Protein 3O0H (pdb70)

Sequence (914 aa):
SFDFDLFVIGSSGSGGVRAARLAGALGKRVAIAEEYRIGGTCVIRGCVPKKLYFYASSQYAQEFSKSIGFGWKYADPIFNWEKLVAAKNKEISSRLEGLYREGLQNSNVHIYEESRAVFVDEHTLELSVTGERISAEKILIATGAKIVSNIKGSDLCLTSNEIFDLEKLPKSIVIVGGGYIGVEFANIFHGLGVKTTLLHRGDLILRNFDYYDLRQLLNDAMVAKGISIIYEATVSQVQSTENCYNVVLTNGQTICADRVMLATGRVPNTTGLGLERAGVKVNEFGAVVVDEKMTTNVSHIWAVGDVTGHIQLTPVAIHDAMCCFVKNAFETTPDYDLITTAVFSQPEIGTVGLSEEDALHRYKRVEIYRTVFRPMRNVLSGSPEKMFMKLVVDGESRIVVGAHVLGENAGEIAQLIGISLKGKLTKDIFDKTMAVHPTMSEELVTMYKPSYVYENGEKLDSFDFDLFVIGSSGSGGVRAARLAGALGKRVAIAEEYRIGGTCVIRGCVPKKLYFYASSQYAQEFSKSIGFGWKYADPIFNWEKLVAAKNKEISRLEGLYREGLQNSNVHIYESRAVFVDEEHTLELSVTGERISAEKILIATGAKIVSNSIKGSDLCLTSNEIFDLEKLPKSIVIVGGGYIGVEFANIFHGLGVKTTLLHRGDLILRNFDYDLRQLLNDAMVAKGISSIIYEATVSQVQSTENCYNVVLTNGQTICADRVMLATGRVPNTTGLGLERAGVKVNEFGAVVVDEKMTTNVSHIWAVGDVTGHIQLTPVAIHDAMCCFVKNAFENTSTTPDYDLITTAVFSQPEIGTVGLSEEDALHRYKRVEIYRTVFRPMRNVLSGSPEKMFMKLVVDGESRIVVGAHVLGENAGEIAQLIGISLKGKLTKDIFDKTMAVHPTMSEELVTMYKPSYVYENGEKLD

Secondary structure (DSSP, 8-state):
--SEEEEEE--SHHHHHHHHHHHHTT--EEEEESS-TTHHHHHHSHHHHHHHHHHHHHHHHHHHHGGGTBPP---EE-HHHHHHHHHHHHHHHHHHHHHHHHHTTPEEEES-EEEEETTEEEETTT--EEEEEEEEE---EEE----BTGGGSB-TTTGGG-SS--SEEEEE--SHHHHHHHHHHHHTT-EEEEE-SSSSSSTTS-HHHHHHHHHHHHHHT-EEESS--EEEEEE-SSSEEEEETTS-EEEESEEEE---EEE--TT--HHHHT--B-TTS-B---TTSB-SSTTEEE-GGGGTS---HHHHHHHHHHHHHHHH------TT--EEE--SS-EEEEE--HHHHHHH-SEEEEEEEEE--HHHHHHT----EEEEEEEETTT-BEEEEEEESTTHHHHHHHHHHHHHTT-BHHHHHHSPP-SS-SGGGGG---S-SEEEETTEE--/--SEEEEEE--SHHHHHHHHHHHHTT--EEEE-SS-TTHHHHHHSHHHHHHHHHHHHHHHHHHHHGGGTEE-PPP-B-HHHHHHHHHHHHHHHHHHHHHHHHHTT-EEE-S-EEEEETTEEEETTT--EEEEEEEEE---EEE-----BTGGGSB-TTTGGG-SS--SEEEEE--SHHHHHHHHHHHHTT-EEEEE-SSSSSSTTS-HHHHHHHHHHHHHHT-EEE-S--EEEEEEETTEEEEEETTS-EEEESEEEE---EEE--TTS-HHHHT--B-TTSPBP--TTSB-SSTTEEE-GGGGSS---HHHHHHHHHHHHHHHHSS-------TT--EEE--SS-EEEEE--HHHHHHH-SEEEEEEEEE--HHHHHHT----EEEEEEEETTT-BEEEEEEESTTHHHHHHHHHHHHHTT-BHHHHHHSPPPSS-SGGGGG---S-SEEEETTEE--

Structure (mmCIF, N/CA/C/O backbone):
data_3O0H
#
_entry.id   3O0H
#
_cell.length_a   84.470
_cell.length_b   64.650
_cell.length_c   90.190
_cell.angle_alpha   90.00
_cell.angle_beta   107.24
_cell.angle_gamma   90.00
#
_symmetry.space_group_name_H-M   'P 1 21 1'
#
loop_
_entity.id
_entity.type
_entity.pdbx_description
1 polymer 'Glutathione reductase'
2 non-polymer 'CHLORIDE ION'
3 non-polymer 'FLAVIN-ADENINE DINUCLEOTIDE'
4 water water
#
loop_
_atom_site.group_PDB
_atom_site.id
_atom_site.type_symbol
_atom_site.label_atom_id
_atom_site.label_alt_id
_atom_site.label_comp_id
_atom_site.label_asym_id
_atom_site.label_entity_id
_atom_site.label_seq_id
_atom_site.pdbx_PDB_ins_code
_atom_site.Cartn_x
_atom_site.Cartn_y
_atom_site.Cartn_z
_atom_site.occupancy
_atom_site.B_iso_or_equiv
_atom_site.auth_seq_id
_atom_site.auth_comp_id
_atom_site.auth_asym_id
_atom_site.auth_atom_id
_atom_site.pdbx_PDB_model_num
ATOM 1 N N . SER A 1 24 ? -4.154 35.075 -28.261 1.00 31.45 3 SER A N 1
ATOM 2 C CA . SER A 1 24 ? -2.941 35.748 -28.775 1.00 30.71 3 SER A CA 1
ATOM 3 C C . SER A 1 24 ? -1.597 35.149 -28.280 1.00 27.86 3 SER A C 1
ATOM 4 O O . SER A 1 24 ? -0.736 34.791 -29.092 1.00 29.43 3 SER A O 1
ATOM 7 N N . PHE A 1 25 ? -1.380 35.095 -26.975 1.00 24.03 4 PHE A N 1
ATOM 8 C CA . PHE A 1 25 ? -0.116 34.521 -26.451 1.00 21.15 4 PHE A CA 1
ATOM 9 C C . PHE A 1 25 ? -0.385 33.181 -25.808 1.00 19.71 4 PHE A C 1
ATOM 10 O O . PHE A 1 25 ? -1.492 32.941 -25.358 1.00 19.61 4 PHE A O 1
ATOM 18 N N . ASP A 1 26 ? 0.641 32.337 -25.713 1.00 18.06 5 ASP A N 1
ATOM 19 C CA . ASP A 1 26 ? 0.488 30.998 -25.090 1.00 18.45 5 ASP A CA 1
ATOM 20 C C . ASP A 1 26 ? 0.058 31.091 -23.611 1.00 17.28 5 ASP A C 1
ATOM 21 O O . ASP A 1 26 ? -0.806 30.302 -23.138 1.00 17.56 5 ASP A O 1
ATOM 26 N N . PHE A 1 27 ? 0.639 32.047 -22.881 1.00 15.47 6 PHE A N 1
ATOM 27 C CA . PHE A 1 27 ? 0.326 32.245 -21.466 1.00 15.13 6 PHE A CA 1
ATOM 28 C C . PHE A 1 27 ? 0.095 33.690 -21.161 1.00 14.50 6 PHE A C 1
ATOM 29 O O . PHE A 1 27 ? 0.657 34.557 -21.818 1.00 15.27 6 PHE A O 1
ATOM 37 N N . ASP A 1 28 ? -0.705 33.940 -20.129 1.00 14.68 7 ASP A N 1
ATOM 38 C CA . ASP A 1 28 ? -0.862 35.279 -19.582 1.00 15.96 7 ASP A CA 1
ATOM 39 C C . ASP A 1 28 ? 0.448 35.677 -18.875 1.00 15.54 7 ASP A C 1
ATOM 40 O O . ASP A 1 28 ? 0.861 36.840 -18.924 1.00 15.81 7 ASP A O 1
ATOM 45 N N . LEU A 1 29 ? 1.053 34.711 -18.181 1.00 15.04 8 LEU A N 1
ATOM 46 C CA . LEU A 1 29 ? 2.283 34.941 -17.414 1.00 13.72 8 LEU A CA 1
ATOM 47 C C . LEU A 1 29 ? 3.217 33.730 -17.535 1.00 13.89 8 LEU A C 1
ATOM 48 O O . LEU A 1 29 ? 2.794 32.582 -17.347 1.00 12.28 8 LEU A O 1
ATOM 53 N N . PHE A 1 30 ? 4.496 34.000 -17.803 1.00 13.24 9 PHE A N 1
ATOM 54 C CA . PHE A 1 30 ? 5.524 33.016 -17.761 1.00 13.31 9 PHE A CA 1
ATOM 55 C C . PHE A 1 30 ? 6.570 33.471 -16.686 1.00 12.42 9 PHE A C 1
ATOM 56 O O . PHE A 1 30 ? 7.104 34.535 -16.784 1.00 12.09 9 PHE A O 1
ATOM 64 N N . VAL A 1 31 ? 6.803 32.634 -15.688 1.00 11.77 10 VAL A N 1
ATOM 65 C CA . VAL A 1 31 ? 7.721 32.884 -14.586 1.00 12.56 10 VAL A CA 1
ATOM 66 C C . VAL A 1 31 ? 8.988 32.075 -14.832 1.00 11.20 10 VAL A C 1
ATOM 67 O O . VAL A 1 31 ? 8.944 30.836 -15.061 1.00 11.93 10 VAL A O 1
ATOM 71 N N . ILE A 1 32 ? 10.116 32.760 -14.837 1.00 11.14 11 ILE A N 1
ATOM 72 C CA . ILE A 1 32 ? 11.401 32.134 -15.015 1.00 10.90 11 ILE A CA 1
ATOM 73 C C . ILE A 1 32 ? 12.061 31.970 -13.654 1.00 11.11 11 ILE A C 1
ATOM 74 O O . ILE A 1 32 ? 12.483 32.930 -13.036 1.00 11.01 11 ILE A O 1
ATOM 79 N N . GLY A 1 33 ? 12.144 30.728 -13.181 1.00 12.87 12 GLY A N 1
ATOM 80 C CA . GLY A 1 33 ? 12.667 30.437 -11.825 1.00 12.94 12 GLY A CA 1
ATOM 81 C C . GLY A 1 33 ? 11.569 30.061 -10.853 1.00 13.77 12 GLY A C 1
ATOM 82 O O . GLY A 1 33 ? 10.576 30.795 -10.689 1.00 13.47 12 GLY A O 1
ATOM 83 N N . SER A 1 34 ? 11.760 28.937 -10.154 1.00 14.38 13 SER A N 1
ATOM 84 C CA A SER A 1 34 ? 10.781 28.464 -9.175 0.50 15.41 13 SER A CA 1
ATOM 85 C CA B SER A 1 34 ? 10.782 28.444 -9.169 0.50 15.08 13 SER A CA 1
ATOM 86 C C . SER A 1 34 ? 11.292 28.470 -7.725 1.00 15.36 13 SER A C 1
ATOM 87 O O . SER A 1 34 ? 11.051 27.538 -6.960 1.00 16.57 13 SER A O 1
ATOM 92 N N . GLY A 1 35 ? 12.000 29.520 -7.354 1.00 15.33 14 GLY A N 1
ATOM 93 C CA . GLY A 1 35 ? 12.387 29.743 -5.980 1.00 15.22 14 GLY A CA 1
ATOM 94 C C . GLY A 1 35 ? 11.357 30.510 -5.195 1.00 14.86 14 GLY A C 1
ATOM 95 O O . GLY A 1 35 ? 10.198 30.627 -5.590 1.00 15.99 14 GLY A O 1
ATOM 96 N N . SER A 1 36 ? 11.772 31.079 -4.069 1.00 15.77 15 SER A N 1
ATOM 97 C CA . SER A 1 36 ? 10.848 31.779 -3.157 1.00 16.01 15 SER A CA 1
ATOM 98 C C . SER A 1 36 ? 9.911 32.812 -3.822 1.00 15.29 15 SER A C 1
ATOM 99 O O . SER A 1 36 ? 8.702 32.817 -3.591 1.00 15.20 15 SER A O 1
ATOM 102 N N . GLY A 1 37 ? 10.490 33.681 -4.638 1.00 13.42 16 GLY A N 1
ATOM 103 C CA . GLY A 1 37 ? 9.746 34.670 -5.373 1.00 13.56 16 GLY A CA 1
ATOM 104 C C . GLY A 1 37 ? 8.897 34.124 -6.503 1.00 13.65 16 GLY A C 1
ATOM 105 O O . GLY A 1 37 ? 7.680 34.365 -6.546 1.00 13.58 16 GLY A O 1
ATOM 106 N N . GLY A 1 38 ? 9.538 33.401 -7.427 1.00 12.78 17 GLY A N 1
ATOM 107 C CA . GLY A 1 38 ? 8.862 32.888 -8.622 1.00 12.35 17 GLY A CA 1
ATOM 108 C C . GLY A 1 38 ? 7.736 31.944 -8.267 1.00 13.59 17 GLY A C 1
ATOM 109 O O . GLY A 1 38 ? 6.641 32.040 -8.806 1.00 12.38 17 GLY A O 1
ATOM 110 N N . VAL A 1 39 ? 7.985 31.042 -7.328 1.00 13.94 18 VAL A N 1
ATOM 111 C CA . VAL A 1 39 ? 6.939 30.086 -6.949 1.00 15.39 18 VAL A CA 1
ATOM 112 C C . VAL A 1 39 ? 5.728 30.775 -6.333 1.00 15.95 18 VAL A C 1
ATOM 113 O O . VAL A 1 39 ? 4.599 30.428 -6.645 1.00 17.14 18 VAL A O 1
ATOM 117 N N . ARG A 1 40 ? 5.939 31.791 -5.504 1.00 16.42 19 ARG A N 1
ATOM 118 C CA . ARG A 1 40 ? 4.818 32.518 -4.907 1.00 17.29 19 ARG A CA 1
ATOM 119 C C . ARG A 1 40 ? 4.024 33.295 -5.953 1.00 17.23 19 ARG A C 1
ATOM 120 O O . ARG A 1 40 ? 2.789 33.290 -5.962 1.00 16.60 19 ARG A O 1
ATOM 128 N N . ALA A 1 41 ? 4.737 33.970 -6.853 1.00 15.48 20 ALA A N 1
ATOM 129 C CA . ALA A 1 41 ? 4.056 34.720 -7.908 1.00 15.30 20 ALA A CA 1
ATOM 130 C C . ALA A 1 41 ? 3.195 33.814 -8.778 1.00 15.62 20 ALA A C 1
ATOM 131 O O . ALA A 1 41 ? 2.026 34.134 -9.082 1.00 16.83 20 ALA A O 1
ATOM 133 N N . ALA A 1 42 ? 3.794 32.723 -9.233 1.00 15.40 21 ALA A N 1
ATOM 134 C CA . ALA A 1 42 ? 3.119 31.757 -10.100 1.00 16.64 21 ALA A CA 1
ATOM 135 C C . ALA A 1 42 ? 1.862 31.184 -9.423 1.00 18.06 21 ALA A C 1
ATOM 136 O O . ALA A 1 42 ? 0.756 31.204 -10.004 1.00 19.83 21 ALA A O 1
ATOM 138 N N . ARG A 1 43 ? 1.974 30.781 -8.167 1.00 19.16 22 ARG A N 1
ATOM 139 C CA . ARG A 1 43 ? 0.815 30.198 -7.469 1.00 21.38 22 ARG A CA 1
ATOM 140 C C . ARG A 1 43 ? -0.292 31.198 -7.286 1.00 22.37 22 ARG A C 1
ATOM 141 O O . ARG A 1 43 ? -1.471 30.862 -7.459 1.00 23.95 22 ARG A O 1
ATOM 149 N N . LEU A 1 44 ? 0.069 32.438 -6.954 1.00 21.71 23 LEU A N 1
ATOM 150 C CA . LEU A 1 44 ? -0.934 33.482 -6.793 1.00 22.73 23 LEU A CA 1
ATOM 151 C C . LEU A 1 44 ? -1.645 33.783 -8.107 1.00 21.99 23 LEU A C 1
ATOM 152 O O . LEU A 1 44 ? -2.872 33.855 -8.162 1.00 22.56 23 LEU A O 1
ATOM 157 N N . ALA A 1 45 ? -0.870 33.987 -9.164 1.00 19.51 24 ALA A N 1
ATOM 158 C CA . ALA A 1 45 ? -1.436 34.303 -10.455 1.00 19.45 24 ALA A CA 1
ATOM 159 C C . ALA A 1 45 ? -2.333 33.139 -10.954 1.00 20.04 24 ALA A C 1
ATOM 160 O O . ALA A 1 45 ? -3.429 33.371 -11.469 1.00 21.63 24 ALA A O 1
ATOM 162 N N . GLY A 1 46 ? -1.880 31.911 -10.794 1.00 20.41 25 GLY A N 1
ATOM 163 C CA . GLY A 1 46 ? -2.677 30.733 -11.189 1.00 22.18 25 GLY A CA 1
ATOM 164 C C . GLY A 1 46 ? -3.992 30.663 -10.436 1.00 24.57 25 GLY A C 1
ATOM 165 O O . GLY A 1 46 ? -5.065 30.352 -11.012 1.00 24.94 25 GLY A O 1
ATOM 166 N N . ALA A 1 47 ? -3.929 30.933 -9.135 1.00 25.72 26 ALA A N 1
ATOM 167 C CA . ALA A 1 47 ? -5.135 30.984 -8.305 1.00 27.47 26 ALA A CA 1
ATOM 168 C C . ALA A 1 47 ? -6.127 32.063 -8.771 1.00 29.62 26 ALA A C 1
ATOM 169 O O . ALA A 1 47 ? -7.340 31.919 -8.577 1.00 30.47 26 ALA A O 1
ATOM 171 N N . LEU A 1 48 ? -5.640 33.140 -9.389 1.00 29.45 27 LEU A N 1
ATOM 172 C CA . LEU A 1 48 ? -6.537 34.164 -9.946 1.00 30.61 27 LEU A CA 1
ATOM 173 C C . LEU A 1 48 ? -7.206 33.774 -11.259 1.00 30.61 27 LEU A C 1
ATOM 174 O O . LEU A 1 48 ? -8.029 34.528 -11.768 1.00 32.50 27 LEU A O 1
ATOM 179 N N . GLY A 1 49 ? -6.878 32.610 -11.807 1.00 28.60 28 GLY A N 1
ATOM 180 C CA . GLY A 1 49 ? -7.500 32.171 -13.043 1.00 29.02 28 GLY A CA 1
ATOM 181 C C . GLY A 1 49 ? -6.720 32.485 -14.300 1.00 27.06 28 GLY A C 1
ATOM 182 O O . GLY A 1 49 ? -7.206 32.244 -15.416 1.00 27.64 28 GLY A O 1
ATOM 183 N N . LYS A 1 50 ? -5.502 32.994 -14.127 1.00 25.09 29 LYS A N 1
ATOM 184 C CA . LYS A 1 50 ? -4.631 33.326 -15.244 1.00 23.71 29 LYS A CA 1
ATOM 185 C C . LYS A 1 50 ? -3.965 32.074 -15.755 1.00 22.44 29 LYS A C 1
ATOM 186 O O . LYS A 1 50 ? -3.766 31.117 -14.995 1.00 21.73 29 LYS A O 1
ATOM 192 N N . ARG A 1 51 ? -3.591 32.102 -17.032 1.00 21.72 30 ARG A N 1
ATOM 193 C CA . ARG A 1 51 ? -2.868 30.993 -17.650 1.00 20.78 30 ARG A CA 1
ATOM 194 C C . ARG A 1 51 ? -1.410 31.271 -17.361 1.00 17.84 30 ARG A C 1
ATOM 195 O O . ARG A 1 51 ? -0.833 32.199 -17.951 1.00 16.37 30 ARG A O 1
ATOM 203 N N . VAL A 1 52 ? -0.829 30.459 -16.494 1.00 16.14 31 VAL A N 1
ATOM 204 C CA . VAL A 1 52 ? 0.528 30.693 -15.972 1.00 15.07 31 VAL A CA 1
ATOM 205 C C . VAL A 1 52 ? 1.412 29.478 -16.235 1.00 15.05 31 VAL A C 1
ATOM 206 O O . VAL A 1 52 ? 0.951 28.329 -16.118 1.00 14.47 31 VAL A O 1
ATOM 210 N N . ALA A 1 53 ? 2.658 29.747 -16.629 1.00 14.64 32 ALA A N 1
ATOM 211 C CA . ALA A 1 53 ? 3.674 28.727 -16.755 1.00 14.84 32 ALA A CA 1
ATOM 212 C C . ALA A 1 53 ? 4.840 29.141 -15.910 1.00 13.42 32 ALA A C 1
ATOM 213 O O . ALA A 1 53 ? 5.067 30.352 -15.690 1.00 12.26 32 ALA A O 1
ATOM 215 N N . ILE A 1 54 ? 5.623 28.139 -15.489 1.00 13.50 33 ILE A N 1
ATOM 216 C CA . ILE A 1 54 ? 6.867 28.392 -14.752 1.00 11.62 33 ILE A CA 1
ATOM 217 C C . ILE A 1 54 ? 7.951 27.440 -15.279 1.00 12.72 33 ILE A C 1
ATOM 218 O O . ILE A 1 54 ? 7.666 26.304 -15.599 1.00 11.60 33 ILE A O 1
ATOM 223 N N . ALA A 1 55 ? 9.183 27.955 -15.406 1.00 13.50 34 ALA A N 1
ATOM 224 C CA . ALA A 1 55 ? 10.319 27.207 -15.904 1.00 13.30 34 ALA A CA 1
ATOM 225 C C . ALA A 1 55 ? 11.327 27.092 -14.746 1.00 12.80 34 ALA A C 1
ATOM 226 O O . ALA A 1 55 ? 11.594 28.084 -14.058 1.00 12.50 34 ALA A O 1
ATOM 228 N N . GLU A 1 56 ? 11.778 25.875 -14.483 1.00 12.61 35 GLU A N 1
ATOM 229 C CA . GLU A 1 56 ? 12.813 25.639 -13.485 1.00 13.39 35 GLU A CA 1
ATOM 230 C C . GLU A 1 56 ? 13.870 24.725 -14.094 1.00 14.00 35 GLU A C 1
ATOM 231 O O . GLU A 1 56 ? 13.556 23.586 -14.553 1.00 14.55 35 GLU A O 1
ATOM 237 N N . GLU A 1 57 ? 15.115 25.198 -14.114 1.00 14.25 36 GLU A N 1
ATOM 238 C CA . GLU A 1 57 ? 16.203 24.434 -14.716 1.00 15.56 36 GLU A CA 1
ATOM 239 C C . GLU A 1 57 ? 16.795 23.405 -13.767 1.00 16.33 36 GLU A C 1
ATOM 240 O O . GLU A 1 57 ? 17.423 22.494 -14.213 1.00 18.18 36 GLU A O 1
ATOM 246 N N . TYR A 1 58 ? 16.615 23.571 -12.459 1.00 16.27 37 TYR A N 1
ATOM 247 C CA . TYR A 1 58 ? 17.229 22.680 -11.503 1.00 16.97 37 TYR A CA 1
ATOM 248 C C . TYR A 1 58 ? 16.107 22.058 -10.661 1.00 16.92 37 TYR A C 1
ATOM 249 O O . TYR A 1 58 ? 15.430 21.154 -11.139 1.00 18.51 37 TYR A O 1
ATOM 258 N N . ARG A 1 59 ? 15.870 22.545 -9.453 1.00 16.55 38 ARG A N 1
ATOM 259 C CA . ARG A 1 59 ? 14.834 21.904 -8.589 1.00 17.24 38 ARG A CA 1
ATOM 260 C C . ARG A 1 59 ? 13.782 22.884 -8.085 1.00 16.01 38 ARG A C 1
ATOM 261 O O . ARG A 1 59 ? 14.079 23.994 -7.607 1.00 15.55 38 ARG A O 1
ATOM 269 N N . ILE A 1 60 ? 12.536 22.460 -8.184 1.00 16.23 39 ILE A N 1
ATOM 270 C CA . ILE A 1 60 ? 11.412 23.273 -7.727 1.00 16.75 39 ILE A CA 1
ATOM 271 C C . ILE A 1 60 ? 11.544 23.641 -6.242 1.00 16.65 39 ILE A C 1
ATOM 272 O O . ILE A 1 60 ? 11.827 22.764 -5.425 1.00 16.00 39 ILE A O 1
ATOM 277 N N . GLY A 1 61 ? 11.349 24.928 -5.911 1.00 15.60 40 GLY A N 1
ATOM 278 C CA . GLY A 1 61 ? 11.524 25.450 -4.574 1.00 16.13 40 GLY A CA 1
ATOM 279 C C . GLY A 1 61 ? 12.717 26.377 -4.420 1.00 16.33 40 GLY A C 1
ATOM 280 O O . GLY A 1 61 ? 12.746 27.232 -3.529 1.00 17.78 40 GLY A O 1
ATOM 281 N N . GLY A 1 62 ? 13.701 26.230 -5.302 1.00 16.40 41 GLY A N 1
ATOM 282 C CA . GLY A 1 62 ? 14.811 27.178 -5.380 1.00 16.73 41 GLY A CA 1
ATOM 283 C C . GLY A 1 62 ? 15.824 27.097 -4.248 1.00 16.93 41 GLY A C 1
ATOM 284 O O . GLY A 1 62 ? 15.928 26.084 -3.540 1.00 15.28 41 GLY A O 1
ATOM 285 N N . THR A 1 63 ? 16.596 28.170 -4.128 1.00 16.26 42 THR A N 1
ATOM 286 C CA . THR A 1 63 ? 17.860 28.126 -3.400 1.00 15.99 42 THR A CA 1
ATOM 287 C C . THR A 1 63 ? 17.604 27.896 -1.900 1.00 16.38 42 THR A C 1
ATOM 288 O O . THR A 1 63 ? 18.287 27.117 -1.258 1.00 15.03 42 THR A O 1
ATOM 292 N N . CYS A 1 64 ? 16.596 28.564 -1.370 1.00 16.74 43 CYS A N 1
ATOM 293 C CA . CYS A 1 64 ? 16.337 28.484 0.085 1.00 18.24 43 CYS A CA 1
ATOM 294 C C . CYS A 1 64 ? 15.948 27.049 0.466 1.00 17.15 43 CYS A C 1
ATOM 295 O O . CYS A 1 64 ? 16.473 26.486 1.416 1.00 17.58 43 CYS A O 1
ATOM 298 N N . VAL A 1 65 ? 15.079 26.444 -0.315 1.00 17.67 44 VAL A N 1
ATOM 299 C CA . VAL A 1 65 ? 14.596 25.093 -0.022 1.00 17.60 44 VAL A CA 1
ATOM 300 C C . VAL A 1 65 ? 15.661 24.017 -0.232 1.00 17.90 44 VAL A C 1
ATOM 301 O O . VAL A 1 65 ? 15.832 23.141 0.597 1.00 18.31 44 VAL A O 1
ATOM 305 N N . ILE A 1 66 ? 16.409 24.145 -1.330 1.00 17.02 45 ILE A N 1
ATOM 306 C CA . ILE A 1 66 ? 17.232 23.081 -1.831 1.00 16.43 45 ILE A CA 1
ATOM 307 C C . ILE A 1 66 ? 18.665 23.182 -1.295 1.00 15.73 45 ILE A C 1
ATOM 308 O O . ILE A 1 66 ? 19.266 22.176 -0.941 1.00 16.46 45 ILE A O 1
ATOM 313 N N . ARG A 1 67 ? 19.214 24.389 -1.200 1.00 14.73 46 ARG A N 1
ATOM 314 C CA . ARG A 1 67 ? 20.645 24.551 -0.849 1.00 15.12 46 ARG A CA 1
ATOM 315 C C . ARG A 1 67 ? 20.936 25.898 -0.208 1.00 16.36 46 ARG A C 1
ATOM 316 O O . ARG A 1 67 ? 21.954 26.555 -0.504 1.00 17.33 46 ARG A O 1
ATOM 324 N N . GLY A 1 68 ? 20.030 26.318 0.667 1.00 16.67 47 GLY A N 1
ATOM 325 C CA . GLY A 1 68 ? 20.100 27.635 1.290 1.00 16.96 47 GLY A CA 1
ATOM 326 C C . GLY A 1 68 ? 19.566 27.589 2.705 1.00 17.94 47 GLY A C 1
ATOM 327 O O . GLY A 1 68 ? 20.033 26.766 3.514 1.00 17.88 47 GLY A O 1
ATOM 328 N N . CYS A 1 69 ? 18.616 28.473 3.018 1.00 17.60 48 CYS A N 1
ATOM 329 C CA . CYS A 1 69 ? 18.131 28.618 4.392 1.00 18.34 48 CYS A CA 1
ATOM 330 C C . CYS A 1 69 ? 17.721 27.293 5.032 1.00 18.11 48 CYS A C 1
ATOM 331 O O . CYS A 1 69 ? 18.016 27.058 6.210 1.00 18.09 48 CYS A O 1
ATOM 334 N N . VAL A 1 70 ? 16.978 26.463 4.307 1.00 18.09 49 VAL A N 1
ATOM 335 C CA . VAL A 1 70 ? 16.471 25.233 4.916 1.00 17.65 49 VAL A CA 1
ATOM 336 C C . VAL A 1 70 ? 17.598 24.282 5.362 1.00 17.48 49 VAL A C 1
ATOM 337 O O . VAL A 1 70 ? 17.730 24.020 6.573 1.00 17.65 49 VAL A O 1
ATOM 341 N N . PRO A 1 71 ? 18.434 23.782 4.421 1.00 17.07 50 PRO A N 1
ATOM 342 C CA . PRO A 1 71 ? 19.451 22.877 4.886 1.00 16.72 50 PRO A CA 1
ATOM 343 C C . PRO A 1 71 ? 20.494 23.529 5.792 1.00 16.64 50 PRO A C 1
ATOM 344 O O . PRO A 1 71 ? 21.062 22.840 6.625 1.00 16.60 50 PRO A O 1
ATOM 348 N N . LYS A 1 72 ? 20.750 24.827 5.636 1.00 15.20 51 LYS A N 1
ATOM 349 C CA . LYS A 1 72 ? 21.658 25.527 6.534 1.00 16.08 51 LYS A CA 1
ATOM 350 C C . LYS A 1 72 ? 21.121 25.409 7.966 1.00 16.06 51 LYS A C 1
ATOM 351 O O . LYS A 1 72 ? 21.867 25.133 8.929 1.00 15.66 51 LYS A O 1
ATOM 357 N N . LYS A 1 73 ? 19.813 25.607 8.106 1.00 15.17 52 LYS A N 1
ATOM 358 C CA . LYS A 1 73 ? 19.212 25.611 9.434 1.00 15.38 52 LYS A CA 1
ATOM 359 C C . LYS A 1 73 ? 19.236 24.178 9.977 1.00 15.57 52 LYS A C 1
ATOM 360 O O . LYS A 1 73 ? 19.474 23.970 11.172 1.00 16.51 52 LYS A O 1
ATOM 366 N N . LEU A 1 74 ? 19.021 23.179 9.126 1.00 14.82 53 LEU A N 1
ATOM 367 C CA . LEU A 1 74 ? 19.137 21.787 9.594 1.00 15.54 53 LEU A CA 1
ATOM 368 C C . LEU A 1 74 ? 20.531 21.475 10.135 1.00 15.94 53 LEU A C 1
ATOM 369 O O . LEU A 1 74 ? 20.673 20.796 11.189 1.00 15.39 53 LEU A O 1
ATOM 374 N N . TYR A 1 75 ? 21.551 21.975 9.433 1.00 15.22 54 TYR A N 1
ATOM 375 C CA . TYR A 1 75 ? 22.924 21.669 9.786 1.00 15.53 54 TYR A CA 1
ATOM 376 C C . TYR A 1 75 ? 23.328 22.454 11.048 1.00 15.21 54 TYR A C 1
ATOM 377 O O . TYR A 1 75 ? 24.094 21.957 11.899 1.00 14.53 54 TYR A O 1
ATOM 386 N N . PHE A 1 76 ? 22.806 23.665 11.168 1.00 14.63 55 PHE A N 1
ATOM 387 C CA . PHE A 1 76 ? 22.917 24.455 12.376 1.00 14.52 55 PHE A CA 1
ATOM 388 C C . PHE A 1 76 ? 22.360 23.660 13.596 1.00 14.83 55 PHE A C 1
ATOM 389 O O . PHE A 1 76 ? 23.042 23.532 14.622 1.00 14.43 55 PHE A O 1
ATOM 397 N N . TYR A 1 77 ? 21.163 23.103 13.467 1.00 14.76 56 TYR A N 1
ATOM 398 C CA . TYR A 1 77 ? 20.557 22.362 14.573 1.00 16.42 56 TYR A CA 1
ATOM 399 C C . TYR A 1 77 ? 21.406 21.131 14.886 1.00 16.85 56 TYR A C 1
ATOM 400 O O . TYR A 1 77 ? 21.591 20.805 16.047 1.00 16.31 56 TYR A O 1
ATOM 409 N N . ALA A 1 78 ? 21.906 20.453 13.845 1.00 15.96 57 ALA A N 1
ATOM 410 C CA . ALA A 1 78 ? 22.751 19.282 14.053 1.00 16.45 57 ALA A CA 1
ATOM 411 C C . ALA A 1 78 ? 23.990 19.655 14.893 1.00 17.20 57 ALA A C 1
ATOM 412 O O . ALA A 1 78 ? 24.366 18.934 15.852 1.00 17.90 57 ALA A O 1
ATOM 414 N N . SER A 1 79 ? 24.616 20.765 14.530 1.00 17.21 58 SER A N 1
ATOM 415 C CA A SER A 1 79 ? 25.817 21.214 15.241 0.70 18.60 58 SER A CA 1
ATOM 416 C CA B SER A 1 79 ? 25.806 21.258 15.216 0.30 18.38 58 SER A CA 1
ATOM 417 C C . SER A 1 79 ? 25.499 21.596 16.668 1.00 19.42 58 SER A C 1
ATOM 418 O O . SER A 1 79 ? 26.295 21.393 17.552 1.00 19.12 58 SER A O 1
ATOM 423 N N . GLN A 1 80 ? 24.326 22.132 16.892 1.00 20.26 59 GLN A N 1
ATOM 424 C CA . GLN A 1 80 ? 23.969 22.608 18.228 1.00 22.42 59 GLN A CA 1
ATOM 425 C C . GLN A 1 80 ? 23.858 21.543 19.287 1.00 23.10 59 GLN A C 1
ATOM 426 O O . GLN A 1 80 ? 24.074 21.843 20.477 1.00 22.09 59 GLN A O 1
ATOM 432 N N . TYR A 1 81 ? 23.448 20.322 18.886 1.00 23.27 60 TYR A N 1
ATOM 433 C CA . TYR A 1 81 ? 23.257 19.243 19.845 1.00 22.91 60 TYR A CA 1
ATOM 434 C C . TYR A 1 81 ? 24.529 18.928 20.639 1.00 22.50 60 TYR A C 1
ATOM 435 O O . TYR A 1 81 ? 24.447 18.537 21.792 1.00 21.62 60 TYR A O 1
ATOM 444 N N . ALA A 1 82 ? 25.694 19.159 20.047 1.00 22.76 61 ALA A N 1
ATOM 445 C CA . ALA A 1 82 ? 26.978 18.969 20.751 1.00 22.72 61 ALA A CA 1
ATOM 446 C C . ALA A 1 82 ? 27.044 19.743 22.072 1.00 23.21 61 ALA A C 1
ATOM 447 O O . ALA A 1 82 ? 27.537 19.258 23.091 1.00 21.99 61 ALA A O 1
ATOM 449 N N . GLN A 1 83 ? 26.520 20.963 22.070 1.00 23.94 62 GLN A N 1
ATOM 450 C CA . GLN A 1 83 ? 26.588 21.775 23.272 1.00 24.68 62 GLN A CA 1
ATOM 451 C C . GLN A 1 83 ? 25.528 21.359 24.250 1.00 23.26 62 GLN A C 1
ATOM 452 O O . GLN A 1 83 ? 25.715 21.543 25.441 1.00 23.97 62 GLN A O 1
ATOM 458 N N . GLU A 1 84 ? 24.424 20.801 23.758 1.00 22.26 63 GLU A N 1
ATOM 459 C CA . GLU A 1 84 ? 23.375 20.303 24.636 1.00 21.63 63 GLU A CA 1
ATOM 460 C C . GLU A 1 84 ? 23.907 19.180 25.475 1.00 20.23 63 GLU A C 1
ATOM 461 O O . GLU A 1 84 ? 23.664 19.117 26.679 1.00 18.06 63 GLU A O 1
ATOM 467 N N . PHE A 1 85 ? 24.669 18.285 24.848 1.00 19.08 64 PHE A N 1
ATOM 468 C CA . PHE A 1 85 ? 25.258 17.177 25.608 1.00 18.26 64 PHE A CA 1
ATOM 469 C C . PHE A 1 85 ? 26.180 17.730 26.698 1.00 17.61 64 PHE A C 1
ATOM 470 O O . PHE A 1 85 ? 26.078 17.327 27.840 1.00 18.02 64 PHE A O 1
ATOM 478 N N . SER A 1 86 ? 27.026 18.706 26.381 1.00 18.84 65 SER A N 1
ATOM 479 C CA . SER A 1 86 ? 27.966 19.182 27.401 1.00 20.11 65 SER A CA 1
ATOM 480 C C . SER A 1 86 ? 27.275 20.015 28.483 1.00 18.42 65 SER A C 1
ATOM 481 O O . SER A 1 86 ? 27.637 19.931 29.628 1.00 18.45 65 SER A O 1
ATOM 484 N N . LYS A 1 87 ? 26.242 20.765 28.125 1.00 17.59 66 LYS A N 1
ATOM 485 C CA . LYS A 1 87 ? 25.519 21.538 29.133 1.00 17.50 66 LYS A CA 1
ATOM 486 C C . LYS A 1 87 ? 24.746 20.636 30.101 1.00 16.81 66 LYS A C 1
ATOM 487 O O . LYS A 1 87 ? 24.559 20.990 31.253 1.00 15.49 66 LYS A O 1
ATOM 493 N N . SER A 1 88 ? 24.336 19.443 29.660 1.00 15.76 67 SER A N 1
ATOM 494 C CA . SER A 1 88 ? 23.518 18.570 30.524 1.00 15.65 67 SER A CA 1
ATOM 495 C C . SER A 1 88 ? 24.268 18.088 31.761 1.00 15.00 67 SER A C 1
ATOM 496 O O . SER A 1 88 ? 23.667 17.791 32.787 1.00 15.24 67 SER A O 1
ATOM 499 N N . ILE A 1 89 ? 25.586 17.989 31.652 1.00 15.20 68 ILE A N 1
ATOM 500 C CA . ILE A 1 89 ? 26.423 17.438 32.710 1.00 16.24 68 ILE A CA 1
ATOM 501 C C . ILE A 1 89 ? 26.241 18.197 34.012 1.00 15.88 68 ILE A C 1
ATOM 502 O O . ILE A 1 89 ? 26.070 17.588 35.042 1.00 16.14 68 ILE A O 1
ATOM 507 N N . GLY A 1 90 ? 26.254 19.527 33.968 1.00 16.52 69 GLY A N 1
ATOM 508 C CA . GLY A 1 90 ? 26.083 20.351 35.162 1.00 17.09 69 GLY A CA 1
ATOM 509 C C . GLY A 1 90 ? 24.736 20.187 35.853 1.00 17.39 69 GLY A C 1
ATOM 510 O O . GLY A 1 90 ? 24.578 20.514 37.009 1.00 18.04 69 GLY A O 1
ATOM 511 N N . PHE A 1 91 ? 23.742 19.701 35.106 1.00 17.58 70 PHE A N 1
ATOM 512 C CA . PHE A 1 91 ? 22.377 19.527 35.653 1.00 17.07 70 PHE A CA 1
ATOM 513 C C . PHE A 1 91 ? 22.139 18.110 36.225 1.00 17.88 70 PHE A C 1
ATOM 514 O O . PHE A 1 91 ? 21.036 17.793 36.703 1.00 18.92 70 PHE A O 1
ATOM 522 N N . GLY A 1 92 ? 23.196 17.293 36.238 1.00 17.79 71 GLY A N 1
ATOM 523 C CA . GLY A 1 92 ? 23.168 15.966 36.840 1.00 17.37 71 GLY A CA 1
ATOM 524 C C . GLY A 1 92 ? 23.114 14.785 35.898 1.00 16.93 71 GLY A C 1
ATOM 525 O O . GLY A 1 92 ? 23.049 13.610 36.344 1.00 17.22 71 GLY A O 1
ATOM 526 N N . TRP A 1 93 ? 23.170 15.046 34.599 1.00 16.77 72 TRP A N 1
ATOM 527 C CA . TRP A 1 93 ? 23.227 13.969 33.625 1.00 16.48 72 TRP A CA 1
ATOM 528 C C . TRP A 1 93 ? 24.660 13.464 33.418 1.00 17.29 72 TRP A C 1
ATOM 529 O O . TRP A 1 93 ? 25.600 14.248 33.249 1.00 16.87 72 TRP A O 1
ATOM 540 N N . LYS A 1 94 ? 24.831 12.144 33.407 1.00 18.03 73 LYS A N 1
ATOM 541 C CA . LYS A 1 94 ? 26.141 11.587 33.110 1.00 18.66 73 LYS A CA 1
ATOM 542 C C . LYS A 1 94 ? 26.531 11.809 31.637 1.00 17.84 73 LYS A C 1
ATOM 543 O O . LYS A 1 94 ? 25.677 12.006 30.751 1.00 18.54 73 LYS A O 1
ATOM 549 N N . TYR A 1 95 ? 27.836 11.819 31.391 1.00 17.01 74 TYR A N 1
ATOM 550 C CA . TYR A 1 95 ? 28.336 11.947 30.038 1.00 16.46 74 TYR A CA 1
ATOM 551 C C . TYR A 1 95 ? 27.787 10.764 29.246 1.00 17.12 74 TYR A C 1
ATOM 552 O O . TYR A 1 95 ? 27.835 9.621 29.703 1.00 15.89 74 TYR A O 1
ATOM 561 N N . ALA A 1 96 ? 27.226 11.058 28.072 1.00 16.69 75 ALA A N 1
ATOM 562 C CA . ALA A 1 96 ? 26.487 10.057 27.296 1.00 17.48 75 ALA A CA 1
ATOM 563 C C . ALA A 1 96 ? 27.237 9.603 26.032 1.00 18.17 75 ALA A C 1
ATOM 564 O O . ALA A 1 96 ? 26.645 9.033 25.144 1.00 19.25 75 ALA A O 1
ATOM 566 N N . ASP A 1 97 ? 28.552 9.876 25.964 1.00 18.98 76 ASP A N 1
ATOM 567 C CA . ASP A 1 97 ? 29.375 9.544 24.800 1.00 19.93 76 ASP A CA 1
ATOM 568 C C . ASP A 1 97 ? 28.727 9.872 23.456 1.00 17.70 76 ASP A C 1
ATOM 569 O O . ASP A 1 97 ? 28.530 8.993 22.604 1.00 18.03 76 ASP A O 1
ATOM 574 N N . PRO A 1 98 ? 28.374 11.144 23.255 1.00 14.73 77 PRO A N 1
ATOM 575 C CA . PRO A 1 98 ? 27.669 11.431 22.030 1.00 15.08 77 PRO A CA 1
ATOM 576 C C . PRO A 1 98 ? 28.592 11.363 20.827 1.00 16.20 77 PRO A C 1
ATOM 577 O O . PRO A 1 98 ? 29.739 11.828 20.909 1.00 15.90 77 PRO A O 1
ATOM 581 N N . ILE A 1 99 ? 28.103 10.757 19.738 1.00 15.69 78 ILE A N 1
ATOM 582 C CA . ILE A 1 99 ? 28.865 10.620 18.521 1.00 16.27 78 ILE A CA 1
ATOM 583 C C . ILE A 1 99 ? 28.012 10.998 17.332 1.00 16.32 78 ILE A C 1
ATOM 584 O O . ILE A 1 99 ? 26.898 10.520 17.200 1.00 15.80 78 ILE A O 1
ATOM 589 N N . PHE A 1 100 ? 28.568 11.837 16.466 1.00 16.68 79 PHE A N 1
ATOM 590 C CA . PHE A 1 100 ? 27.849 12.358 15.318 1.00 16.48 79 PHE A CA 1
ATOM 591 C C . PHE A 1 100 ? 28.288 11.630 14.041 1.00 18.22 79 PHE A C 1
ATOM 592 O O . PHE A 1 100 ? 29.467 11.287 13.859 1.00 17.54 79 PHE A O 1
ATOM 600 N N . ASN A 1 101 ? 27.334 11.421 13.141 1.00 19.38 80 ASN A N 1
ATOM 601 C CA . ASN A 1 101 ? 27.572 10.706 11.878 1.00 21.18 80 ASN A CA 1
ATOM 602 C C . ASN A 1 101 ? 27.062 11.549 10.702 1.00 21.18 80 ASN A C 1
ATOM 603 O O . ASN A 1 101 ? 25.865 11.655 10.481 1.00 20.13 80 ASN A O 1
ATOM 608 N N . TRP A 1 102 ? 27.991 12.146 9.966 1.00 21.24 81 TRP A N 1
ATOM 609 C CA . TRP A 1 102 ? 27.670 13.081 8.889 1.00 20.98 81 TRP A CA 1
ATOM 610 C C . TRP A 1 102 ? 26.756 12.456 7.819 1.00 20.92 81 TRP A C 1
ATOM 611 O O . TRP A 1 102 ? 25.770 13.065 7.421 1.00 19.63 81 TRP A O 1
ATOM 622 N N . GLU A 1 103 ? 27.082 11.229 7.415 1.00 20.65 82 GLU A N 1
ATOM 623 C CA . GLU A 1 103 ? 26.332 10.543 6.373 1.00 21.90 82 GLU A CA 1
ATOM 624 C C . GLU A 1 103 ? 24.834 10.500 6.726 1.00 20.47 82 GLU A C 1
ATOM 625 O O . GLU A 1 103 ? 24.001 10.667 5.839 1.00 20.36 82 GLU A O 1
ATOM 627 N N . LYS A 1 104 ? 24.495 10.312 8.013 1.00 20.38 83 LYS A N 1
ATOM 628 C CA . LYS A 1 104 ? 23.085 10.236 8.435 1.00 18.95 83 LYS A CA 1
ATOM 629 C C . LYS A 1 104 ? 22.405 11.578 8.311 1.00 17.87 83 LYS A C 1
ATOM 630 O O . LYS A 1 104 ? 21.226 11.637 7.930 1.00 17.07 83 LYS A O 1
ATOM 632 N N . LEU A 1 105 ? 23.135 12.649 8.658 1.00 17.05 84 LEU A N 1
ATOM 633 C CA . LEU A 1 105 ? 22.635 14.021 8.496 1.00 16.02 84 LEU A CA 1
ATOM 634 C C . LEU A 1 105 ? 22.312 14.314 7.036 1.00 15.63 84 LEU A C 1
ATOM 635 O O . LEU A 1 105 ? 21.228 14.827 6.700 1.00 16.64 84 LEU A O 1
ATOM 640 N N . VAL A 1 106 ? 23.258 13.998 6.169 1.00 17.14 85 VAL A N 1
ATOM 641 C CA . VAL A 1 106 ? 23.079 14.248 4.734 1.00 16.89 85 VAL A CA 1
ATOM 642 C C . VAL A 1 106 ? 21.854 13.524 4.187 1.00 17.72 85 VAL A C 1
ATOM 643 O O . VAL A 1 106 ? 21.030 14.110 3.433 1.00 18.95 85 VAL A O 1
ATOM 647 N N . ALA A 1 107 ? 21.689 12.274 4.586 1.00 18.79 86 ALA A N 1
ATOM 648 C CA . ALA A 1 107 ? 20.515 11.492 4.144 1.00 20.31 86 ALA A CA 1
ATOM 649 C C . ALA A 1 107 ? 19.233 12.118 4.685 1.00 19.97 86 ALA A C 1
ATOM 650 O O . ALA A 1 107 ? 18.227 12.199 3.964 1.00 20.34 86 ALA A O 1
ATOM 652 N N . ALA A 1 108 ? 19.263 12.575 5.934 1.00 19.84 87 ALA A N 1
ATOM 653 C CA . ALA A 1 108 ? 18.075 13.211 6.562 1.00 20.59 87 ALA A CA 1
ATOM 654 C C . ALA A 1 108 ? 17.708 14.515 5.841 1.00 20.75 87 ALA A C 1
ATOM 655 O O . ALA A 1 108 ? 16.518 14.813 5.628 1.00 21.36 87 ALA A O 1
ATOM 657 N N . LYS A 1 109 ? 18.739 15.258 5.441 1.00 19.39 88 LYS A N 1
ATOM 658 C CA . LYS A 1 109 ? 18.553 16.519 4.726 1.00 19.26 88 LYS A CA 1
ATOM 659 C C . LYS A 1 109 ? 17.940 16.235 3.348 1.00 20.25 88 LYS A C 1
ATOM 660 O O . LYS A 1 109 ? 16.964 16.896 2.935 1.00 19.00 88 LYS A O 1
ATOM 666 N N . ASN A 1 110 ? 18.478 15.224 2.669 1.00 20.44 89 ASN A N 1
ATOM 667 C CA . ASN A 1 110 ? 18.028 14.928 1.307 1.00 21.18 89 ASN A CA 1
ATOM 668 C C . ASN A 1 110 ? 16.533 14.533 1.323 1.00 21.43 89 ASN A C 1
ATOM 669 O O . ASN A 1 110 ? 15.752 14.936 0.455 1.00 22.20 89 ASN A O 1
ATOM 674 N N . LYS A 1 111 ? 16.131 13.824 2.355 1.00 21.20 90 LYS A N 1
ATOM 675 C CA . LYS A 1 111 ? 14.750 13.386 2.490 1.00 22.82 90 LYS A CA 1
ATOM 676 C C . LYS A 1 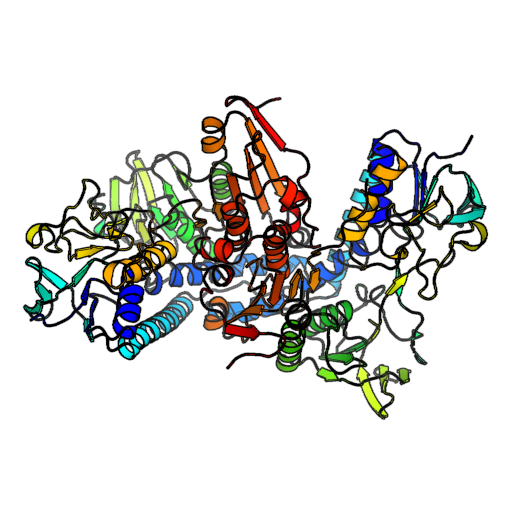111 ? 13.829 14.583 2.667 1.00 21.61 90 LYS A C 1
ATOM 677 O O . LYS A 1 111 ? 12.771 14.668 2.013 1.00 23.26 90 LYS A O 1
ATOM 683 N N . GLU A 1 112 ? 14.225 15.499 3.534 1.00 20.63 91 GLU A N 1
ATOM 684 C CA . GLU A 1 112 ? 13.412 16.663 3.849 1.00 20.18 91 GLU A CA 1
ATOM 685 C C . GLU A 1 112 ? 13.384 17.641 2.683 1.00 19.30 91 GLU A C 1
ATOM 686 O O . GLU A 1 112 ? 12.326 18.147 2.358 1.00 19.19 91 GLU A O 1
ATOM 692 N N . ILE A 1 113 ? 14.523 17.927 2.052 1.00 18.35 92 ILE A N 1
ATOM 693 C CA . ILE A 1 113 ? 14.470 18.821 0.910 1.00 18.78 92 ILE A CA 1
ATOM 694 C C . ILE A 1 113 ? 13.636 18.263 -0.247 1.00 18.86 92 ILE A C 1
ATOM 695 O O . ILE A 1 113 ? 12.908 19.020 -0.897 1.00 18.61 92 ILE A O 1
ATOM 700 N N . SER A 1 114 ? 13.688 16.954 -0.456 1.00 20.07 93 SER A N 1
ATOM 701 C CA A SER A 1 114 ? 12.816 16.285 -1.420 0.50 20.81 93 SER A CA 1
ATOM 702 C CA B SER A 1 114 ? 12.801 16.269 -1.413 0.50 20.94 93 SER A CA 1
ATOM 703 C C . SER A 1 114 ? 11.324 16.400 -1.042 1.00 21.59 93 SER A C 1
ATOM 704 O O . SER A 1 114 ? 10.459 16.615 -1.926 1.00 20.69 93 SER A O 1
ATOM 709 N N . ARG A 1 115 ? 11.022 16.277 0.255 1.00 20.76 94 ARG A N 1
ATOM 710 C CA . ARG A 1 115 ? 9.649 16.470 0.758 1.00 21.68 94 ARG A CA 1
ATOM 711 C C . ARG A 1 115 ? 9.119 17.889 0.414 1.00 20.08 94 ARG A C 1
ATOM 712 O O . ARG A 1 115 ? 8.003 18.071 -0.045 1.00 18.75 94 ARG A O 1
ATOM 720 N N . LEU A 1 116 ? 9.956 18.884 0.647 1.00 18.78 95 LEU A N 1
ATOM 721 C CA . LEU A 1 116 ? 9.539 20.285 0.511 1.00 18.34 95 LEU A CA 1
ATOM 722 C C . LEU A 1 116 ? 9.375 20.629 -0.965 1.00 18.93 95 LEU A C 1
ATOM 723 O O . LEU A 1 116 ? 8.415 21.292 -1.367 1.00 18.88 95 LEU A O 1
ATOM 728 N N . GLU A 1 117 ? 10.324 20.158 -1.751 1.00 17.99 96 GLU A N 1
ATOM 729 C CA . GLU A 1 117 ? 10.267 20.241 -3.205 1.00 18.96 96 GLU A CA 1
ATOM 730 C C . GLU A 1 117 ? 8.930 19.747 -3.781 1.00 19.48 96 GLU A C 1
ATOM 731 O O . GLU A 1 117 ? 8.304 20.426 -4.598 1.00 20.10 96 GLU A O 1
ATOM 737 N N . GLY A 1 118 ? 8.470 18.591 -3.316 1.00 20.36 97 GLY A N 1
ATOM 738 C CA . GLY A 1 118 ? 7.198 18.049 -3.778 1.00 21.23 97 GLY A CA 1
ATOM 739 C C . GLY A 1 118 ? 5.996 18.868 -3.355 1.00 20.94 97 GLY A C 1
ATOM 740 O O . GLY A 1 118 ? 5.009 18.950 -4.079 1.00 19.86 97 GLY A O 1
ATOM 741 N N . LEU A 1 119 ? 6.065 19.473 -2.166 1.00 20.60 98 LEU A N 1
ATOM 742 C CA . LEU A 1 119 ? 4.952 20.290 -1.698 1.00 21.57 98 LEU A CA 1
ATOM 743 C C . LEU A 1 119 ? 4.864 21.572 -2.549 1.00 19.63 98 LEU A C 1
ATOM 744 O O . LEU A 1 119 ? 3.762 22.008 -2.917 1.00 19.42 98 LEU A O 1
ATOM 749 N N . TYR A 1 120 ? 6.015 22.133 -2.907 1.00 18.77 99 TYR A N 1
ATOM 750 C CA . TYR A 1 120 ? 6.027 23.303 -3.785 1.00 18.31 99 TYR A CA 1
ATOM 751 C C . TYR A 1 120 ? 5.517 22.928 -5.188 1.00 18.22 99 TYR A C 1
ATOM 752 O O . TYR A 1 120 ? 4.761 23.686 -5.804 1.00 18.40 99 TYR A O 1
ATOM 761 N N . ARG A 1 121 ? 5.899 21.750 -5.667 1.00 18.67 100 ARG A N 1
ATOM 762 C CA . ARG A 1 121 ? 5.369 21.218 -6.935 1.00 19.97 100 ARG A CA 1
ATOM 763 C C . ARG A 1 121 ? 3.847 21.062 -6.861 1.00 20.25 100 ARG A C 1
ATOM 764 O O . ARG A 1 121 ? 3.127 21.539 -7.744 1.00 19.10 100 ARG A O 1
ATOM 772 N N . GLU A 1 122 ? 3.367 20.443 -5.792 1.00 20.72 101 GLU A N 1
ATOM 773 C CA . GLU A 1 122 ? 1.920 20.301 -5.546 1.00 22.66 101 GLU A CA 1
ATOM 774 C C . GLU A 1 122 ? 1.185 21.643 -5.526 1.00 21.59 101 GLU A C 1
ATOM 775 O O . GLU A 1 122 ? 0.103 21.767 -6.119 1.00 22.33 101 GLU A O 1
ATOM 781 N N . GLY A 1 123 ? 1.765 22.630 -4.838 1.00 20.16 102 GLY A N 1
ATOM 782 C CA . GLY A 1 123 ? 1.239 24.009 -4.835 1.00 19.44 102 GLY A CA 1
ATOM 783 C C . GLY A 1 123 ? 1.064 24.563 -6.228 1.00 18.84 102 GLY A C 1
ATOM 784 O O . GLY A 1 123 ? 0.002 25.071 -6.599 1.00 19.65 102 GLY A O 1
ATOM 785 N N . LEU A 1 124 ? 2.107 24.429 -7.036 1.00 17.64 103 LEU A N 1
ATOM 786 C CA . LEU A 1 124 ? 2.023 24.862 -8.418 1.00 17.61 103 LEU A CA 1
ATOM 787 C C . LEU A 1 124 ? 0.897 24.163 -9.172 1.00 18.24 103 LEU A C 1
ATOM 788 O O . LEU A 1 124 ? 0.099 24.820 -9.853 1.00 18.46 103 LEU A O 1
ATOM 793 N N . GLN A 1 125 ? 0.792 22.837 -9.021 1.00 19.59 104 GLN A N 1
ATOM 794 C CA . GLN A 1 125 ? -0.237 22.045 -9.717 1.00 22.07 104 GLN A CA 1
ATOM 795 C C . GLN A 1 125 ? -1.645 22.415 -9.252 1.00 23.49 104 GLN A C 1
ATOM 796 O O . GLN A 1 125 ? -2.573 22.529 -10.060 1.00 23.60 104 GLN A O 1
ATOM 802 N N . ASN A 1 126 ? -1.775 22.650 -7.949 1.00 24.18 105 ASN A N 1
ATOM 803 C CA . ASN A 1 126 ? -3.035 23.078 -7.364 1.00 25.99 105 ASN A CA 1
ATOM 804 C C . ASN A 1 126 ? -3.527 24.400 -7.935 1.00 25.66 105 ASN A C 1
ATOM 805 O O . ASN A 1 126 ? -4.737 24.577 -8.069 1.00 27.21 105 ASN A O 1
ATOM 810 N N . SER A 1 127 ? -2.587 25.298 -8.283 1.00 23.16 106 SER A N 1
ATOM 811 C CA . SER A 1 127 ? -2.893 26.591 -8.911 1.00 23.09 106 SER A CA 1
ATOM 812 C C . SER A 1 127 ? -2.953 26.512 -10.428 1.00 22.62 106 SER A C 1
ATOM 813 O O . SER A 1 127 ? -3.146 27.527 -11.069 1.00 22.53 106 SER A O 1
ATOM 816 N N . ASN A 1 128 ? -2.879 25.297 -10.962 1.00 22.29 107 ASN A N 1
ATOM 817 C CA . ASN A 1 128 ? -2.857 24.998 -12.403 1.00 22.81 107 ASN A CA 1
ATOM 818 C C . ASN A 1 128 ? -1.774 25.751 -13.161 1.00 20.72 107 ASN A C 1
ATOM 819 O O . ASN A 1 128 ? -1.982 26.179 -14.309 1.00 20.77 107 ASN A O 1
ATOM 824 N N . VAL A 1 129 ? -0.613 25.835 -12.532 1.00 18.46 108 VAL A N 1
ATOM 825 C CA . VAL A 1 129 ? 0.588 26.351 -13.184 1.00 17.14 108 VAL A CA 1
ATOM 826 C C . VAL A 1 129 ? 1.225 25.237 -14.047 1.00 17.64 108 VAL A C 1
ATOM 827 O O . VAL A 1 129 ? 1.485 24.103 -13.563 1.00 18.13 108 VAL A O 1
ATOM 831 N N . HIS A 1 130 ? 1.465 25.538 -15.321 1.00 16.63 109 HIS A N 1
ATOM 832 C CA . HIS A 1 130 ? 2.107 24.566 -16.187 1.00 17.75 109 HIS A CA 1
ATOM 833 C C . HIS A 1 130 ? 3.589 24.585 -15.848 1.00 16.70 109 HIS A C 1
ATOM 834 O O . HIS A 1 130 ? 4.214 25.657 -15.894 1.00 16.32 109 HIS A O 1
ATOM 841 N N . ILE A 1 131 ? 4.131 23.435 -15.474 1.00 16.35 110 ILE A N 1
ATOM 842 C CA . ILE A 1 131 ? 5.527 23.387 -15.100 1.00 16.51 110 ILE A CA 1
ATOM 843 C C . ILE A 1 131 ? 6.387 22.880 -16.265 1.00 16.27 110 ILE A C 1
ATOM 844 O O . ILE A 1 131 ? 6.112 21.815 -16.830 1.00 16.91 110 ILE A O 1
ATOM 849 N N . TYR A 1 132 ? 7.417 23.657 -16.599 1.00 15.94 111 TYR A N 1
ATOM 850 C CA . TYR A 1 132 ? 8.468 23.235 -17.499 1.00 16.92 111 TYR A CA 1
ATOM 851 C C . TYR A 1 132 ? 9.764 22.987 -16.742 1.00 17.03 111 TYR A C 1
ATOM 852 O O . TYR A 1 132 ? 10.281 23.902 -16.128 1.00 17.67 111 TYR A O 1
ATOM 861 N N . GLU A 1 133 ? 10.266 21.758 -16.829 1.00 18.27 112 GLU A N 1
ATOM 862 C CA A GLU A 1 133 ? 11.515 21.358 -16.239 0.50 18.52 112 GLU A CA 1
ATOM 863 C CA B GLU A 1 133 ? 11.538 21.383 -16.236 0.50 18.41 112 GLU A CA 1
ATOM 864 C C . GLU A 1 133 ? 12.622 21.608 -17.284 1.00 19.07 112 GLU A C 1
ATOM 865 O O . GLU A 1 133 ? 13.028 20.695 -17.999 1.00 20.87 112 GLU A O 1
ATOM 876 N N . SER A 1 134 ? 13.065 22.857 -17.373 1.00 17.04 113 SER A N 1
ATOM 877 C CA . SER A 1 134 ? 14.079 23.267 -18.315 1.00 17.44 113 SER A CA 1
ATOM 878 C C . SER A 1 134 ? 14.488 24.691 -17.986 1.00 15.65 113 SER A C 1
ATOM 879 O O . SER A 1 134 ? 13.697 25.462 -17.432 1.00 14.03 113 SER A O 1
ATOM 882 N N . ARG A 1 135 ? 15.693 25.052 -18.402 1.00 16.08 114 ARG A N 1
ATOM 883 C CA . ARG A 1 135 ? 16.078 26.436 -18.499 1.00 15.86 114 ARG A CA 1
ATOM 884 C C . ARG A 1 135 ? 15.210 27.118 -19.540 1.00 15.81 114 ARG A C 1
ATOM 885 O O . ARG A 1 135 ? 14.944 26.555 -20.612 1.00 15.52 114 ARG A O 1
ATOM 893 N N . ALA A 1 136 ? 14.800 28.337 -19.231 1.00 14.18 115 ALA A N 1
ATOM 894 C CA . ALA A 1 136 ? 14.131 29.201 -20.193 1.00 14.57 115 ALA A CA 1
ATOM 895 C C . ALA A 1 136 ? 15.053 30.341 -20.587 1.00 15.06 115 ALA A C 1
ATOM 896 O O . ALA A 1 136 ? 15.762 30.900 -19.740 1.00 14.78 115 ALA A O 1
ATOM 898 N N . VAL A 1 137 ? 15.037 30.677 -21.880 1.00 15.55 116 VAL A N 1
ATOM 899 C CA . VAL A 1 137 ? 15.937 31.662 -22.508 1.00 16.47 116 VAL A CA 1
ATOM 900 C C . VAL A 1 137 ? 15.020 32.557 -23.336 1.00 15.46 116 VAL A C 1
ATOM 901 O O . VAL A 1 137 ? 14.152 32.070 -24.052 1.00 14.21 116 VAL A O 1
ATOM 905 N N . PHE A 1 138 ? 15.201 33.867 -23.233 1.00 14.42 117 PHE A N 1
ATOM 906 C CA . PHE A 1 138 ? 14.480 34.783 -24.112 1.00 14.29 117 PHE A CA 1
ATOM 907 C C . PHE A 1 138 ? 14.958 34.636 -25.574 1.00 14.46 117 PHE A C 1
ATOM 908 O O . PHE A 1 138 ? 16.143 34.563 -25.845 1.00 13.02 117 PHE A O 1
ATOM 916 N N . VAL A 1 139 ? 14.003 34.585 -26.493 1.00 14.62 118 VAL A N 1
ATOM 917 C CA . VAL A 1 139 ? 14.247 34.638 -27.933 1.00 17.09 118 VAL A CA 1
ATOM 918 C C . VAL A 1 139 ? 13.862 36.035 -28.474 1.00 16.72 118 VAL A C 1
ATOM 919 O O . VAL A 1 139 ? 14.511 36.568 -29.363 1.00 17.56 118 VAL A O 1
ATOM 923 N N . ASP A 1 140 ? 12.781 36.577 -27.943 1.00 15.75 119 ASP A N 1
ATOM 924 C CA . ASP A 1 140 ? 12.437 37.972 -28.107 1.00 16.31 119 ASP A CA 1
ATOM 925 C C . ASP A 1 140 ? 11.648 38.414 -26.909 1.00 15.37 119 ASP A C 1
ATOM 926 O O . ASP A 1 140 ? 11.549 37.680 -25.925 1.00 13.23 119 ASP A O 1
ATOM 931 N N . GLU A 1 141 ? 11.152 39.648 -26.932 1.00 15.56 120 GLU A N 1
ATOM 932 C CA . GLU A 1 141 ? 10.592 40.224 -25.726 1.00 15.62 120 GLU A CA 1
ATOM 933 C C . GLU A 1 141 ? 9.361 39.496 -25.205 1.00 14.99 120 GLU A C 1
ATOM 934 O O . GLU A 1 141 ? 9.020 39.624 -24.020 1.00 14.34 120 GLU A O 1
ATOM 940 N N . HIS A 1 142 ? 8.699 38.721 -26.052 1.00 14.11 121 HIS A N 1
ATOM 941 C CA . HIS A 1 142 ? 7.511 37.983 -25.629 1.00 14.23 121 HIS A CA 1
ATOM 942 C C . HIS A 1 142 ? 7.659 36.469 -25.720 1.00 13.00 121 HIS A C 1
ATOM 943 O O . HIS A 1 142 ? 6.691 35.747 -25.451 1.00 13.16 121 HIS A O 1
ATOM 950 N N . THR A 1 143 ? 8.866 35.982 -26.041 1.00 13.33 122 THR A N 1
ATOM 951 C CA . THR A 1 143 ? 9.054 34.580 -26.376 1.00 13.22 122 THR A CA 1
ATOM 952 C C . THR A 1 143 ? 10.234 33.969 -25.703 1.00 13.61 122 THR A C 1
ATOM 953 O O . THR A 1 143 ? 11.318 34.507 -25.744 1.00 13.41 122 THR A O 1
ATOM 957 N N . LEU A 1 144 ? 9.986 32.829 -25.076 1.00 14.08 123 LEU A N 1
ATOM 958 C CA . LEU A 1 144 ? 11.017 32.044 -24.414 1.00 14.62 123 LEU A CA 1
ATOM 959 C C . LEU A 1 144 ? 11.226 30.750 -25.145 1.00 15.35 123 LEU A C 1
ATOM 960 O O . LEU A 1 144 ? 10.288 30.226 -25.732 1.00 16.42 123 LEU A O 1
ATOM 965 N N . GLU A 1 145 ? 12.457 30.247 -25.108 1.00 16.19 124 GLU A N 1
ATOM 966 C CA . GLU A 1 145 ? 12.777 28.954 -25.638 1.00 17.70 124 GLU A CA 1
ATOM 967 C C . GLU A 1 145 ? 13.214 28.074 -24.477 1.00 18.65 124 GLU A C 1
ATOM 968 O O . GLU A 1 145 ? 14.065 28.475 -23.678 1.00 18.81 124 GLU A O 1
ATOM 974 N N . LEU A 1 146 ? 12.612 26.885 -24.373 1.00 18.31 125 LEU A N 1
ATOM 975 C CA . LEU A 1 146 ? 13.067 25.885 -23.409 1.00 18.83 125 LEU A CA 1
ATOM 976 C C . LEU A 1 146 ? 14.269 25.159 -23.942 1.00 20.25 125 LEU A C 1
ATOM 977 O O . LEU A 1 146 ? 14.191 24.447 -24.963 1.00 21.47 125 LEU A O 1
ATOM 982 N N . SER A 1 147 ? 15.382 25.272 -23.228 1.00 19.74 126 SER A N 1
ATOM 983 C CA . SER A 1 147 ? 16.622 24.626 -23.654 1.00 22.10 126 SER A CA 1
ATOM 984 C C . SER A 1 147 ? 16.549 23.082 -23.839 1.00 22.98 126 SER A C 1
ATOM 985 O O . SER A 1 147 ? 17.188 22.535 -24.732 1.00 24.79 126 SER A O 1
ATOM 988 N N . VAL A 1 148 ? 15.791 22.375 -23.001 1.00 22.59 127 VAL A N 1
ATOM 989 C CA . VAL A 1 148 ? 15.752 20.890 -23.071 1.00 23.81 127 VAL A CA 1
ATOM 990 C C . VAL A 1 148 ? 15.118 20.405 -24.365 1.00 25.16 127 VAL A C 1
ATOM 991 O O . VAL A 1 148 ? 15.637 19.526 -25.025 1.00 27.14 127 VAL A O 1
ATOM 995 N N . THR A 1 149 ? 14.029 21.041 -24.773 1.00 24.72 128 THR A N 1
ATOM 996 C CA . THR A 1 149 ? 13.276 20.604 -25.929 1.00 25.65 128 THR A CA 1
ATOM 997 C C . THR A 1 149 ? 13.402 21.485 -27.188 1.00 25.40 128 THR A C 1
ATOM 998 O O . THR A 1 149 ? 13.037 21.040 -28.284 1.00 25.81 128 THR A O 1
ATOM 1002 N N . GLY A 1 150 ? 13.891 22.716 -27.042 1.00 23.60 129 GLY A N 1
ATOM 1003 C CA . GLY A 1 150 ? 13.872 23.701 -28.109 1.00 22.69 129 GLY A CA 1
ATOM 1004 C C . GLY A 1 150 ? 12.506 24.338 -28.341 1.00 21.92 129 GLY A C 1
ATOM 1005 O O . GLY A 1 150 ? 12.355 25.197 -29.226 1.00 21.18 129 GLY A O 1
ATOM 1006 N N . GLU A 1 151 ? 11.504 23.953 -27.550 1.00 21.08 130 GLU A N 1
ATOM 1007 C CA . GLU A 1 151 ? 10.166 24.513 -27.695 1.00 21.03 130 GLU A CA 1
ATOM 1008 C C . GLU A 1 151 ? 10.111 26.026 -27.441 1.00 19.69 130 GLU A C 1
ATOM 1009 O O . GLU A 1 151 ? 10.702 26.520 -26.471 1.00 17.99 130 GLU A O 1
ATOM 1015 N N . ARG A 1 152 ? 9.361 26.757 -28.259 1.00 18.68 131 ARG A N 1
ATOM 1016 C CA . ARG A 1 152 ? 9.159 28.198 -27.976 1.00 19.27 131 ARG A CA 1
ATOM 1017 C C . ARG A 1 152 ? 7.773 28.467 -27.428 1.00 18.35 131 ARG A C 1
ATOM 1018 O O . ARG A 1 152 ? 6.789 27.932 -27.964 1.00 19.54 131 ARG A O 1
ATOM 1026 N N . ILE A 1 153 ? 7.705 29.312 -26.398 1.00 16.74 132 ILE A N 1
ATOM 1027 C CA . ILE A 1 153 ? 6.453 29.620 -25.685 1.00 16.88 132 ILE A CA 1
ATOM 1028 C C . ILE A 1 153 ? 6.334 31.134 -25.591 1.00 15.37 132 ILE A C 1
ATOM 1029 O O . ILE A 1 153 ? 7.272 31.788 -25.127 1.00 14.73 132 ILE A O 1
ATOM 1034 N N . SER A 1 154 ? 5.196 31.685 -26.004 1.00 15.58 133 SER A N 1
ATOM 1035 C CA . SER A 1 154 ? 4.966 33.128 -25.949 1.00 14.97 133 SER A CA 1
ATOM 1036 C C . SER A 1 154 ? 4.165 33.458 -24.688 1.00 14.75 133 SER A C 1
ATOM 1037 O O . SER A 1 154 ? 3.397 32.628 -24.190 1.00 15.49 133 SER A O 1
ATOM 1040 N N . ALA A 1 155 ? 4.350 34.663 -24.190 1.00 14.48 134 ALA A N 1
ATOM 1041 C CA . ALA A 1 155 ? 3.716 35.107 -22.969 1.00 15.08 134 ALA A CA 1
ATOM 1042 C C . ALA A 1 155 ? 3.446 36.609 -23.027 1.00 15.30 134 ALA A C 1
ATOM 1043 O O . ALA A 1 155 ? 4.298 37.397 -23.450 1.00 15.55 134 ALA A O 1
ATOM 1045 N N . GLU A 1 156 ? 2.264 36.992 -22.569 1.00 15.06 135 GLU A N 1
ATOM 1046 C CA . GLU A 1 156 ? 1.895 38.399 -22.489 1.00 15.75 135 GLU A CA 1
ATOM 1047 C C . GLU A 1 156 ? 2.748 39.178 -21.495 1.00 15.33 135 GLU A C 1
ATOM 1048 O O . GLU A 1 156 ? 3.207 40.289 -21.800 1.00 16.27 135 GLU A O 1
ATOM 1054 N N . LYS A 1 157 ? 2.904 38.606 -20.302 1.00 14.07 136 LYS A N 1
ATOM 1055 C CA . LYS A 1 157 ? 3.757 39.141 -19.257 1.00 14.52 136 LYS A CA 1
ATOM 1056 C C . LYS A 1 157 ? 4.777 38.108 -18.843 1.00 13.33 136 LYS A C 1
ATOM 1057 O O . LYS A 1 157 ? 4.470 36.927 -18.809 1.00 13.29 136 LYS A O 1
ATOM 1063 N N . ILE A 1 158 ? 5.958 38.558 -18.440 1.00 13.56 137 ILE A N 1
ATOM 1064 C CA . ILE A 1 158 ? 7.009 37.643 -18.038 1.00 12.99 137 ILE A CA 1
ATOM 1065 C C . ILE A 1 158 ? 7.613 38.141 -16.772 1.00 12.47 137 ILE A C 1
ATOM 1066 O O . ILE A 1 158 ? 7.885 39.337 -16.626 1.00 12.58 137 ILE A O 1
ATOM 1071 N N . LEU A 1 159 ? 7.852 37.206 -15.856 1.00 11.83 138 LEU A N 1
ATOM 1072 C CA . LEU A 1 159 ? 8.485 37.505 -14.584 1.00 12.20 138 LEU A CA 1
ATOM 1073 C C . LEU A 1 159 ? 9.844 36.827 -14.479 1.00 11.61 138 LEU A C 1
ATOM 1074 O O . LEU A 1 159 ? 9.933 35.619 -14.625 1.00 13.54 138 LEU A O 1
ATOM 1079 N N . ILE A 1 160 ? 10.900 37.616 -14.280 1.00 12.49 139 ILE A N 1
ATOM 1080 C CA . ILE A 1 160 ? 12.254 37.090 -14.076 1.00 11.70 139 ILE A CA 1
ATOM 1081 C C . ILE A 1 160 ? 12.448 36.897 -12.577 1.00 12.07 139 ILE A C 1
ATOM 1082 O O . ILE A 1 160 ? 12.437 37.895 -11.818 1.00 11.68 139 ILE A O 1
ATOM 1087 N N . ALA A 1 161 ? 12.681 35.648 -12.157 1.00 12.80 140 ALA A N 1
ATOM 1088 C CA . ALA A 1 161 ? 12.836 35.307 -10.711 1.00 12.57 140 ALA A CA 1
ATOM 1089 C C . ALA A 1 161 ? 13.940 34.274 -10.542 1.00 11.86 140 ALA A C 1
ATOM 1090 O O . ALA A 1 161 ? 13.772 33.233 -9.905 1.00 13.21 140 ALA A O 1
ATOM 1092 N N . THR A 1 162 ? 15.074 34.562 -11.174 1.00 13.64 141 THR A N 1
ATOM 1093 C CA . THR A 1 162 ? 16.154 33.607 -11.365 1.00 12.23 141 THR A CA 1
ATOM 1094 C C . THR A 1 162 ? 17.186 33.589 -10.254 1.00 14.48 141 THR A C 1
ATOM 1095 O O . THR A 1 162 ? 18.164 32.835 -10.315 1.00 14.44 141 THR A O 1
ATOM 1099 N N . GLY A 1 163 ? 17.024 34.447 -9.248 1.00 14.89 142 GLY A N 1
ATOM 1100 C CA . GLY A 1 163 ? 17.859 34.352 -8.050 1.00 13.66 142 GLY A CA 1
ATOM 1101 C C . GLY A 1 163 ? 19.255 34.909 -8.247 1.00 14.57 142 GLY A C 1
ATOM 1102 O O . GLY A 1 163 ? 19.485 35.770 -9.098 1.00 14.53 142 GLY A O 1
ATOM 1103 N N . ALA A 1 164 ? 20.161 34.405 -7.426 1.00 14.20 143 ALA A N 1
ATOM 1104 C CA . ALA A 1 164 ? 21.534 34.790 -7.425 1.00 15.83 143 ALA A CA 1
ATOM 1105 C C . ALA A 1 164 ? 22.416 33.571 -7.584 1.00 16.49 143 ALA A C 1
ATOM 1106 O O . ALA A 1 164 ? 21.918 32.436 -7.613 1.00 16.40 143 ALA A O 1
ATOM 1108 N N . LYS A 1 165 ? 23.724 33.813 -7.658 1.00 18.65 144 LYS A N 1
ATOM 1109 C CA . LYS A 1 165 ? 24.688 32.761 -7.850 1.00 20.85 144 LYS A CA 1
ATOM 1110 C C . LYS A 1 165 ? 26.017 33.176 -7.237 1.00 21.92 144 LYS A C 1
ATOM 1111 O O . LYS A 1 165 ? 26.274 34.358 -7.027 1.00 22.34 144 LYS A O 1
ATOM 1117 N N . ILE A 1 166 ? 26.857 32.207 -6.922 1.00 24.57 145 ILE A N 1
ATOM 1118 C CA . ILE A 1 166 ? 28.200 32.516 -6.411 1.00 27.86 145 ILE A CA 1
ATOM 1119 C C . ILE A 1 166 ? 28.975 33.393 -7.394 1.00 31.30 145 ILE A C 1
ATOM 1120 O O . ILE A 1 166 ? 28.869 33.200 -8.596 1.00 30.12 145 ILE A O 1
ATOM 1125 N N . VAL A 1 167 ? 29.781 34.326 -6.875 1.00 35.25 146 VAL A N 1
ATOM 1126 C CA . VAL A 1 167 ? 30.738 35.110 -7.694 1.00 38.75 146 VAL A CA 1
ATOM 1127 C C . VAL A 1 167 ? 31.777 34.212 -8.407 1.00 41.15 146 VAL A C 1
ATOM 1128 O O . VAL A 1 167 ? 32.165 33.163 -7.901 1.00 41.03 146 VAL A O 1
ATOM 1132 N N . SER A 1 168 ? 32.236 34.659 -9.573 1.00 43.87 147 SER A N 1
ATOM 1133 C CA . SER A 1 168 ? 33.196 33.913 -10.408 1.00 46.41 147 SER A CA 1
ATOM 1134 C C . SER A 1 168 ? 34.506 33.548 -9.707 1.00 48.58 147 SER A C 1
ATOM 1135 O O . SER A 1 168 ? 35.156 32.565 -10.092 1.00 50.14 147 SER A O 1
ATOM 1137 N N . ASN A 1 169 ? 34.907 34.341 -8.712 1.00 49.52 148 ASN A N 1
ATOM 1138 C CA . ASN A 1 169 ? 36.205 34.157 -8.052 1.00 51.41 148 ASN A CA 1
ATOM 1139 C C . ASN A 1 169 ? 37.354 34.038 -9.083 1.00 53.55 148 ASN A C 1
ATOM 1140 O O . ASN A 1 169 ? 38.478 33.613 -8.763 1.00 55.05 148 ASN A O 1
ATOM 1145 N N . ILE A 1 172 ? 41.366 34.187 -8.264 1.00 47.75 151 ILE A N 1
ATOM 1146 C CA . ILE A 1 172 ? 42.022 33.225 -7.389 1.00 45.88 151 ILE A CA 1
ATOM 1147 C C . ILE A 1 172 ? 42.297 31.949 -8.185 1.00 46.27 151 ILE A C 1
ATOM 1148 O O . ILE A 1 172 ? 41.365 31.247 -8.588 1.00 46.37 151 ILE A O 1
ATOM 1150 N N . LYS A 1 173 ? 43.578 31.675 -8.445 1.00 46.36 152 LYS A N 1
ATOM 1151 C CA . LYS A 1 173 ? 44.004 30.444 -9.092 1.00 45.83 152 LYS A CA 1
ATOM 1152 C C . LYS A 1 173 ? 43.716 29.291 -8.138 1.00 43.28 152 LYS A C 1
ATOM 1153 O O . LYS A 1 173 ? 43.887 29.437 -6.925 1.00 41.99 152 LYS A O 1
ATOM 1155 N N . GLY A 1 174 ? 43.260 28.163 -8.687 1.00 42.24 153 GLY A N 1
ATOM 1156 C CA . GLY A 1 174 ? 42.866 26.985 -7.905 1.00 40.01 153 GLY A CA 1
ATOM 1157 C C . GLY A 1 174 ? 41.483 27.127 -7.287 1.00 37.27 153 GLY A C 1
ATOM 1158 O O . GLY A 1 174 ? 41.069 26.290 -6.473 1.00 35.31 153 GLY A O 1
ATOM 1159 N N . SER A 1 175 ? 40.748 28.176 -7.661 1.00 36.89 154 SER A N 1
ATOM 1160 C CA . SER A 1 175 ? 39.414 28.369 -7.112 1.00 35.31 154 SER A CA 1
ATOM 1161 C C . SER A 1 175 ? 38.475 27.202 -7.480 1.00 34.37 154 SER A C 1
ATOM 1162 O O . SER A 1 175 ? 37.539 26.912 -6.751 1.00 32.14 154 SER A O 1
ATOM 1165 N N . ASP A 1 176 ? 38.750 26.530 -8.586 1.00 36.11 155 ASP A N 1
ATOM 1166 C CA . ASP A 1 176 ? 37.997 25.336 -8.981 1.00 36.87 155 ASP A CA 1
ATOM 1167 C C . ASP A 1 176 ? 38.260 24.134 -8.072 1.00 35.90 155 ASP A C 1
ATOM 1168 O O . ASP A 1 176 ? 37.629 23.095 -8.223 1.00 37.03 155 ASP A O 1
ATOM 1170 N N . LEU A 1 177 ? 39.176 24.267 -7.116 1.00 34.75 156 LEU A N 1
ATOM 1171 C CA . LEU A 1 177 ? 39.411 23.232 -6.119 1.00 33.04 156 LEU A CA 1
ATOM 1172 C C . LEU A 1 177 ? 38.565 23.462 -4.869 1.00 30.71 156 LEU A C 1
ATOM 1173 O O . LEU A 1 177 ? 38.522 22.611 -3.973 1.00 30.16 156 LEU A O 1
ATOM 1178 N N . CYS A 1 178 ? 37.888 24.597 -4.789 1.00 29.44 157 CYS A N 1
ATOM 1179 C CA . CYS A 1 178 ? 37.097 24.895 -3.587 1.00 27.69 157 CYS A CA 1
ATOM 1180 C C . CYS A 1 178 ? 35.604 24.572 -3.743 1.00 27.65 157 CYS A C 1
ATOM 1181 O O . CYS A 1 178 ? 35.055 24.573 -4.840 1.00 30.06 157 CYS A O 1
ATOM 1184 N N . LEU A 1 179 ? 34.973 24.307 -2.614 1.00 25.82 158 LEU A N 1
ATOM 1185 C CA . LEU A 1 179 ? 33.549 24.137 -2.504 1.00 25.64 158 LEU A CA 1
ATOM 1186 C C . LEU A 1 179 ? 32.870 25.500 -2.349 1.00 24.31 158 LEU A C 1
ATOM 1187 O O . LEU A 1 179 ? 33.474 26.466 -1.898 1.00 23.37 158 LEU A O 1
ATOM 1192 N N . THR A 1 180 ? 31.606 25.550 -2.726 1.00 23.53 159 THR A N 1
ATOM 1193 C CA . THR A 1 180 ? 30.726 26.626 -2.331 1.00 22.79 159 THR A CA 1
ATOM 1194 C C . THR A 1 180 ? 29.521 26.036 -1.565 1.00 21.93 159 THR A C 1
ATOM 1195 O O . THR A 1 180 ? 29.395 24.815 -1.376 1.00 21.32 159 THR A O 1
ATOM 1199 N N . SER A 1 181 ? 28.629 26.917 -1.122 1.00 21.04 160 SER A N 1
ATOM 1200 C CA . SER A 1 181 ? 27.367 26.476 -0.466 1.00 20.72 160 SER A CA 1
ATOM 1201 C C . SER A 1 181 ? 26.545 25.514 -1.339 1.00 21.75 160 SER A C 1
ATOM 1202 O O . SER A 1 181 ? 25.686 24.782 -0.845 1.00 23.03 160 SER A O 1
ATOM 1205 N N . ASN A 1 182 ? 26.785 25.517 -2.644 1.00 22.98 161 ASN A N 1
ATOM 1206 C CA . ASN A 1 182 ? 26.066 24.609 -3.529 1.00 24.39 161 ASN A CA 1
ATOM 1207 C C . ASN A 1 182 ? 26.471 23.149 -3.322 1.00 24.78 161 ASN A C 1
ATOM 1208 O O . ASN A 1 182 ? 25.659 22.256 -3.567 1.00 26.33 161 ASN A O 1
ATOM 1213 N N . GLU A 1 183 ? 27.717 22.912 -2.895 1.00 24.22 162 GLU A N 1
ATOM 1214 C CA . GLU A 1 183 ? 28.254 21.546 -2.662 1.00 24.23 162 GLU A CA 1
ATOM 1215 C C . GLU A 1 183 ? 28.455 21.220 -1.186 1.00 23.09 162 GLU A C 1
ATOM 1216 O O . GLU A 1 183 ? 28.619 20.048 -0.821 1.00 24.82 162 GLU A O 1
ATOM 1222 N N . ILE A 1 184 ? 28.428 22.233 -0.331 1.00 22.10 163 ILE A N 1
ATOM 1223 C CA . ILE A 1 184 ? 28.875 22.093 1.056 1.00 21.69 163 ILE A CA 1
ATOM 1224 C C . ILE A 1 184 ? 28.037 21.098 1.842 1.00 21.59 163 ILE A C 1
ATOM 1225 O O . ILE A 1 184 ? 28.538 20.429 2.760 1.00 21.53 163 ILE A O 1
ATOM 1230 N N . PHE A 1 185 ? 26.772 20.955 1.463 1.00 21.24 164 PHE A N 1
ATOM 1231 C CA . PHE A 1 185 ? 25.880 20.085 2.233 1.00 21.31 164 PHE A CA 1
ATOM 1232 C C . PHE A 1 185 ? 26.110 18.602 1.953 1.00 22.72 164 PHE A C 1
ATOM 1233 O O . PHE A 1 185 ? 25.663 17.749 2.738 1.00 23.49 164 PHE A O 1
ATOM 1241 N N . ASP A 1 186 ? 26.769 18.303 0.826 1.00 21.96 165 ASP A N 1
ATOM 1242 C CA . ASP A 1 186 ? 26.813 16.964 0.255 1.00 23.19 165 ASP A CA 1
ATOM 1243 C C . ASP A 1 186 ? 28.206 16.331 0.282 1.00 22.89 165 ASP A C 1
ATOM 1244 O O . ASP A 1 186 ? 28.469 15.350 -0.418 1.00 22.38 165 ASP A O 1
ATOM 1249 N N . LEU A 1 187 ? 29.097 16.870 1.096 1.00 23.31 166 LEU A N 1
ATOM 1250 C CA . LEU A 1 187 ? 30.425 16.243 1.247 1.00 25.04 166 LEU A CA 1
ATOM 1251 C C . LEU A 1 187 ? 30.254 14.740 1.536 1.00 26.48 166 LEU A C 1
ATOM 1252 O O . LEU A 1 187 ? 29.329 14.357 2.262 1.00 26.43 166 LEU A O 1
ATOM 1257 N N . GLU A 1 188 ? 31.110 13.905 0.954 1.00 28.08 167 GLU A N 1
ATOM 1258 C CA . GLU A 1 188 ? 31.099 12.460 1.218 1.00 30.53 167 GLU A CA 1
ATOM 1259 C C . GLU A 1 188 ? 31.393 12.136 2.685 1.00 30.22 167 GLU A C 1
ATOM 1260 O O . GLU A 1 188 ? 30.920 11.131 3.195 1.00 31.95 167 GLU A O 1
ATOM 1262 N N . LYS A 1 189 ? 32.193 12.957 3.356 1.00 29.13 168 LYS A N 1
ATOM 1263 C CA . LYS A 1 189 ? 32.431 12.763 4.787 1.00 28.90 168 LYS A CA 1
ATOM 1264 C C . LYS A 1 189 ? 32.808 14.079 5.462 1.00 26.47 168 LYS A C 1
ATOM 1265 O O . LYS A 1 189 ? 33.187 15.043 4.811 1.00 26.14 168 LYS A O 1
ATOM 1271 N N . LEU A 1 190 ? 32.708 14.117 6.786 1.00 25.05 169 LEU A N 1
ATOM 1272 C CA . LEU A 1 190 ? 33.106 15.284 7.536 1.00 23.56 169 LEU A CA 1
ATOM 1273 C C . LEU A 1 190 ? 34.615 15.472 7.471 1.00 23.97 169 LEU A C 1
ATOM 1274 O O . LEU A 1 190 ? 35.385 14.543 7.693 1.00 25.73 169 LEU A O 1
ATOM 1279 N N . PRO A 1 191 ? 35.053 16.671 7.115 1.00 22.90 170 PRO A N 1
ATOM 1280 C CA . PRO A 1 191 ? 36.488 16.867 7.015 1.00 23.33 170 PRO A CA 1
ATOM 1281 C C . PRO A 1 191 ? 37.109 16.994 8.395 1.00 22.55 170 PRO A C 1
ATOM 1282 O O . PRO A 1 191 ? 36.418 17.367 9.339 1.00 21.46 170 PRO A O 1
ATOM 1286 N N . LYS A 1 192 ? 38.397 16.692 8.485 1.00 23.32 171 LYS A N 1
ATOM 1287 C CA . LYS A 1 192 ? 39.171 16.878 9.723 1.00 23.52 171 LYS A CA 1
ATOM 1288 C C . LYS A 1 192 ? 39.384 18.376 9.960 1.00 21.90 171 LYS A C 1
ATOM 1289 O O . LYS A 1 192 ? 39.314 18.858 11.107 1.00 21.89 171 LYS A O 1
ATOM 1291 N N . SER A 1 193 ? 39.580 19.124 8.867 1.00 21.11 172 SER A N 1
ATOM 1292 C CA . SER A 1 193 ? 39.776 20.556 8.917 1.00 20.40 172 SER A CA 1
ATOM 1293 C C . SER A 1 193 ? 39.158 21.250 7.703 1.00 20.64 172 SER A C 1
ATOM 1294 O O . SER A 1 193 ? 39.033 20.649 6.639 1.00 20.76 172 SER A O 1
ATOM 1297 N N . ILE A 1 194 ? 38.824 22.524 7.852 1.00 19.93 173 ILE A N 1
ATOM 1298 C CA . ILE A 1 194 ? 38.199 23.291 6.757 1.00 19.83 173 ILE A CA 1
ATOM 1299 C C . ILE A 1 194 ? 38.602 24.743 6.878 1.00 20.32 173 ILE A C 1
ATOM 1300 O O . ILE A 1 194 ? 38.757 25.247 7.987 1.00 20.89 173 ILE A O 1
ATOM 1305 N N . VAL A 1 195 ? 38.856 25.371 5.730 1.00 20.82 174 VAL A N 1
ATOM 1306 C CA . VAL A 1 195 ? 39.059 26.800 5.639 1.00 21.21 174 VAL A CA 1
ATOM 1307 C C . VAL A 1 195 ? 37.863 27.424 4.934 1.00 20.97 174 VAL A C 1
ATOM 1308 O O . VAL A 1 195 ? 37.475 26.987 3.842 1.00 21.85 174 VAL A O 1
ATOM 1312 N N . ILE A 1 196 ? 37.274 28.432 5.559 1.00 21.41 175 ILE A N 1
ATOM 1313 C CA . ILE A 1 196 ? 36.124 29.119 5.018 1.00 21.01 175 ILE A CA 1
ATOM 1314 C C . ILE A 1 196 ? 36.590 30.517 4.580 1.00 21.70 175 ILE A C 1
ATOM 1315 O O . ILE A 1 196 ? 37.200 31.256 5.379 1.00 21.03 175 ILE A O 1
ATOM 1320 N N . VAL A 1 197 ? 36.342 30.849 3.319 1.00 21.36 176 VAL A N 1
ATOM 1321 C CA . VAL A 1 197 ? 36.780 32.117 2.757 1.00 22.21 176 VAL A CA 1
ATOM 1322 C C . VAL A 1 197 ? 35.571 33.038 2.686 1.00 21.81 176 VAL A C 1
ATOM 1323 O O . VAL A 1 197 ? 34.736 32.897 1.803 1.00 21.26 176 VAL A O 1
ATOM 1327 N N . GLY A 1 198 ? 35.476 33.957 3.644 1.00 22.20 177 GLY A N 1
ATOM 1328 C CA . GLY A 1 198 ? 34.521 35.053 3.568 1.00 21.85 177 GLY A CA 1
ATOM 1329 C C . GLY A 1 198 ? 33.869 35.201 4.912 1.00 21.27 177 GLY A C 1
ATOM 1330 O O . GLY A 1 198 ? 33.473 34.207 5.495 1.00 22.26 177 GLY A O 1
ATOM 1331 N N . GLY A 1 199 ? 33.784 36.428 5.416 1.00 21.73 178 GLY A N 1
ATOM 1332 C CA . GLY A 1 199 ? 33.225 36.671 6.753 1.00 21.22 178 GLY A CA 1
ATOM 1333 C C . GLY A 1 199 ? 31.885 37.377 6.759 1.00 20.62 178 GLY A C 1
ATOM 1334 O O . GLY A 1 199 ? 31.561 38.071 7.708 1.00 21.45 178 GLY A O 1
ATOM 1335 N N . GLY A 1 200 ? 31.096 37.170 5.718 1.00 19.99 179 GLY A N 1
ATOM 1336 C CA . GLY A 1 200 ? 29.689 37.518 5.739 1.00 19.32 179 GLY A CA 1
ATOM 1337 C C . GLY A 1 200 ? 28.867 36.458 6.467 1.00 17.75 179 GLY A C 1
ATOM 1338 O O . GLY A 1 200 ? 29.405 35.515 7.061 1.00 17.15 179 GLY A O 1
ATOM 1339 N N . TYR A 1 201 ? 27.543 36.573 6.391 1.00 18.43 180 TYR A N 1
ATOM 1340 C CA . TYR A 1 201 ? 26.689 35.679 7.192 1.00 17.01 180 TYR A CA 1
ATOM 1341 C C . TYR A 1 201 ? 26.879 34.198 6.815 1.00 15.87 180 TYR A C 1
ATOM 1342 O O . TYR A 1 201 ? 26.919 33.351 7.687 1.00 14.00 180 TYR A O 1
ATOM 1351 N N . ILE A 1 202 ? 27.059 33.881 5.536 1.00 15.98 181 ILE A N 1
ATOM 1352 C CA . ILE A 1 202 ? 27.171 32.460 5.126 1.00 16.88 181 ILE A CA 1
ATOM 1353 C C . ILE A 1 202 ? 28.476 31.874 5.649 1.00 16.71 181 ILE A C 1
ATOM 1354 O O . ILE A 1 202 ? 28.508 30.785 6.223 1.00 16.38 181 ILE A O 1
ATOM 1359 N N . GLY A 1 203 ? 29.551 32.630 5.537 1.00 17.42 182 GLY A N 1
ATOM 1360 C CA . GLY A 1 203 ? 30.814 32.160 6.114 1.00 17.66 182 GLY A CA 1
ATOM 1361 C C . GLY A 1 203 ? 30.797 31.910 7.614 1.00 16.95 182 GLY A C 1
ATOM 1362 O O . GLY A 1 203 ? 31.311 30.893 8.088 1.00 17.53 182 GLY A O 1
ATOM 1363 N N . VAL A 1 204 ? 30.225 32.828 8.384 1.00 16.99 183 VAL A N 1
ATOM 1364 C CA . VAL A 1 204 ? 30.233 32.666 9.854 1.00 16.60 183 VAL A CA 1
ATOM 1365 C C . VAL A 1 204 ? 29.279 31.569 10.304 1.00 15.35 183 VAL A C 1
ATOM 1366 O O . VAL A 1 204 ? 29.555 30.894 11.280 1.00 15.77 183 VAL A O 1
ATOM 1370 N N . GLU A 1 205 ? 28.176 31.376 9.572 1.00 15.15 184 GLU A N 1
ATOM 1371 C CA . GLU A 1 205 ? 27.238 30.272 9.849 1.00 15.00 184 GLU A CA 1
ATOM 1372 C C . GLU A 1 205 ? 27.916 28.915 9.639 1.00 15.00 184 GLU A C 1
ATOM 1373 O O . GLU A 1 205 ? 27.871 28.076 10.515 1.00 15.10 184 GLU A O 1
ATOM 1379 N N . PHE A 1 206 ? 28.559 28.728 8.490 1.00 14.65 185 PHE A N 1
ATOM 1380 C CA . PHE A 1 206 ? 29.278 27.466 8.228 1.00 15.20 185 PHE A CA 1
ATOM 1381 C C . PHE A 1 206 ? 30.499 27.282 9.102 1.00 16.65 185 PHE A C 1
ATOM 1382 O O . PHE A 1 206 ? 30.761 26.152 9.547 1.00 17.36 185 PHE A O 1
ATOM 1390 N N . ALA A 1 207 ? 31.221 28.358 9.441 1.00 16.31 186 ALA A N 1
ATOM 1391 C CA . ALA A 1 207 ? 32.340 28.176 10.378 1.00 16.29 186 ALA A CA 1
ATOM 1392 C C . ALA A 1 207 ? 31.878 27.575 11.706 1.00 16.47 186 ALA A C 1
ATOM 1393 O O . ALA A 1 207 ? 32.498 26.645 12.255 1.00 16.23 186 ALA A O 1
ATOM 1395 N N . ASN A 1 208 ? 30.794 28.107 12.233 1.00 15.17 187 ASN A N 1
ATOM 1396 C CA . ASN A 1 208 ? 30.215 27.583 13.472 1.00 15.86 187 ASN A CA 1
ATOM 1397 C C . ASN A 1 208 ? 29.561 26.210 13.368 1.00 15.04 187 ASN A C 1
ATOM 1398 O O . ASN A 1 208 ? 29.650 25.402 14.312 1.00 16.24 187 ASN A O 1
ATOM 1403 N N . ILE A 1 209 ? 28.960 25.897 12.229 1.00 15.04 188 ILE A N 1
ATOM 1404 C CA . ILE A 1 209 ? 28.411 24.554 12.014 1.00 15.05 188 ILE A CA 1
ATOM 1405 C C . ILE A 1 209 ? 29.552 23.546 12.057 1.00 15.17 188 ILE A C 1
ATOM 1406 O O . ILE A 1 209 ? 29.545 22.607 12.849 1.00 15.38 188 ILE A O 1
ATOM 1411 N N . PHE A 1 210 ? 30.586 23.766 11.250 1.00 15.29 189 PHE A N 1
ATOM 1412 C CA . PHE A 1 210 ? 31.640 22.776 11.178 1.00 16.99 189 PHE A CA 1
ATOM 1413 C C . PHE A 1 210 ? 32.439 22.672 12.498 1.00 16.79 189 PHE A C 1
ATOM 1414 O O . PHE A 1 210 ? 32.734 21.565 12.974 1.00 18.05 189 PHE A O 1
ATOM 1422 N N . HIS A 1 211 ? 32.786 23.808 13.098 1.00 16.50 190 HIS A N 1
ATOM 1423 C CA . HIS A 1 211 ? 33.443 23.770 14.402 1.00 17.11 190 HIS A CA 1
ATOM 1424 C C . HIS A 1 211 ? 32.637 22.983 15.429 1.00 16.96 190 HIS A C 1
ATOM 1425 O O . HIS A 1 211 ? 33.177 22.222 16.209 1.00 17.66 190 HIS A O 1
ATOM 1432 N N . GLY A 1 212 ? 31.334 23.190 15.445 1.00 16.23 191 GLY A N 1
ATOM 1433 C CA . GLY A 1 212 ? 30.458 22.513 16.401 1.00 16.33 191 GLY A CA 1
ATOM 1434 C C . GLY A 1 212 ? 30.481 21.001 16.217 1.00 17.30 191 GLY A C 1
ATOM 1435 O O . GLY A 1 212 ? 30.362 20.234 17.191 1.00 17.55 191 GLY A O 1
ATOM 1436 N N . LEU A 1 213 ? 30.633 20.586 14.956 1.00 17.38 192 LEU A N 1
ATOM 1437 C CA . LEU A 1 213 ? 30.723 19.172 14.575 1.00 18.36 192 LEU A CA 1
ATOM 1438 C C . LEU A 1 213 ? 32.150 18.617 14.763 1.00 19.52 192 LEU A C 1
ATOM 1439 O O . LEU A 1 213 ? 32.417 17.460 14.452 1.00 19.38 192 LEU A O 1
ATOM 1444 N N . GLY A 1 214 ? 33.062 19.438 15.291 1.00 20.60 193 GLY A N 1
ATOM 1445 C CA . GLY A 1 214 ? 34.408 18.966 15.664 1.00 22.43 193 GLY A CA 1
ATOM 1446 C C . GLY A 1 214 ? 35.502 19.200 14.618 1.00 22.50 193 GLY A C 1
ATOM 1447 O O . GLY A 1 214 ? 36.603 18.678 14.751 1.00 22.74 193 GLY A O 1
ATOM 1448 N N . VAL A 1 215 ? 35.206 19.979 13.588 1.00 21.06 194 VAL A N 1
ATOM 1449 C CA . VAL A 1 215 ? 36.159 20.238 12.502 1.00 21.06 194 VAL A CA 1
ATOM 1450 C C . VAL A 1 215 ? 37.081 21.402 12.910 1.00 21.54 194 VAL A C 1
ATOM 1451 O O . VAL A 1 215 ? 36.599 22.410 13.438 1.00 19.94 194 VAL A O 1
ATOM 1455 N N . LYS A 1 216 ? 38.402 21.259 12.704 1.00 22.29 195 LYS A N 1
ATOM 1456 C CA . LYS A 1 216 ? 39.333 22.360 12.948 1.00 22.04 195 LYS A CA 1
ATOM 1457 C C . LYS A 1 216 ? 39.053 23.399 11.892 1.00 22.10 195 LYS A C 1
ATOM 1458 O O . LYS A 1 216 ? 39.247 23.145 10.677 1.00 22.03 195 LYS A O 1
ATOM 1460 N N . THR A 1 217 ? 38.566 24.558 12.350 1.00 20.22 196 THR A N 1
ATOM 1461 C CA . THR A 1 217 ? 37.982 25.542 11.470 1.00 19.27 196 THR A CA 1
ATOM 1462 C C . THR A 1 217 ? 38.757 26.836 11.495 1.00 19.89 196 THR A C 1
ATOM 1463 O O . THR A 1 217 ? 39.041 27.376 12.555 1.00 20.85 196 THR A O 1
ATOM 1467 N N . THR A 1 218 ? 39.037 27.348 10.302 1.00 20.35 197 THR A N 1
ATOM 1468 C CA . THR A 1 218 ? 39.722 28.634 10.095 1.00 20.31 197 THR A CA 1
ATOM 1469 C C . THR A 1 218 ? 38.840 29.443 9.146 1.00 20.38 197 THR A C 1
ATOM 1470 O O . THR A 1 218 ? 38.330 28.902 8.134 1.00 20.23 197 THR A O 1
ATOM 1474 N N . LEU A 1 219 ? 38.621 30.706 9.494 1.00 19.70 198 LEU A N 1
ATOM 1475 C CA . LEU A 1 219 ? 37.763 31.573 8.726 1.00 19.65 198 LEU A CA 1
ATOM 1476 C C . LEU A 1 219 ? 38.633 32.724 8.309 1.00 20.14 198 LEU A C 1
ATOM 1477 O O . LEU A 1 219 ? 39.321 33.329 9.152 1.00 21.73 198 LEU A O 1
ATOM 1482 N N . LEU A 1 220 ? 38.667 32.980 7.003 1.00 19.91 199 LEU A N 1
ATOM 1483 C CA . LEU A 1 220 ? 39.484 34.069 6.433 1.00 22.36 199 LEU A CA 1
ATOM 1484 C C . LEU A 1 220 ? 38.580 35.229 6.024 1.00 21.48 199 LEU A C 1
ATOM 1485 O O . LEU A 1 220 ? 37.536 35.019 5.411 1.00 21.23 199 LEU A O 1
ATOM 1490 N N . HIS A 1 221 ? 38.982 36.440 6.372 1.00 22.06 200 HIS A N 1
ATOM 1491 C CA . HIS A 1 221 ? 38.197 37.624 6.009 1.00 23.15 200 HIS A CA 1
ATOM 1492 C C . HIS A 1 221 ? 39.128 38.748 5.509 1.00 24.56 200 HIS A C 1
ATOM 1493 O O . HIS A 1 221 ? 40.193 39.023 6.104 1.00 23.66 200 HIS A O 1
ATOM 1500 N N . ARG A 1 222 ? 38.718 39.366 4.397 1.00 25.58 201 ARG A N 1
ATOM 1501 C CA . ARG A 1 222 ? 39.498 40.379 3.698 1.00 27.74 201 ARG A CA 1
ATOM 1502 C C . ARG A 1 222 ? 39.670 41.664 4.508 1.00 28.80 201 ARG A C 1
ATOM 1503 O O . ARG A 1 222 ? 40.613 42.424 4.282 1.00 29.51 201 ARG A O 1
ATOM 1505 N N . GLY A 1 223 ? 38.737 41.916 5.422 1.00 27.18 202 GLY A N 1
ATOM 1506 C CA . GLY A 1 223 ? 38.736 43.151 6.206 1.00 28.46 202 GLY A CA 1
ATOM 1507 C C . GLY A 1 223 ? 39.183 42.944 7.637 1.00 27.66 202 GLY A C 1
ATOM 1508 O O . GLY A 1 223 ? 39.874 41.974 7.937 1.00 28.64 202 GLY A O 1
ATOM 1509 N N . ASP A 1 224 ? 38.764 43.830 8.531 1.00 27.46 203 ASP A N 1
ATOM 1510 C CA . ASP A 1 224 ? 39.258 43.823 9.912 1.00 26.89 203 ASP A CA 1
ATOM 1511 C C . ASP A 1 224 ? 38.343 43.175 10.931 1.00 24.67 203 ASP A C 1
ATOM 1512 O O . ASP A 1 224 ? 38.769 42.885 12.053 1.00 23.48 203 ASP A O 1
ATOM 1517 N N . LEU A 1 225 ? 37.093 42.923 10.545 1.00 22.54 204 LEU A N 1
ATOM 1518 C CA . LEU A 1 225 ? 36.116 42.330 11.456 1.00 21.46 204 LEU A CA 1
ATOM 1519 C C . LEU A 1 225 ? 34.970 41.727 10.668 1.00 19.98 204 LEU A C 1
ATOM 1520 O O . LEU A 1 225 ? 34.475 42.341 9.725 1.00 20.60 204 LEU A O 1
ATOM 1525 N N . ILE A 1 226 ? 34.543 40.546 11.069 1.00 19.73 205 ILE A N 1
ATOM 1526 C CA . ILE A 1 226 ? 33.417 39.864 10.438 1.00 18.42 205 ILE A CA 1
ATOM 1527 C C . ILE A 1 226 ? 32.116 40.697 10.456 1.00 18.96 205 ILE A C 1
ATOM 1528 O O . ILE A 1 226 ? 31.936 41.652 11.245 1.00 18.05 205 ILE A O 1
ATOM 1533 N N . LEU A 1 227 ? 31.245 40.367 9.511 1.00 18.95 206 LEU A N 1
ATOM 1534 C CA . LEU A 1 227 ? 29.881 40.890 9.446 1.00 19.44 206 LEU A CA 1
ATOM 1535 C C . LEU A 1 227 ? 29.750 42.406 9.304 1.00 21.13 206 LEU A C 1
ATOM 1536 O O . LEU A 1 227 ? 29.018 43.076 10.057 1.00 21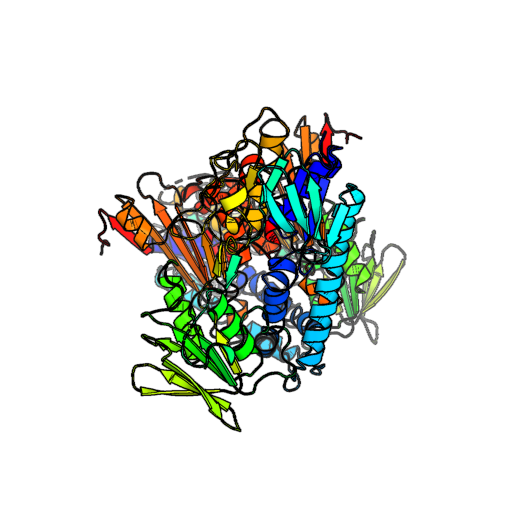.11 206 LEU A O 1
ATOM 1541 N N . ARG A 1 228 ? 30.450 42.915 8.308 1.00 21.56 207 ARG A N 1
ATOM 1542 C CA . ARG A 1 228 ? 30.295 44.256 7.842 1.00 23.89 207 ARG A CA 1
ATOM 1543 C C . ARG A 1 228 ? 28.806 44.587 7.712 1.00 23.88 207 ARG A C 1
ATOM 1544 O O . ARG A 1 228 ? 28.025 43.758 7.297 1.00 23.98 207 ARG A O 1
ATOM 1552 N N . ASN A 1 229 ? 28.460 45.818 8.069 1.00 25.24 208 ASN A N 1
ATOM 1553 C CA . ASN A 1 229 ? 27.087 46.361 8.015 1.00 26.56 208 ASN A CA 1
ATOM 1554 C C . ASN A 1 229 ? 26.111 45.891 9.115 1.00 24.87 208 ASN A C 1
ATOM 1555 O O . ASN A 1 229 ? 24.911 46.244 9.065 1.00 27.19 208 ASN A O 1
ATOM 1560 N N . PHE A 1 230 ? 26.616 45.147 10.091 1.00 21.30 209 PHE A N 1
ATOM 1561 C CA . PHE A 1 230 ? 25.863 44.851 11.314 1.00 20.37 209 PHE A CA 1
ATOM 1562 C C . PHE A 1 230 ? 26.329 45.767 12.449 1.00 19.44 209 PHE A C 1
ATOM 1563 O O . PHE A 1 230 ? 27.459 46.273 12.417 1.00 19.03 209 PHE A O 1
ATOM 1571 N N . ASP A 1 231 ? 25.479 45.944 13.472 1.00 18.69 210 ASP A N 1
ATOM 1572 C CA . ASP A 1 231 ? 25.840 46.698 14.674 1.00 18.71 210 ASP A CA 1
ATOM 1573 C C . ASP A 1 231 ? 27.180 46.205 15.219 1.00 18.84 210 ASP A C 1
ATOM 1574 O O . ASP A 1 231 ? 27.430 44.992 15.305 1.00 16.40 210 ASP A O 1
ATOM 1579 N N . TYR A 1 232 ? 28.059 47.130 15.566 1.00 20.43 211 TYR A N 1
ATOM 1580 C CA A TYR A 1 232 ? 29.405 46.763 15.992 0.70 21.30 211 TYR A CA 1
ATOM 1581 C CA B TYR A 1 232 ? 29.417 46.760 16.010 0.30 20.60 211 TYR A CA 1
ATOM 1582 C C . TYR A 1 232 ? 29.454 45.743 17.154 1.00 20.22 211 TYR A C 1
ATOM 1583 O O . TYR A 1 232 ? 30.329 44.862 17.171 1.00 21.01 211 TYR A O 1
ATOM 1600 N N . ASP A 1 233 ? 28.537 45.853 18.129 1.00 19.97 212 ASP A N 1
ATOM 1601 C CA . ASP A 1 233 ? 28.554 44.908 19.251 1.00 19.23 212 ASP A CA 1
ATOM 1602 C C . ASP A 1 233 ? 28.285 43.490 18.743 1.00 17.83 212 ASP A C 1
ATOM 1603 O O . ASP A 1 233 ? 28.864 42.525 19.231 1.00 16.36 212 ASP A O 1
ATOM 1608 N N . LEU A 1 234 ? 27.377 43.352 17.784 1.00 16.89 213 LEU A N 1
ATOM 1609 C CA . LEU A 1 234 ? 27.082 42.025 17.262 1.00 16.37 213 LEU A CA 1
ATOM 1610 C C . LEU A 1 234 ? 28.355 41.463 16.616 1.00 16.71 213 LEU A C 1
ATOM 1611 O O . LEU A 1 234 ? 28.719 40.302 16.860 1.00 16.85 213 LEU A O 1
ATOM 1616 N N . ARG A 1 235 ? 29.020 42.284 15.809 1.00 16.68 214 ARG A N 1
ATOM 1617 C CA . ARG A 1 235 ? 30.244 41.852 15.097 1.00 16.74 214 ARG A CA 1
ATOM 1618 C C . ARG A 1 235 ? 31.329 41.413 16.074 1.00 17.20 214 ARG A C 1
ATOM 1619 O O . ARG A 1 235 ? 31.956 40.343 15.915 1.00 15.76 214 ARG A O 1
ATOM 1627 N N . GLN A 1 236 ? 31.562 42.252 17.080 1.00 18.46 215 GLN A N 1
ATOM 1628 C CA . GLN A 1 236 ? 32.672 42.059 18.001 1.00 18.78 215 GLN A CA 1
ATOM 1629 C C . GLN A 1 236 ? 32.422 40.912 18.987 1.00 18.85 215 GLN A C 1
ATOM 1630 O O . GLN A 1 236 ? 33.316 40.091 19.215 1.00 18.25 215 GLN A O 1
ATOM 1636 N N . LEU A 1 237 ? 31.221 40.841 19.551 1.00 18.57 216 LEU A N 1
ATOM 1637 C CA . LEU A 1 237 ? 30.887 39.773 20.488 1.00 18.09 216 LEU A CA 1
ATOM 1638 C C . LEU A 1 237 ? 30.866 38.389 19.813 1.00 16.66 216 LEU A C 1
ATOM 1639 O O . LEU A 1 237 ? 31.365 37.417 20.400 1.00 16.71 216 LEU A O 1
ATOM 1644 N N . LEU A 1 238 ? 30.367 38.303 18.575 1.00 15.59 217 LEU A N 1
ATOM 1645 C CA . LEU A 1 238 ? 30.447 37.042 17.808 1.00 15.77 217 LEU A CA 1
ATOM 1646 C C . LEU A 1 238 ? 31.900 36.696 17.524 1.00 15.99 217 LEU A C 1
ATOM 1647 O O . LEU A 1 238 ? 32.328 35.553 17.685 1.00 15.28 217 LEU A O 1
ATOM 1652 N N . ASN A 1 239 ? 32.667 37.684 17.072 1.00 16.50 218 ASN A N 1
ATOM 1653 C CA . ASN A 1 239 ? 34.074 37.432 16.812 1.00 17.19 218 ASN A CA 1
ATOM 1654 C C . ASN A 1 239 ? 34.727 36.854 18.056 1.00 18.00 218 ASN A C 1
ATOM 1655 O O . ASN A 1 239 ? 35.413 35.831 17.994 1.00 19.02 218 ASN A O 1
ATOM 1660 N N . ASP A 1 240 ? 34.534 37.521 19.190 1.00 18.64 219 ASP A N 1
ATOM 1661 C CA . ASP A 1 240 ? 35.211 37.110 20.404 1.00 19.96 219 ASP A CA 1
ATOM 1662 C C . ASP A 1 240 ? 34.799 35.704 20.826 1.00 19.41 219 ASP A C 1
ATOM 1663 O O . ASP A 1 240 ? 35.656 34.917 21.209 1.00 21.48 219 ASP A O 1
ATOM 1668 N N . ALA A 1 241 ? 33.510 35.388 20.748 1.00 18.05 220 ALA A N 1
ATOM 1669 C CA . ALA A 1 241 ? 33.009 34.059 21.098 1.00 17.92 220 ALA A CA 1
ATOM 1670 C C . ALA A 1 241 ? 33.586 32.980 20.182 1.00 17.35 220 ALA A C 1
ATOM 1671 O O . ALA A 1 241 ? 33.962 31.941 20.645 1.00 18.69 220 ALA A O 1
ATOM 1673 N N . MET A 1 242 ? 33.703 33.255 18.894 1.00 17.37 221 MET A N 1
ATOM 1674 C CA . MET A 1 242 ? 34.194 32.249 17.937 1.00 16.15 221 MET A CA 1
ATOM 1675 C C . MET A 1 242 ? 35.652 31.924 18.203 1.00 17.80 221 MET A C 1
ATOM 1676 O O . MET A 1 242 ? 36.030 30.743 18.342 1.00 15.98 221 MET A O 1
ATOM 1681 N N . VAL A 1 243 ? 36.459 32.974 18.337 1.00 18.14 222 VAL A N 1
ATOM 1682 C CA . VAL A 1 243 ? 37.888 32.846 18.649 1.00 19.79 222 VAL A CA 1
ATOM 1683 C C . VAL A 1 243 ? 38.070 32.129 19.979 1.00 20.72 222 VAL A C 1
ATOM 1684 O O . VAL A 1 243 ? 38.817 31.170 20.093 1.00 20.62 222 VAL A O 1
ATOM 1688 N N . ALA A 1 244 ? 37.297 32.550 20.968 1.00 21.32 223 ALA A N 1
ATOM 1689 C CA . ALA A 1 244 ? 37.396 31.982 22.298 1.00 22.48 223 ALA A CA 1
ATOM 1690 C C . ALA A 1 244 ? 37.099 30.491 22.310 1.00 22.22 223 ALA A C 1
ATOM 1691 O O . ALA A 1 244 ? 37.724 29.753 23.054 1.00 22.13 223 ALA A O 1
ATOM 1693 N N . LYS A 1 245 ? 36.162 30.027 21.483 1.00 21.42 224 LYS A N 1
ATOM 1694 C CA . LYS A 1 245 ? 35.901 28.583 21.447 1.00 22.32 224 LYS A CA 1
ATOM 1695 C C . LYS A 1 245 ? 36.847 27.769 20.527 1.00 23.04 224 LYS A C 1
ATOM 1696 O O . LYS A 1 245 ? 36.733 26.537 20.451 1.00 23.46 224 LYS A O 1
ATOM 1702 N N . GLY A 1 246 ? 37.749 28.446 19.824 1.00 23.06 225 GLY A N 1
ATOM 1703 C CA . GLY A 1 246 ? 38.811 27.779 19.053 1.00 23.77 225 GLY A CA 1
ATOM 1704 C C . GLY A 1 246 ? 38.629 27.790 17.552 1.00 22.20 225 GLY A C 1
ATOM 1705 O O . GLY A 1 246 ? 39.251 27.005 16.852 1.00 22.04 225 GLY A O 1
ATOM 1706 N N . ILE A 1 247 ? 37.806 28.691 17.046 1.00 20.45 226 ILE A N 1
ATOM 1707 C CA . ILE A 1 247 ? 37.759 28.956 15.595 1.00 20.03 226 ILE A CA 1
ATOM 1708 C C . ILE A 1 247 ? 38.840 30.010 15.340 1.00 21.43 226 ILE A C 1
ATOM 1709 O O . ILE A 1 247 ? 38.814 31.075 15.958 1.00 21.74 226 ILE A O 1
ATOM 1714 N N . SER A 1 248 ? 39.785 29.697 14.465 1.00 21.43 227 SER A N 1
ATOM 1715 C CA . SER A 1 248 ? 40.794 30.639 14.031 1.00 23.59 227 SER A CA 1
ATOM 1716 C C . SER A 1 248 ? 40.183 31.638 13.022 1.00 22.71 227 SER A C 1
ATOM 1717 O O . SER A 1 248 ? 39.579 31.251 12.027 1.00 21.85 227 SER A O 1
ATOM 1720 N N . ILE A 1 249 ? 40.279 32.930 13.309 1.00 23.26 228 ILE A N 1
ATOM 1721 C CA . ILE A 1 249 ? 39.835 33.944 12.350 1.00 22.50 228 ILE A CA 1
ATOM 1722 C C . ILE A 1 249 ? 41.048 34.772 11.994 1.00 23.69 228 ILE A C 1
ATOM 1723 O O . ILE A 1 249 ? 41.746 35.286 12.877 1.00 24.13 228 ILE A O 1
ATOM 1728 N N . ILE A 1 250 ? 41.316 34.874 10.699 1.00 23.47 229 ILE A N 1
ATOM 1729 C CA . ILE A 1 250 ? 42.454 35.604 10.204 1.00 25.35 229 ILE A CA 1
ATOM 1730 C C . ILE A 1 250 ? 41.910 36.754 9.388 1.00 25.17 229 ILE A C 1
ATOM 1731 O O . ILE A 1 250 ? 41.158 36.552 8.419 1.00 23.67 229 ILE A O 1
ATOM 1736 N N . TYR A 1 251 ? 42.266 37.964 9.795 1.00 26.15 230 TYR A N 1
ATOM 1737 C CA . TYR A 1 251 ? 41.787 39.190 9.152 1.00 26.91 230 TYR A CA 1
ATOM 1738 C C . TYR A 1 251 ? 42.775 39.733 8.155 1.00 29.03 230 TYR A C 1
ATOM 1739 O O . TYR A 1 251 ? 43.900 39.298 8.130 1.00 31.38 230 TYR A O 1
ATOM 1748 N N . GLU A 1 252 ? 42.367 40.700 7.341 1.00 30.18 231 GLU A N 1
ATOM 1749 C CA . GLU A 1 252 ? 43.239 41.234 6.258 1.00 32.24 231 GLU A CA 1
ATOM 1750 C C . GLU A 1 252 ? 43.795 40.123 5.343 1.00 32.06 231 GLU A C 1
ATOM 1751 O O . GLU A 1 252 ? 44.906 40.225 4.771 1.00 31.79 231 GLU A O 1
ATOM 1757 N N . ALA A 1 253 ? 42.999 39.072 5.179 1.00 30.11 232 ALA A N 1
ATOM 1758 C CA . ALA A 1 253 ? 43.444 37.847 4.517 1.00 30.41 232 ALA A CA 1
ATOM 1759 C C . ALA A 1 253 ? 42.820 37.776 3.129 1.00 30.86 232 ALA A C 1
ATOM 1760 O O . ALA A 1 253 ? 41.593 37.619 3.009 1.00 29.67 232 ALA A O 1
ATOM 1762 N N . THR A 1 254 ? 43.649 37.914 2.091 1.00 32.35 233 THR A N 1
ATOM 1763 C CA . THR A 1 254 ? 43.218 37.696 0.695 1.00 33.42 233 THR A CA 1
ATOM 1764 C C . THR A 1 254 ? 43.893 36.444 0.100 1.00 33.93 233 THR A C 1
ATOM 1765 O O . THR A 1 254 ? 45.115 36.313 0.139 1.00 34.29 233 THR A O 1
ATOM 1769 N N . VAL A 1 255 ? 43.088 35.529 -0.435 1.00 32.40 234 VAL A N 1
ATOM 1770 C CA . VAL A 1 255 ? 43.583 34.271 -0.970 1.00 32.87 234 VAL A CA 1
ATOM 1771 C C . VAL A 1 255 ? 44.217 34.566 -2.305 1.00 35.77 234 VAL A C 1
ATOM 1772 O O . VAL A 1 255 ? 43.565 35.111 -3.193 1.00 37.23 234 VAL A O 1
ATOM 1776 N N . SER A 1 256 ? 45.508 34.272 -2.410 1.00 36.72 235 SER A N 1
ATOM 1777 C CA . SER A 1 256 ? 46.223 34.327 -3.663 1.00 38.80 235 SER A CA 1
ATOM 1778 C C . SER A 1 256 ? 45.941 33.072 -4.508 1.00 38.62 235 SER A C 1
ATOM 1779 O O . SER A 1 256 ? 45.621 33.166 -5.705 1.00 40.07 235 SER A O 1
ATOM 1782 N N . GLN A 1 257 ? 46.102 31.903 -3.904 1.00 36.72 236 GLN A N 1
ATOM 1783 C CA . GLN A 1 257 ? 45.879 30.659 -4.634 1.00 36.71 236 GLN A CA 1
ATOM 1784 C C . GLN A 1 257 ? 45.585 29.524 -3.696 1.00 34.57 236 GLN A C 1
ATOM 1785 O O . GLN A 1 257 ? 45.899 29.611 -2.506 1.00 33.64 236 GLN A O 1
ATOM 1791 N N . VAL A 1 258 ? 44.965 28.477 -4.241 1.00 33.94 237 VAL A N 1
ATOM 1792 C CA . VAL A 1 258 ? 44.698 27.254 -3.499 1.00 32.80 237 VAL A CA 1
ATOM 1793 C C . VAL A 1 258 ? 45.411 26.134 -4.244 1.00 34.71 237 VAL A C 1
ATOM 1794 O O . VAL A 1 258 ? 45.219 25.981 -5.437 1.00 35.79 237 VAL A O 1
ATOM 1798 N N . GLN A 1 259 ? 46.259 25.378 -3.550 1.00 35.53 238 GLN A N 1
ATOM 1799 C CA . GLN A 1 259 ? 47.106 24.355 -4.189 1.00 37.69 238 GLN A CA 1
ATOM 1800 C C . GLN A 1 259 ? 46.736 22.960 -3.711 1.00 37.24 238 GLN A C 1
ATOM 1801 O O . GLN A 1 259 ? 46.524 22.742 -2.519 1.00 36.09 238 GLN A O 1
ATOM 1807 N N . SER A 1 260 ? 46.679 21.998 -4.610 1.00 38.48 239 SER A N 1
ATOM 1808 C CA . SER A 1 260 ? 46.410 20.623 -4.195 1.00 38.84 239 SER A CA 1
ATOM 1809 C C . SER A 1 260 ? 47.704 19.921 -3.815 1.00 41.05 239 SER A C 1
ATOM 1810 O O . SER A 1 260 ? 48.446 19.508 -4.707 1.00 42.47 239 SER A O 1
ATOM 1813 N N . THR A 1 261 ? 47.994 19.803 -2.520 1.00 40.77 240 THR A N 1
ATOM 1814 C CA . THR A 1 261 ? 49.161 19.035 -2.091 1.00 43.68 240 THR A CA 1
ATOM 1815 C C . THR A 1 261 ? 48.719 17.614 -1.796 1.00 43.82 240 THR A C 1
ATOM 1816 O O . THR A 1 261 ? 47.534 17.280 -1.912 1.00 43.07 240 THR A O 1
ATOM 1820 N N . GLU A 1 262 ? 49.683 16.791 -1.406 1.00 45.56 241 GLU A N 1
ATOM 1821 C CA . GLU A 1 262 ? 49.473 15.372 -1.215 1.00 46.57 241 GLU A CA 1
ATOM 1822 C C . GLU A 1 262 ? 48.392 15.041 -0.170 1.00 44.17 241 GLU A C 1
ATOM 1823 O O . GLU A 1 262 ? 47.583 14.138 -0.399 1.00 43.72 241 GLU A O 1
ATOM 1829 N N . ASN A 1 263 ? 48.389 15.772 0.949 1.00 42.67 242 ASN A N 1
ATOM 1830 C CA . ASN A 1 263 ? 47.488 15.497 2.091 1.00 41.68 242 ASN A CA 1
ATOM 1831 C C . ASN A 1 263 ? 46.392 16.515 2.362 1.00 38.93 242 ASN A C 1
ATOM 1832 O O . ASN A 1 263 ? 45.519 16.252 3.183 1.00 38.28 242 ASN A O 1
ATOM 1837 N N . CYS A 1 264 ? 46.467 17.682 1.736 1.00 38.15 243 CYS A N 1
ATOM 1838 C CA . CYS A 1 264 ? 45.510 18.758 1.999 1.00 35.75 243 CYS A CA 1
ATOM 1839 C C . CYS A 1 264 ? 45.569 19.825 0.910 1.00 35.31 243 CYS A C 1
ATOM 1840 O O . CYS A 1 264 ? 46.424 19.773 0.007 1.00 36.64 243 CYS A O 1
ATOM 1843 N N . TYR A 1 265 ? 44.629 20.771 0.990 1.00 32.75 244 TYR A N 1
ATOM 1844 C CA . TYR A 1 265 ? 44.616 21.933 0.114 1.00 32.17 244 TYR A CA 1
ATOM 1845 C C . TYR A 1 265 ? 45.359 23.063 0.804 1.00 31.79 244 TYR A C 1
ATOM 1846 O O . TYR A 1 265 ? 44.979 23.496 1.904 1.00 30.90 244 TYR A O 1
ATOM 1855 N N . ASN A 1 266 ? 46.415 23.535 0.166 1.00 32.76 245 ASN A N 1
ATOM 1856 C CA . ASN A 1 266 ? 47.220 24.613 0.718 1.00 33.39 245 ASN A CA 1
ATOM 1857 C C . ASN A 1 266 ? 46.703 25.971 0.246 1.00 32.48 245 ASN A C 1
ATOM 1858 O O . ASN A 1 266 ? 46.862 26.342 -0.932 1.00 33.05 245 ASN A O 1
ATOM 1863 N N . VAL A 1 267 ? 46.094 26.717 1.160 1.00 30.10 246 VAL A N 1
ATOM 1864 C CA . VAL A 1 267 ? 45.556 28.043 0.835 1.00 29.26 246 VAL A CA 1
ATOM 1865 C C . VAL A 1 267 ? 46.652 29.065 1.092 1.00 31.58 246 VAL A C 1
ATOM 1866 O O . VAL A 1 267 ? 47.100 29.218 2.226 1.00 31.07 246 VAL A O 1
ATOM 1870 N N . VAL A 1 268 ? 47.100 29.731 0.026 1.00 33.69 247 VAL A N 1
ATOM 1871 C CA . VAL A 1 268 ? 48.178 30.696 0.099 1.00 35.97 247 VAL A CA 1
ATOM 1872 C C . VAL A 1 268 ? 47.614 32.110 0.029 1.00 36.16 247 VAL A C 1
ATOM 1873 O O . VAL A 1 268 ? 46.824 32.440 -0.873 1.00 36.84 247 VAL A O 1
ATOM 1877 N N . LEU A 1 269 ? 47.975 32.920 1.019 1.00 36.27 248 LEU A N 1
ATOM 1878 C CA . LEU A 1 269 ? 47.437 34.258 1.146 1.00 36.31 248 LEU A CA 1
ATOM 1879 C C . LEU A 1 269 ? 48.367 35.267 0.487 1.00 39.92 248 LEU A C 1
ATOM 1880 O O . LEU A 1 269 ? 49.550 34.982 0.242 1.00 40.56 248 LEU A O 1
ATOM 1885 N N . THR A 1 270 ? 47.846 36.458 0.218 1.00 41.24 249 THR A N 1
ATOM 1886 C CA . THR A 1 270 ? 48.685 37.518 -0.368 1.00 44.99 249 THR A CA 1
ATOM 1887 C C . THR A 1 270 ? 49.813 37.969 0.576 1.00 47.48 249 THR A C 1
ATOM 1888 O O . THR A 1 270 ? 50.868 38.399 0.112 1.00 50.09 249 THR A O 1
ATOM 1892 N N . ASN A 1 271 ? 49.601 37.843 1.888 1.00 47.66 250 ASN A N 1
ATOM 1893 C CA . ASN A 1 271 ? 50.628 38.216 2.870 1.00 50.09 250 ASN A CA 1
ATOM 1894 C C . ASN A 1 271 ? 51.674 37.125 3.077 1.00 51.53 250 ASN A C 1
ATOM 1895 O O . ASN A 1 271 ? 52.576 37.283 3.894 1.00 53.73 250 ASN A O 1
ATOM 1900 N N . GLY A 1 272 ? 51.548 36.019 2.343 1.00 51.29 251 GLY A N 1
ATOM 1901 C CA . GLY A 1 272 ? 52.542 34.946 2.365 1.00 52.55 251 GLY A CA 1
ATOM 1902 C C . GLY A 1 272 ? 52.159 33.796 3.281 1.00 50.70 251 GLY A C 1
ATOM 1903 O O . GLY A 1 272 ? 52.651 32.691 3.097 1.00 51.98 251 GLY A O 1
ATOM 1904 N N . GLN A 1 273 ? 51.308 34.050 4.275 1.00 48.16 252 GLN A N 1
ATOM 1905 C CA . GLN A 1 273 ? 50.842 32.991 5.179 1.00 46.42 252 GLN A CA 1
ATOM 1906 C C . GLN A 1 273 ? 50.109 31.879 4.403 1.00 44.65 252 GLN A C 1
ATOM 1907 O O . GLN A 1 273 ? 49.385 32.166 3.448 1.00 43.28 252 GLN A O 1
ATOM 1909 N N . THR A 1 274 ? 50.332 30.624 4.793 1.00 44.02 253 THR A N 1
ATOM 1910 C CA . THR A 1 274 ? 49.653 29.477 4.172 1.00 42.67 253 THR A CA 1
ATOM 1911 C C . THR A 1 274 ? 48.843 28.732 5.214 1.00 40.31 253 THR A C 1
ATOM 1912 O O . THR A 1 274 ? 49.236 28.658 6.358 1.00 41.24 253 THR A O 1
ATOM 1916 N N . ILE A 1 275 ? 47.705 28.183 4.828 1.00 38.57 254 ILE A N 1
ATOM 1917 C CA . ILE A 1 275 ? 46.925 27.312 5.710 1.00 37.18 254 ILE A CA 1
ATOM 1918 C C . ILE A 1 275 ? 46.568 26.052 4.925 1.00 36.56 254 ILE A C 1
ATOM 1919 O O . ILE A 1 275 ? 45.910 26.180 3.884 1.00 35.62 254 ILE A O 1
ATOM 1924 N N . CYS A 1 276 ? 46.949 24.869 5.423 1.00 36.55 255 CYS A N 1
ATOM 1925 C CA . CYS A 1 276 ? 46.613 23.592 4.755 1.00 36.52 255 CYS A CA 1
ATOM 1926 C C . CYS A 1 276 ? 45.380 22.957 5.439 1.00 34.39 255 CYS A C 1
ATOM 1927 O O . CYS A 1 276 ? 45.321 22.849 6.675 1.00 35.05 255 CYS A O 1
ATOM 1930 N N . ALA A 1 277 ? 44.362 22.618 4.644 1.00 31.19 256 ALA A N 1
ATOM 1931 C CA . ALA A 1 277 ? 43.131 22.047 5.181 1.00 28.39 256 ALA A CA 1
ATOM 1932 C C . ALA A 1 277 ? 42.547 21.026 4.226 1.00 27.57 256 ALA A C 1
ATOM 1933 O O . ALA A 1 277 ? 42.788 21.069 3.011 1.00 27.63 256 ALA A O 1
ATOM 1935 N N . ASP A 1 278 ? 41.782 20.101 4.786 1.00 27.41 257 ASP A N 1
ATOM 1936 C CA . ASP A 1 278 ? 41.163 19.025 4.010 1.00 27.85 257 ASP A CA 1
ATOM 1937 C C . ASP A 1 278 ? 40.207 19.561 2.973 1.00 26.43 257 ASP A C 1
ATOM 1938 O O . ASP A 1 278 ? 40.150 19.032 1.888 1.00 27.29 257 ASP A O 1
ATOM 1943 N N . ARG A 1 279 ? 39.531 20.662 3.286 1.00 24.61 258 ARG A N 1
ATOM 1944 C CA . ARG A 1 279 ? 38.564 21.265 2.391 1.00 24.16 258 ARG A CA 1
ATOM 1945 C C . ARG A 1 279 ? 38.642 22.792 2.483 1.00 23.41 258 ARG A C 1
ATOM 1946 O O . ARG A 1 279 ? 39.034 23.351 3.523 1.00 22.86 258 ARG A O 1
ATOM 1954 N N . VAL A 1 280 ? 38.260 23.459 1.390 1.00 23.02 259 VAL A N 1
ATOM 1955 C CA . VAL A 1 280 ? 38.219 24.893 1.333 1.00 21.96 259 VAL A CA 1
ATOM 1956 C C . VAL A 1 280 ? 36.851 25.301 0.768 1.00 21.77 259 VAL A C 1
ATOM 1957 O O . VAL A 1 280 ? 36.430 24.841 -0.325 1.00 22.93 259 VAL A O 1
ATOM 1961 N N . MET A 1 281 ? 36.147 26.142 1.508 1.00 21.19 260 MET A N 1
ATOM 1962 C CA . MET A 1 281 ? 34.840 26.640 1.069 1.00 20.66 260 MET A CA 1
ATOM 1963 C C . MET A 1 281 ? 34.904 28.145 0.822 1.00 21.25 260 MET A C 1
ATOM 1964 O O . MET A 1 281 ? 35.364 28.887 1.680 1.00 21.54 260 MET A O 1
ATOM 1969 N N . LEU A 1 282 ? 34.402 28.581 -0.332 1.00 21.97 261 LEU A N 1
ATOM 1970 C CA . LEU A 1 282 ? 34.381 29.980 -0.710 1.00 22.13 261 LEU A CA 1
ATOM 1971 C C . LEU A 1 282 ? 32.969 30.454 -0.398 1.00 22.70 261 LEU A C 1
ATOM 1972 O O . LEU A 1 282 ? 31.997 29.827 -0.847 1.00 24.59 261 LEU A O 1
ATOM 1977 N N . ALA A 1 283 ? 32.877 31.479 0.453 1.00 21.61 262 ALA A N 1
ATOM 1978 C CA . ALA A 1 283 ? 31.646 32.151 0.890 1.00 20.68 262 ALA A CA 1
ATOM 1979 C C . ALA A 1 283 ? 31.808 33.664 0.663 1.00 21.38 262 ALA A C 1
ATOM 1980 O O . ALA A 1 283 ? 31.701 34.457 1.575 1.00 20.69 262 ALA A O 1
ATOM 1982 N N . THR A 1 284 ? 32.071 34.035 -0.581 1.00 23.41 263 THR A N 1
ATOM 1983 C CA . THR A 1 284 ? 32.587 35.356 -0.943 1.00 24.93 263 THR A CA 1
ATOM 1984 C C . THR A 1 284 ? 31.555 36.308 -1.502 1.00 26.13 263 THR A C 1
ATOM 1985 O O . THR A 1 284 ? 31.921 37.415 -1.934 1.00 28.70 263 THR A O 1
ATOM 1989 N N . GLY A 1 285 ? 30.294 35.884 -1.536 1.00 29.10 264 GLY A N 1
ATOM 1990 C CA . GLY A 1 285 ? 29.197 36.772 -1.917 1.00 27.94 264 GLY A CA 1
ATOM 1991 C C . GLY A 1 285 ? 28.468 36.224 -3.137 1.00 25.43 264 GLY A C 1
ATOM 1992 O O . GLY A 1 285 ? 29.069 35.556 -3.991 1.00 27.82 264 GLY A O 1
ATOM 1993 N N . ARG A 1 286 ? 27.178 36.502 -3.209 1.00 23.39 265 ARG A N 1
ATOM 1994 C CA . ARG A 1 286 ? 26.323 36.036 -4.285 1.00 20.84 265 ARG A CA 1
ATOM 1995 C C . ARG A 1 286 ? 25.845 37.219 -5.060 1.00 20.18 265 ARG A C 1
ATOM 1996 O O . ARG A 1 286 ? 25.595 38.265 -4.464 1.00 19.87 265 ARG A O 1
ATOM 2004 N N . VAL A 1 287 ? 25.784 37.057 -6.380 1.00 18.84 266 VAL A N 1
ATOM 2005 C CA . VAL A 1 287 ? 25.423 38.136 -7.277 1.00 18.97 266 VAL A CA 1
ATOM 2006 C C . VAL A 1 287 ? 24.233 37.713 -8.120 1.00 17.32 266 VAL A C 1
ATOM 2007 O O . VAL A 1 287 ? 23.969 36.504 -8.284 1.00 16.29 266 VAL A O 1
ATOM 2011 N N . PRO A 1 288 ? 23.493 38.693 -8.665 1.00 17.37 267 PRO A N 1
ATOM 2012 C CA . PRO A 1 288 ? 22.309 38.334 -9.440 1.00 15.65 267 PRO A CA 1
ATOM 2013 C C . PRO A 1 288 ? 22.595 37.348 -10.583 1.00 17.44 267 PRO A C 1
ATOM 2014 O O . PRO A 1 288 ? 23.596 37.466 -11.326 1.00 18.64 267 PRO A O 1
ATOM 2018 N N . ASN A 1 289 ? 21.708 36.368 -10.740 1.00 17.19 268 ASN A N 1
ATOM 2019 C CA . ASN A 1 289 ? 21.883 35.336 -11.733 1.00 17.78 268 ASN A CA 1
ATOM 2020 C C . ASN A 1 289 ? 21.076 35.588 -12.970 1.00 18.24 268 ASN A C 1
ATOM 2021 O O . ASN A 1 289 ? 19.844 35.425 -12.993 1.00 17.64 268 ASN A O 1
ATOM 2026 N N . THR A 1 290 ? 21.776 35.952 -14.027 1.00 18.65 269 THR A N 1
ATOM 2027 C CA . THR A 1 290 ? 21.146 35.995 -15.366 1.00 19.61 269 THR A CA 1
ATOM 2028 C C . THR A 1 290 ? 21.801 35.014 -16.390 1.00 19.87 269 THR A C 1
ATOM 2029 O O . THR A 1 290 ? 21.567 35.097 -17.621 1.00 20.19 269 THR A O 1
ATOM 2033 N N . THR A 1 291 ? 22.518 34.008 -15.873 1.00 20.96 270 THR A N 1
ATOM 2034 C CA . THR A 1 291 ? 23.345 33.157 -16.715 1.00 22.40 270 THR A CA 1
ATOM 2035 C C . THR A 1 291 ? 22.404 32.369 -17.637 1.00 22.64 270 THR A C 1
ATOM 2036 O O . THR A 1 291 ? 21.473 31.728 -17.181 1.00 22.22 270 THR A O 1
ATOM 2040 N N . GLY A 1 292 ? 22.639 32.478 -18.932 1.00 22.72 271 GLY A N 1
ATOM 2041 C CA . GLY A 1 292 ? 21.896 31.740 -19.925 1.00 23.29 271 GLY A CA 1
ATOM 2042 C C . GLY A 1 292 ? 20.476 32.222 -20.158 1.00 21.43 271 GLY A C 1
ATOM 2043 O O . GLY A 1 292 ? 19.702 31.519 -20.822 1.00 22.41 271 GLY A O 1
ATOM 2044 N N . LEU A 1 293 ? 20.159 33.431 -19.673 1.00 19.57 272 LEU A N 1
ATOM 2045 C CA . LEU A 1 293 ? 18.803 33.964 -19.680 1.00 17.13 272 LEU A CA 1
ATOM 2046 C C . LEU A 1 293 ? 18.483 34.653 -21.010 1.00 16.50 272 LEU A C 1
ATOM 2047 O O . LEU A 1 293 ? 17.334 34.759 -21.413 1.00 13.66 272 LEU A O 1
ATOM 2052 N N . GLY A 1 294 ? 19.511 35.079 -21.718 1.00 17.02 273 GLY A N 1
ATOM 2053 C CA . GLY A 1 294 ? 19.331 35.725 -23.016 1.00 17.19 273 GLY A CA 1
ATOM 2054 C C . GLY A 1 294 ? 18.624 37.080 -22.880 1.00 15.90 273 GLY A C 1
ATOM 2055 O O . GLY A 1 294 ? 17.869 37.465 -23.755 1.00 16.36 273 GLY A O 1
ATOM 2056 N N . LEU A 1 295 ? 18.870 37.816 -21.796 1.00 16.42 274 LEU A N 1
ATOM 2057 C CA . LEU A 1 295 ? 18.245 39.131 -21.571 1.00 15.39 274 LEU A CA 1
ATOM 2058 C C . LEU A 1 295 ? 18.470 40.138 -22.651 1.00 16.51 274 LEU A C 1
ATOM 2059 O O . LEU A 1 295 ? 17.636 41.025 -22.847 1.00 16.72 274 LEU A O 1
ATOM 2064 N N . GLU A 1 296 ? 19.581 40.010 -23.379 1.00 16.63 275 GLU A N 1
ATOM 2065 C CA . GLU A 1 296 ? 19.820 40.918 -24.498 1.00 16.01 275 GLU A CA 1
ATOM 2066 C C . GLU A 1 296 ? 18.643 40.885 -25.475 1.00 15.16 275 GLU A C 1
ATOM 2067 O O . GLU A 1 296 ? 18.330 41.908 -26.075 1.00 14.74 275 GLU A O 1
ATOM 2073 N N . ARG A 1 297 ? 17.989 39.724 -25.606 1.00 14.34 276 ARG A N 1
ATOM 2074 C CA . ARG A 1 297 ? 16.883 39.571 -26.549 1.00 15.84 276 ARG A CA 1
ATOM 2075 C C . ARG A 1 297 ? 15.609 40.205 -26.013 1.00 14.80 276 ARG A C 1
ATOM 2076 O O . ARG A 1 297 ? 14.701 40.513 -26.787 1.00 16.95 276 ARG A O 1
ATOM 2084 N N . ALA A 1 298 ? 15.511 40.332 -24.700 1.00 14.19 277 ALA A N 1
ATOM 2085 C CA . ALA A 1 298 ? 14.306 40.881 -24.060 1.00 14.47 277 ALA A CA 1
ATOM 2086 C C . ALA A 1 298 ? 14.274 42.409 -24.107 1.00 15.45 277 ALA A C 1
ATOM 2087 O O . ALA A 1 298 ? 13.222 43.012 -24.030 1.00 15.83 277 ALA A O 1
ATOM 2089 N N . GLY A 1 299 ? 15.444 43.034 -24.190 1.00 15.42 278 GLY A N 1
ATOM 2090 C CA . GLY A 1 299 ? 15.543 44.507 -24.131 1.00 16.73 278 GLY A CA 1
ATOM 2091 C C . GLY A 1 299 ? 15.621 45.038 -22.711 1.00 16.20 278 GLY A C 1
ATOM 2092 O O . GLY A 1 299 ? 15.619 46.254 -22.504 1.00 18.66 278 GLY A O 1
ATOM 2093 N N . VAL A 1 300 ? 15.785 44.122 -21.756 1.00 15.18 279 VAL A N 1
ATOM 2094 C CA . VAL A 1 300 ? 15.846 44.413 -20.313 1.00 14.89 279 VAL A CA 1
ATOM 2095 C C . VAL A 1 300 ? 17.216 44.926 -19.932 1.00 15.98 279 VAL A C 1
ATOM 2096 O O . VAL A 1 300 ? 18.244 44.297 -20.275 1.00 17.47 279 VAL A O 1
ATOM 2100 N N . LYS A 1 301 ? 17.243 46.068 -19.232 1.00 16.85 280 LYS A N 1
ATOM 2101 C CA . LYS A 1 301 ? 18.497 46.663 -18.752 1.00 16.66 280 LYS A CA 1
ATOM 2102 C C . LYS A 1 301 ? 19.031 46.045 -17.454 1.00 15.62 280 LYS A C 1
ATOM 2103 O O . LYS A 1 301 ? 18.313 45.853 -16.474 1.00 16.24 280 LYS A O 1
ATOM 2109 N N . VAL A 1 302 ? 20.334 45.794 -17.448 1.00 16.07 281 VAL A N 1
ATOM 2110 C CA . VAL A 1 302 ? 21.030 45.246 -16.311 1.00 15.57 281 VAL A CA 1
ATOM 2111 C C . VAL A 1 302 ? 22.120 46.217 -15.906 1.00 16.58 281 VAL A C 1
ATOM 2112 O O . VAL A 1 302 ? 22.808 46.777 -16.751 1.00 18.10 281 VAL A O 1
ATOM 2116 N N . ASN A 1 303 ? 22.338 46.378 -14.613 1.00 17.54 282 ASN A N 1
ATOM 2117 C CA . ASN A 1 303 ? 23.273 47.387 -14.150 1.00 19.01 282 ASN A CA 1
ATOM 2118 C C . ASN A 1 303 ? 24.668 46.782 -13.945 1.00 20.38 282 ASN A C 1
ATOM 2119 O O . ASN A 1 303 ? 24.888 45.597 -14.221 1.00 18.61 282 ASN A O 1
ATOM 2124 N N . GLU A 1 304 ? 25.580 47.597 -13.458 1.00 21.62 283 GLU A N 1
ATOM 2125 C CA . GLU A 1 304 ? 27.000 47.235 -13.390 1.00 24.13 283 GLU A CA 1
ATOM 2126 C C . GLU A 1 304 ? 27.268 46.090 -12.424 1.00 24.15 283 GLU A C 1
ATOM 2127 O O . GLU A 1 304 ? 28.325 45.478 -12.507 1.00 24.29 283 GLU A O 1
ATOM 2133 N N . PHE A 1 305 ? 26.313 45.812 -11.527 1.00 22.85 284 PHE A N 1
ATOM 2134 C CA . PHE A 1 305 ? 26.444 44.728 -10.554 1.00 23.22 284 PHE A CA 1
ATOM 2135 C C . PHE A 1 305 ? 25.708 43.472 -11.006 1.00 21.36 284 PHE A C 1
ATOM 2136 O O . PHE A 1 305 ? 25.564 42.555 -10.228 1.00 21.48 284 PHE A O 1
ATOM 2144 N N . GLY A 1 306 ? 25.195 43.441 -12.245 1.00 19.93 285 GLY A N 1
ATOM 2145 C CA . GLY A 1 306 ? 24.453 42.257 -12.732 1.00 18.49 285 GLY A CA 1
ATOM 2146 C C . GLY A 1 306 ? 22.990 42.225 -12.375 1.00 16.27 285 GLY A C 1
ATOM 2147 O O . GLY A 1 306 ? 22.311 41.244 -12.656 1.00 17.13 285 GLY A O 1
ATOM 2148 N N . ALA A 1 307 ? 22.491 43.277 -11.726 1.00 16.44 286 ALA A N 1
ATOM 2149 C CA . ALA A 1 307 ? 21.114 43.308 -11.272 1.00 14.63 286 ALA A CA 1
ATOM 2150 C C . ALA A 1 307 ? 20.163 43.692 -12.390 1.00 13.73 286 ALA A C 1
ATOM 2151 O O . ALA A 1 307 ? 20.407 44.649 -13.123 1.00 14.35 286 ALA A O 1
ATOM 2153 N N . VAL A 1 308 ? 19.041 42.993 -12.463 1.00 12.72 287 VAL A N 1
ATOM 2154 C CA . VAL A 1 308 ? 17.922 43.410 -13.330 1.00 13.71 287 VAL A CA 1
ATOM 2155 C C . VAL A 1 308 ? 17.293 44.600 -12.629 1.00 14.38 287 VAL A C 1
ATOM 2156 O O . VAL A 1 308 ? 16.709 44.447 -11.567 1.00 14.64 287 VAL A O 1
ATOM 2160 N N . VAL A 1 309 ? 17.402 45.783 -13.219 1.00 15.09 288 VAL A N 1
ATOM 2161 C CA . VAL A 1 309 ? 16.929 47.012 -12.591 1.00 17.27 288 VAL A CA 1
ATOM 2162 C C . VAL A 1 309 ? 15.400 46.982 -12.625 1.00 16.56 288 VAL A C 1
ATOM 2163 O O . VAL A 1 309 ? 14.808 46.700 -13.690 1.00 16.22 288 VAL A O 1
ATOM 2167 N N . VAL A 1 310 ? 14.763 47.183 -11.465 1.00 15.21 289 VAL A N 1
ATOM 2168 C CA . VAL A 1 310 ? 13.320 47.389 -11.415 1.00 15.62 289 VAL A CA 1
ATOM 2169 C C . VAL A 1 310 ? 12.936 48.693 -10.737 1.00 17.20 289 VAL A C 1
ATOM 2170 O O . VAL A 1 310 ? 13.693 49.268 -9.937 1.00 17.57 289 VAL A O 1
ATOM 2174 N N . ASP A 1 311 ? 11.745 49.174 -11.088 1.00 18.61 290 ASP A N 1
ATOM 2175 C CA . ASP A 1 311 ? 11.172 50.342 -10.465 1.00 20.50 290 ASP A CA 1
ATOM 2176 C C . ASP A 1 311 ? 10.370 49.905 -9.247 1.00 22.17 290 ASP A C 1
ATOM 2177 O O . ASP A 1 311 ? 10.436 48.752 -8.825 1.00 20.50 290 ASP A O 1
ATOM 2182 N N . GLU A 1 312 ? 9.645 50.859 -8.687 1.00 25.36 291 GLU A N 1
ATOM 2183 C CA . GLU A 1 312 ? 8.962 50.720 -7.404 1.00 27.89 291 GLU A CA 1
ATOM 2184 C C . GLU A 1 312 ? 7.792 49.717 -7.481 1.00 27.64 291 GLU A C 1
ATOM 2185 O O . GLU A 1 312 ? 7.269 49.277 -6.450 1.00 29.36 291 GLU A O 1
ATOM 2191 N N . LYS A 1 313 ? 7.367 49.397 -8.703 1.00 26.01 292 LYS A N 1
ATOM 2192 C CA . LYS A 1 313 ? 6.352 48.394 -8.941 1.00 24.88 292 LYS A CA 1
ATOM 2193 C C . LYS A 1 313 ? 6.945 47.061 -9.447 1.00 21.97 292 LYS A C 1
ATOM 2194 O O . LYS A 1 313 ? 6.196 46.212 -9.867 1.00 21.94 292 LYS A O 1
ATOM 2200 N N . MET A 1 314 ? 8.268 46.876 -9.330 1.00 19.41 293 MET A N 1
ATOM 2201 C CA . MET A 1 314 ? 8.980 45.689 -9.735 1.00 18.39 293 MET A CA 1
ATOM 2202 C C . MET A 1 314 ? 9.063 45.546 -11.272 1.00 16.08 293 MET A C 1
ATOM 2203 O O . MET A 1 314 ? 9.300 44.462 -11.777 1.00 14.97 293 MET A O 1
ATOM 2208 N N . THR A 1 315 ? 8.862 46.622 -12.001 1.00 16.81 294 THR A N 1
ATOM 2209 C CA . THR A 1 315 ? 8.881 46.564 -13.461 1.00 16.41 294 THR A CA 1
ATOM 2210 C C . THR A 1 315 ? 10.285 46.874 -13.969 1.00 16.10 294 THR A C 1
ATOM 2211 O O . THR A 1 315 ? 10.969 47.779 -13.447 1.00 16.79 294 THR A O 1
ATOM 2215 N N . THR A 1 316 ? 10.723 46.108 -14.965 1.00 13.92 295 THR A N 1
ATOM 2216 C CA . THR A 1 316 ? 11.921 46.420 -15.701 1.00 13.69 295 THR A CA 1
ATOM 2217 C C . THR A 1 316 ? 11.603 47.603 -16.641 1.00 14.50 295 THR A C 1
ATOM 2218 O O . THR A 1 316 ? 10.506 48.196 -16.639 1.00 15.00 295 THR A O 1
ATOM 2222 N N . ASN A 1 317 ? 12.574 47.945 -17.466 1.00 15.31 296 ASN A N 1
ATOM 2223 C CA . ASN A 1 317 ? 12.383 48.997 -18.423 1.00 16.84 296 ASN A CA 1
ATOM 2224 C C . ASN A 1 317 ? 11.523 48.522 -19.613 1.00 16.75 296 ASN A C 1
ATOM 2225 O O . ASN A 1 317 ? 11.190 49.332 -20.461 1.00 16.52 296 ASN A O 1
ATOM 2230 N N . VAL A 1 318 ? 11.218 47.216 -19.686 1.00 14.16 297 VAL A N 1
ATOM 2231 C CA . VAL A 1 318 ? 10.313 46.684 -20.662 1.00 13.75 297 VAL A CA 1
ATOM 2232 C C . VAL A 1 318 ? 8.986 46.480 -19.930 1.00 13.94 297 VAL A C 1
ATOM 2233 O O . VAL A 1 318 ? 8.935 45.767 -18.927 1.00 14.10 297 VAL A O 1
ATOM 2237 N N . SER A 1 319 ? 7.925 47.141 -20.397 1.00 14.34 298 SER A N 1
ATOM 2238 C CA . SER A 1 319 ? 6.753 47.301 -19.534 1.00 15.67 298 SER A CA 1
ATOM 2239 C C . SER A 1 319 ? 6.013 46.003 -19.148 1.00 15.51 298 SER A C 1
ATOM 2240 O O . SER A 1 319 ? 5.288 45.987 -18.157 1.00 16.26 298 SER A O 1
ATOM 2243 N N . HIS A 1 320 ? 6.183 44.941 -19.921 1.00 14.04 299 HIS A N 1
ATOM 2244 C CA . HIS A 1 320 ? 5.507 43.665 -19.589 1.00 14.96 299 HIS A CA 1
ATOM 2245 C C . HIS A 1 320 ? 6.446 42.650 -18.933 1.00 13.65 299 HIS A C 1
ATOM 2246 O O . HIS A 1 320 ? 6.080 41.459 -18.746 1.00 14.21 299 HIS A O 1
ATOM 2253 N N . ILE A 1 321 ? 7.663 43.083 -18.595 1.00 13.13 300 ILE A N 1
ATOM 2254 C CA . ILE A 1 321 ? 8.642 42.199 -17.935 1.00 12.11 300 ILE A CA 1
ATOM 2255 C C . ILE A 1 321 ? 8.946 42.750 -16.554 1.00 12.50 300 ILE A C 1
ATOM 2256 O O . ILE A 1 321 ? 9.409 43.905 -16.408 1.00 12.82 300 ILE A O 1
ATOM 2261 N N . TRP A 1 322 ? 8.648 41.941 -15.539 1.00 12.63 301 TRP A N 1
ATOM 2262 C CA . TRP A 1 322 ? 8.896 42.305 -14.160 1.00 14.00 301 TRP A CA 1
ATOM 2263 C C . TRP A 1 322 ? 9.994 41.388 -13.609 1.00 13.53 301 TRP A C 1
ATOM 2264 O O . TRP A 1 322 ? 10.381 40.427 -14.248 1.00 13.47 301 TRP A O 1
ATOM 2275 N N . ALA A 1 323 ? 10.528 41.750 -12.462 1.00 13.58 302 ALA A N 1
ATOM 2276 C CA . ALA A 1 323 ? 11.547 40.961 -11.768 1.00 13.55 302 ALA A CA 1
ATOM 2277 C C . ALA A 1 323 ? 11.374 41.061 -10.246 1.00 14.02 302 ALA A C 1
ATOM 2278 O O . ALA A 1 323 ? 11.076 42.137 -9.691 1.00 15.09 302 ALA A O 1
ATOM 2280 N N . VAL A 1 324 ? 11.545 39.923 -9.574 1.00 13.52 303 VAL A N 1
ATOM 2281 C CA . VAL A 1 324 ? 11.459 39.870 -8.112 1.00 13.15 303 VAL A CA 1
ATOM 2282 C C . VAL A 1 324 ? 12.652 39.140 -7.520 1.00 12.81 303 VAL A C 1
ATOM 2283 O O . VAL A 1 324 ? 13.333 38.358 -8.192 1.00 12.63 303 VAL A O 1
ATOM 2287 N N . GLY A 1 325 ? 12.920 39.397 -6.261 1.00 12.99 304 GLY A N 1
ATOM 2288 C CA . GLY A 1 325 ? 13.875 38.600 -5.535 1.00 13.05 304 GLY A CA 1
ATOM 2289 C C . GLY A 1 325 ? 15.318 38.998 -5.700 1.00 12.95 304 GLY A C 1
ATOM 2290 O O . GLY A 1 325 ? 15.631 40.165 -6.036 1.00 15.28 304 GLY A O 1
ATOM 2291 N N . ASP A 1 326 ? 16.211 38.041 -5.448 1.00 12.13 305 ASP A N 1
ATOM 2292 C CA . ASP A 1 326 ? 17.636 38.324 -5.467 1.00 13.39 305 ASP A CA 1
ATOM 2293 C C . ASP A 1 326 ? 18.148 38.922 -6.804 1.00 14.29 305 ASP A C 1
ATOM 2294 O O . ASP A 1 326 ? 19.088 39.734 -6.813 1.00 14.66 305 ASP A O 1
ATOM 2299 N N . VAL A 1 327 ? 17.517 38.569 -7.922 1.00 13.72 306 VAL A N 1
ATOM 2300 C CA . VAL A 1 327 ? 18.017 38.983 -9.224 1.00 13.19 306 VAL A CA 1
ATOM 2301 C C . VAL A 1 327 ? 17.933 40.527 -9.399 1.00 13.24 306 VAL A C 1
ATOM 2302 O O . VAL A 1 327 ? 18.618 41.083 -10.235 1.00 14.75 306 VAL A O 1
ATOM 2306 N N . THR A 1 328 ? 17.084 41.191 -8.617 1.00 13.11 307 THR A N 1
ATOM 2307 C CA . THR A 1 328 ? 16.885 42.643 -8.694 1.00 14.04 307 THR A CA 1
ATOM 2308 C C . THR A 1 328 ? 17.956 43.433 -8.024 1.00 15.19 307 THR A C 1
ATOM 2309 O O . THR A 1 328 ? 17.992 44.682 -8.146 1.00 16.79 307 THR A O 1
ATOM 2313 N N . GLY A 1 329 ? 18.844 42.736 -7.320 1.00 15.97 308 GLY A N 1
ATOM 2314 C CA . GLY A 1 329 ? 19.940 43.384 -6.636 1.00 17.75 308 GLY A CA 1
ATOM 2315 C C . GLY A 1 329 ? 19.671 43.876 -5.214 1.00 19.52 308 GLY A C 1
ATOM 2316 O O . GLY A 1 329 ? 20.550 44.454 -4.569 1.00 20.75 308 GLY A O 1
ATOM 2317 N N . HIS A 1 330 ? 18.480 43.673 -4.683 1.00 19.01 309 HIS A N 1
ATOM 2318 C CA . HIS A 1 330 ? 18.318 44.081 -3.298 1.00 19.59 309 HIS A CA 1
ATOM 2319 C C . HIS A 1 330 ? 18.710 42.988 -2.311 1.00 18.21 309 HIS A C 1
ATOM 2320 O O . HIS A 1 330 ? 19.228 41.954 -2.680 1.00 16.17 309 HIS A O 1
ATOM 2327 N N . ILE A 1 331 ? 18.451 43.250 -1.039 1.00 19.77 310 ILE A N 1
ATOM 2328 C CA . ILE A 1 331 ? 18.885 42.352 0.026 1.00 19.80 310 ILE A CA 1
ATOM 2329 C C . ILE A 1 331 ? 18.415 40.932 -0.288 1.00 17.21 310 ILE A C 1
ATOM 2330 O O . ILE A 1 331 ? 17.283 40.686 -0.707 1.00 16.72 310 ILE A O 1
ATOM 2335 N N . GLN A 1 332 ? 19.305 39.987 -0.056 1.00 17.78 311 GLN A N 1
ATOM 2336 C CA . GLN A 1 332 ? 19.073 38.614 -0.479 1.00 16.25 311 GLN A CA 1
ATOM 2337 C C . GLN A 1 332 ? 18.464 37.818 0.667 1.00 15.95 311 GLN A C 1
ATOM 2338 O O . GLN A 1 332 ? 19.150 37.246 1.477 1.00 16.24 311 GLN A O 1
ATOM 2344 N N . LEU A 1 333 ? 17.140 37.849 0.741 1.00 15.55 312 LEU A N 1
ATOM 2345 C CA . LEU A 1 333 ? 16.408 37.143 1.801 1.00 15.84 312 LEU A CA 1
ATOM 2346 C C . LEU A 1 333 ? 15.140 36.592 1.206 1.00 15.14 312 LEU A C 1
ATOM 2347 O O . LEU A 1 333 ? 14.505 37.246 0.337 1.00 15.73 312 LEU A O 1
ATOM 2352 N N . THR A 1 334 ? 14.778 35.377 1.635 1.00 14.60 313 THR A N 1
ATOM 2353 C CA . THR A 1 334 ? 13.585 34.712 1.146 1.00 14.67 313 THR A CA 1
ATOM 2354 C C . THR A 1 334 ? 12.316 35.513 1.409 1.00 15.47 313 THR A C 1
ATOM 2355 O O . THR A 1 334 ? 11.482 35.660 0.505 1.00 14.15 313 THR A O 1
ATOM 2359 N N . PRO A 1 335 ? 12.143 36.025 2.632 1.00 16.65 314 PRO A N 1
ATOM 2360 C CA . PRO A 1 335 ? 10.925 36.820 2.878 1.00 17.96 314 PRO A CA 1
ATOM 2361 C C . PRO A 1 335 ? 10.758 38.084 1.995 1.00 18.45 314 PRO A C 1
ATOM 2362 O O . PRO A 1 335 ? 9.617 38.500 1.691 1.00 20.02 314 PRO A O 1
ATOM 2366 N N . VAL A 1 336 ? 11.867 38.659 1.536 1.00 18.15 315 VAL A N 1
ATOM 2367 C CA . VAL A 1 336 ? 11.829 39.822 0.675 1.00 17.86 315 VAL A CA 1
ATOM 2368 C C . VAL A 1 336 ? 11.471 39.376 -0.746 1.00 16.35 315 VAL A C 1
ATOM 2369 O O . VAL A 1 336 ? 10.645 40.022 -1.399 1.00 15.26 315 VAL A O 1
ATOM 2373 N N . ALA A 1 337 ? 12.031 38.244 -1.183 1.00 15.15 316 ALA A N 1
ATOM 2374 C CA . ALA A 1 337 ? 11.619 37.653 -2.442 1.00 14.84 316 ALA A CA 1
ATOM 2375 C C . ALA A 1 337 ? 10.112 37.408 -2.437 1.00 14.79 316 ALA A C 1
ATOM 2376 O O . ALA A 1 337 ? 9.439 37.711 -3.430 1.00 15.51 316 ALA A O 1
ATOM 2378 N N . ILE A 1 338 ? 9.570 36.912 -1.321 1.00 16.04 317 ILE A N 1
ATOM 2379 C CA . ILE A 1 338 ? 8.139 36.605 -1.244 1.00 17.07 317 ILE A CA 1
ATOM 2380 C C . ILE A 1 338 ? 7.317 37.896 -1.303 1.00 17.81 317 ILE A C 1
ATOM 2381 O O . ILE A 1 338 ? 6.316 37.984 -2.036 1.00 16.62 317 ILE A O 1
ATOM 2386 N N . HIS A 1 339 ? 7.762 38.888 -0.548 1.00 18.20 318 HIS A N 1
ATOM 2387 C CA . HIS A 1 339 ? 7.117 40.208 -0.507 1.00 20.26 318 HIS A CA 1
ATOM 2388 C C . HIS A 1 339 ? 7.092 40.857 -1.902 1.00 18.45 318 HIS A C 1
ATOM 2389 O O . HIS A 1 339 ? 6.061 41.406 -2.311 1.00 20.57 318 HIS A O 1
ATOM 2396 N N . ASP A 1 340 ? 8.194 40.754 -2.623 1.00 17.12 319 ASP A N 1
ATOM 2397 C CA . ASP A 1 340 ? 8.316 41.263 -4.000 1.00 16.59 319 ASP A CA 1
ATOM 2398 C C . ASP A 1 340 ? 7.261 40.588 -4.859 1.00 15.75 319 ASP A C 1
ATOM 2399 O O . ASP A 1 340 ? 6.604 41.254 -5.674 1.00 15.81 319 ASP A O 1
ATOM 2404 N N . ALA A 1 341 ? 7.092 39.272 -4.675 1.00 14.79 320 ALA A N 1
ATOM 2405 C CA . ALA A 1 341 ? 6.139 38.489 -5.478 1.00 15.48 320 ALA A CA 1
ATOM 2406 C C . ALA A 1 341 ? 4.737 38.967 -5.235 1.00 17.50 320 ALA A C 1
ATOM 2407 O O . ALA A 1 341 ? 3.964 39.119 -6.168 1.00 18.07 320 ALA A O 1
ATOM 2409 N N . MET A 1 342 ? 4.416 39.233 -3.985 1.00 19.03 321 MET A N 1
ATOM 2410 C CA . MET A 1 342 ? 3.079 39.665 -3.636 1.00 22.05 321 MET A CA 1
ATOM 2411 C C . MET A 1 342 ? 2.785 41.024 -4.235 1.00 22.67 321 MET A C 1
ATOM 2412 O O . MET A 1 342 ? 1.645 41.290 -4.684 1.00 26.32 321 MET A O 1
ATOM 2417 N N . CYS A 1 343 ? 3.775 41.892 -4.228 1.00 21.97 322 CYS A N 1
ATOM 2418 C CA A CYS A 1 343 ? 3.607 43.211 -4.819 0.50 22.51 322 CYS A CA 1
ATOM 2419 C CA B CYS A 1 343 ? 3.661 43.223 -4.828 0.50 23.23 322 CYS A CA 1
ATOM 2420 C C . CYS A 1 343 ? 3.450 43.115 -6.339 1.00 21.93 322 CYS A C 1
ATOM 2421 O O . CYS A 1 343 ? 2.587 43.796 -6.920 1.00 23.17 322 CYS A O 1
ATOM 2426 N N . PHE A 1 344 ? 4.238 42.248 -6.972 1.00 20.04 323 PHE A N 1
ATOM 2427 C CA . PHE A 1 344 ? 4.176 42.067 -8.409 1.00 18.11 323 PHE A CA 1
ATOM 2428 C C . PHE A 1 344 ? 2.785 41.634 -8.845 1.00 19.26 323 PHE A C 1
ATOM 2429 O O . PHE A 1 344 ? 2.203 42.227 -9.770 1.00 19.45 323 PHE A O 1
ATOM 2437 N N . VAL A 1 345 ? 2.210 40.634 -8.179 1.00 20.13 324 VAL A N 1
ATOM 2438 C CA . VAL A 1 345 ? 0.912 40.134 -8.601 1.00 22.18 324 VAL A CA 1
ATOM 2439 C C . VAL A 1 345 ? -0.213 41.213 -8.427 1.00 26.33 324 VAL A C 1
ATOM 2440 O O . VAL A 1 345 ? -1.053 41.415 -9.321 1.00 27.02 324 VAL A O 1
ATOM 2444 N N . LYS A 1 346 ? -0.181 41.951 -7.314 1.00 27.98 325 LYS A N 1
ATOM 2445 C CA . LYS A 1 346 ? -1.111 43.095 -7.144 1.00 30.25 325 LYS A CA 1
ATOM 2446 C C . LYS A 1 346 ? -0.988 44.101 -8.279 1.00 30.67 325 LYS A C 1
ATOM 2447 O O . LYS A 1 346 ? -1.984 44.425 -8.952 1.00 33.21 325 LYS A O 1
ATOM 2449 N N . ASN A 1 347 ? 0.223 44.578 -8.553 1.00 29.88 326 ASN A N 1
ATOM 2450 C CA . ASN A 1 347 ? 0.403 45.564 -9.626 1.00 30.30 326 ASN A CA 1
ATOM 2451 C C . ASN A 1 347 ? 0.112 45.001 -11.016 1.00 30.27 326 ASN A C 1
ATOM 2452 O O . ASN A 1 347 ? -0.456 45.715 -11.856 1.00 31.57 326 ASN A O 1
ATOM 2457 N N . ALA A 1 348 ? 0.532 43.752 -11.270 1.00 27.86 327 ALA A N 1
ATOM 2458 C CA . ALA A 1 348 ? 0.349 43.135 -12.586 1.00 27.67 327 ALA A CA 1
ATOM 2459 C C . ALA A 1 348 ? -1.088 42.704 -12.857 1.00 29.47 327 ALA A C 1
ATOM 2460 O O . ALA A 1 348 ? -1.518 42.770 -14.001 1.00 30.99 327 ALA A O 1
ATOM 2462 N N . PHE A 1 349 ? -1.829 42.250 -11.856 1.00 31.00 328 PHE A N 1
ATOM 2463 C CA . PHE A 1 349 ? -3.112 41.580 -12.147 1.00 33.45 328 PHE A CA 1
ATOM 2464 C C . PHE A 1 349 ? -4.341 42.150 -11.432 1.00 37.82 328 PHE A C 1
ATOM 2465 O O . PHE A 1 349 ? -5.473 42.002 -11.932 1.00 39.23 328 PHE A O 1
ATOM 2473 N N . GLU A 1 350 ? -4.130 42.802 -10.290 1.00 39.60 329 GLU A N 1
ATOM 2474 C CA . GLU A 1 350 ? -5.249 43.256 -9.465 1.00 44.14 329 GLU A CA 1
ATOM 2475 C C . GLU A 1 350 ? -5.483 44.769 -9.534 1.00 45.91 329 GLU A C 1
ATOM 2476 O O . GLU A 1 350 ? -4.895 45.439 -10.380 1.00 44.81 329 GLU A O 1
ATOM 2482 N N . THR A 1 354 ? 0.926 49.381 -5.575 1.00 56.88 333 THR A N 1
ATOM 2483 C CA . THR A 1 354 ? 1.599 48.751 -4.423 1.00 53.46 333 THR A CA 1
ATOM 2484 C C . THR A 1 354 ? 3.122 48.686 -4.616 1.00 51.73 333 THR A C 1
ATOM 2485 O O . THR A 1 354 ? 3.597 48.111 -5.598 1.00 54.39 333 THR A O 1
ATOM 2489 N N . THR A 1 355 ? 3.872 49.286 -3.701 1.00 48.23 334 THR A N 1
ATOM 2490 C CA . THR A 1 355 ? 5.333 49.248 -3.733 1.00 46.49 334 THR A CA 1
ATOM 2491 C C . THR A 1 355 ? 5.875 48.450 -2.557 1.00 42.86 334 THR A C 1
ATOM 2492 O O . THR A 1 355 ? 5.318 48.510 -1.452 1.00 40.42 334 THR A O 1
ATOM 2496 N N . PRO A 1 356 ? 6.974 47.708 -2.775 1.00 41.60 335 PRO A N 1
ATOM 2497 C CA . PRO A 1 356 ? 7.462 46.919 -1.656 1.00 38.44 335 PRO A CA 1
ATOM 2498 C C . PRO A 1 356 ? 7.937 47.812 -0.507 1.00 36.47 335 PRO A C 1
ATOM 2499 O O . PRO A 1 356 ? 8.227 48.999 -0.699 1.00 37.65 335 PRO A O 1
ATOM 2503 N N . ASP A 1 357 ? 7.915 47.243 0.681 1.00 33.74 336 ASP A N 1
ATOM 2504 C CA . ASP A 1 357 ? 8.318 47.912 1.899 1.00 32.14 336 ASP A CA 1
ATOM 2505 C C . ASP A 1 357 ? 9.575 47.225 2.399 1.00 30.52 336 ASP A C 1
ATOM 2506 O O . ASP A 1 357 ? 9.531 46.080 2.906 1.00 29.01 336 ASP A O 1
ATOM 2511 N N . TYR A 1 358 ? 10.712 47.903 2.216 1.00 30.53 337 TYR A N 1
ATOM 2512 C CA . TYR A 1 358 ? 11.980 47.376 2.680 1.00 29.16 337 TYR A CA 1
ATOM 2513 C C . TYR A 1 358 ? 12.476 48.043 3.977 1.00 28.10 337 TYR A C 1
ATOM 2514 O O . TYR A 1 358 ? 13.641 47.893 4.332 1.00 27.89 337 TYR A O 1
ATOM 2523 N N . ASP A 1 359 ? 11.592 48.732 4.698 1.00 28.26 338 ASP A N 1
ATOM 2524 C CA . ASP A 1 359 ? 11.976 49.406 5.929 1.00 27.01 338 ASP A CA 1
ATOM 2525 C C . ASP A 1 359 ? 11.803 48.457 7.113 1.00 25.06 338 ASP A C 1
ATOM 2526 O O . ASP A 1 359 ? 10.845 47.667 7.169 1.00 23.52 338 ASP A O 1
ATOM 2531 N N . LEU A 1 360 ? 12.743 48.545 8.051 1.00 22.88 339 LEU A N 1
ATOM 2532 C CA . LEU A 1 360 ? 12.698 47.802 9.295 1.00 21.54 339 LEU A CA 1
ATOM 2533 C C . LEU A 1 360 ? 12.593 46.288 9.066 1.00 20.80 339 LEU A C 1
ATOM 2534 O O . LEU A 1 360 ? 11.824 45.584 9.768 1.00 19.77 339 LEU A O 1
ATOM 2539 N N . ILE A 1 361 ? 13.394 45.786 8.121 1.00 20.29 340 ILE A N 1
ATOM 2540 C CA . ILE A 1 361 ? 13.485 44.344 7.905 1.00 18.98 340 ILE A CA 1
ATOM 2541 C C . ILE A 1 361 ? 14.346 43.721 9.000 1.00 18.51 340 ILE A C 1
ATOM 2542 O O . ILE A 1 361 ? 15.467 44.156 9.267 1.00 18.09 340 ILE A O 1
ATOM 2547 N N . THR A 1 362 ? 13.789 42.733 9.687 1.00 18.39 341 THR A N 1
ATOM 2548 C CA . THR A 1 362 ? 14.560 42.001 10.693 1.00 17.28 341 THR A CA 1
ATOM 2549 C C . THR A 1 362 ? 15.362 40.955 9.964 1.00 16.62 341 THR A C 1
ATOM 2550 O O . THR A 1 362 ? 14.819 40.258 9.103 1.00 18.70 341 THR A O 1
ATOM 2554 N N . THR A 1 363 ? 16.643 40.835 10.292 1.00 16.63 342 THR A N 1
ATOM 2555 C CA . THR A 1 363 ? 17.477 39.741 9.819 1.00 17.13 342 THR A CA 1
ATOM 2556 C C . THR A 1 363 ? 18.094 38.931 10.978 1.00 16.46 342 THR A C 1
ATOM 2557 O O . THR A 1 363 ? 18.301 39.424 12.081 1.00 14.14 342 THR A O 1
ATOM 2561 N N . ALA A 1 364 ? 18.342 37.667 10.705 1.00 16.96 343 ALA A N 1
ATOM 2562 C CA . ALA A 1 364 ? 18.929 36.776 11.669 1.00 16.53 343 ALA A CA 1
ATOM 2563 C C . ALA A 1 364 ? 20.194 36.223 11.037 1.00 17.10 343 ALA A C 1
ATOM 2564 O O . ALA A 1 364 ? 20.302 36.149 9.818 1.00 17.58 343 ALA A O 1
ATOM 2566 N N . VAL A 1 365 ? 21.157 35.852 11.869 1.00 16.28 344 VAL A N 1
ATOM 2567 C CA . VAL A 1 365 ? 22.323 35.096 11.417 1.00 16.28 344 VAL A CA 1
ATOM 2568 C C . VAL A 1 365 ? 22.386 33.891 12.341 1.00 15.87 344 VAL A C 1
ATOM 2569 O O . VAL A 1 365 ? 22.404 34.040 13.575 1.00 15.70 344 VAL A O 1
ATOM 2573 N N . PHE A 1 366 ? 22.352 32.708 11.753 1.00 16.45 345 PHE A N 1
ATOM 2574 C CA . PHE A 1 366 ? 22.406 31.437 12.540 1.00 16.82 345 PHE A CA 1
ATOM 2575 C C . PHE A 1 366 ? 23.852 30.992 12.795 1.00 15.89 345 PHE A C 1
ATOM 2576 O O . PHE A 1 366 ? 24.279 29.863 12.550 1.00 16.48 345 PHE A O 1
ATOM 2584 N N . SER A 1 367 ? 24.600 31.957 13.290 1.00 15.38 346 SER A N 1
ATOM 2585 C CA . SER A 1 367 ? 25.909 31.725 13.882 1.00 15.63 346 SER A CA 1
ATOM 2586 C C . SER A 1 367 ? 25.673 31.134 15.249 1.00 16.08 346 SER A C 1
ATOM 2587 O O . SER A 1 367 ? 24.502 30.944 15.669 1.00 15.95 346 SER A O 1
ATOM 2590 N N . GLN A 1 368 ? 26.769 30.802 15.937 1.00 16.35 347 GLN A N 1
ATOM 2591 C CA . GLN A 1 368 ? 26.700 30.348 17.315 1.00 17.49 347 GLN A CA 1
ATOM 2592 C C . GLN A 1 368 ? 27.728 31.173 18.095 1.00 17.92 347 GLN A C 1
ATOM 2593 O O . GLN A 1 368 ? 28.913 30.970 17.933 1.00 19.86 347 GLN A O 1
ATOM 2599 N N . PRO A 1 369 ? 27.271 32.156 18.883 1.00 16.98 348 PRO A N 1
ATOM 2600 C CA . PRO A 1 369 ? 25.893 32.517 19.200 1.00 16.10 348 PRO A CA 1
ATOM 2601 C C . PRO A 1 369 ? 25.119 33.126 18.021 1.00 15.15 348 PRO A C 1
ATOM 2602 O O . PRO A 1 369 ? 25.716 33.777 17.152 1.00 15.22 348 PRO A O 1
ATOM 2606 N N . GLU A 1 370 ? 23.809 32.935 18.029 1.00 13.74 349 GLU A N 1
ATOM 2607 C CA . GLU A 1 370 ? 22.918 33.477 16.994 1.00 14.66 349 GLU A CA 1
ATOM 2608 C C . GLU A 1 370 ? 22.842 34.986 17.111 1.00 13.58 349 GLU A C 1
ATOM 2609 O O . GLU A 1 370 ? 23.004 35.532 18.199 1.00 14.51 349 GLU A O 1
ATOM 2615 N N . ILE A 1 371 ? 22.529 35.632 16.007 1.00 13.52 350 ILE A N 1
ATOM 2616 C CA . ILE A 1 371 ? 22.308 37.062 15.982 1.00 13.38 350 ILE A CA 1
ATOM 2617 C C . ILE A 1 371 ? 20.896 37.355 15.453 1.00 12.86 350 ILE A C 1
ATOM 2618 O O . ILE A 1 371 ? 20.412 36.650 14.558 1.00 12.73 350 ILE A O 1
ATOM 2623 N N . GLY A 1 372 ? 20.267 38.389 16.006 1.00 12.03 351 GLY A N 1
ATOM 2624 C CA . GLY A 1 372 ? 19.021 38.914 15.472 1.00 12.92 351 GLY A CA 1
ATOM 2625 C C . GLY A 1 372 ? 19.102 40.404 15.492 1.00 12.45 351 GLY A C 1
ATOM 2626 O O . GLY A 1 372 ? 19.548 40.958 16.464 1.00 13.17 351 GLY A O 1
ATOM 2627 N N . THR A 1 373 ? 18.660 41.058 14.434 1.00 13.77 352 THR A N 1
ATOM 2628 C CA . THR A 1 373 ? 18.843 42.512 14.312 1.00 14.00 352 THR A CA 1
ATOM 2629 C C . THR A 1 373 ? 17.721 43.164 13.519 1.00 14.90 352 THR A C 1
ATOM 2630 O O . THR A 1 373 ? 17.259 42.599 12.520 1.00 14.07 352 THR A O 1
ATOM 2634 N N . VAL A 1 374 ? 17.256 44.331 13.989 1.00 15.07 353 VAL A N 1
ATOM 2635 C CA . VAL A 1 374 ? 16.222 45.067 13.266 1.00 15.89 353 VAL A CA 1
ATOM 2636 C C . VAL A 1 374 ? 16.396 46.569 13.506 1.00 16.86 353 VAL A C 1
ATOM 2637 O O . VAL A 1 374 ? 16.774 47.000 14.580 1.00 17.43 353 VAL A O 1
ATOM 2641 N N . GLY A 1 375 ? 16.184 47.340 12.457 1.00 17.60 354 GLY A N 1
ATOM 2642 C CA . GLY A 1 375 ? 16.497 48.749 12.465 1.00 18.01 354 GLY A CA 1
ATOM 2643 C C . GLY A 1 375 ? 17.949 49.125 12.614 1.00 18.09 354 GLY A C 1
ATOM 2644 O O . GLY A 1 375 ? 18.864 48.394 12.215 1.00 18.23 354 GLY A O 1
ATOM 2645 N N . LEU A 1 376 ? 18.154 50.318 13.168 1.00 18.73 355 LEU A N 1
ATOM 2646 C CA . LEU A 1 376 ? 19.429 51.016 13.055 1.00 18.80 355 LEU A CA 1
ATOM 2647 C C . LEU A 1 376 ? 20.420 50.517 14.070 1.00 18.42 355 LEU A C 1
ATOM 2648 O O . LEU A 1 376 ? 20.086 50.308 15.250 1.00 17.84 355 LEU A O 1
ATOM 2653 N N . SER A 1 377 ? 21.652 50.372 13.621 1.00 19.41 356 SER A N 1
ATOM 2654 C CA . SER A 1 377 ? 22.770 50.203 14.534 1.00 19.91 356 SER A CA 1
ATOM 2655 C C . SER A 1 377 ? 23.005 51.460 15.346 1.00 20.42 356 SER A C 1
ATOM 2656 O O . SER A 1 377 ? 22.543 52.542 15.016 1.00 20.56 356 SER A O 1
ATOM 2659 N N . GLU A 1 378 ? 23.777 51.301 16.404 1.00 20.92 357 GLU A N 1
ATOM 2660 C CA . GLU A 1 378 ? 24.104 52.399 17.294 1.00 21.45 357 GLU A CA 1
ATOM 2661 C C . GLU A 1 378 ? 24.865 53.477 16.538 1.00 23.53 357 GLU A C 1
ATOM 2662 O O . GLU A 1 378 ? 24.572 54.654 16.687 1.00 23.89 357 GLU A O 1
ATOM 2668 N N . GLU A 1 379 ? 25.839 53.078 15.719 1.00 25.44 358 GLU A N 1
ATOM 2669 C CA . GLU A 1 379 ? 26.544 54.017 14.855 1.00 27.81 358 GLU A CA 1
ATOM 2670 C C . GLU A 1 379 ? 25.612 54.742 13.842 1.00 28.37 358 GLU A C 1
ATOM 2671 O O . GLU A 1 379 ? 25.740 55.960 13.662 1.00 29.66 358 GLU A O 1
ATOM 2677 N N . ASP A 1 380 ? 24.692 54.037 13.190 1.00 26.54 359 ASP A N 1
ATOM 2678 C CA . ASP A 1 380 ? 23.814 54.709 12.223 1.00 27.41 359 ASP A CA 1
ATOM 2679 C C . ASP A 1 380 ? 22.839 55.667 12.908 1.00 26.92 359 ASP A C 1
ATOM 2680 O O . ASP A 1 380 ? 22.520 56.736 12.372 1.00 28.23 359 ASP A O 1
ATOM 2685 N N . ALA A 1 381 ? 22.417 55.321 14.113 1.00 24.85 360 ALA A N 1
ATOM 2686 C CA . ALA A 1 381 ? 21.474 56.150 14.840 1.00 24.51 360 ALA A CA 1
ATOM 2687 C C . ALA A 1 381 ? 22.120 57.445 15.346 1.00 26.92 360 ALA A C 1
ATOM 2688 O O . ALA A 1 381 ? 21.509 58.538 15.286 1.00 26.71 360 ALA A O 1
ATOM 2690 N N . LEU A 1 382 ? 23.352 57.353 15.851 1.00 28.43 361 LEU A N 1
ATOM 2691 C CA . LEU A 1 382 ? 23.947 58.504 16.559 1.00 31.38 361 LEU A CA 1
ATOM 2692 C C . LEU A 1 382 ? 24.207 59.685 15.630 1.00 35.02 361 LEU A C 1
ATOM 2693 O O . LEU A 1 382 ? 24.262 60.838 16.093 1.00 36.81 361 LEU A O 1
ATOM 2698 N N . HIS A 1 383 ? 24.346 59.398 14.331 1.00 37.04 362 HIS A N 1
ATOM 2699 C CA . HIS A 1 383 ? 24.450 60.439 13.311 1.00 40.26 362 HIS A CA 1
ATOM 2700 C C . HIS A 1 383 ? 23.069 60.956 12.849 1.00 40.20 362 HIS A C 1
ATOM 2701 O O . HIS A 1 383 ? 22.972 62.116 12.404 1.00 42.06 362 HIS A O 1
ATOM 2708 N N . ARG A 1 384 ? 22.022 60.117 12.925 1.00 37.44 363 ARG A N 1
ATOM 2709 C CA . ARG A 1 384 ? 20.691 60.504 12.413 1.00 36.95 363 ARG A CA 1
ATOM 2710 C C . ARG A 1 384 ? 19.897 61.377 13.406 1.00 36.70 363 ARG A C 1
ATOM 2711 O O . ARG A 1 384 ? 19.061 62.171 12.984 1.00 36.90 363 ARG A O 1
ATOM 2713 N N . TYR A 1 385 ? 20.196 61.271 14.704 1.00 35.12 364 TYR A N 1
ATOM 2714 C CA . TYR A 1 385 ? 19.376 61.873 15.755 1.00 34.51 364 TYR A CA 1
ATOM 2715 C C . TYR A 1 385 ? 20.185 62.727 16.707 1.00 35.86 364 TYR A C 1
ATOM 2716 O O . TYR A 1 385 ? 21.309 62.370 17.091 1.00 36.80 364 TYR A O 1
ATOM 2725 N N . LYS A 1 386 ? 19.589 63.823 17.143 1.00 35.95 365 LYS A N 1
ATOM 2726 C CA . LYS A 1 386 ? 20.244 64.723 18.084 1.00 37.61 365 LYS A CA 1
ATOM 2727 C C . LYS A 1 386 ? 20.592 64.034 19.412 1.00 35.74 365 LYS A C 1
ATOM 2728 O O . LYS A 1 386 ? 21.653 64.269 20.006 1.00 35.02 365 LYS A O 1
ATOM 2734 N N . ARG A 1 387 ? 19.665 63.198 19.873 1.00 33.29 366 ARG A N 1
ATOM 2735 C CA . ARG A 1 387 ? 19.832 62.451 21.092 1.00 32.03 366 ARG A CA 1
ATOM 2736 C C . ARG A 1 387 ? 19.500 60.987 20.790 1.00 28.54 366 ARG A C 1
ATOM 2737 O O . ARG A 1 387 ? 18.471 60.677 20.177 1.00 26.72 366 ARG A O 1
ATOM 2745 N N . VAL A 1 388 ? 20.415 60.115 21.184 1.00 26.42 367 VAL A N 1
ATOM 2746 C CA . VAL A 1 388 ? 20.226 58.682 21.086 1.00 23.85 367 VAL A CA 1
ATOM 2747 C C . VAL A 1 388 ? 20.521 58.105 22.463 1.00 22.88 367 VAL A C 1
ATOM 2748 O O . VAL A 1 388 ? 21.588 58.321 23.014 1.00 26.30 367 VAL A O 1
ATOM 2752 N N . GLU A 1 389 ? 19.561 57.391 23.023 1.00 20.80 368 GLU A N 1
ATOM 2753 C CA . GLU A 1 389 ? 19.735 56.715 24.283 1.00 20.11 368 GLU A CA 1
ATOM 2754 C C . GLU A 1 389 ? 20.014 55.242 23.979 1.00 17.90 368 GLU A C 1
ATOM 2755 O O . GLU A 1 389 ? 19.311 54.608 23.199 1.00 15.74 368 GLU A O 1
ATOM 2761 N N . ILE A 1 390 ? 21.045 54.708 24.608 1.00 17.83 369 ILE A N 1
ATOM 2762 C CA . ILE A 1 390 ? 21.392 53.309 24.440 1.00 15.90 369 ILE A CA 1
ATOM 2763 C C . ILE A 1 390 ? 21.125 52.496 25.709 1.00 15.96 369 ILE A C 1
ATOM 2764 O O . ILE A 1 390 ? 21.523 52.888 26.799 1.00 17.75 369 ILE A O 1
ATOM 2769 N N . TYR A 1 391 ? 20.466 51.352 25.517 1.00 15.26 370 TYR A N 1
ATOM 2770 C CA . TYR A 1 391 ? 20.053 50.472 26.582 1.00 14.82 370 TYR A CA 1
ATOM 2771 C C . TYR A 1 391 ? 20.645 49.120 26.277 1.00 13.60 370 TYR A C 1
ATOM 2772 O O . TYR A 1 391 ? 20.157 48.374 25.418 1.00 14.22 370 TYR A O 1
ATOM 2781 N N . ARG A 1 392 ? 21.708 48.794 26.981 1.00 14.71 371 ARG A N 1
ATOM 2782 C CA . ARG A 1 392 ? 22.556 47.656 26.627 1.00 15.91 371 ARG A CA 1
ATOM 2783 C C . ARG A 1 392 ? 22.704 46.735 27.814 1.00 16.64 371 ARG A C 1
ATOM 2784 O O . ARG A 1 392 ? 22.998 47.186 28.910 1.00 17.37 371 ARG A O 1
ATOM 2792 N N . THR A 1 393 ? 22.574 45.431 27.580 1.00 16.47 372 THR A N 1
ATOM 2793 C CA . THR A 1 393 ? 22.821 44.490 28.643 1.00 17.99 372 THR A CA 1
ATOM 2794 C C . THR A 1 393 ? 23.489 43.250 28.100 1.00 17.83 372 THR A C 1
ATOM 2795 O O . THR A 1 393 ? 23.158 42.773 26.998 1.00 16.12 372 THR A O 1
ATOM 2799 N N . VAL A 1 394 ? 24.451 42.763 28.882 1.00 19.17 373 VAL A N 1
ATOM 2800 C CA . VAL A 1 394 ? 25.160 41.518 28.630 1.00 19.97 373 VAL A CA 1
ATOM 2801 C C . VAL A 1 394 ? 25.090 40.755 29.920 1.00 21.45 373 VAL A C 1
ATOM 2802 O O . VAL A 1 394 ? 25.377 41.319 30.972 1.00 21.20 373 VAL A O 1
ATOM 2806 N N . PHE A 1 395 ? 24.681 39.489 29.860 1.00 20.91 374 PHE A N 1
ATOM 2807 C CA . PHE A 1 395 ? 24.523 38.701 31.077 1.00 23.28 374 PHE A CA 1
ATOM 2808 C C . PHE A 1 395 ? 24.618 37.220 30.721 1.00 23.69 374 PHE A C 1
ATOM 2809 O O . PHE A 1 395 ? 24.533 36.839 29.557 1.00 20.51 374 PHE A O 1
ATOM 2817 N N . ARG A 1 396 ? 24.803 36.409 31.743 1.00 26.46 375 ARG A N 1
ATOM 2818 C CA . ARG A 1 396 ? 24.822 34.949 31.630 1.00 28.41 375 ARG A CA 1
ATOM 2819 C C . ARG A 1 396 ? 23.465 34.334 31.925 1.00 28.68 375 ARG A C 1
ATOM 2820 O O . ARG A 1 396 ? 23.031 34.392 33.052 1.00 30.86 375 ARG A O 1
ATOM 2828 N N . PRO A 1 397 ? 22.799 33.723 30.938 1.00 28.04 376 PRO A N 1
ATOM 2829 C CA . PRO A 1 397 ? 21.533 33.053 31.266 1.00 29.18 376 PRO A CA 1
ATOM 2830 C C . PRO A 1 397 ? 21.748 32.039 32.381 1.00 31.35 376 PRO A C 1
ATOM 2831 O O . PRO A 1 397 ? 22.828 31.418 32.444 1.00 32.20 376 PRO A O 1
ATOM 2835 N N . MET A 1 398 ? 20.769 31.884 33.284 1.00 32.59 377 MET A N 1
ATOM 2836 C CA . MET A 1 398 ? 21.006 31.089 34.495 1.00 34.50 377 MET A CA 1
ATOM 2837 C C . MET A 1 398 ? 21.329 29.646 34.133 1.00 33.63 377 MET A C 1
ATOM 2838 O O . MET A 1 398 ? 22.065 29.005 34.836 1.00 33.63 377 MET A O 1
ATOM 2843 N N . ARG A 1 399 ? 20.772 29.170 33.026 1.00 31.48 378 ARG A N 1
ATOM 2844 C CA . ARG A 1 399 ? 21.076 27.853 32.519 1.00 32.41 378 ARG A CA 1
ATOM 2845 C C . ARG A 1 399 ? 22.600 27.630 32.419 1.00 31.40 378 ARG A C 1
ATOM 2846 O O . ARG A 1 399 ? 23.118 26.600 32.804 1.00 32.83 378 ARG A O 1
ATOM 2854 N N . ASN A 1 400 ? 23.290 28.654 31.925 1.00 28.64 379 ASN A N 1
ATOM 2855 C CA . ASN A 1 400 ? 24.730 28.596 31.711 1.00 28.04 379 ASN A CA 1
ATOM 2856 C C . ASN A 1 400 ? 25.562 28.720 32.977 1.00 29.44 379 ASN A C 1
ATOM 2857 O O . ASN A 1 400 ? 26.641 28.154 33.070 1.00 29.18 379 ASN A O 1
ATOM 2862 N N . VAL A 1 401 ? 25.068 29.464 33.952 1.00 31.24 380 VAL A N 1
ATOM 2863 C CA . VAL A 1 401 ? 25.733 29.524 35.257 1.00 33.48 380 VAL A CA 1
ATOM 2864 C C . VAL A 1 401 ? 25.863 28.139 35.855 1.00 35.80 380 VAL A C 1
ATOM 2865 O O . VAL A 1 401 ? 26.902 27.768 36.430 1.00 38.62 380 VAL A O 1
ATOM 2869 N N . LEU A 1 402 ? 24.789 27.377 35.766 1.00 35.55 381 LEU A N 1
ATOM 2870 C CA . LEU A 1 402 ? 24.789 26.071 36.357 1.00 38.20 381 LEU A CA 1
ATOM 2871 C C . LEU A 1 402 ? 25.649 25.123 35.528 1.00 37.63 381 LEU A C 1
ATOM 2872 O O . LEU A 1 402 ? 26.392 24.322 36.068 1.00 38.58 381 LEU A O 1
ATOM 2877 N N . SER A 1 403 ? 25.542 25.214 34.208 1.00 35.68 382 SER A N 1
ATOM 2878 C CA . SER A 1 403 ? 26.202 24.217 33.360 1.00 36.50 382 SER A CA 1
ATOM 2879 C C . SER A 1 403 ? 27.694 24.508 33.174 1.00 36.76 382 SER A C 1
ATOM 2880 O O . SER A 1 403 ? 28.437 23.617 32.782 1.00 36.92 382 SER A O 1
ATOM 2883 N N . GLY A 1 404 ? 28.123 25.743 33.454 1.00 36.55 383 GLY A N 1
ATOM 2884 C CA . GLY A 1 404 ? 29.544 26.126 33.300 1.00 37.29 383 GLY A CA 1
ATOM 2885 C C . GLY A 1 404 ? 29.915 26.654 31.903 1.00 35.29 383 GLY A C 1
ATOM 2886 O O . GLY A 1 404 ? 31.096 26.774 31.564 1.00 35.74 383 GLY A O 1
ATOM 2887 N N . SER A 1 405 ? 28.915 26.970 31.087 1.00 32.78 384 SER A N 1
ATOM 2888 C CA . SER A 1 405 ? 29.154 27.492 29.749 1.00 30.92 384 SER A CA 1
ATOM 2889 C C . SER A 1 405 ? 29.453 28.998 29.783 1.00 30.18 384 SER A C 1
ATOM 2890 O O . SER A 1 405 ? 28.787 29.750 30.511 1.00 31.02 384 SER A O 1
ATOM 2893 N N . PRO A 1 406 ? 30.417 29.458 28.961 1.00 30.30 385 PRO A N 1
ATOM 2894 C CA . PRO A 1 406 ? 30.680 30.893 28.814 1.00 29.39 385 PRO A CA 1
ATOM 2895 C C . PRO A 1 406 ? 29.652 31.696 27.981 1.00 27.33 385 PRO A C 1
ATOM 2896 O O . PRO A 1 406 ? 29.716 32.934 27.948 1.00 25.87 385 PRO A O 1
ATOM 2900 N N . GLU A 1 407 ? 28.703 31.017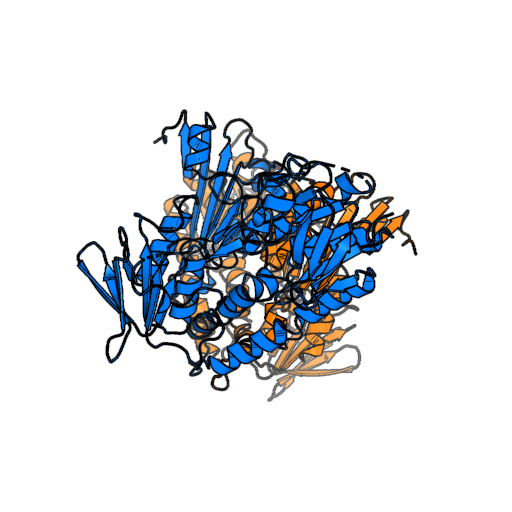 27.336 1.00 26.52 386 GLU A N 1
ATOM 2901 C CA . GLU A 1 407 ? 27.790 31.688 26.422 1.00 25.76 386 GLU A CA 1
ATOM 2902 C C . GLU A 1 407 ? 27.056 32.827 27.170 1.00 24.97 386 GLU A C 1
ATOM 2903 O O . GLU A 1 407 ? 26.589 32.647 28.294 1.00 25.02 386 GLU A O 1
ATOM 2909 N N . LYS A 1 408 ? 27.021 34.000 26.547 1.00 23.51 387 LYS A N 1
ATOM 2910 C CA . LYS A 1 408 ? 26.298 35.172 27.069 1.00 23.19 387 LYS A CA 1
ATOM 2911 C C . LYS A 1 408 ? 25.027 35.428 26.277 1.00 21.63 387 LYS A C 1
ATOM 2912 O O . LYS A 1 408 ? 24.775 34.850 25.204 1.00 21.36 387 LYS A O 1
ATOM 2918 N N . MET A 1 409 ? 24.221 36.309 26.826 1.00 20.39 388 MET A N 1
ATOM 2919 C CA . MET A 1 409 ? 23.096 36.885 26.100 1.00 19.57 388 MET A CA 1
ATOM 2920 C C . MET A 1 409 ? 23.395 38.411 26.050 1.00 17.93 388 MET A C 1
ATOM 2921 O O . MET A 1 409 ? 23.795 39.017 27.056 1.00 17.73 388 MET A O 1
ATOM 2926 N N . PHE A 1 410 ? 23.209 39.007 24.885 1.00 16.92 389 PHE A N 1
ATOM 2927 C CA . PHE A 1 410 ? 23.435 40.438 24.673 1.00 16.94 389 PHE A CA 1
ATOM 2928 C C . PHE A 1 410 ? 22.157 41.000 24.052 1.00 16.22 389 PHE A C 1
ATOM 2929 O O . PHE A 1 410 ? 21.646 40.401 23.102 1.00 15.67 389 PHE A O 1
ATOM 2937 N N . MET A 1 411 ? 21.635 42.098 24.606 1.00 14.75 390 MET A N 1
ATOM 2938 C CA . MET A 1 411 ? 20.467 42.772 24.063 1.00 14.92 390 MET A CA 1
ATOM 2939 C C . MET A 1 411 ? 20.710 44.280 24.137 1.00 14.94 390 MET A C 1
ATOM 2940 O O . MET A 1 411 ? 21.232 44.785 25.150 1.00 16.33 390 MET A O 1
ATOM 2945 N N . LYS A 1 412 ? 20.378 44.988 23.054 1.00 14.64 391 LYS A N 1
ATOM 2946 C CA . LYS A 1 412 ? 20.614 46.428 22.968 1.00 15.06 391 LYS A CA 1
ATOM 2947 C C . LYS A 1 412 ? 19.441 47.084 22.239 1.00 15.71 391 LYS A C 1
ATOM 2948 O O . LYS A 1 412 ? 19.041 46.637 21.156 1.00 17.19 391 LYS A O 1
ATOM 2954 N N . LEU A 1 413 ? 18.830 48.060 22.894 1.00 15.88 392 LEU A N 1
ATOM 2955 C CA . LEU A 1 413 ? 17.824 48.905 22.257 1.00 15.70 392 LEU A CA 1
ATOM 2956 C C . LEU A 1 413 ? 18.455 50.265 21.984 1.00 16.01 392 LEU A C 1
ATOM 2957 O O . LEU A 1 413 ? 19.150 50.813 22.828 1.00 16.44 392 LEU A O 1
ATOM 2962 N N . VAL A 1 414 ? 18.223 50.762 20.780 1.00 15.72 393 VAL A N 1
ATOM 2963 C CA . VAL A 1 414 ? 18.668 52.066 20.329 1.00 15.42 393 VAL A CA 1
ATOM 2964 C C . VAL A 1 414 ? 17.408 52.920 20.222 1.00 15.39 393 VAL A C 1
ATOM 2965 O O . VAL A 1 414 ? 16.475 52.545 19.519 1.00 15.17 393 VAL A O 1
ATOM 2969 N N . VAL A 1 415 ? 17.396 54.059 20.915 1.00 16.30 394 VAL A N 1
ATOM 2970 C CA . VAL A 1 415 ? 16.209 54.861 21.089 1.00 15.99 394 VAL A CA 1
ATOM 2971 C C . VAL A 1 415 ? 16.479 56.326 20.692 1.00 18.37 394 VAL A C 1
ATOM 2972 O O . VAL A 1 415 ? 17.466 56.941 21.139 1.00 18.97 394 VAL A O 1
ATOM 2976 N N . ASP A 1 416 ? 15.580 56.897 19.881 1.00 19.53 395 ASP A N 1
ATOM 2977 C CA . ASP A 1 416 ? 15.558 58.351 19.645 1.00 20.52 395 ASP A CA 1
ATOM 2978 C C . ASP A 1 416 ? 15.087 59.067 20.896 1.00 21.72 395 ASP A C 1
ATOM 2979 O O . ASP A 1 416 ? 13.921 58.979 21.269 1.00 21.93 395 ASP A O 1
ATOM 2984 N N . GLY A 1 417 ? 16.007 59.761 21.550 1.00 22.91 396 GLY A N 1
ATOM 2985 C CA . GLY A 1 417 ? 15.741 60.500 22.766 1.00 24.13 396 GLY A CA 1
ATOM 2986 C C . GLY A 1 417 ? 14.597 61.494 22.675 1.00 25.36 396 GLY A C 1
ATOM 2987 O O . GLY A 1 417 ? 13.938 61.755 23.680 1.00 25.68 396 GLY A O 1
ATOM 2988 N N . GLU A 1 418 ? 14.343 62.021 21.467 1.00 25.88 397 GLU A N 1
ATOM 2989 C CA . GLU A 1 418 ? 13.320 63.048 21.275 1.00 27.08 397 GLU A CA 1
ATOM 2990 C C . GLU A 1 418 ? 11.911 62.447 21.143 1.00 25.96 397 GLU A C 1
ATOM 2991 O O . GLU A 1 418 ? 11.032 62.774 21.926 1.00 26.05 397 GLU A O 1
ATOM 2993 N N . SER A 1 419 ? 11.698 61.563 20.175 1.00 24.57 398 SER A N 1
ATOM 2994 C CA . SER A 1 419 ? 10.399 60.918 19.991 1.00 24.32 398 SER A CA 1
ATOM 2995 C C . SER A 1 419 ? 10.168 59.752 20.954 1.00 23.37 398 SER A C 1
ATOM 2996 O O . SER A 1 419 ? 9.043 59.269 21.096 1.00 23.57 398 SER A O 1
ATOM 2999 N N . ARG A 1 420 ? 11.248 59.267 21.549 1.00 21.75 399 ARG A N 1
ATOM 3000 C CA . ARG A 1 420 ? 11.259 58.034 22.374 1.00 20.64 399 ARG A CA 1
ATOM 3001 C C . ARG A 1 420 ? 10.972 56.748 21.605 1.00 18.59 399 ARG A C 1
ATOM 3002 O O . ARG A 1 420 ? 10.889 55.676 22.215 1.00 18.43 399 ARG A O 1
ATOM 3010 N N . ILE A 1 421 ? 10.880 56.813 20.282 1.00 17.92 400 ILE A N 1
ATOM 3011 C CA . ILE A 1 421 ? 10.647 55.604 19.486 1.00 17.09 400 ILE A CA 1
ATOM 3012 C C . ILE A 1 421 ? 11.869 54.715 19.507 1.00 16.11 400 ILE A C 1
ATOM 3013 O O . ILE A 1 421 ? 13.004 55.208 19.448 1.00 16.77 400 ILE A O 1
ATOM 3018 N N . VAL A 1 422 ? 11.657 53.401 19.649 1.00 15.75 401 VAL A N 1
ATOM 3019 C CA . VAL A 1 422 ? 12.767 52.471 19.591 1.00 14.04 401 VAL A CA 1
ATOM 3020 C C . VAL A 1 422 ? 13.104 52.321 18.094 1.00 15.19 401 VAL A C 1
ATOM 3021 O O . VAL A 1 422 ? 12.276 51.882 17.295 1.00 15.92 401 VAL A O 1
ATOM 3025 N N . VAL A 1 423 ? 14.317 52.714 17.730 1.00 13.02 402 VAL A N 1
ATOM 3026 C CA . VAL A 1 423 ? 14.707 52.749 16.307 1.00 14.93 402 VAL A CA 1
ATOM 3027 C C . VAL A 1 423 ? 15.581 51.584 15.836 1.00 15.41 402 VAL A C 1
ATOM 3028 O O . VAL A 1 423 ? 15.742 51.373 14.625 1.00 17.76 402 VAL A O 1
ATOM 3032 N N . GLY A 1 424 ? 16.140 50.839 16.785 1.00 15.39 403 GLY A N 1
ATOM 3033 C CA . GLY A 1 424 ? 16.926 49.631 16.487 1.00 15.68 403 GLY A CA 1
ATOM 3034 C C . GLY A 1 424 ? 16.965 48.720 17.690 1.00 14.57 403 GLY A C 1
ATOM 3035 O O . GLY A 1 424 ? 16.834 49.163 18.835 1.00 14.42 403 GLY A O 1
ATOM 3036 N N . ALA A 1 425 ? 17.143 47.437 17.431 1.00 14.37 404 ALA A N 1
ATOM 3037 C CA . ALA A 1 425 ? 17.199 46.411 18.470 1.00 13.67 404 ALA A CA 1
ATOM 3038 C C . ALA A 1 425 ? 18.102 45.289 17.953 1.00 14.38 404 ALA A C 1
ATOM 3039 O O . ALA A 1 425 ? 17.985 44.893 16.795 1.00 14.15 404 ALA A O 1
ATOM 3041 N N . HIS A 1 426 ? 19.033 44.847 18.803 1.00 14.42 405 HIS A N 1
ATOM 3042 C CA . HIS A 1 426 ? 20.135 43.966 18.418 1.00 14.25 405 HIS A CA 1
ATOM 3043 C C . HIS A 1 426 ? 20.303 42.941 19.512 1.00 13.94 405 HIS A C 1
ATOM 3044 O O . HIS A 1 426 ? 20.434 43.303 20.690 1.00 13.65 405 HIS A O 1
ATOM 3051 N N . VAL A 1 427 ? 20.251 41.670 19.113 1.00 13.68 406 VAL A N 1
ATOM 3052 C CA . VAL A 1 427 ? 20.283 40.546 20.035 1.00 12.37 406 VAL A CA 1
ATOM 3053 C C . VAL A 1 427 ? 21.328 39.527 19.625 1.00 13.20 406 VAL A C 1
ATOM 3054 O O . VAL A 1 427 ? 21.480 39.209 18.450 1.00 12.92 406 VAL A O 1
ATOM 3058 N N . LEU A 1 428 ? 22.061 39.006 20.600 1.00 13.86 407 LEU A N 1
ATOM 3059 C CA . LEU A 1 428 ? 23.045 37.950 20.328 1.00 14.62 407 LEU A CA 1
ATOM 3060 C C . LEU A 1 428 ? 22.971 36.960 21.459 1.00 15.35 407 LEU A C 1
ATOM 3061 O O . LEU A 1 428 ? 22.936 37.348 22.624 1.00 16.91 407 LEU A O 1
ATOM 3066 N N . GLY A 1 429 ? 22.828 35.697 21.101 1.00 14.94 408 GLY A N 1
ATOM 3067 C CA . GLY A 1 429 ? 22.660 34.649 22.070 1.00 15.43 408 GLY A CA 1
ATOM 3068 C C . GLY A 1 429 ? 21.521 33.747 21.661 1.00 15.84 408 GLY A C 1
ATOM 3069 O O . GLY A 1 429 ? 21.033 33.802 20.525 1.00 14.47 408 GLY A O 1
ATOM 3070 N N . GLU A 1 430 ? 21.096 32.890 22.583 1.00 17.92 409 GLU A N 1
ATOM 3071 C CA . GLU A 1 430 ? 20.179 31.812 22.226 1.00 19.92 409 GLU A CA 1
ATOM 3072 C C . GLU A 1 430 ? 18.842 32.367 21.684 1.00 18.91 409 GLU A C 1
ATOM 3073 O O . GLU A 1 430 ? 18.222 33.192 22.319 1.00 19.51 409 GLU A O 1
ATOM 3079 N N . ASN A 1 431 ? 18.431 31.864 20.522 1.00 17.87 410 ASN A N 1
ATOM 3080 C CA . ASN A 1 431 ? 17.190 32.202 19.894 1.00 18.62 410 ASN A CA 1
ATOM 3081 C C . ASN A 1 431 ? 17.067 33.683 19.553 1.00 16.24 410 ASN A C 1
ATOM 3082 O O . ASN A 1 431 ? 15.977 34.210 19.548 1.00 15.70 410 ASN A O 1
ATOM 3087 N N . ALA A 1 432 ? 18.190 34.316 19.257 1.00 14.33 411 ALA A N 1
ATOM 3088 C CA . ALA A 1 432 ? 18.252 35.729 18.901 1.00 14.42 411 ALA A CA 1
ATOM 3089 C C . ALA A 1 432 ? 17.379 36.025 17.696 1.00 15.23 411 ALA A C 1
ATOM 3090 O O . ALA A 1 432 ? 16.693 37.033 17.662 1.00 14.84 411 ALA A O 1
ATOM 3092 N N . GLY A 1 433 ? 17.379 35.131 16.710 1.00 16.84 412 GLY A N 1
ATOM 3093 C CA . GLY A 1 433 ? 16.532 35.343 15.535 1.00 17.56 412 GLY A CA 1
ATOM 3094 C C . GLY A 1 433 ? 15.044 35.378 15.866 1.00 17.79 412 GLY A C 1
ATOM 3095 O O . GLY A 1 433 ? 14.308 36.228 15.350 1.00 16.92 412 GLY A O 1
ATOM 3096 N N . GLU A 1 434 ? 14.608 34.462 16.720 1.00 18.34 413 GLU A N 1
ATOM 3097 C CA . GLU A 1 434 ? 13.210 34.430 17.197 1.00 17.19 413 GLU A CA 1
ATOM 3098 C C . GLU A 1 434 ? 12.872 35.705 17.913 1.00 16.04 413 GLU A C 1
ATOM 3099 O O . GLU A 1 434 ? 11.864 36.362 17.627 1.00 16.44 413 GLU A O 1
ATOM 3105 N N . ILE A 1 435 ? 13.760 36.117 18.806 1.00 15.01 414 ILE A N 1
ATOM 3106 C CA . ILE A 1 435 ? 13.553 37.278 19.587 1.00 13.21 414 ILE A CA 1
ATOM 3107 C C . ILE A 1 435 ? 13.458 38.510 18.707 1.00 13.74 414 ILE A C 1
ATOM 3108 O O . ILE A 1 435 ? 12.553 39.318 18.879 1.00 14.10 414 ILE A O 1
ATOM 3113 N N . ALA A 1 436 ? 14.379 38.648 17.745 1.00 14.42 415 ALA A N 1
ATOM 3114 C CA . ALA A 1 436 ? 14.421 39.845 16.955 1.00 14.22 415 ALA A CA 1
ATOM 3115 C C . ALA A 1 436 ? 13.163 39.940 16.117 1.00 13.50 415 ALA A C 1
ATOM 3116 O O . ALA A 1 436 ? 12.640 41.033 15.957 1.00 14.02 415 ALA A O 1
ATOM 3118 N N . GLN A 1 437 ? 12.665 38.808 15.613 1.00 12.77 416 GLN A N 1
ATOM 3119 C CA . GLN A 1 437 ? 11.422 38.808 14.849 1.00 13.97 416 GLN A CA 1
ATOM 3120 C C . GLN A 1 437 ? 10.265 39.471 15.596 1.00 13.54 416 GLN A C 1
ATOM 3121 O O . GLN A 1 437 ? 9.524 40.273 15.031 1.00 14.73 416 GLN A O 1
ATOM 3127 N N . LEU A 1 438 ? 10.124 39.125 16.859 1.00 13.41 417 LEU A N 1
ATOM 3128 C CA . LEU A 1 438 ? 9.015 39.544 17.658 1.00 13.68 417 LEU A CA 1
ATOM 3129 C C . LEU A 1 438 ? 9.196 40.998 18.100 1.00 13.21 417 LEU A C 1
ATOM 3130 O O . LEU A 1 438 ? 8.225 41.754 18.166 1.00 13.65 417 LEU A O 1
ATOM 3135 N N . ILE A 1 439 ? 10.445 41.400 18.367 1.00 13.05 418 ILE A N 1
ATOM 3136 C CA . ILE A 1 439 ? 10.749 42.808 18.656 1.00 12.97 418 ILE A CA 1
ATOM 3137 C C . ILE A 1 439 ? 10.440 43.623 17.406 1.00 13.65 418 ILE A C 1
ATOM 3138 O O . ILE A 1 439 ? 9.989 44.782 17.489 1.00 14.32 418 ILE A O 1
ATOM 3143 N N . GLY A 1 440 ? 10.693 43.016 16.246 1.00 12.80 419 GLY A N 1
ATOM 3144 C CA . GLY A 1 440 ? 10.419 43.642 14.974 1.00 13.22 419 GLY A CA 1
ATOM 3145 C C . GLY A 1 440 ? 9.001 44.127 14.762 1.00 14.18 419 GLY A C 1
ATOM 3146 O O . GLY A 1 440 ? 8.788 45.165 14.117 1.00 13.75 419 GLY A O 1
ATOM 3147 N N . ILE A 1 441 ? 8.035 43.389 15.308 1.00 14.02 420 ILE A N 1
ATOM 3148 C CA . ILE A 1 441 ? 6.624 43.791 15.262 1.00 14.50 420 ILE A CA 1
ATOM 3149 C C . ILE A 1 441 ? 6.448 45.136 16.002 1.00 14.84 420 ILE A C 1
ATOM 3150 O O . ILE A 1 441 ? 5.805 46.078 15.499 1.00 14.53 420 ILE A O 1
ATOM 3155 N N . SER A 1 442 ? 7.015 45.223 17.206 1.00 14.50 421 SER A N 1
ATOM 3156 C CA . SER A 1 442 ? 6.862 46.421 18.017 1.00 13.94 421 SER A CA 1
ATOM 3157 C C . SER A 1 442 ? 7.531 47.603 17.341 1.00 14.00 421 SER A C 1
ATOM 3158 O O . SER A 1 442 ? 6.984 48.701 17.364 1.00 14.60 421 SER A O 1
ATOM 3161 N N . LEU A 1 443 ? 8.687 47.374 16.718 1.00 14.57 422 LEU A N 1
ATOM 3162 C CA . LEU A 1 443 ? 9.379 48.441 15.991 1.00 15.44 422 LEU A CA 1
ATOM 3163 C C . LEU A 1 443 ? 8.569 48.883 14.760 1.00 16.22 422 LEU A C 1
ATOM 3164 O O . LEU A 1 443 ? 8.499 50.102 14.474 1.00 16.85 422 LEU A O 1
ATOM 3169 N N . LYS A 1 444 ? 7.948 47.924 14.060 1.00 14.48 423 LYS A N 1
ATOM 3170 C CA . LYS A 1 444 ? 7.130 48.253 12.907 1.00 16.08 423 LYS A CA 1
ATOM 3171 C C . LYS A 1 444 ? 5.950 49.131 13.354 1.00 16.15 423 LYS A C 1
ATOM 3172 O O . LYS A 1 444 ? 5.520 49.994 12.617 1.00 15.90 423 LYS A O 1
ATOM 3178 N N . GLY A 1 445 ? 5.454 48.889 14.561 1.00 15.88 424 GLY A N 1
ATOM 3179 C CA . GLY A 1 445 ? 4.426 49.732 15.163 1.00 16.37 424 GLY A CA 1
ATOM 3180 C C . GLY A 1 445 ? 4.934 51.036 15.769 1.00 17.04 424 GLY A C 1
ATOM 3181 O O . GLY A 1 445 ? 4.174 51.740 16.405 1.00 15.37 424 GLY A O 1
ATOM 3182 N N . LYS A 1 446 ? 6.232 51.302 15.653 1.00 16.65 425 LYS A N 1
ATOM 3183 C CA . LYS A 1 446 ? 6.860 52.510 16.168 1.00 17.95 425 LYS A CA 1
ATOM 3184 C C . LYS A 1 446 ? 6.647 52.707 17.665 1.00 16.44 425 LYS A C 1
ATOM 3185 O O . LYS A 1 446 ? 6.524 53.843 18.134 1.00 16.53 425 LYS A O 1
ATOM 3191 N N . LEU A 1 447 ? 6.643 51.607 18.429 1.00 15.05 426 LEU A N 1
ATOM 3192 C CA . LEU A 1 447 ? 6.422 51.732 19.842 1.00 14.65 426 LEU A CA 1
ATOM 3193 C C . LEU A 1 447 ? 7.552 52.446 20.547 1.00 14.82 426 LEU A C 1
ATOM 3194 O O . LEU A 1 447 ? 8.723 52.293 20.189 1.00 14.35 426 LEU A O 1
ATOM 3199 N N . THR A 1 448 ? 7.186 53.258 21.536 1.00 14.46 427 THR A N 1
ATOM 3200 C CA . THR A 1 448 ? 8.194 53.974 22.305 1.00 14.19 427 THR A CA 1
ATOM 3201 C C . THR A 1 448 ? 8.807 53.108 23.359 1.00 13.58 427 THR A C 1
ATOM 3202 O O . THR A 1 448 ? 8.232 52.118 23.796 1.00 13.42 427 THR A O 1
ATOM 3206 N N . LYS A 1 449 ? 9.991 53.514 23.799 1.00 14.66 428 LYS A N 1
ATOM 3207 C CA . LYS A 1 449 ? 10.664 52.910 24.911 1.00 14.03 428 LYS A CA 1
ATOM 3208 C C . LYS A 1 449 ? 9.793 52.869 26.195 1.00 15.23 428 LYS A C 1
ATOM 3209 O O . LYS A 1 449 ? 9.861 51.917 26.960 1.00 13.99 428 LYS A O 1
ATOM 3215 N N . ASP A 1 450 ? 8.951 53.873 26.395 1.00 16.14 429 ASP A N 1
ATOM 3216 C CA . ASP A 1 450 ? 8.038 53.909 27.551 1.00 17.21 429 ASP A CA 1
ATOM 3217 C C . ASP A 1 450 ? 7.025 52.754 27.500 1.00 16.40 429 ASP A C 1
ATOM 3218 O O . ASP A 1 450 ? 6.691 52.158 28.551 1.00 15.70 429 ASP A O 1
ATOM 3223 N N . ILE A 1 451 ? 6.622 52.367 26.293 1.00 15.71 430 ILE A N 1
ATOM 3224 C CA . ILE A 1 451 ? 5.732 51.192 26.136 1.00 15.87 430 ILE A CA 1
ATOM 3225 C C . ILE A 1 451 ? 6.474 49.905 26.483 1.00 14.38 430 ILE A C 1
ATOM 3226 O O . ILE A 1 451 ? 5.950 49.113 27.218 1.00 14.56 430 ILE A O 1
ATOM 3231 N N . PHE A 1 452 ? 7.717 49.737 26.012 1.00 14.70 431 PHE A N 1
ATOM 3232 C CA . PHE A 1 452 ? 8.549 48.613 26.439 1.00 13.36 431 PHE A CA 1
ATOM 3233 C C . PHE A 1 452 ? 8.579 48.603 27.977 1.00 13.69 431 PHE A C 1
ATOM 3234 O O . PHE A 1 452 ? 8.349 47.558 28.587 1.00 13.36 431 PHE A O 1
ATOM 3242 N N . ASP A 1 453 ? 8.866 49.750 28.596 1.00 13.37 432 ASP A N 1
ATOM 3243 C CA . ASP A 1 453 ? 9.043 49.803 30.058 1.00 14.92 432 ASP A CA 1
ATOM 3244 C C . ASP A 1 453 ? 7.762 49.492 30.839 1.00 14.55 432 ASP A C 1
ATOM 3245 O O . ASP A 1 453 ? 7.830 48.983 31.938 1.00 15.93 432 ASP A O 1
ATOM 3250 N N . LYS A 1 454 ? 6.609 49.830 30.288 1.00 14.28 433 LYS A N 1
ATOM 3251 C CA . LYS A 1 454 ? 5.349 49.632 30.960 1.00 15.05 433 LYS A CA 1
ATOM 3252 C C . LYS A 1 454 ? 4.899 48.169 30.796 1.00 13.89 433 LYS A C 1
ATOM 3253 O O . LYS A 1 454 ? 3.959 47.743 31.481 1.00 14.72 433 LYS A O 1
ATOM 3255 N N . THR A 1 455 ? 5.538 47.417 29.904 1.00 12.85 434 THR A N 1
ATOM 3256 C CA . THR A 1 455 ? 5.207 45.980 29.679 1.00 12.62 434 THR A CA 1
ATOM 3257 C C . THR A 1 455 ? 5.734 45.166 30.868 1.00 13.81 434 THR A C 1
ATOM 3258 O O . THR A 1 455 ? 6.941 45.192 31.141 1.00 14.31 434 THR A O 1
ATOM 3262 N N . MET A 1 456 ? 4.852 44.436 31.557 1.00 13.42 435 MET A N 1
ATOM 3263 C CA . MET A 1 456 ? 5.267 43.651 32.699 1.00 13.49 435 MET A CA 1
ATOM 3264 C C . MET A 1 456 ? 6.203 42.558 32.239 1.00 12.35 435 MET A C 1
ATOM 3265 O O . MET A 1 456 ? 5.937 41.846 31.245 1.00 12.64 435 MET A O 1
ATOM 3270 N N . ALA A 1 457 ? 7.267 42.374 33.010 1.00 11.77 436 ALA A N 1
ATOM 3271 C CA . ALA A 1 457 ? 8.172 41.280 32.825 1.00 11.67 436 ALA A CA 1
ATOM 3272 C C . ALA A 1 457 ? 7.493 39.944 33.094 1.00 12.08 436 ALA A C 1
ATOM 3273 O O . ALA A 1 457 ? 6.641 39.800 33.986 1.00 12.62 436 ALA A O 1
ATOM 3275 N N . VAL A 1 458 ? 7.979 38.956 32.355 1.00 12.79 437 VAL A N 1
ATOM 3276 C CA . VAL A 1 458 ? 7.705 37.539 32.571 1.00 13.78 437 VAL A CA 1
ATOM 3277 C C . VAL A 1 458 ? 8.983 36.901 33.143 1.00 13.95 437 VAL A C 1
ATOM 3278 O O . VAL A 1 458 ? 10.058 36.983 32.524 1.00 14.41 437 VAL A O 1
ATOM 3282 N N . HIS A 1 459 ? 8.869 36.253 34.291 1.00 14.91 438 HIS A N 1
ATOM 3283 C CA . HIS A 1 459 ? 10.018 35.741 35.050 1.00 15.63 438 HIS A CA 1
ATOM 3284 C C . HIS A 1 459 ? 9.839 34.234 35.309 1.00 16.13 438 HIS A C 1
ATOM 3285 O O . HIS A 1 459 ? 8.675 33.790 35.590 1.00 16.45 438 HIS A O 1
ATOM 3292 N N . PRO A 1 460 ? 10.946 33.438 35.214 1.00 16.09 439 PRO A N 1
ATOM 3293 C CA . PRO A 1 460 ? 12.268 33.791 34.698 1.00 16.50 439 PRO A CA 1
ATOM 3294 C C . PRO A 1 460 ? 12.365 33.577 33.194 1.00 16.56 439 PRO A C 1
ATOM 3295 O O . PRO A 1 460 ? 12.059 32.474 32.714 1.00 16.81 439 PRO A O 1
ATOM 3299 N N . THR A 1 461 ? 12.746 34.638 32.463 1.00 16.75 440 THR A N 1
ATOM 3300 C CA . THR A 1 461 ? 13.010 34.568 31.019 1.00 16.29 440 THR A CA 1
ATOM 3301 C C . THR A 1 461 ? 14.269 35.373 30.716 1.00 17.90 440 THR A C 1
ATOM 3302 O O . THR A 1 461 ? 14.767 36.144 31.574 1.00 17.58 440 THR A O 1
ATOM 3306 N N . MET A 1 462 ? 14.801 35.184 29.504 1.00 18.11 441 MET A N 1
ATOM 3307 C CA . MET A 1 462 ? 15.817 36.085 28.971 1.00 19.14 441 MET A CA 1
ATOM 3308 C C . MET A 1 462 ? 15.187 37.381 28.496 1.00 17.69 441 MET A C 1
ATOM 3309 O O . MET A 1 462 ? 15.710 38.471 28.742 1.00 17.22 441 MET A O 1
ATOM 3314 N N . SER A 1 463 ? 14.007 37.284 27.897 1.00 16.24 442 SER A N 1
ATOM 3315 C CA . SER A 1 463 ? 13.387 38.406 27.229 1.00 16.71 442 SER A CA 1
ATOM 3316 C C . SER A 1 463 ? 12.896 39.490 28.181 1.00 15.63 442 SER A C 1
ATOM 3317 O O . SER A 1 463 ? 12.714 40.605 27.767 1.00 16.16 442 SER A O 1
ATOM 3320 N N . GLU A 1 464 ? 12.693 39.162 29.458 1.00 14.84 443 GLU A N 1
ATOM 3321 C CA . GLU A 1 464 ? 12.280 40.181 30.423 1.00 14.52 443 GLU A CA 1
ATOM 3322 C C . GLU A 1 464 ? 13.340 41.294 30.608 1.00 15.29 443 GLU A C 1
ATOM 3323 O O . GLU A 1 464 ? 13.014 42.397 31.021 1.00 15.61 443 GLU A O 1
ATOM 3329 N N . GLU A 1 465 ? 14.588 41.030 30.277 1.00 15.99 444 GLU A N 1
ATOM 3330 C CA . GLU A 1 465 ? 15.603 42.113 30.310 1.00 17.28 444 GLU A CA 1
ATOM 3331 C C . GLU A 1 465 ? 15.230 43.306 29.414 1.00 17.64 444 GLU A C 1
ATOM 3332 O O . GLU A 1 465 ? 15.561 44.453 29.731 1.00 18.95 444 GLU A O 1
ATOM 3338 N N . LEU A 1 466 ? 14.462 43.074 28.352 1.00 16.25 445 LEU A N 1
ATOM 3339 C CA . LEU A 1 466 ? 14.078 44.133 27.430 1.00 15.93 445 LEU A CA 1
ATOM 3340 C C . LEU A 1 466 ? 13.014 45.083 27.959 1.00 16.10 445 LEU A C 1
ATOM 3341 O O . LEU A 1 466 ? 12.765 46.146 27.357 1.00 16.49 445 LEU A O 1
ATOM 3346 N N . VAL A 1 467 ? 12.334 44.690 29.020 1.00 15.57 446 VAL A N 1
ATOM 3347 C CA . VAL A 1 467 ? 11.255 45.501 29.569 1.00 15.22 446 VAL A CA 1
ATOM 3348 C C . VAL A 1 467 ? 11.557 46.101 30.949 1.00 15.71 446 VAL A C 1
ATOM 3349 O O . VAL A 1 467 ? 10.674 46.698 31.553 1.00 14.74 446 VAL A O 1
ATOM 3353 N N . THR A 1 468 ? 12.799 45.976 31.414 1.00 15.22 447 THR A N 1
ATOM 3354 C CA . THR A 1 468 ? 13.186 46.495 32.718 1.00 17.53 447 THR A CA 1
ATOM 3355 C C . THR A 1 468 ? 14.483 47.345 32.662 1.00 18.71 447 THR A C 1
ATOM 3356 O O . THR A 1 468 ? 15.059 47.666 33.705 1.00 18.69 447 THR A O 1
ATOM 3360 N N . MET A 1 469 ? 14.893 47.770 31.463 1.00 18.01 448 MET A N 1
ATOM 3361 C CA . MET A 1 469 ? 16.076 48.615 31.346 1.00 19.15 448 MET A CA 1
ATOM 3362 C C . MET A 1 469 ? 15.666 50.065 31.436 1.00 19.74 448 MET A C 1
ATOM 3363 O O . MET A 1 469 ? 15.760 50.803 30.468 1.00 19.87 448 MET A O 1
ATOM 3368 N N . TYR A 1 470 ? 15.277 50.482 32.628 1.00 20.88 449 TYR A N 1
ATOM 3369 C CA . TYR A 1 470 ? 14.682 51.789 32.812 1.00 21.36 449 TYR A CA 1
ATOM 3370 C C . TYR A 1 470 ? 15.658 52.937 32.597 1.00 22.98 449 TYR A C 1
ATOM 3371 O O . TYR A 1 470 ? 15.257 53.981 32.043 1.00 24.18 449 TYR A O 1
ATOM 3380 N N . LYS A 1 471 ? 16.909 52.776 33.043 1.00 23.07 450 LYS A N 1
ATOM 3381 C CA . LYS A 1 471 ? 17.917 53.824 32.909 1.00 24.39 450 LYS A CA 1
ATOM 3382 C C . LYS A 1 471 ? 18.824 53.496 31.741 1.00 23.72 450 LYS A C 1
ATOM 3383 O O . LYS A 1 471 ? 19.225 52.346 31.596 1.00 22.32 450 LYS A O 1
ATOM 3385 N N . PRO A 1 472 ? 19.149 54.502 30.899 1.00 23.56 451 PRO A N 1
ATOM 3386 C CA . PRO A 1 472 ? 20.055 54.254 29.787 1.00 22.95 451 PRO A CA 1
ATOM 3387 C C . PRO A 1 472 ? 21.447 53.815 30.262 1.00 23.05 451 PRO A C 1
ATOM 3388 O O . PRO A 1 472 ? 21.905 54.227 31.335 1.00 22.44 451 PRO A O 1
ATOM 3392 N N . SER A 1 473 ? 22.103 52.969 29.473 1.00 22.18 452 SER A N 1
ATOM 3393 C CA . SER A 1 473 ? 23.528 52.645 29.726 1.00 23.32 452 SER A CA 1
ATOM 3394 C C . SER A 1 473 ? 24.383 53.882 29.484 1.00 24.47 452 SER A C 1
ATOM 3395 O O . SER A 1 473 ? 25.309 54.223 30.247 1.00 26.08 452 SER A O 1
ATOM 3398 N N . TYR A 1 474 ? 24.081 54.565 28.392 1.00 23.65 453 TYR A N 1
ATOM 3399 C CA . TYR A 1 474 ? 24.733 55.808 28.085 1.00 26.17 453 TYR A CA 1
ATOM 3400 C C . TYR A 1 474 ? 23.928 56.527 27.011 1.00 25.08 453 TYR A C 1
ATOM 3401 O O . TYR A 1 474 ? 22.908 56.007 26.506 1.00 22.35 453 TYR A O 1
ATOM 3410 N N . VAL A 1 475 ? 24.356 57.742 26.700 1.00 26.40 454 VAL A N 1
ATOM 3411 C CA . VAL A 1 475 ? 23.605 58.619 25.805 1.00 25.53 454 VAL A CA 1
ATOM 3412 C C . VAL A 1 475 ? 24.563 59.408 24.936 1.00 26.38 454 VAL A C 1
ATOM 3413 O O . VAL A 1 475 ? 25.612 59.885 25.422 1.00 28.45 454 VAL A O 1
ATOM 3417 N N . TYR A 1 476 ? 24.204 59.506 23.654 1.00 25.23 455 TYR A N 1
ATOM 3418 C CA . TYR A 1 476 ? 24.812 60.404 22.698 1.00 27.05 455 TYR A CA 1
ATOM 3419 C C . TYR A 1 476 ? 23.964 61.676 22.610 1.00 27.93 455 TYR A C 1
ATOM 3420 O O . TYR A 1 476 ? 22.714 61.603 22.571 1.00 27.00 455 TYR A O 1
ATOM 3429 N N . GLU A 1 477 ? 24.652 62.815 22.634 1.00 30.27 456 GLU A N 1
ATOM 3430 C CA . GLU A 1 477 ? 24.076 64.137 22.377 1.00 31.82 456 GLU A CA 1
ATOM 3431 C C . GLU A 1 477 ? 24.882 64.764 21.242 1.00 33.29 456 GLU A C 1
ATOM 3432 O O . GLU A 1 477 ? 26.126 64.920 21.346 1.00 35.06 456 GLU A O 1
ATOM 3438 N N . ASN A 1 478 ? 24.200 65.099 20.146 1.00 32.64 457 ASN A N 1
ATOM 3439 C CA . ASN A 1 478 ? 24.840 65.713 19.002 1.00 34.21 457 ASN A CA 1
ATOM 3440 C C . ASN A 1 478 ? 26.049 64.909 18.508 1.00 34.55 457 ASN A C 1
ATOM 3441 O O . ASN A 1 478 ? 27.087 65.474 18.151 1.00 34.73 457 ASN A O 1
ATOM 3446 N N . GLY A 1 479 ? 25.900 63.582 18.525 1.00 33.15 458 GLY A N 1
ATOM 3447 C CA . GLY A 1 479 ? 26.887 62.665 17.936 1.00 33.98 458 GLY A CA 1
ATOM 3448 C C . GLY A 1 479 ? 28.044 62.257 18.845 1.00 35.39 458 GLY A C 1
ATOM 3449 O O . GLY A 1 479 ? 28.885 61.453 18.431 1.00 36.07 458 GLY A O 1
ATOM 3450 N N . GLU A 1 480 ? 28.088 62.774 20.073 1.00 35.78 459 GLU A N 1
ATOM 3451 C CA . GLU A 1 480 ? 29.146 62.417 21.018 1.00 37.79 459 GLU A CA 1
ATOM 3452 C C . GLU A 1 480 ? 28.575 61.736 22.259 1.00 36.76 459 GLU A C 1
ATOM 3453 O O . GLU A 1 480 ? 27.522 62.127 22.758 1.00 35.38 459 GLU A O 1
ATOM 3459 N N . LYS A 1 481 ? 29.295 60.751 22.774 1.00 36.97 460 LYS A N 1
ATOM 3460 C CA . LYS A 1 481 ? 28.854 60.062 23.978 1.00 37.51 460 LYS A CA 1
ATOM 3461 C C . LYS A 1 481 ? 29.048 60.960 25.199 1.00 39.40 460 LYS A C 1
ATOM 3462 O O . LYS A 1 481 ? 30.089 61.605 25.347 1.00 40.44 460 LYS A O 1
ATOM 3468 N N . LEU A 1 482 ? 28.036 61.000 26.059 1.00 39.56 461 LEU A N 1
ATOM 3469 C CA . LEU A 1 482 ? 28.066 61.813 27.269 1.00 42.76 461 LEU A CA 1
ATOM 3470 C C . LEU A 1 482 ? 28.668 61.030 28.432 1.00 45.15 461 LEU A C 1
ATOM 3471 O O . LEU A 1 482 ? 28.555 59.808 28.468 1.00 44.35 461 LEU A O 1
ATOM 3476 N N . ASP A 1 483 ? 29.270 61.750 29.385 1.00 48.78 462 ASP A N 1
ATOM 3477 C CA . ASP A 1 483 ? 30.037 61.145 30.495 1.00 51.33 462 ASP A CA 1
ATOM 3478 C C . ASP A 1 483 ? 29.163 60.617 31.630 1.00 50.75 462 ASP A C 1
ATOM 3479 O O . ASP A 1 483 ? 27.961 60.881 31.682 1.00 50.37 462 ASP A O 1
ATOM 3484 N N . SER B 1 24 ? 11.208 60.375 68.141 1.00 35.10 3 SER B N 1
ATOM 3485 C CA . SER B 1 24 ? 12.205 59.807 67.189 1.00 34.87 3 SER B CA 1
ATOM 3486 C C . SER B 1 24 ? 12.216 58.257 67.082 1.00 32.72 3 SER B C 1
ATOM 3487 O O . SER B 1 24 ? 12.305 57.521 68.085 1.00 33.42 3 SER B O 1
ATOM 3490 N N . PHE B 1 25 ? 12.225 57.778 65.844 1.00 29.37 4 PHE B N 1
ATOM 3491 C CA . PHE B 1 25 ? 12.125 56.350 65.563 1.00 25.66 4 PHE B CA 1
ATOM 3492 C C . PHE B 1 25 ? 13.470 55.730 65.304 1.00 24.13 4 PHE B C 1
ATOM 3493 O O . PHE B 1 25 ? 14.406 56.405 64.844 1.00 22.27 4 PHE B O 1
ATOM 3501 N N . ASP B 1 26 ? 13.587 54.424 65.579 1.00 21.99 5 ASP B N 1
ATOM 3502 C CA . ASP B 1 26 ? 14.852 53.757 65.345 1.00 21.90 5 ASP B CA 1
ATOM 3503 C C . ASP B 1 26 ? 15.197 53.761 63.855 1.00 20.88 5 ASP B C 1
ATOM 3504 O O . ASP B 1 26 ? 16.351 53.881 63.507 1.00 23.09 5 ASP B O 1
ATOM 3509 N N . PHE B 1 27 ? 14.205 53.653 62.981 1.00 18.10 6 PHE B N 1
ATOM 3510 C CA . PHE B 1 27 ? 14.434 53.638 61.524 1.00 17.40 6 PHE B CA 1
ATOM 3511 C C . PHE B 1 27 ? 13.393 54.483 60.801 1.00 17.28 6 PHE B C 1
ATOM 3512 O O . PHE B 1 27 ? 12.282 54.635 61.285 1.00 16.90 6 PHE B O 1
ATOM 3520 N N . ASP B 1 28 ? 13.764 55.000 59.625 1.00 17.35 7 ASP B N 1
ATOM 3521 C CA . ASP B 1 28 ? 12.820 55.737 58.766 1.00 17.24 7 ASP B CA 1
ATOM 3522 C C . ASP B 1 28 ? 11.800 54.767 58.147 1.00 16.01 7 ASP B C 1
ATOM 3523 O O . ASP B 1 28 ? 10.610 55.101 57.965 1.00 15.15 7 ASP B O 1
ATOM 3528 N N . LEU B 1 29 ? 12.286 53.559 57.859 1.00 15.06 8 LEU B N 1
ATOM 3529 C CA . LEU B 1 29 ? 11.513 52.515 57.228 1.00 14.59 8 LEU B CA 1
ATOM 3530 C C . LEU B 1 29 ? 11.963 51.159 57.732 1.00 13.72 8 LEU B C 1
ATOM 3531 O O . LEU B 1 29 ? 13.179 50.836 57.728 1.00 14.24 8 LEU B O 1
ATOM 3536 N N . PHE B 1 30 ? 10.979 50.353 58.107 1.00 13.26 9 PHE B N 1
ATOM 3537 C CA . PHE B 1 30 ? 11.165 48.943 58.486 1.00 12.62 9 PHE B CA 1
ATOM 3538 C C . PHE B 1 30 ? 10.367 48.110 57.510 1.00 12.05 9 PHE B C 1
ATOM 3539 O O . PHE B 1 30 ? 9.126 48.234 57.422 1.00 10.71 9 PHE B O 1
ATOM 3547 N N . VAL B 1 31 ? 11.069 47.202 56.840 1.00 12.51 10 VAL B N 1
ATOM 3548 C CA . VAL B 1 31 ? 10.442 46.325 55.841 1.00 11.73 10 VAL B CA 1
ATOM 3549 C C . VAL B 1 31 ? 10.308 44.925 56.429 1.00 12.78 10 VAL B C 1
ATOM 3550 O O . VAL B 1 31 ? 11.293 44.363 56.909 1.00 12.13 10 VAL B O 1
ATOM 3554 N N . ILE B 1 32 ? 9.091 44.365 56.357 1.00 11.74 11 ILE B N 1
ATOM 3555 C CA . ILE B 1 32 ? 8.822 43.020 56.866 1.00 12.48 11 ILE B CA 1
ATOM 3556 C C . ILE B 1 32 ? 8.808 42.045 55.716 1.00 12.13 11 ILE B C 1
ATOM 3557 O O . ILE B 1 32 ? 7.860 42.008 54.964 1.00 11.89 11 ILE B O 1
ATOM 3562 N N . GLY B 1 33 ? 9.901 41.282 55.584 1.00 13.03 12 GLY B N 1
ATOM 3563 C CA . GLY B 1 33 ? 10.055 40.254 54.547 1.00 11.73 12 GLY B CA 1
ATOM 3564 C C . GLY B 1 33 ? 11.020 40.743 53.457 1.00 12.22 12 GLY B C 1
ATOM 3565 O O . GLY B 1 33 ? 10.884 41.825 52.958 1.00 11.51 12 GLY B O 1
ATOM 3566 N N . SER B 1 34 ? 12.032 39.936 53.160 1.00 13.21 13 SER B N 1
ATOM 3567 C CA A SER B 1 34 ? 13.044 40.253 52.185 0.60 13.94 13 SER B CA 1
ATOM 3568 C CA B SER B 1 34 ? 13.022 40.287 52.165 0.40 14.31 13 SER B CA 1
ATOM 3569 C C . SER B 1 34 ? 12.866 39.434 50.920 1.00 14.27 13 SER B C 1
ATOM 3570 O O . SER B 1 34 ? 13.829 38.893 50.406 1.00 15.95 13 SER B O 1
ATOM 3575 N N . GLY B 1 35 ? 11.639 39.340 50.408 1.00 14.31 14 GLY B N 1
ATOM 3576 C CA . GLY B 1 35 ? 11.425 38.658 49.134 1.00 13.40 14 GLY B CA 1
ATOM 3577 C C . GLY B 1 35 ? 11.473 39.623 47.962 1.00 13.82 14 GLY B C 1
ATOM 3578 O O . GLY B 1 35 ? 12.060 40.699 48.051 1.00 13.37 14 GLY B O 1
ATOM 3579 N N . SER B 1 36 ? 10.849 39.238 46.851 1.00 13.58 15 SER B N 1
ATOM 3580 C CA . SER B 1 36 ? 10.974 40.001 45.614 1.00 13.90 15 SER B CA 1
ATOM 3581 C C . SER B 1 36 ? 10.665 41.505 45.810 1.00 14.56 15 SER B C 1
ATOM 3582 O O . SER B 1 36 ? 11.440 42.387 45.346 1.00 12.88 15 SER B O 1
ATOM 3585 N N . GLY B 1 37 ? 9.560 41.779 46.503 1.00 13.09 16 GLY B N 1
ATOM 3586 C CA . GLY B 1 37 ? 9.092 43.130 46.725 1.00 13.74 16 GLY B CA 1
ATOM 3587 C C . GLY B 1 37 ? 9.857 43.839 47.836 1.00 13.63 16 GLY B C 1
ATOM 3588 O O . GLY B 1 37 ? 10.327 44.956 47.642 1.00 13.33 16 GLY B O 1
ATOM 3589 N N . GLY B 1 38 ? 9.982 43.176 48.990 1.00 12.97 17 GLY B N 1
ATOM 3590 C CA . GLY B 1 38 ? 10.657 43.764 50.153 1.00 12.83 17 GLY B CA 1
ATOM 3591 C C . GLY B 1 38 ? 12.100 44.144 49.890 1.00 13.89 17 GLY B C 1
ATOM 3592 O O . GLY B 1 38 ? 12.565 45.210 50.290 1.00 13.84 17 GLY B O 1
ATOM 3593 N N . VAL B 1 39 ? 12.826 43.250 49.230 1.00 15.58 18 VAL B N 1
ATOM 3594 C CA . VAL B 1 39 ? 14.258 43.476 49.027 1.00 15.88 18 VAL B CA 1
ATOM 3595 C C . VAL B 1 39 ? 14.472 44.618 48.049 1.00 16.48 18 VAL B C 1
ATOM 3596 O O . VAL B 1 39 ? 15.422 45.435 48.229 1.00 17.16 18 VAL B O 1
ATOM 3600 N N . ARG B 1 40 ? 13.579 44.757 47.058 1.00 15.24 19 ARG B N 1
ATOM 3601 C CA . ARG B 1 40 ? 13.677 45.864 46.113 1.00 15.00 19 ARG B CA 1
ATOM 3602 C C . ARG B 1 40 ? 13.420 47.179 46.818 1.00 15.04 19 ARG B C 1
ATOM 3603 O O . ARG B 1 40 ? 14.201 48.107 46.662 1.00 14.76 19 ARG B O 1
ATOM 3611 N N . ALA B 1 41 ? 12.333 47.232 47.604 1.00 13.21 20 ALA B N 1
ATOM 3612 C CA . ALA B 1 41 ? 11.936 48.442 48.306 1.00 13.35 20 ALA B CA 1
ATOM 3613 C C . ALA B 1 41 ? 12.999 48.920 49.284 1.00 13.65 20 ALA B C 1
ATOM 3614 O O . ALA B 1 41 ? 13.334 50.118 49.342 1.00 15.29 20 ALA B O 1
ATOM 3616 N N . ALA B 1 42 ? 13.486 48.002 50.091 1.00 12.77 21 ALA B N 1
ATOM 3617 C CA . ALA B 1 42 ? 14.476 48.327 51.106 1.00 14.51 21 ALA B CA 1
ATOM 3618 C C . ALA B 1 42 ? 15.788 48.840 50.512 1.00 16.12 21 ALA B C 1
ATOM 3619 O O . ALA B 1 42 ? 16.327 49.827 51.017 1.00 17.74 21 ALA B O 1
ATOM 3621 N N . ARG B 1 43 ? 16.295 48.175 49.464 1.00 16.95 22 ARG B N 1
ATOM 3622 C CA . ARG B 1 43 ? 17.577 48.570 48.830 1.00 18.39 22 ARG B CA 1
ATOM 3623 C C . ARG B 1 43 ? 17.430 49.957 48.244 1.00 19.12 22 ARG B C 1
ATOM 3624 O O . ARG B 1 43 ? 18.325 50.808 48.434 1.00 19.20 22 ARG B O 1
ATOM 3632 N N . LEU B 1 44 ? 16.291 50.221 47.594 1.00 17.56 23 LEU B N 1
ATOM 3633 C CA . LEU B 1 44 ? 16.093 51.504 46.950 1.00 19.10 23 LEU B CA 1
ATOM 3634 C C . LEU B 1 44 ? 15.979 52.639 47.992 1.00 18.54 23 LEU B C 1
ATOM 3635 O O . LEU B 1 44 ? 16.570 53.681 47.805 1.00 19.50 23 LEU B O 1
ATOM 3640 N N . ALA B 1 45 ? 15.209 52.423 49.049 1.00 17.12 24 ALA B N 1
ATOM 3641 C CA . ALA B 1 45 ? 15.066 53.412 50.105 1.00 17.05 24 ALA B CA 1
ATOM 3642 C C . ALA B 1 45 ? 16.409 53.701 50.771 1.00 17.78 24 ALA B C 1
ATOM 3643 O O . ALA B 1 45 ? 16.705 54.835 51.127 1.00 19.70 24 ALA B O 1
ATOM 3645 N N . GLY B 1 46 ? 17.190 52.651 50.994 1.00 17.80 25 GLY B N 1
ATOM 3646 C CA . GLY B 1 46 ? 18.497 52.803 51.640 1.00 18.68 25 GLY B CA 1
ATOM 3647 C C . GLY B 1 46 ? 19.419 53.600 50.765 1.00 20.58 25 GLY B C 1
ATOM 3648 O O . GLY B 1 46 ? 20.146 54.476 51.251 1.00 19.76 25 GLY B O 1
ATOM 3649 N N . ALA B 1 47 ? 19.358 53.341 49.462 1.00 20.21 26 ALA B N 1
ATOM 3650 C CA . ALA B 1 47 ? 20.176 54.094 48.511 1.00 22.91 26 ALA B CA 1
ATOM 3651 C C . ALA B 1 47 ? 19.777 55.562 48.476 1.00 24.62 26 ALA B C 1
ATOM 3652 O O . ALA B 1 47 ? 20.616 56.406 48.181 1.00 24.98 26 ALA B O 1
ATOM 3654 N N . LEU B 1 48 ? 18.509 55.869 48.775 1.00 24.04 27 LEU B N 1
ATOM 3655 C CA . LEU B 1 48 ? 18.091 57.257 48.919 1.00 25.25 27 LEU B CA 1
ATOM 3656 C C . LEU B 1 48 ? 18.601 57.911 50.202 1.00 26.12 27 LEU B C 1
ATOM 3657 O O . LEU B 1 48 ? 18.334 59.069 50.439 1.00 26.45 27 LEU B O 1
ATOM 3662 N N . GLY B 1 49 ? 19.333 57.174 51.025 1.00 26.04 28 GLY B N 1
ATOM 3663 C CA . GLY B 1 49 ? 19.907 57.756 52.223 1.00 27.04 28 GLY B CA 1
ATOM 3664 C C . GLY B 1 49 ? 19.003 57.614 53.432 1.00 25.77 28 GLY B C 1
ATOM 3665 O O . GLY B 1 49 ? 19.274 58.207 54.455 1.00 26.50 28 GLY B O 1
ATOM 3666 N N . LYS B 1 50 ? 17.915 56.863 53.325 1.00 24.57 29 LYS B N 1
ATOM 3667 C CA . LYS B 1 50 ? 17.046 56.641 54.522 1.00 23.34 29 LYS B CA 1
ATOM 3668 C C . LYS B 1 50 ? 17.683 55.579 55.417 1.00 22.53 29 LYS B C 1
ATOM 3669 O O . LYS B 1 50 ? 18.504 54.782 54.958 1.00 20.97 29 LYS B O 1
ATOM 3675 N N . ARG B 1 51 ? 17.341 55.622 56.697 1.00 21.50 30 ARG B N 1
ATOM 3676 C CA . ARG B 1 51 ? 17.749 54.595 57.652 1.00 21.65 30 ARG B CA 1
ATOM 3677 C C . ARG B 1 51 ? 16.693 53.487 57.605 1.00 18.74 30 ARG B C 1
ATOM 3678 O O . ARG B 1 51 ? 15.535 53.697 57.929 1.00 17.85 30 ARG B O 1
ATOM 3686 N N . VAL B 1 52 ? 17.086 52.321 57.130 1.00 18.43 31 VAL B N 1
ATOM 3687 C CA . VAL B 1 52 ? 16.115 51.265 56.782 1.00 16.76 31 VAL B CA 1
ATOM 3688 C C . VAL B 1 52 ? 16.554 49.975 57.469 1.00 15.94 31 VAL B C 1
ATOM 3689 O O . VAL B 1 52 ? 17.753 49.710 57.603 1.00 17.65 31 VAL B O 1
ATOM 3693 N N . ALA B 1 53 ? 15.592 49.191 57.906 1.00 14.56 32 ALA B N 1
ATOM 3694 C CA . ALA B 1 53 ? 15.813 47.849 58.441 1.00 14.49 32 ALA B CA 1
ATOM 3695 C C . ALA B 1 53 ? 14.922 46.902 57.683 1.00 13.44 32 ALA B C 1
ATOM 3696 O O . ALA B 1 53 ? 13.873 47.305 57.176 1.00 12.82 32 ALA B O 1
ATOM 3698 N N . ILE B 1 54 ? 15.343 45.647 57.577 1.00 13.56 33 ILE B N 1
ATOM 3699 C CA . ILE B 1 54 ? 14.520 44.618 56.951 1.00 13.77 33 ILE B CA 1
ATOM 3700 C C . ILE B 1 54 ? 14.598 43.369 57.845 1.00 14.70 33 ILE B C 1
ATOM 3701 O O . ILE B 1 54 ? 15.686 43.013 58.336 1.00 15.64 33 ILE B O 1
ATOM 3706 N N . ALA B 1 55 ? 13.442 42.738 58.050 1.00 14.49 34 ALA B N 1
ATOM 3707 C CA . ALA B 1 55 ? 13.369 41.495 58.804 1.00 13.78 34 ALA B CA 1
ATOM 3708 C C . ALA B 1 55 ? 13.117 40.390 57.820 1.00 13.17 34 ALA B C 1
ATOM 3709 O O . ALA B 1 55 ? 12.217 40.507 56.978 1.00 13.11 34 ALA B O 1
ATOM 3711 N N . GLU B 1 56 ? 13.892 39.317 57.962 1.00 13.88 35 GLU B N 1
ATOM 3712 C CA . GLU B 1 56 ? 13.710 38.071 57.194 1.00 13.53 35 GLU B CA 1
ATOM 3713 C C . GLU B 1 56 ? 13.808 36.868 58.106 1.00 14.16 35 GLU B C 1
ATOM 3714 O O . GLU B 1 56 ? 14.859 36.615 58.733 1.00 14.45 35 GLU B O 1
ATOM 3720 N N . GLU B 1 57 ? 12.714 36.126 58.210 1.00 13.53 36 GLU B N 1
ATOM 3721 C CA . GLU B 1 57 ? 12.651 34.997 59.131 1.00 14.71 36 GLU B CA 1
ATOM 3722 C C . GLU B 1 57 ? 13.282 33.720 58.581 1.00 15.27 36 GLU B C 1
ATOM 3723 O O . GLU B 1 57 ? 13.539 32.783 59.353 1.00 15.52 36 GLU B O 1
ATOM 3729 N N . TYR B 1 58 ? 13.462 33.657 57.267 1.00 14.40 37 TYR B N 1
ATOM 3730 C CA . TYR B 1 58 ? 13.987 32.494 56.626 1.00 15.64 37 TYR B CA 1
ATOM 3731 C C . TYR B 1 58 ? 15.253 32.836 55.861 1.00 15.53 37 TYR B C 1
ATOM 3732 O O . TYR B 1 58 ? 16.332 32.906 56.459 1.00 17.00 37 TYR B O 1
ATOM 3741 N N . ARG B 1 59 ? 15.158 33.032 54.552 1.00 14.57 38 ARG B N 1
ATOM 3742 C CA . ARG B 1 59 ? 16.343 33.324 53.758 1.00 15.24 38 ARG B CA 1
ATOM 3743 C C . ARG B 1 59 ? 16.172 34.563 52.859 1.00 14.21 38 ARG B C 1
ATOM 3744 O O . ARG B 1 59 ? 15.125 34.807 52.198 1.00 14.82 38 ARG B O 1
ATOM 3752 N N . ILE B 1 60 ? 17.220 35.349 52.837 1.00 15.04 39 ILE B N 1
ATOM 3753 C CA . ILE B 1 60 ? 17.224 36.604 52.086 1.00 15.76 39 ILE B CA 1
ATOM 3754 C C . ILE B 1 60 ? 17.003 36.333 50.584 1.00 15.33 39 ILE B C 1
ATOM 3755 O O . ILE B 1 60 ? 17.635 35.443 49.995 1.00 14.52 39 ILE B O 1
ATOM 3760 N N . GLY B 1 61 ? 16.065 37.057 49.972 1.00 15.01 40 GLY B N 1
ATOM 3761 C CA . GLY B 1 61 ? 15.751 36.807 48.580 1.00 14.91 40 GLY B CA 1
ATOM 3762 C C . GLY B 1 61 ? 14.325 36.367 48.358 1.00 15.03 40 GLY B C 1
ATOM 3763 O O . GLY B 1 61 ? 13.742 36.716 47.332 1.00 15.77 40 GLY B O 1
ATOM 3764 N N . GLY B 1 62 ? 13.769 35.625 49.320 1.00 14.24 41 GLY B N 1
ATOM 3765 C CA . GLY B 1 62 ? 12.353 35.282 49.329 1.00 14.45 41 GLY B CA 1
ATOM 3766 C C . GLY B 1 62 ? 11.982 34.042 48.532 1.00 14.01 41 GLY B C 1
ATOM 3767 O O . GLY B 1 62 ? 12.840 33.256 48.127 1.00 15.09 41 GLY B O 1
ATOM 3768 N N . THR B 1 63 ? 10.707 33.945 48.204 1.00 13.68 42 THR B N 1
ATOM 3769 C CA . THR B 1 63 ? 10.158 32.689 47.756 1.00 14.05 42 THR B CA 1
ATOM 3770 C C . THR B 1 63 ? 10.671 32.305 46.374 1.00 14.18 42 THR B C 1
ATOM 3771 O O . THR B 1 63 ? 10.991 31.138 46.122 1.00 13.71 42 THR B O 1
ATOM 3775 N N . CYS B 1 64 ? 10.738 33.279 45.492 1.00 14.42 43 CYS B N 1
ATOM 3776 C CA . CYS B 1 64 ? 11.098 33.024 44.105 1.00 14.18 43 CYS B CA 1
ATOM 3777 C C . CYS B 1 64 ? 12.572 32.575 44.012 1.00 15.31 43 CYS B C 1
ATOM 3778 O O . CYS B 1 64 ? 12.858 31.555 43.385 1.00 15.84 43 CYS B O 1
ATOM 3781 N N . VAL B 1 65 ? 13.461 33.285 44.695 1.00 13.90 44 VAL B N 1
ATOM 3782 C CA . VAL B 1 65 ? 14.892 32.958 44.723 1.00 14.28 44 VAL B CA 1
ATOM 3783 C C . VAL B 1 65 ? 15.224 31.604 45.360 1.00 14.04 44 VAL B C 1
ATOM 3784 O O . VAL B 1 65 ? 15.981 30.815 44.776 1.00 14.98 44 VAL B O 1
ATOM 3788 N N . ILE B 1 66 ? 14.657 31.336 46.529 1.00 13.38 45 ILE B N 1
ATOM 3789 C CA . ILE B 1 66 ? 15.036 30.233 47.339 1.00 14.06 45 ILE B CA 1
ATOM 3790 C C . ILE B 1 66 ? 14.301 28.972 47.009 1.00 13.94 45 ILE B C 1
ATOM 3791 O O . ILE B 1 66 ? 14.898 27.869 47.034 1.00 14.52 45 ILE B O 1
ATOM 3796 N N . ARG B 1 67 ? 13.001 29.096 46.745 1.00 13.38 46 ARG B N 1
ATOM 3797 C CA . ARG B 1 67 ? 12.150 27.910 46.663 1.00 13.91 46 ARG B CA 1
ATOM 3798 C C . ARG B 1 67 ? 10.952 28.146 45.777 1.00 14.34 46 ARG B C 1
ATOM 3799 O O . ARG B 1 67 ? 9.871 27.640 46.065 1.00 14.22 46 ARG B O 1
ATOM 3807 N N . GLY B 1 68 ? 11.190 28.814 44.643 1.00 13.04 47 GLY B N 1
ATOM 3808 C CA . GLY B 1 68 ? 10.125 29.186 43.740 1.00 13.93 47 GLY B CA 1
ATOM 3809 C C . GLY B 1 68 ? 10.625 29.202 42.311 1.00 15.23 47 GLY B C 1
ATOM 3810 O O . GLY B 1 68 ? 11.174 28.178 41.860 1.00 15.73 47 GLY B O 1
ATOM 3811 N N . CYS B 1 69 ? 10.457 30.345 41.631 1.00 13.45 48 CYS B N 1
ATOM 3812 C CA . CYS B 1 69 ? 10.721 30.463 40.198 1.00 14.30 48 CYS B CA 1
ATOM 3813 C C . CYS B 1 69 ? 12.125 30.016 39.822 1.00 13.28 48 CYS B C 1
ATOM 3814 O O . CYS B 1 69 ? 12.314 29.356 38.780 1.00 12.77 48 CYS B O 1
ATOM 3817 N N . VAL B 1 70 ? 13.107 30.367 40.640 1.00 12.52 49 VAL B N 1
ATOM 3818 C CA . VAL B 1 70 ? 14.507 30.111 40.254 1.00 13.46 49 VAL B CA 1
ATOM 3819 C C . VAL B 1 70 ? 14.834 28.605 40.306 1.00 13.48 49 VAL B C 1
ATOM 3820 O O . VAL B 1 70 ? 15.198 28.022 39.291 1.00 13.91 49 VAL B O 1
ATOM 3824 N N . PRO B 1 71 ? 14.687 27.958 41.463 1.00 13.09 50 PRO B N 1
ATOM 3825 C CA . PRO B 1 71 ? 14.939 26.502 41.391 1.00 13.66 50 PRO B CA 1
ATOM 3826 C C . PRO B 1 71 ? 13.965 25.680 40.536 1.00 13.72 50 PRO B C 1
ATOM 3827 O O . PRO B 1 71 ? 14.389 24.688 39.946 1.00 14.79 50 PRO B O 1
ATOM 3831 N N . LYS B 1 72 ? 12.702 26.104 40.441 1.00 13.56 51 LYS B N 1
ATOM 3832 C CA . LYS B 1 72 ? 11.728 25.522 39.546 1.00 14.47 51 LYS B CA 1
ATOM 3833 C C . LYS B 1 72 ? 12.279 25.504 38.086 1.00 14.14 51 LYS B C 1
ATOM 3834 O O . LYS B 1 72 ? 12.202 24.496 37.363 1.00 13.75 51 LYS B O 1
ATOM 3840 N N . LYS B 1 73 ? 12.801 26.635 37.658 1.00 13.60 52 LYS B N 1
ATOM 3841 C CA . LYS B 1 73 ? 13.287 26.775 36.281 1.00 14.92 52 LYS B CA 1
ATOM 3842 C C . LYS B 1 73 ? 14.541 25.915 36.072 1.00 13.47 52 LYS B C 1
ATOM 3843 O O . LYS B 1 73 ? 14.766 25.348 34.997 1.00 13.39 52 LYS B O 1
ATOM 3849 N N . LEU B 1 74 ? 15.353 25.788 37.114 1.00 13.33 53 LEU B N 1
ATOM 3850 C CA . LEU B 1 74 ? 16.537 24.936 37.017 1.00 12.92 53 LEU B CA 1
ATOM 3851 C C . LEU B 1 74 ? 16.134 23.478 36.856 1.00 12.51 53 LEU B C 1
ATOM 3852 O O . LEU B 1 74 ? 16.760 22.751 36.056 1.00 13.73 53 LEU B O 1
ATOM 3857 N N . TYR B 1 75 ? 15.121 23.043 37.594 1.00 12.13 54 TYR B N 1
ATOM 3858 C CA . TYR B 1 75 ? 14.699 21.654 37.575 1.00 11.98 54 TYR B CA 1
ATOM 3859 C C . TYR B 1 75 ? 14.012 21.392 36.262 1.00 12.18 54 TYR B C 1
ATOM 3860 O O . TYR B 1 75 ? 14.115 20.293 35.727 1.00 12.64 54 TYR B O 1
ATOM 3869 N N . PHE B 1 76 ? 13.269 22.394 35.783 1.00 11.83 55 PHE B N 1
ATOM 3870 C CA . PHE B 1 76 ? 12.663 22.397 34.444 1.00 12.37 55 PHE B CA 1
ATOM 3871 C C . PHE B 1 76 ? 13.747 22.120 33.398 1.00 12.56 55 PHE B C 1
ATOM 3872 O O . PHE B 1 76 ? 13.645 21.176 32.619 1.00 13.59 55 PHE B O 1
ATOM 3880 N N . TYR B 1 77 ? 14.819 22.896 33.415 1.00 12.84 56 TYR B N 1
ATOM 3881 C CA . TYR B 1 77 ? 15.927 22.637 32.463 1.00 13.46 56 TYR B CA 1
ATOM 3882 C C . TYR B 1 77 ? 16.517 21.220 32.629 1.00 14.39 56 TYR B C 1
ATOM 3883 O O . TYR B 1 77 ? 16.735 20.479 31.648 1.00 14.87 56 TYR B O 1
ATOM 3892 N N . ALA B 1 78 ? 16.770 20.826 33.863 1.00 14.33 57 ALA B N 1
ATOM 3893 C CA . ALA B 1 78 ? 17.314 19.520 34.097 1.00 15.19 57 ALA B CA 1
ATOM 3894 C C . ALA B 1 78 ? 16.427 18.439 33.457 1.00 14.61 57 ALA B C 1
ATOM 3895 O O . ALA B 1 78 ? 16.930 17.514 32.835 1.00 16.25 57 ALA B O 1
ATOM 3897 N N . SER B 1 79 ? 15.128 18.575 33.618 1.00 14.95 58 SER B N 1
ATOM 3898 C CA A SER B 1 79 ? 14.183 17.562 33.153 0.70 15.83 58 SER B CA 1
ATOM 3899 C CA B SER B 1 79 ? 14.144 17.598 33.151 0.30 15.89 58 SER B CA 1
ATOM 3900 C C . SER B 1 79 ? 14.016 17.527 31.617 1.00 16.57 58 SER B C 1
ATOM 3901 O O . SER B 1 79 ? 13.509 16.547 31.063 1.00 17.50 58 SER B O 1
ATOM 3906 N N . GLN B 1 80 ? 14.434 18.566 30.930 1.00 18.11 59 GLN B N 1
ATOM 3907 C CA . GLN B 1 80 ? 14.273 18.622 29.468 1.00 20.29 59 GLN B CA 1
ATOM 3908 C C . GLN B 1 80 ? 15.286 17.816 28.710 1.00 21.04 59 GLN B C 1
ATOM 3909 O O . GLN B 1 80 ? 15.027 17.446 27.580 1.00 21.27 59 GLN B O 1
ATOM 3915 N N . TYR B 1 81 ? 16.450 17.547 29.302 1.00 22.46 60 TYR B N 1
ATOM 3916 C CA . TYR B 1 81 ? 17.573 17.028 28.530 1.00 22.35 60 TYR B CA 1
ATOM 3917 C C . TYR B 1 81 ? 17.330 15.656 27.899 1.00 23.35 60 TYR B C 1
ATOM 3918 O O . TYR B 1 81 ? 17.790 15.414 26.806 1.00 22.08 60 TYR B O 1
ATOM 3927 N N . ALA B 1 82 ? 16.596 14.782 28.573 1.00 24.58 61 ALA B N 1
ATOM 3928 C CA . ALA B 1 82 ? 16.380 13.451 28.053 1.00 25.42 61 ALA B CA 1
ATOM 3929 C C . ALA B 1 82 ? 15.624 13.543 26.712 1.00 24.98 61 ALA B C 1
ATOM 3930 O O . ALA B 1 82 ? 16.071 12.958 25.718 1.00 24.21 61 ALA B O 1
ATOM 3932 N N . GLN B 1 83 ? 14.557 14.342 26.678 1.00 24.80 62 GLN B N 1
ATOM 3933 C CA . GLN B 1 83 ? 13.769 14.543 25.444 1.00 24.92 62 GLN B CA 1
ATOM 3934 C C . GLN B 1 83 ? 14.565 15.283 24.362 1.00 24.09 62 GLN B C 1
ATOM 3935 O O . GLN B 1 83 ? 14.394 15.005 23.193 1.00 24.94 62 GLN B O 1
ATOM 3937 N N . GLU B 1 84 ? 15.463 16.183 24.751 1.00 22.78 63 GLU B N 1
ATOM 3938 C CA . GLU B 1 84 ? 16.347 16.847 23.808 1.00 22.48 63 GLU B CA 1
ATOM 3939 C C . GLU B 1 84 ? 17.328 15.863 23.147 1.00 21.83 63 GLU B C 1
ATOM 3940 O O . GLU B 1 84 ? 17.476 15.849 21.924 1.00 21.15 63 GLU B O 1
ATOM 3946 N N . PHE B 1 85 ? 17.987 15.010 23.931 1.00 19.79 64 PHE B N 1
ATOM 3947 C CA . PHE B 1 85 ? 18.860 14.003 23.331 1.00 19.84 64 PHE B CA 1
ATOM 3948 C C . PHE B 1 85 ? 18.167 13.128 22.317 1.00 19.46 64 PHE B C 1
ATOM 3949 O O . PHE B 1 85 ? 18.764 12.786 21.289 1.00 18.78 64 PHE B O 1
ATOM 3957 N N . SER B 1 86 ? 16.915 12.778 22.576 1.00 19.06 65 SER B N 1
ATOM 3958 C CA . SER B 1 86 ? 16.217 11.894 21.657 1.00 20.50 65 SER B CA 1
ATOM 3959 C C . SER B 1 86 ? 15.946 12.613 20.318 1.00 19.75 65 SER B C 1
ATOM 3960 O O . SER B 1 86 ? 15.948 11.984 19.281 1.00 19.89 65 SER B O 1
ATOM 3963 N N . LYS B 1 87 ? 15.811 13.938 20.334 1.00 18.62 66 LYS B N 1
ATOM 3964 C CA . LYS B 1 87 ? 15.725 14.688 19.088 1.00 19.12 66 LYS B CA 1
ATOM 3965 C C . LYS B 1 87 ? 17.025 14.729 18.272 1.00 18.94 66 LYS B C 1
ATOM 3966 O O . LYS B 1 87 ? 16.985 15.015 17.075 1.00 18.67 66 LYS B O 1
ATOM 3972 N N . SER B 1 88 ? 18.157 14.463 18.901 1.00 17.10 67 SER B N 1
ATOM 3973 C CA . SER B 1 88 ? 19.429 14.554 18.206 1.00 17.87 67 SER B CA 1
ATOM 3974 C C . SER B 1 88 ? 19.641 13.405 17.240 1.00 17.30 67 SER B C 1
ATOM 3975 O O . SER B 1 88 ? 20.419 13.537 16.309 1.00 16.74 67 SER B O 1
ATOM 3978 N N . ILE B 1 89 ? 18.947 12.284 17.449 1.00 17.18 68 ILE B N 1
ATOM 3979 C CA . ILE B 1 89 ? 19.082 11.093 16.592 1.00 18.86 68 ILE B CA 1
ATOM 3980 C C . ILE B 1 89 ? 18.772 11.379 15.112 1.00 19.49 68 ILE B C 1
ATOM 3981 O O . ILE B 1 89 ? 19.502 10.961 14.209 1.00 20.06 68 ILE B O 1
ATOM 3986 N N . GLY B 1 90 ? 17.681 12.088 14.869 1.00 20.38 69 GLY B N 1
ATOM 3987 C CA . GLY B 1 90 ? 17.317 12.403 13.496 1.00 20.94 69 GLY B CA 1
ATOM 3988 C C . GLY B 1 90 ? 18.357 13.251 12.777 1.00 20.67 69 GLY B C 1
ATOM 3989 O O . GLY B 1 90 ? 18.418 13.254 11.577 1.00 21.71 69 GLY B O 1
ATOM 3990 N N . PHE B 1 91 ? 19.193 13.962 13.522 1.00 19.88 70 PHE B N 1
ATOM 3991 C CA . PHE B 1 91 ? 20.253 14.780 12.939 1.00 20.09 70 PHE B CA 1
ATOM 3992 C C . PHE B 1 91 ? 21.617 14.091 12.840 1.00 20.33 70 PHE B C 1
ATOM 3993 O O . PHE B 1 91 ? 22.624 14.745 12.537 1.00 20.62 70 PHE B O 1
ATOM 4001 N N . GLY B 1 92 ? 21.652 12.791 13.110 1.00 19.35 71 GLY B N 1
ATOM 4002 C CA . GLY B 1 92 ? 22.865 11.999 12.958 1.00 19.06 71 GLY B CA 1
ATOM 4003 C C . GLY B 1 92 ? 23.642 11.659 14.229 1.00 18.58 71 GLY B C 1
ATOM 4004 O O . GLY B 1 92 ? 24.745 11.064 14.150 1.00 18.44 71 GLY B O 1
ATOM 4005 N N . TRP B 1 93 ? 23.071 11.974 15.376 1.00 16.96 72 TRP B N 1
ATOM 4006 C CA . TRP B 1 93 ? 23.727 11.692 16.662 1.00 17.70 72 TRP B CA 1
ATOM 4007 C C . TRP B 1 93 ? 23.354 10.321 17.229 1.00 17.88 72 TRP B C 1
ATOM 4008 O O . TRP B 1 93 ? 22.246 9.794 17.014 1.00 16.60 72 TRP B O 1
ATOM 4019 N N . LYS B 1 94 ? 24.293 9.710 17.930 1.00 18.53 73 LYS B N 1
ATOM 4020 C CA . LYS B 1 94 ? 23.965 8.590 18.796 1.00 18.43 73 LYS B CA 1
ATOM 4021 C C . LYS B 1 94 ? 24.613 8.867 20.151 1.00 17.79 73 LYS B C 1
ATOM 4022 O O . LYS B 1 94 ? 25.557 9.633 20.248 1.00 18.39 73 LYS B O 1
ATOM 4028 N N . TYR B 1 95 ? 24.147 8.193 21.178 1.00 16.94 74 TYR B N 1
ATOM 4029 C CA . TYR B 1 95 ? 24.622 8.449 22.556 1.00 17.52 74 TYR B CA 1
ATOM 4030 C C . TYR B 1 95 ? 24.181 7.256 23.423 1.00 18.34 74 TYR B C 1
ATOM 4031 O O . TYR B 1 95 ? 23.301 6.489 23.032 1.00 17.15 74 TYR B O 1
ATOM 4040 N N . ALA B 1 96 ? 24.812 7.130 24.581 1.00 18.20 75 ALA B N 1
ATOM 4041 C CA . ALA B 1 96 ? 24.482 6.113 25.558 1.00 19.21 75 ALA B CA 1
ATOM 4042 C C . ALA B 1 96 ? 23.209 6.469 26.272 1.00 19.14 75 ALA B C 1
ATOM 4043 O O . ALA B 1 96 ? 22.889 7.632 26.450 1.00 17.85 75 ALA B O 1
ATOM 4045 N N . ASP B 1 97 ? 22.490 5.440 26.713 1.00 20.76 76 ASP B N 1
ATOM 4046 C CA . ASP B 1 97 ? 21.248 5.624 27.429 1.00 22.08 76 ASP B CA 1
ATOM 4047 C C . ASP B 1 97 ? 21.519 6.596 28.579 1.00 21.18 76 ASP B C 1
ATOM 4048 O O . ASP B 1 97 ? 22.404 6.347 29.375 1.00 19.97 76 ASP B O 1
ATOM 4053 N N . PRO B 1 98 ? 20.780 7.702 28.630 1.00 20.94 77 PRO B N 1
ATOM 4054 C CA . PRO B 1 98 ? 21.090 8.781 29.580 1.00 20.98 77 PRO B CA 1
ATOM 4055 C C . PRO B 1 98 ? 20.787 8.406 31.025 1.00 21.22 77 PRO B C 1
ATOM 4056 O O . PRO B 1 98 ? 19.751 7.777 31.296 1.00 21.51 77 PRO B O 1
ATOM 4060 N N . ILE B 1 99 ? 21.673 8.800 31.930 1.00 20.35 78 ILE B N 1
ATOM 4061 C CA . ILE B 1 99 ? 21.530 8.507 33.355 1.00 20.36 78 ILE B CA 1
ATOM 4062 C C . ILE B 1 99 ? 21.565 9.844 34.094 1.00 19.65 78 ILE B C 1
ATOM 4063 O O . ILE B 1 99 ? 22.500 10.653 33.898 1.00 18.92 78 ILE B O 1
ATOM 4068 N N . PHE B 1 100 ? 20.576 10.050 34.965 1.00 17.82 79 PHE B N 1
ATOM 4069 C CA . PHE B 1 100 ? 20.445 11.284 35.748 1.00 17.37 79 PHE B CA 1
ATOM 4070 C C . PHE B 1 100 ? 20.737 10.994 37.216 1.00 17.70 79 PHE B C 1
ATOM 4071 O O . PHE B 1 100 ? 20.409 9.924 37.731 1.00 17.64 79 PHE B O 1
ATOM 4079 N N . ASN B 1 101 ? 21.336 11.978 37.876 1.00 18.00 80 ASN B N 1
ATOM 4080 C CA . ASN B 1 101 ? 21.746 11.895 39.278 1.00 18.40 80 ASN B CA 1
ATOM 4081 C C . ASN B 1 101 ? 21.139 13.091 40.003 1.00 17.91 80 ASN B C 1
ATOM 4082 O O . ASN B 1 101 ? 21.590 14.234 39.851 1.00 14.74 80 ASN B O 1
ATOM 4087 N N . TRP B 1 102 ? 20.069 12.814 40.748 1.00 18.26 81 TRP B N 1
ATOM 4088 C CA . TRP B 1 102 ? 19.314 13.822 41.477 1.00 17.46 81 TRP B CA 1
ATOM 4089 C C . TRP B 1 102 ? 20.166 14.577 42.498 1.00 17.24 81 TRP B C 1
ATOM 4090 O O . TRP B 1 102 ? 20.049 15.793 42.606 1.00 15.75 81 TRP B O 1
ATOM 4101 N N . GLU B 1 103 ? 20.979 13.851 43.262 1.00 18.73 82 GLU B N 1
ATOM 4102 C CA . GLU B 1 103 ? 21.835 14.479 44.288 1.00 19.53 82 GLU B CA 1
ATOM 4103 C C . GLU B 1 103 ? 22.737 15.594 43.702 1.00 18.09 82 GLU B C 1
ATOM 4104 O O . GLU B 1 103 ? 22.920 16.649 44.313 1.00 17.35 82 GLU B O 1
ATOM 4106 N N . LYS B 1 104 ? 23.268 15.355 42.507 1.00 17.71 83 LYS B N 1
ATOM 4107 C CA . LYS B 1 104 ? 24.054 16.350 41.807 1.00 18.22 83 LYS B CA 1
ATOM 4108 C C . LYS B 1 104 ? 23.232 17.588 41.453 1.00 17.44 83 LYS B C 1
ATOM 4109 O O . LYS B 1 104 ? 23.736 18.708 41.583 1.00 16.98 83 LYS B O 1
ATOM 4115 N N . LEU B 1 105 ? 21.992 17.392 40.971 1.00 16.53 84 LEU B N 1
ATOM 4116 C CA . LEU B 1 105 ? 21.122 18.515 40.653 1.00 15.97 84 LEU B CA 1
ATOM 4117 C C . LEU B 1 105 ? 20.815 19.333 41.921 1.00 16.06 84 LEU B C 1
ATOM 4118 O O . LEU B 1 105 ? 20.886 20.597 41.899 1.00 14.52 84 LEU B O 1
ATOM 4123 N N . VAL B 1 106 ? 20.475 18.622 43.000 1.00 15.91 85 VAL B N 1
ATOM 4124 C CA . VAL B 1 106 ? 20.188 19.271 44.284 1.00 15.69 85 VAL B CA 1
ATOM 4125 C C . VAL B 1 106 ? 21.407 20.093 44.741 1.00 16.91 85 VAL B C 1
ATOM 4126 O O . VAL B 1 106 ? 21.245 21.271 45.137 1.00 16.52 85 VAL B O 1
ATOM 4130 N N . ALA B 1 107 ? 22.604 19.533 44.612 1.00 16.45 86 ALA B N 1
ATOM 4131 C CA . ALA B 1 107 ? 23.812 20.262 45.017 1.00 17.45 86 ALA B CA 1
ATOM 4132 C C . ALA B 1 107 ? 23.993 21.504 44.157 1.00 16.96 86 ALA B C 1
ATOM 4133 O O . ALA B 1 107 ? 24.274 22.577 44.685 1.00 17.61 86 ALA B O 1
ATOM 4135 N N . ALA B 1 108 ? 23.790 21.384 42.848 1.00 17.68 87 ALA B N 1
ATOM 4136 C CA . ALA B 1 108 ? 23.937 22.539 41.935 1.00 17.24 87 ALA B CA 1
ATOM 4137 C C . ALA B 1 108 ? 22.916 23.633 42.193 1.00 17.08 87 ALA B C 1
ATOM 4138 O O . ALA B 1 108 ? 23.259 24.816 42.143 1.00 16.60 87 ALA B O 1
ATOM 4140 N N . LYS B 1 109 ? 21.673 23.230 42.453 1.00 16.47 88 LYS B N 1
ATOM 4141 C CA . LYS B 1 109 ? 20.610 24.163 42.827 1.00 15.73 88 LYS B CA 1
ATOM 4142 C C . LYS B 1 109 ? 21.001 24.937 44.107 1.00 16.23 88 LYS B C 1
ATOM 4143 O O . LYS B 1 109 ? 20.933 26.177 44.153 1.00 15.48 88 LYS B O 1
ATOM 4149 N N . ASN B 1 110 ? 21.408 24.202 45.133 1.00 16.71 89 ASN B N 1
ATOM 4150 C CA . ASN B 1 110 ? 21.825 24.853 46.384 1.00 17.76 89 ASN B CA 1
ATOM 4151 C C . ASN B 1 110 ? 22.990 25.825 46.208 1.00 19.16 89 ASN B C 1
ATOM 4152 O O . ASN B 1 110 ? 23.023 26.859 46.869 1.00 18.70 89 ASN B O 1
ATOM 4157 N N . LYS B 1 111 ? 23.945 25.496 45.345 1.00 19.12 90 LYS B N 1
ATOM 4158 C CA . LYS B 1 111 ? 25.092 26.424 45.107 1.00 21.34 90 LYS B CA 1
ATOM 4159 C C . LYS B 1 111 ? 24.521 27.717 44.492 1.00 20.51 90 LYS B C 1
ATOM 4160 O O . LYS B 1 111 ? 24.883 28.835 44.885 1.00 19.43 90 LYS B O 1
ATOM 4166 N N . GLU B 1 112 ? 23.623 27.550 43.530 1.00 19.51 91 GLU B N 1
ATOM 4167 C CA . GLU B 1 112 ? 23.113 28.692 42.779 1.00 19.59 91 GLU B CA 1
ATOM 4168 C C . GLU B 1 112 ? 22.206 29.577 43.604 1.00 18.87 91 GLU B C 1
ATOM 4169 O O . GLU B 1 112 ? 22.310 30.819 43.519 1.00 20.33 91 GLU B O 1
ATOM 4175 N N . ILE B 1 113 ? 21.327 28.991 44.402 1.00 18.28 92 ILE B N 1
ATOM 4176 C CA . ILE B 1 113 ? 20.439 29.814 45.215 1.00 17.35 92 ILE B CA 1
ATOM 4177 C C . ILE B 1 113 ? 21.227 30.498 46.363 1.00 18.16 92 ILE B C 1
ATOM 4178 O O . ILE B 1 113 ? 20.908 31.642 46.718 1.00 16.25 92 ILE B O 1
ATOM 4183 N N . SER B 1 114 ? 22.244 29.826 46.906 1.00 18.49 93 SER B N 1
ATOM 4184 C CA . SER B 1 114 ? 23.154 30.493 47.861 1.00 19.82 93 SER B CA 1
ATOM 4185 C C . SER B 1 114 ? 23.930 31.689 47.275 1.00 19.03 93 SER B C 1
ATOM 4186 O O . SER B 1 114 ? 24.118 32.700 47.948 1.00 19.18 93 SER B O 1
ATOM 4189 N N . ARG B 1 115 ? 24.343 31.595 46.014 1.00 19.45 94 ARG B N 1
ATOM 4190 C CA . ARG B 1 115 ? 25.005 32.691 45.313 1.00 19.18 94 ARG B CA 1
ATOM 4191 C C . ARG B 1 115 ? 24.054 33.895 45.198 1.00 18.70 94 ARG B C 1
ATOM 4192 O O . ARG B 1 115 ? 24.401 35.024 45.581 1.00 17.35 94 ARG B O 1
ATOM 4200 N N . LEU B 1 116 ? 22.849 33.631 44.710 1.00 16.22 95 LEU B N 1
ATOM 4201 C CA . LEU B 1 116 ? 21.826 34.670 44.570 1.00 16.66 95 LEU B CA 1
ATOM 4202 C C . LEU B 1 116 ? 21.462 35.316 45.916 1.00 16.62 95 LEU B C 1
ATOM 4203 O O . LEU B 1 116 ? 21.441 36.543 46.046 1.00 16.82 95 LEU B O 1
ATOM 4208 N N . GLU B 1 117 ? 21.198 34.475 46.908 1.00 17.00 96 GLU B N 1
ATOM 4209 C CA . GLU B 1 117 ? 21.003 34.908 48.297 1.00 17.25 96 GLU B CA 1
ATOM 4210 C C . GLU B 1 117 ? 22.108 35.855 48.762 1.00 18.02 96 GLU B C 1
ATOM 4211 O O . GLU B 1 117 ? 21.830 36.923 49.304 1.00 18.13 96 GLU B O 1
ATOM 4217 N N . GLY B 1 118 ? 23.363 35.468 48.582 1.00 19.87 97 GLY B N 1
ATOM 4218 C CA . GLY B 1 118 ? 24.483 36.340 48.982 1.00 20.71 97 GLY B CA 1
ATOM 4219 C C . GLY B 1 118 ? 24.459 37.693 48.285 1.00 20.95 97 GLY B C 1
ATOM 4220 O O . GLY B 1 118 ? 24.756 38.736 48.909 1.00 20.69 97 GLY B O 1
ATOM 4221 N N . LEU B 1 119 ? 24.104 37.674 46.994 1.00 19.74 98 LEU B N 1
ATOM 4222 C CA . LEU B 1 119 ? 24.061 38.888 46.198 1.00 19.88 98 LEU B CA 1
ATOM 4223 C C . LEU B 1 119 ? 22.920 39.809 46.629 1.00 17.85 98 LEU B C 1
ATOM 4224 O O . LEU B 1 119 ? 23.098 41.027 46.675 1.00 16.72 98 LEU B O 1
ATOM 4229 N N . TYR B 1 120 ? 21.757 39.250 46.921 1.00 15.98 99 TYR B N 1
ATOM 4230 C CA . TYR B 1 120 ? 20.683 40.045 47.536 1.00 15.63 99 TYR B CA 1
ATOM 4231 C C . TYR B 1 120 ? 21.068 40.658 48.879 1.00 16.39 99 TYR B C 1
ATOM 4232 O O . TYR B 1 120 ? 20.835 41.856 49.136 1.00 15.77 99 TYR B O 1
ATOM 4241 N N . ARG B 1 121 ? 21.673 39.848 49.727 1.00 16.63 100 ARG B N 1
ATOM 4242 C CA . ARG B 1 121 ? 22.176 40.337 51.011 1.00 17.90 100 ARG B CA 1
ATOM 4243 C C . ARG B 1 121 ? 23.167 41.497 50.846 1.00 18.25 100 ARG B C 1
ATOM 4244 O O . ARG B 1 121 ? 23.049 42.534 51.519 1.00 17.62 100 ARG B O 1
ATOM 4252 N N . GLU B 1 122 ? 24.132 41.332 49.940 1.00 19.28 101 GLU B N 1
ATOM 4253 C CA . GLU B 1 122 ? 25.113 42.386 49.617 1.00 21.42 101 GLU B CA 1
ATOM 4254 C C . GLU B 1 122 ? 24.447 43.674 49.129 1.00 19.87 101 GLU B C 1
ATOM 4255 O O . GLU B 1 122 ? 24.859 44.780 49.468 1.00 20.20 101 GLU B O 1
ATOM 4261 N N . GLY B 1 123 ? 23.438 43.520 48.289 1.00 19.04 102 GLY B N 1
ATOM 4262 C CA . GLY B 1 123 ? 22.715 44.688 47.761 1.00 18.59 102 GLY B CA 1
ATOM 4263 C C . GLY B 1 123 ? 22.060 45.476 48.871 1.00 17.29 102 GLY B C 1
ATOM 4264 O O . GLY B 1 123 ? 22.108 46.700 48.885 1.00 18.86 102 GLY B O 1
ATOM 4265 N N . LEU B 1 124 ? 21.475 44.771 49.820 1.00 16.67 103 LEU B N 1
ATOM 4266 C CA . LEU B 1 124 ? 20.856 45.410 50.996 1.00 15.73 103 LEU B CA 1
ATOM 4267 C C . LEU B 1 124 ? 21.911 46.125 51.800 1.00 16.92 103 LEU B C 1
ATOM 4268 O O . LEU B 1 124 ? 21.752 47.275 52.197 1.00 18.34 103 LEU B O 1
ATOM 4273 N N . GLN B 1 125 ? 23.037 45.463 52.002 1.00 17.95 104 GLN B N 1
ATOM 4274 C CA . GLN B 1 125 ? 24.093 46.014 52.850 1.00 19.56 104 GLN B CA 1
ATOM 4275 C C . GLN B 1 125 ? 24.840 47.148 52.201 1.00 19.64 104 GLN B C 1
ATOM 4276 O O . GLN B 1 125 ? 25.252 48.051 52.914 1.00 20.53 104 GLN B O 1
ATOM 4282 N N . ASN B 1 126 ? 24.992 47.115 50.867 1.00 20.72 105 ASN B N 1
ATOM 4283 C CA . ASN B 1 126 ? 25.573 48.242 50.113 1.00 22.55 105 ASN B CA 1
ATOM 4284 C C . ASN B 1 126 ? 24.738 49.507 50.294 1.00 22.37 105 ASN B C 1
ATOM 4285 O O . ASN B 1 126 ? 25.270 50.617 50.208 1.00 22.49 105 ASN B O 1
ATOM 4290 N N . SER B 1 127 ? 23.424 49.333 50.470 1.00 21.08 106 SER B N 1
ATOM 4291 C CA . SER B 1 127 ? 22.511 50.437 50.730 1.00 21.88 106 SER B CA 1
ATOM 4292 C C . SER B 1 127 ? 22.307 50.727 52.208 1.00 21.48 106 SER B C 1
ATOM 4293 O O . SER B 1 127 ? 21.332 51.398 52.551 1.00 20.56 106 SER B O 1
ATOM 4296 N N . ASN B 1 128 ? 23.195 50.178 53.054 1.00 22.16 107 ASN B N 1
ATOM 4297 C CA . ASN B 1 128 ? 23.224 50.391 54.520 1.00 22.65 107 ASN B CA 1
ATOM 4298 C C . ASN B 1 128 ? 21.966 49.882 55.227 1.00 21.39 107 ASN B C 1
ATOM 4299 O O . ASN B 1 128 ? 21.713 50.253 56.350 1.00 21.95 107 ASN B O 1
ATOM 4304 N N . VAL B 1 129 ? 21.218 48.986 54.598 1.00 18.85 108 VAL B N 1
ATOM 4305 C CA . VAL B 1 129 ? 20.039 48.437 55.246 1.00 17.09 108 VAL B CA 1
ATOM 4306 C C . VAL B 1 129 ? 20.468 47.450 56.339 1.00 18.22 108 VAL B C 1
ATOM 4307 O O . VAL B 1 129 ? 21.298 46.567 56.059 1.00 18.37 108 VAL B O 1
ATOM 4311 N N . HIS B 1 130 ? 19.931 47.578 57.559 1.00 17.99 109 HIS B N 1
ATOM 4312 C CA . HIS B 1 130 ? 20.237 46.611 58.603 1.00 18.92 109 HIS B CA 1
ATOM 4313 C C . HIS B 1 130 ? 19.316 45.390 58.501 1.00 18.19 109 HIS B C 1
ATOM 4314 O O . HIS B 1 130 ? 18.105 45.557 58.504 1.00 17.56 109 HIS B O 1
ATOM 4321 N N . ILE B 1 131 ? 19.916 44.194 58.393 1.00 18.62 110 ILE B N 1
ATOM 4322 C CA . ILE B 1 131 ? 19.194 42.928 58.223 1.00 18.28 110 ILE B CA 1
ATOM 4323 C C . ILE B 1 131 ? 19.002 42.285 59.592 1.00 18.79 110 ILE B C 1
ATOM 4324 O O . ILE B 1 131 ? 19.983 41.944 60.259 1.00 19.50 110 ILE B O 1
ATOM 4329 N N . TYR B 1 132 ? 17.739 42.151 60.012 1.00 17.35 111 TYR B N 1
ATOM 4330 C CA . TYR B 1 132 ? 17.401 41.408 61.216 1.00 17.45 111 TYR B CA 1
ATOM 4331 C C . TYR B 1 132 ? 16.980 39.996 60.817 1.00 18.00 111 TYR B C 1
ATOM 4332 O O . TYR B 1 132 ? 15.938 39.809 60.141 1.00 15.25 111 TYR B O 1
ATOM 4341 N N . GLU B 1 133 ? 17.747 38.998 61.250 1.00 18.95 112 GLU B N 1
ATOM 4342 C CA . GLU B 1 133 ? 17.463 37.611 60.866 1.00 20.09 112 GLU B CA 1
ATOM 4343 C C . GLU B 1 133 ? 16.472 37.001 61.884 1.00 20.31 112 GLU B C 1
ATOM 4344 O O . GLU B 1 133 ? 16.819 36.188 62.759 1.00 19.90 112 GLU B O 1
ATOM 4350 N N . SER B 1 134 ? 15.229 37.445 61.763 1.00 18.15 113 SER B N 1
ATOM 4351 C CA . SER B 1 134 ? 14.158 37.064 62.665 1.00 17.79 113 SER B CA 1
ATOM 4352 C C . SER B 1 134 ? 12.836 37.390 62.024 1.00 16.57 113 SER B C 1
ATOM 4353 O O . SER B 1 134 ? 12.739 38.277 61.182 1.00 15.09 113 SER B O 1
ATOM 4356 N N . ARG B 1 135 ? 11.817 36.649 62.410 1.00 16.41 114 ARG B N 1
ATOM 4357 C CA . ARG B 1 135 ? 10.463 37.059 62.136 1.00 15.73 114 ARG B CA 1
ATOM 4358 C C . ARG B 1 135 ? 10.266 38.363 62.897 1.00 15.14 114 ARG B C 1
ATOM 4359 O O . ARG B 1 135 ? 10.800 38.528 63.998 1.00 14.86 114 ARG B O 1
ATOM 4367 N N . ALA B 1 136 ? 9.513 39.283 62.307 1.00 13.92 115 ALA B N 1
ATOM 4368 C CA . ALA B 1 136 ? 9.049 40.501 62.984 1.00 14.23 115 ALA B CA 1
ATOM 4369 C C . ALA B 1 136 ? 7.520 40.484 62.956 1.00 13.92 115 ALA B C 1
ATOM 4370 O O . ALA B 1 136 ? 6.914 40.150 61.941 1.00 11.49 115 ALA B O 1
ATOM 4372 N N . VAL B 1 137 ? 6.930 40.919 64.064 1.00 15.25 116 VAL B N 1
ATOM 4373 C CA . VAL B 1 137 ? 5.496 41.097 64.224 1.00 15.55 116 VAL B CA 1
ATOM 4374 C C . VAL B 1 137 ? 5.222 42.485 64.788 1.00 15.52 116 VAL B C 1
ATOM 4375 O O . VAL B 1 137 ? 6.063 43.069 65.473 1.00 14.51 116 VAL B O 1
ATOM 4379 N N . PHE B 1 138 ? 4.035 43.016 64.523 1.00 14.15 117 PHE B N 1
ATOM 4380 C CA . PHE B 1 138 ? 3.651 44.322 65.093 1.00 13.72 117 PHE B CA 1
ATOM 4381 C C . PHE B 1 138 ? 3.332 44.192 66.568 1.00 14.44 117 PHE B C 1
ATOM 4382 O O . PHE B 1 138 ? 2.671 43.241 67.000 1.00 13.54 117 PHE B O 1
ATOM 4390 N N . VAL B 1 139 ? 3.794 45.183 67.329 1.00 14.34 118 VAL B N 1
ATOM 4391 C CA . VAL B 1 139 ? 3.396 45.400 68.705 1.00 16.29 118 VAL B CA 1
ATOM 4392 C C . VAL B 1 139 ? 2.318 46.510 68.771 1.00 16.62 118 VAL B C 1
ATOM 4393 O O . VAL B 1 139 ? 1.390 46.433 69.546 1.00 18.45 118 VAL B O 1
ATOM 4397 N N . ASP B 1 140 ? 2.522 47.544 67.977 1.00 16.70 119 ASP B N 1
ATOM 4398 C CA . ASP B 1 140 ? 1.597 48.653 67.768 1.00 17.35 119 ASP B CA 1
ATOM 4399 C C . ASP B 1 140 ? 1.877 49.298 66.384 1.00 17.14 119 ASP B C 1
ATOM 4400 O O . ASP B 1 140 ? 2.587 48.737 65.580 1.00 17.24 119 ASP B O 1
ATOM 4405 N N . GLU B 1 141 ? 1.238 50.432 66.115 1.00 17.15 120 GLU B N 1
ATOM 4406 C CA A GLU B 1 141 ? 1.349 51.077 64.823 0.70 16.94 120 GLU B CA 1
ATOM 4407 C CA B GLU B 1 141 ? 1.363 51.245 64.884 0.30 17.05 120 GLU B CA 1
ATOM 4408 C C . GLU B 1 141 ? 2.776 51.433 64.344 1.00 16.48 120 GLU B C 1
ATOM 4409 O O . GLU B 1 141 ? 3.002 51.483 63.124 1.00 16.05 120 GLU B O 1
ATOM 4420 N N . HIS B 1 142 ? 3.713 51.656 65.259 1.00 15.87 121 HIS B N 1
ATOM 4421 C CA . HIS B 1 142 ? 5.086 52.043 64.923 1.00 15.74 121 HIS B CA 1
ATOM 4422 C C . HIS B 1 142 ? 6.170 51.116 65.468 1.00 16.45 121 HIS B C 1
ATOM 4423 O O . HIS B 1 142 ? 7.369 51.393 65.307 1.00 17.49 121 HIS B O 1
ATOM 4430 N N . THR B 1 143 ? 5.784 49.987 66.043 1.00 15.40 122 THR B N 1
ATOM 4431 C CA . THR B 1 143 ? 6.746 49.163 66.753 1.00 15.29 122 THR B CA 1
ATOM 4432 C C . THR B 1 143 ? 6.627 47.705 66.353 1.00 15.88 122 THR B C 1
ATOM 4433 O O . THR B 1 143 ? 5.527 47.142 66.345 1.00 13.70 122 THR B O 1
ATOM 4437 N N . LEU B 1 144 ? 7.776 47.102 66.038 1.00 15.50 123 LEU B N 1
ATOM 4438 C CA . LEU B 1 144 ? 7.845 45.702 65.730 1.00 15.46 123 LEU B CA 1
ATOM 4439 C C . LEU B 1 144 ? 8.608 44.983 66.815 1.00 16.91 123 LEU B C 1
ATOM 4440 O O . LEU B 1 144 ? 9.492 45.584 67.453 1.00 17.28 123 LEU B O 1
ATOM 4445 N N . GLU B 1 145 ? 8.282 43.705 66.996 1.00 15.47 124 GLU B N 1
ATOM 4446 C CA . GLU B 1 145 ? 9.031 42.836 67.858 1.00 17.24 124 GLU B CA 1
ATOM 4447 C C . GLU B 1 145 ? 9.676 41.718 67.062 1.00 16.47 124 GLU B C 1
ATOM 4448 O O . GLU B 1 145 ? 9.052 41.135 66.170 1.00 14.11 124 GLU B O 1
ATOM 4454 N N . LEU B 1 146 ? 10.957 41.473 67.341 1.00 17.43 125 LEU B N 1
ATOM 4455 C CA . LEU B 1 146 ? 11.699 40.407 66.686 1.00 18.14 125 LEU B CA 1
ATOM 4456 C C . LEU B 1 146 ? 11.462 39.149 67.501 1.00 20.08 125 LEU B C 1
ATOM 4457 O O . LEU B 1 146 ? 11.802 39.088 68.687 1.00 21.23 125 LEU B O 1
ATOM 4462 N N . SER B 1 147 ? 10.837 38.149 66.880 1.00 20.64 126 SER B N 1
ATOM 4463 C CA . SER B 1 147 ? 10.561 36.868 67.536 1.00 22.78 126 SER B CA 1
ATOM 4464 C C . SER B 1 147 ? 11.752 36.193 68.208 1.00 24.43 126 SER B C 1
ATOM 4465 O O . SER B 1 147 ? 11.611 35.685 69.288 1.00 25.17 126 SER B O 1
ATOM 4468 N N . VAL B 1 148 ? 12.922 36.201 67.578 1.00 24.61 127 VAL B N 1
ATOM 4469 C CA . VAL B 1 148 ? 14.056 35.393 68.057 1.00 26.22 127 VAL B CA 1
ATOM 4470 C C . VAL B 1 148 ? 14.566 35.886 69.429 1.00 27.43 127 VAL B C 1
ATOM 4471 O O . VAL B 1 148 ? 14.831 35.095 70.355 1.00 28.97 127 VAL B O 1
ATOM 4475 N N . THR B 1 149 ? 14.632 37.205 69.582 1.00 26.35 128 THR B N 1
ATOM 4476 C CA . THR B 1 149 ? 15.175 37.832 70.803 1.00 27.33 128 THR B CA 1
ATOM 4477 C C . THR B 1 149 ? 14.193 38.609 71.680 1.00 26.57 128 THR B C 1
ATOM 4478 O O . THR B 1 149 ? 14.515 38.949 72.802 1.00 26.70 128 THR B O 1
ATOM 4482 N N . GLY B 1 150 ? 13.025 38.960 71.162 1.00 25.24 129 GLY B N 1
ATOM 4483 C CA . GLY B 1 150 ? 12.110 39.808 71.919 1.00 25.57 129 GLY B CA 1
ATOM 4484 C C . GLY B 1 150 ? 12.404 41.307 71.778 1.00 24.31 129 GLY B C 1
ATOM 4485 O O . GLY B 1 150 ? 11.701 42.111 72.358 1.00 24.48 129 GLY B O 1
ATOM 4486 N N . GLU B 1 151 ? 13.441 41.677 71.032 1.00 23.97 130 GLU B N 1
ATOM 4487 C CA . GLU B 1 151 ? 13.816 43.100 70.824 1.00 24.22 130 GLU B CA 1
ATOM 4488 C C . GLU B 1 151 ? 12.695 43.866 70.113 1.00 22.01 130 GLU B C 1
ATOM 4489 O O . GLU B 1 151 ? 12.125 43.381 69.134 1.00 19.75 130 GLU B O 1
ATOM 4495 N N . ARG B 1 152 ? 12.406 45.062 70.599 1.00 21.21 131 ARG B N 1
ATOM 4496 C CA . ARG B 1 152 ? 11.451 45.953 69.961 1.00 21.44 131 ARG B CA 1
ATOM 4497 C C . ARG B 1 152 ? 12.188 47.033 69.170 1.00 20.42 131 ARG B C 1
ATOM 4498 O O . ARG B 1 152 ? 13.218 47.501 69.612 1.00 20.13 131 ARG B O 1
ATOM 4506 N N . ILE B 1 153 ? 11.741 47.284 67.950 1.00 19.09 132 ILE B N 1
ATOM 4507 C CA . ILE B 1 153 ? 12.338 48.234 67.025 1.00 19.18 132 ILE B CA 1
ATOM 4508 C C . ILE B 1 153 ? 11.216 49.150 66.587 1.00 18.52 132 ILE B C 1
ATOM 4509 O O . ILE B 1 153 ? 10.176 48.675 66.168 1.00 17.65 132 ILE B O 1
ATOM 4514 N N . SER B 1 154 ? 11.438 50.462 66.612 1.00 17.19 133 SER B N 1
ATOM 4515 C CA . SER B 1 154 ? 10.435 51.384 66.122 1.00 16.80 133 SER B CA 1
ATOM 4516 C C . SER B 1 154 ? 10.780 51.939 64.753 1.00 15.89 133 SER B C 1
ATOM 4517 O O . SER B 1 154 ? 11.953 52.029 64.378 1.00 14.26 133 SER B O 1
ATOM 4520 N N . ALA B 1 155 ? 9.752 52.376 64.042 1.00 15.13 134 ALA B N 1
ATOM 4521 C CA . ALA B 1 155 ? 9.927 52.890 62.690 1.00 15.79 134 ALA B CA 1
ATOM 4522 C C . ALA B 1 155 ? 8.850 53.874 62.308 1.00 15.49 134 ALA B C 1
ATOM 4523 O O . ALA B 1 155 ? 7.679 53.731 62.685 1.00 15.22 134 ALA B O 1
ATOM 4525 N N . GLU B 1 156 ? 9.257 54.865 61.534 1.00 15.61 135 GLU B N 1
ATOM 4526 C CA . GLU B 1 156 ? 8.334 55.872 61.089 1.00 16.95 135 GLU B CA 1
ATOM 4527 C C . GLU B 1 156 ? 7.368 55.323 60.085 1.00 15.59 135 GLU B C 1
ATOM 4528 O O . GLU B 1 156 ? 6.197 55.645 60.155 1.00 17.58 135 GLU B O 1
ATOM 4534 N N . LYS B 1 157 ? 7.899 54.589 59.112 1.00 14.88 136 LYS B N 1
ATOM 4535 C CA . LYS B 1 157 ? 7.150 53.979 58.032 1.00 14.79 136 LYS B CA 1
ATOM 4536 C C . LYS B 1 157 ? 7.393 52.489 58.119 1.00 13.57 136 LYS B C 1
ATOM 4537 O O . LYS B 1 157 ? 8.485 52.059 58.459 1.00 13.59 136 LYS B O 1
ATOM 4543 N N . ILE B 1 158 ? 6.364 51.713 57.845 1.00 13.87 137 ILE B N 1
ATOM 4544 C CA . ILE B 1 158 ? 6.492 50.236 57.831 1.00 12.74 137 ILE B CA 1
ATOM 4545 C C . ILE B 1 158 ? 5.928 49.671 56.525 1.00 12.57 137 ILE B C 1
ATOM 4546 O O . ILE B 1 158 ? 4.820 50.062 56.119 1.00 13.90 137 ILE B O 1
ATOM 4551 N N . LEU B 1 159 ? 6.696 48.755 55.900 1.00 11.51 138 LEU B N 1
ATOM 4552 C CA . LEU B 1 159 ? 6.303 48.085 54.663 1.00 12.24 138 LEU B CA 1
ATOM 4553 C C . LEU B 1 159 ? 6.082 46.596 54.916 1.00 11.35 138 LEU B C 1
ATOM 4554 O O . LEU B 1 159 ? 6.991 45.891 55.335 1.00 10.87 138 LEU B O 1
ATOM 4559 N N . ILE B 1 160 ? 4.861 46.153 54.666 1.00 10.75 139 ILE B N 1
ATOM 4560 C CA . ILE B 1 160 ? 4.477 44.760 54.813 1.00 11.16 139 ILE B CA 1
ATOM 4561 C C . ILE B 1 160 ? 4.764 44.101 53.460 1.00 11.50 139 ILE B C 1
ATOM 4562 O O . ILE B 1 160 ? 4.143 44.438 52.448 1.00 11.19 139 ILE B O 1
ATOM 4567 N N . ALA B 1 161 ? 5.708 43.168 53.469 1.00 11.92 140 ALA B N 1
ATOM 4568 C CA . ALA B 1 161 ? 6.151 42.448 52.251 1.00 11.70 140 ALA B CA 1
ATOM 4569 C C . ALA B 1 161 ? 6.347 40.925 52.570 1.00 11.48 140 ALA B C 1
ATOM 4570 O O . ALA B 1 161 ? 7.353 40.304 52.199 1.00 12.58 140 ALA B O 1
ATOM 4572 N N . THR B 1 162 ? 5.356 40.346 53.229 1.00 11.30 141 THR B N 1
ATOM 4573 C CA . THR B 1 162 ? 5.454 39.008 53.799 1.00 10.83 141 THR B CA 1
ATOM 4574 C C . THR B 1 162 ? 5.050 37.870 52.881 1.00 10.81 141 THR B C 1
ATOM 4575 O O . THR B 1 162 ? 5.158 36.678 53.268 1.00 12.92 141 THR B O 1
ATOM 4579 N N . GLY B 1 163 ? 4.659 38.205 51.669 1.00 11.02 142 GLY B N 1
ATOM 4580 C CA . GLY B 1 163 ? 4.367 37.192 50.642 1.00 11.79 142 GLY B CA 1
ATOM 4581 C C . GLY B 1 163 ? 3.100 36.407 50.920 1.00 11.73 142 GLY B C 1
ATOM 4582 O O . GLY B 1 163 ? 2.114 36.941 51.490 1.00 10.96 142 GLY B O 1
ATOM 4583 N N . ALA B 1 164 ? 3.120 35.150 50.462 1.00 12.30 143 ALA B N 1
ATOM 4584 C CA . ALA B 1 164 ? 2.035 34.241 50.561 1.00 12.49 143 ALA B CA 1
ATOM 4585 C C . ALA B 1 164 ? 2.528 32.941 51.273 1.00 14.30 143 ALA B C 1
ATOM 4586 O O . ALA B 1 164 ? 3.753 32.768 51.573 1.00 13.11 143 ALA B O 1
ATOM 4588 N N . LYS B 1 165 ? 1.585 32.066 51.553 1.00 15.75 144 LYS B N 1
ATOM 4589 C CA . LYS B 1 165 ? 1.796 30.840 52.296 1.00 18.58 144 LYS B CA 1
ATOM 4590 C C . LYS B 1 165 ? 0.907 29.786 51.693 1.00 18.96 144 LYS B C 1
ATOM 4591 O O . LYS B 1 165 ? -0.189 30.078 51.313 1.00 17.56 144 LYS B O 1
ATOM 4597 N N . ILE B 1 166 ? 1.338 28.538 51.738 1.00 19.61 145 ILE B N 1
ATOM 4598 C CA . ILE B 1 166 ? 0.547 27.416 51.279 1.00 22.43 145 ILE B CA 1
ATOM 4599 C C . ILE B 1 166 ? -0.691 27.304 52.150 1.00 24.60 145 ILE B C 1
ATOM 4600 O O . ILE B 1 166 ? -0.635 27.550 53.347 1.00 24.05 145 ILE B O 1
ATOM 4605 N N . VAL B 1 167 ? -1.830 27.066 51.529 1.00 27.48 146 VAL B N 1
ATOM 4606 C CA . VAL B 1 167 ? -3.062 26.797 52.249 1.00 31.91 146 VAL B CA 1
ATOM 4607 C C . VAL B 1 167 ? -2.915 25.541 53.123 1.00 34.45 146 VAL B C 1
ATOM 4608 O O . VAL B 1 167 ? -2.174 24.620 52.803 1.00 34.17 146 VAL B O 1
ATOM 4612 N N . SER B 1 168 ? -3.663 25.516 54.209 1.00 37.83 147 SER B N 1
ATOM 4613 C CA . SER B 1 168 ? -3.513 24.496 55.252 1.00 41.03 147 SER B CA 1
ATOM 4614 C C . SER B 1 168 ? -3.612 23.043 54.799 1.00 43.22 147 SER B C 1
ATOM 4615 O O . SER B 1 168 ? -2.723 22.219 55.108 1.00 44.39 147 SER B O 1
ATOM 4618 N N . ASN B 1 169 ? -4.688 22.721 54.082 1.00 44.53 148 ASN B N 1
ATOM 4619 C CA . ASN B 1 169 ? -4.944 21.344 53.630 1.00 45.87 148 ASN B CA 1
ATOM 4620 C C . ASN B 1 169 ? -5.452 20.454 54.793 1.00 48.58 148 ASN B C 1
ATOM 4621 O O . ASN B 1 169 ? -5.546 19.236 54.647 1.00 49.18 148 ASN B O 1
ATOM 4626 N N . SER B 1 170 ? -5.801 21.069 55.926 1.00 49.69 149 SER B N 1
ATOM 4627 C CA . SER B 1 170 ? -6.233 20.341 57.139 1.00 52.64 149 SER B CA 1
ATOM 4628 C C . SER B 1 170 ? -6.759 18.930 56.894 1.00 54.73 149 SER B C 1
ATOM 4629 O O . SER B 1 170 ? -7.860 18.572 57.315 1.00 56.66 149 SER B O 1
ATOM 4632 N N . ILE B 1 172 ? -7.595 17.399 54.213 1.00 37.45 151 ILE B N 1
ATOM 4633 C CA . ILE B 1 172 ? -7.114 16.052 53.956 1.00 36.87 151 ILE B CA 1
ATOM 4634 C C . ILE B 1 172 ? -6.514 15.393 55.220 1.00 38.44 151 ILE B C 1
ATOM 4635 O O . ILE B 1 172 ? -5.531 15.889 55.769 1.00 38.80 151 ILE B O 1
ATOM 4637 N N . LYS B 1 173 ? -7.126 14.297 55.704 1.00 39.28 152 LYS B N 1
ATOM 4638 C CA . LYS B 1 173 ? -6.484 13.414 56.693 1.00 39.20 152 LYS B CA 1
ATOM 4639 C C . LYS B 1 173 ? -5.111 12.927 56.167 1.00 36.73 152 LYS B C 1
ATOM 4640 O O . LYS B 1 173 ? -5.006 12.396 55.053 1.00 33.97 152 LYS B O 1
ATOM 4646 N N . GLY B 1 174 ? -4.064 13.127 56.972 1.00 36.23 153 GLY B N 1
ATOM 4647 C CA . GLY B 1 174 ? -2.697 12.789 56.584 1.00 34.01 153 GLY B CA 1
ATOM 4648 C C . GLY B 1 174 ? -2.001 13.868 55.754 1.00 31.63 153 GLY B C 1
ATOM 4649 O O . GLY B 1 174 ? -0.948 13.600 55.131 1.00 28.69 153 GLY B O 1
ATOM 4650 N N . SER B 1 175 ? -2.567 15.081 55.739 1.00 30.93 154 SER B N 1
ATOM 4651 C CA . SER B 1 175 ? -2.013 16.172 54.933 1.00 30.00 154 SER B CA 1
ATOM 4652 C C . SER B 1 175 ? -0.559 16.401 55.298 1.00 29.42 154 SER B C 1
ATOM 4653 O O . SER B 1 175 ? 0.225 16.776 54.438 1.00 25.86 154 SER B O 1
ATOM 4656 N N . ASP B 1 176 ? -0.245 16.146 56.567 1.00 31.76 155 ASP B N 1
ATOM 4657 C CA . ASP B 1 176 ? 1.072 16.385 57.137 1.00 33.62 155 ASP B CA 1
ATOM 4658 C C . ASP B 1 176 ? 2.116 15.395 56.658 1.00 32.95 155 ASP B C 1
ATOM 4659 O O . ASP B 1 176 ? 3.322 15.649 56.757 1.00 33.34 155 ASP B O 1
ATOM 4664 N N . LEU B 1 177 ? 1.648 14.292 56.090 1.00 32.37 156 LEU B N 1
ATOM 4665 C CA . LEU B 1 177 ? 2.529 13.359 55.408 1.00 31.17 156 LEU B CA 1
ATOM 4666 C C . LEU B 1 177 ? 2.958 13.836 54.009 1.00 27.82 156 LEU B C 1
ATOM 4667 O O . LEU B 1 177 ? 3.812 13.207 53.383 1.00 27.55 156 LEU B O 1
ATOM 4672 N N . CYS B 1 178 ? 2.329 14.883 53.479 1.00 25.35 157 CYS B N 1
ATOM 4673 C CA . CYS B 1 178 ? 2.628 15.297 52.130 1.00 22.51 157 CYS B CA 1
ATOM 4674 C C . CYS B 1 178 ? 3.682 16.404 52.097 1.00 22.06 157 CYS B C 1
ATOM 4675 O O . CYS B 1 178 ? 3.845 17.157 53.050 1.00 22.77 157 CYS B O 1
ATOM 4678 N N . LEU B 1 179 ? 4.350 16.486 50.956 1.00 20.34 158 LEU B N 1
ATOM 4679 C CA . LEU B 1 179 ? 5.315 17.522 50.664 1.00 19.52 158 LEU B CA 1
ATOM 4680 C C . LEU B 1 179 ? 4.592 18.713 50.083 1.00 18.15 158 LEU B C 1
ATOM 4681 O O . LEU B 1 179 ? 3.493 18.564 49.507 1.00 16.83 158 LEU B O 1
ATOM 4686 N N . THR B 1 180 ? 5.222 19.878 50.196 1.00 17.18 159 THR B N 1
ATOM 4687 C CA . THR B 1 180 ? 4.804 21.035 49.427 1.00 16.94 159 THR B CA 1
ATOM 4688 C C . THR B 1 180 ? 5.989 21.563 48.587 1.00 16.79 159 THR B C 1
ATOM 4689 O O . THR B 1 180 ? 7.098 20.966 48.596 1.00 15.03 159 THR B O 1
ATOM 4693 N N . SER B 1 181 ? 5.777 22.697 47.899 1.00 15.92 160 SER B N 1
ATOM 4694 C CA . SER B 1 181 ? 6.840 23.290 47.102 1.00 16.32 160 SER B CA 1
ATOM 4695 C C . SER B 1 181 ? 7.986 23.695 48.018 1.00 17.87 160 SER B C 1
ATOM 4696 O O . SER B 1 181 ? 9.129 23.809 47.557 1.00 18.25 160 SER B O 1
ATOM 4699 N N . ASN B 1 182 ? 7.709 23.891 49.315 1.00 18.70 161 ASN B N 1
ATOM 4700 C CA . ASN B 1 182 ? 8.767 24.178 50.281 1.00 20.48 161 ASN B CA 1
ATOM 4701 C C . ASN B 1 182 ? 9.767 23.016 50.483 1.00 21.47 161 ASN B C 1
ATOM 4702 O O . ASN B 1 182 ? 10.912 23.255 50.923 1.00 23.95 161 ASN B O 1
ATOM 4707 N N . GLU B 1 183 ? 9.344 21.786 50.194 1.00 18.99 162 GLU B N 1
ATOM 4708 C CA . GLU B 1 183 ? 10.156 20.587 50.481 1.00 19.58 162 GLU B CA 1
ATOM 4709 C C . GLU B 1 183 ? 10.599 19.853 49.215 1.00 18.27 162 GLU B C 1
ATOM 4710 O O . GLU B 1 183 ? 11.591 19.144 49.245 1.00 19.12 162 GLU B O 1
ATOM 4716 N N . ILE B 1 184 ? 9.905 20.106 48.110 1.00 16.85 163 ILE B N 1
ATOM 4717 C CA . ILE B 1 184 ? 9.987 19.324 46.887 1.00 16.80 163 ILE B CA 1
ATOM 4718 C C . ILE B 1 184 ? 11.375 19.337 46.228 1.00 17.31 163 ILE B C 1
ATOM 4719 O O . ILE B 1 184 ? 11.763 18.357 45.571 1.00 17.21 163 ILE B O 1
ATOM 4724 N N . PHE B 1 185 ? 12.108 20.426 46.407 1.00 16.08 164 PHE B N 1
ATOM 4725 C CA . PHE B 1 185 ? 13.418 20.595 45.785 1.00 17.37 164 PHE B CA 1
ATOM 4726 C C . PHE B 1 185 ? 14.499 19.782 46.470 1.00 18.09 164 PHE B C 1
ATOM 4727 O O . PHE B 1 185 ? 15.593 19.600 45.892 1.00 20.61 164 PHE B O 1
ATOM 4735 N N . ASP B 1 186 ? 14.229 19.366 47.710 1.00 17.67 165 ASP B N 1
ATOM 4736 C CA . ASP B 1 186 ? 15.277 18.863 48.577 1.00 19.51 165 ASP B CA 1
ATOM 4737 C C . ASP B 1 186 ? 15.151 17.397 48.964 1.00 18.94 165 ASP B C 1
ATOM 4738 O O . ASP B 1 186 ? 15.812 16.960 49.885 1.00 19.03 165 ASP B O 1
ATOM 4743 N N . LEU B 1 187 ? 14.339 16.656 48.220 1.00 18.19 166 LEU B N 1
ATOM 4744 C CA . LEU B 1 187 ? 14.215 15.204 48.403 1.00 20.17 166 LEU B CA 1
ATOM 4745 C C . LEU B 1 187 ? 15.578 14.586 48.507 1.00 21.82 166 LEU B C 1
ATOM 4746 O O . LEU B 1 187 ? 16.456 14.941 47.743 1.00 21.95 166 LEU B O 1
ATOM 4751 N N . GLU B 1 188 ? 15.748 13.684 49.461 1.00 24.24 167 GLU B N 1
ATOM 4752 C CA . GLU B 1 188 ? 16.987 12.908 49.574 1.00 26.51 167 GLU B CA 1
ATOM 4753 C C . GLU B 1 188 ? 17.233 12.102 48.288 1.00 26.26 167 GLU B C 1
ATOM 4754 O O . GLU B 1 188 ? 18.358 12.011 47.822 1.00 27.66 167 GLU B O 1
ATOM 4756 N N . LYS B 1 189 ? 16.185 11.561 47.689 1.00 24.94 168 LYS B N 1
ATOM 4757 C CA . LYS B 1 189 ? 16.350 10.784 46.454 1.00 25.30 168 LYS B CA 1
ATOM 4758 C C . LYS B 1 189 ? 15.247 11.020 45.475 1.00 23.35 168 LYS B C 1
ATOM 4759 O O . LYS B 1 189 ? 14.147 11.361 45.839 1.00 22.76 168 LYS B O 1
ATOM 4761 N N . LEU B 1 190 ? 15.513 10.790 44.199 1.00 23.15 169 LEU B N 1
ATOM 4762 C CA . LEU B 1 190 ? 14.431 10.871 43.241 1.00 21.63 169 LEU B CA 1
ATOM 4763 C C . LEU B 1 190 ? 13.430 9.765 43.574 1.00 22.15 169 LEU B C 1
ATOM 4764 O O . LEU B 1 190 ? 13.825 8.637 43.766 1.00 21.59 169 LEU B O 1
ATOM 4769 N N . PRO B 1 191 ? 12.129 10.089 43.652 1.00 20.77 170 PRO B N 1
ATOM 4770 C CA . PRO B 1 191 ? 11.144 9.050 43.873 1.00 21.58 170 PRO B CA 1
ATOM 4771 C C . PRO B 1 191 ? 10.968 8.134 42.669 1.00 21.93 170 PRO B C 1
ATOM 4772 O O . PRO B 1 191 ? 11.178 8.571 41.526 1.00 21.49 170 PRO B O 1
ATOM 4776 N N . LYS B 1 192 ? 10.511 6.914 42.912 1.00 23.03 171 LYS B N 1
ATOM 4777 C CA . LYS B 1 192 ? 10.107 5.993 41.846 1.00 23.94 171 LYS B CA 1
ATOM 4778 C C . LYS B 1 192 ? 8.761 6.383 41.241 1.00 22.41 171 LYS B C 1
ATOM 4779 O O . LYS B 1 192 ? 8.527 6.239 40.026 1.00 22.90 171 LYS B O 1
ATOM 4781 N N . SER B 1 193 ? 7.886 6.914 42.085 1.00 21.71 172 SER B N 1
ATOM 4782 C CA . SER B 1 193 ? 6.574 7.398 41.682 1.00 20.53 172 SER B CA 1
ATOM 4783 C C . SER B 1 193 ? 6.182 8.624 42.521 1.00 19.75 172 SER B C 1
ATOM 4784 O O . SER B 1 193 ? 6.667 8.785 43.635 1.00 19.96 172 SER B O 1
ATOM 4787 N N . ILE B 1 194 ? 5.321 9.477 41.987 1.00 17.32 173 ILE B N 1
ATOM 4788 C CA . ILE B 1 194 ? 4.859 10.658 42.733 1.00 16.63 173 ILE B CA 1
ATOM 4789 C C . ILE B 1 194 ? 3.427 10.981 42.358 1.00 16.31 173 ILE B C 1
ATOM 4790 O O . ILE B 1 194 ? 3.049 10.832 41.170 1.00 14.65 173 ILE B O 1
ATOM 4795 N N . VAL B 1 195 ? 2.647 11.386 43.372 1.00 16.10 174 VAL B N 1
ATOM 4796 C CA . VAL B 1 195 ? 1.306 11.933 43.156 1.00 16.19 174 VAL B CA 1
ATOM 4797 C C . VAL B 1 195 ? 1.374 13.447 43.410 1.00 15.17 174 VAL B C 1
ATOM 4798 O O . VAL B 1 195 ? 1.915 13.876 44.436 1.00 15.56 174 VAL B O 1
ATOM 4802 N N . ILE B 1 196 ? 0.883 14.236 42.455 1.00 15.31 175 ILE B N 1
ATOM 4803 C CA . ILE B 1 196 ? 0.854 15.730 42.572 1.00 14.62 175 ILE B CA 1
ATOM 4804 C C . ILE B 1 196 ? -0.613 16.069 42.727 1.00 15.11 175 ILE B C 1
ATOM 4805 O O . ILE B 1 196 ? -1.399 15.734 41.828 1.00 15.15 175 ILE B O 1
ATOM 4810 N N . VAL B 1 197 ? -0.986 16.737 43.830 1.00 15.31 176 VAL B N 1
ATOM 4811 C CA . VAL B 1 197 ? -2.362 17.155 44.046 1.00 16.10 176 VAL B CA 1
ATOM 4812 C C . VAL B 1 197 ? -2.547 18.635 43.672 1.00 16.29 176 VAL B C 1
ATOM 4813 O O . VAL B 1 197 ? -2.133 19.533 44.421 1.00 16.10 176 VAL B O 1
ATOM 4817 N N . GLY B 1 198 ? -3.178 18.875 42.526 1.00 16.41 177 GLY B N 1
ATOM 4818 C CA . GLY B 1 198 ? -3.467 20.233 42.071 1.00 16.99 177 GLY B CA 1
ATOM 4819 C C . GLY B 1 198 ? -3.032 20.426 40.634 1.00 15.75 177 GLY B C 1
ATOM 4820 O O . GLY B 1 198 ? -1.947 20.045 40.269 1.00 17.49 177 GLY B O 1
ATOM 4821 N N . GLY B 1 199 ? -3.926 20.957 39.820 1.00 16.13 178 GLY B N 1
ATOM 4822 C CA . GLY B 1 199 ? -3.686 21.186 38.399 1.00 15.58 178 GLY B CA 1
ATOM 4823 C C . GLY B 1 199 ? -3.568 22.650 37.985 1.00 14.54 178 GLY B C 1
ATOM 4824 O O . GLY B 1 199 ? -3.830 22.997 36.828 1.00 14.52 178 GLY B O 1
ATOM 4825 N N . GLY B 1 200 ? -3.135 23.494 38.905 1.00 13.73 179 GLY B N 1
ATOM 4826 C CA . GLY B 1 200 ? -2.684 24.834 38.544 1.00 14.07 179 GLY B CA 1
ATOM 4827 C C . GLY B 1 200 ? -1.243 24.772 38.047 1.00 12.67 179 GLY B C 1
ATOM 4828 O O . GLY B 1 200 ? -0.667 23.702 37.883 1.00 11.32 179 GLY B O 1
ATOM 4829 N N . TYR B 1 201 ? -0.639 25.948 37.873 1.00 12.59 180 TYR B N 1
ATOM 4830 C CA . TYR B 1 201 ? 0.660 26.043 37.231 1.00 13.19 180 TYR B CA 1
ATOM 4831 C C . TYR B 1 201 ? 1.718 25.322 38.027 1.00 12.05 180 TYR B C 1
ATOM 4832 O O . TYR B 1 201 ? 2.604 24.684 37.427 1.00 13.16 180 TYR B O 1
ATOM 4841 N N . ILE B 1 202 ? 1.656 25.363 39.359 1.00 12.12 181 ILE B N 1
ATOM 4842 C CA . ILE B 1 202 ? 2.702 24.672 40.140 1.00 13.61 181 ILE B CA 1
ATOM 4843 C C . ILE B 1 202 ? 2.630 23.138 39.944 1.00 12.86 181 ILE B C 1
ATOM 4844 O O . ILE B 1 202 ? 3.649 22.441 39.667 1.00 13.36 181 ILE B O 1
ATOM 4849 N N . GLY B 1 203 ? 1.438 22.593 40.044 1.00 12.45 182 GLY B N 1
ATOM 4850 C CA . GLY B 1 203 ? 1.283 21.167 39.849 1.00 12.29 182 GLY B CA 1
ATOM 4851 C C . GLY B 1 203 ? 1.657 20.649 38.461 1.00 11.51 182 GLY B C 1
ATOM 4852 O O . GLY B 1 203 ? 2.358 19.621 38.353 1.00 12.53 182 GLY B O 1
ATOM 4853 N N . VAL B 1 204 ? 1.251 21.356 37.400 1.00 11.87 183 VAL B N 1
ATOM 4854 C CA . VAL B 1 204 ? 1.606 20.932 36.073 1.00 10.81 183 VAL B CA 1
ATOM 4855 C C . VAL B 1 204 ? 3.100 21.095 35.792 1.00 10.29 183 VAL B C 1
ATOM 4856 O O . VAL B 1 204 ? 3.682 20.266 35.083 1.00 11.27 183 VAL B O 1
ATOM 4860 N N . GLU B 1 205 ? 3.717 22.103 36.361 1.00 10.44 184 GLU B N 1
ATOM 4861 C CA . GLU B 1 205 ? 5.163 22.294 36.160 1.00 10.99 184 GLU B CA 1
ATOM 4862 C C . GLU B 1 205 ? 5.921 21.117 36.778 1.00 11.45 184 GLU B C 1
ATOM 4863 O O . GLU B 1 205 ? 6.795 20.566 36.152 1.00 11.50 184 GLU B O 1
ATOM 4869 N N . PHE B 1 206 ? 5.582 20.766 38.017 1.00 11.93 185 PHE B N 1
ATOM 4870 C CA . PHE B 1 206 ? 6.283 19.699 38.729 1.00 11.77 185 PHE B CA 1
ATOM 4871 C C . PHE B 1 206 ? 5.917 18.314 38.208 1.00 11.26 185 PHE B C 1
ATOM 4872 O O . PHE B 1 206 ? 6.777 17.486 38.121 1.00 11.61 185 PHE B O 1
ATOM 4880 N N . ALA B 1 207 ? 4.679 18.090 37.789 1.00 11.74 186 ALA B N 1
ATOM 4881 C CA . ALA B 1 207 ? 4.355 16.843 37.078 1.00 12.02 186 ALA B CA 1
ATOM 4882 C C . ALA B 1 207 ? 5.283 16.626 35.888 1.00 12.46 186 ALA B C 1
ATOM 4883 O O . ALA B 1 207 ? 5.835 15.528 35.734 1.00 12.92 186 ALA B O 1
ATOM 4885 N N . ASN B 1 208 ? 5.477 17.654 35.058 1.00 11.34 187 ASN B N 1
ATOM 4886 C CA . ASN B 1 208 ? 6.297 17.491 33.899 1.00 11.51 187 ASN B CA 1
ATOM 4887 C C . ASN B 1 208 ? 7.777 17.363 34.232 1.00 11.77 187 ASN B C 1
ATOM 4888 O O . ASN B 1 208 ? 8.508 16.637 33.532 1.00 12.13 187 ASN B O 1
ATOM 4893 N N . ILE B 1 209 ? 8.211 18.031 35.288 1.00 10.73 188 ILE B N 1
ATOM 4894 C CA . ILE B 1 209 ? 9.591 17.895 35.767 1.00 11.28 188 ILE B CA 1
ATOM 4895 C C . ILE B 1 209 ? 9.864 16.444 36.180 1.00 11.94 188 ILE B C 1
ATOM 4896 O O . ILE B 1 209 ? 10.792 15.833 35.681 1.00 12.44 188 ILE B O 1
ATOM 4901 N N . PHE B 1 210 ? 9.040 15.890 37.059 1.00 12.59 189 PHE B N 1
ATOM 4902 C CA . PHE B 1 210 ? 9.316 14.553 37.571 1.00 13.53 189 PHE B CA 1
ATOM 4903 C C . PHE B 1 210 ? 9.188 13.512 36.477 1.00 14.21 189 PHE B C 1
ATOM 4904 O O . PHE B 1 210 ? 10.048 12.661 36.329 1.00 15.38 189 PHE B O 1
ATOM 4912 N N . HIS B 1 211 ? 8.152 13.615 35.653 1.00 13.96 190 HIS B N 1
ATOM 4913 C CA . HIS B 1 211 ? 8.022 12.694 34.514 1.00 14.45 190 HIS B CA 1
ATOM 4914 C C . HIS B 1 211 ? 9.272 12.740 33.632 1.00 16.19 190 HIS B C 1
ATOM 4915 O O . HIS B 1 211 ? 9.836 11.686 33.255 1.00 16.82 190 HIS B O 1
ATOM 4922 N N . GLY B 1 212 ? 9.769 13.949 33.331 1.00 15.26 191 GLY B N 1
ATOM 4923 C CA . GLY B 1 212 ? 10.985 14.057 32.514 1.00 16.73 191 GLY B CA 1
ATOM 4924 C C . GLY B 1 212 ? 12.226 13.392 33.139 1.00 17.62 191 GLY B C 1
ATOM 4925 O O . GLY B 1 212 ? 13.108 12.925 32.430 1.00 18.92 191 GLY B O 1
ATOM 4926 N N . LEU B 1 213 ? 12.284 13.357 34.459 1.00 16.63 192 LEU B N 1
ATOM 4927 C CA . LEU B 1 213 ? 13.372 12.721 35.180 1.00 17.42 192 LEU B CA 1
ATOM 4928 C C . LEU B 1 213 ? 13.163 11.199 35.392 1.00 18.88 192 LEU B C 1
ATOM 4929 O O . LEU B 1 213 ? 14.006 10.532 36.014 1.00 20.25 192 LEU B O 1
ATOM 4934 N N . GLY B 1 214 ? 12.090 10.658 34.830 1.00 18.38 193 GLY B N 1
ATOM 4935 C CA . GLY B 1 214 ? 11.844 9.209 34.792 1.00 20.61 193 GLY B CA 1
ATOM 4936 C C . GLY B 1 214 ? 10.897 8.708 35.893 1.00 20.12 193 GLY B C 1
ATOM 4937 O O . GLY B 1 214 ? 10.806 7.503 36.127 1.00 21.96 193 GLY B O 1
ATOM 4938 N N . VAL B 1 215 ? 10.234 9.621 36.583 1.00 18.07 194 VAL B N 1
ATOM 4939 C CA . VAL B 1 215 ? 9.345 9.281 37.686 1.00 17.87 194 VAL B CA 1
ATOM 4940 C C . VAL B 1 215 ? 7.956 8.962 37.158 1.00 17.69 194 VAL B C 1
ATOM 4941 O O . VAL B 1 215 ? 7.417 9.692 36.331 1.00 16.28 194 VAL B O 1
ATOM 4945 N N . LYS B 1 216 ? 7.368 7.852 37.606 1.00 19.40 195 LYS B N 1
ATOM 4946 C CA . LYS B 1 216 ? 5.981 7.581 37.272 1.00 19.89 195 LYS B CA 1
ATOM 4947 C C . LYS B 1 216 ? 5.072 8.569 37.976 1.00 17.75 195 LYS B C 1
ATOM 4948 O O . LYS B 1 216 ? 4.977 8.578 39.214 1.00 17.99 195 LYS B O 1
ATOM 4954 N N . THR B 1 217 ? 4.362 9.380 37.195 1.00 16.16 196 THR B N 1
ATOM 4955 C CA . THR B 1 217 ? 3.745 10.605 37.719 1.00 15.60 196 THR B CA 1
ATOM 4956 C C . THR B 1 217 ? 2.237 10.555 37.536 1.00 15.89 196 THR B C 1
ATOM 4957 O O . THR B 1 217 ? 1.744 10.232 36.450 1.00 16.90 196 THR B O 1
ATOM 4961 N N . THR B 1 218 ? 1.512 10.837 38.608 1.00 15.72 197 THR B N 1
ATOM 4962 C CA . THR B 1 218 ? 0.055 11.002 38.565 1.00 15.57 197 THR B CA 1
ATOM 4963 C C . THR B 1 218 ? -0.321 12.403 39.067 1.00 14.77 197 THR B C 1
ATOM 4964 O O . THR B 1 218 ? 0.165 12.854 40.112 1.00 14.99 197 THR B O 1
ATOM 4968 N N . LEU B 1 219 ? -1.143 13.107 38.296 1.00 14.60 198 LEU B N 1
ATOM 4969 C CA . LEU B 1 219 ? -1.611 14.437 38.712 1.00 14.04 198 LEU B CA 1
ATOM 4970 C C . LEU B 1 219 ? -3.121 14.335 39.002 1.00 14.58 198 LEU B C 1
ATOM 4971 O O . LEU B 1 219 ? -3.870 13.768 38.201 1.00 16.55 198 LEU B O 1
ATOM 4976 N N . LEU B 1 220 ? -3.553 14.855 40.154 1.00 16.10 199 LEU B N 1
ATOM 4977 C CA . LEU B 1 220 ? -4.948 14.865 40.538 1.00 15.61 199 LEU B CA 1
ATOM 4978 C C . LEU B 1 220 ? -5.427 16.297 40.421 1.00 16.22 199 LEU B C 1
ATOM 4979 O O . LEU B 1 220 ? -4.730 17.256 40.828 1.00 15.75 199 LEU B O 1
ATOM 4984 N N . HIS B 1 221 ? -6.624 16.444 39.875 1.00 16.30 200 HIS B N 1
ATOM 4985 C CA . HIS B 1 221 ? -7.243 17.744 39.743 1.00 16.66 200 HIS B CA 1
ATOM 4986 C C . HIS B 1 221 ? -8.726 17.658 40.083 1.00 18.31 200 HIS B C 1
ATOM 4987 O O . HIS B 1 221 ? -9.433 16.738 39.592 1.00 19.02 200 HIS B O 1
ATOM 4994 N N . ARG B 1 222 ? -9.209 18.626 40.879 1.00 18.51 201 ARG B N 1
ATOM 4995 C CA . ARG B 1 222 ? -10.605 18.629 41.386 1.00 21.01 201 ARG B CA 1
ATOM 4996 C C . ARG B 1 222 ? -11.663 18.883 40.322 1.00 22.31 201 ARG B C 1
ATOM 4997 O O . ARG B 1 222 ? -12.803 18.464 40.477 1.00 23.42 201 ARG B O 1
ATOM 4999 N N . GLY B 1 223 ? -11.291 19.566 39.241 1.00 22.17 202 GLY B N 1
ATOM 5000 C CA . GLY B 1 223 ? -12.255 19.909 38.185 1.00 23.17 202 GLY B CA 1
ATOM 5001 C C . GLY B 1 223 ? -12.085 19.040 36.945 1.00 23.26 202 GLY B C 1
ATOM 5002 O O . GLY B 1 223 ? -11.627 17.895 37.042 1.00 22.89 202 GLY B O 1
ATOM 5003 N N . ASP B 1 224 ? -12.476 19.575 35.781 1.00 22.25 203 ASP B N 1
ATOM 5004 C CA . ASP B 1 224 ? -12.572 18.801 34.565 1.00 20.94 203 ASP B CA 1
ATOM 5005 C C . ASP B 1 224 ? -11.339 18.881 33.672 1.00 17.99 203 ASP B C 1
ATOM 5006 O O . ASP B 1 224 ? -11.185 18.041 32.800 1.00 15.97 203 ASP B O 1
ATOM 5011 N N . LEU B 1 225 ? -10.494 19.900 33.857 1.00 15.51 204 LEU B N 1
ATOM 5012 C CA . LEU B 1 225 ? -9.304 20.127 32.991 1.00 14.98 204 LEU B CA 1
ATOM 5013 C C . LEU B 1 225 ? -8.306 21.037 33.685 1.00 13.74 204 LEU B C 1
ATOM 5014 O O . LEU B 1 225 ? -8.701 22.011 34.317 1.00 14.21 204 LEU B O 1
ATOM 5019 N N . ILE B 1 226 ? -7.032 20.690 33.597 1.00 12.60 205 ILE B N 1
ATOM 5020 C CA . ILE B 1 226 ? -5.969 21.468 34.179 1.00 12.54 205 ILE B CA 1
ATOM 5021 C C . ILE B 1 226 ? -5.987 22.944 33.744 1.00 12.74 205 ILE B C 1
ATOM 5022 O O . ILE B 1 226 ? -6.681 23.305 32.755 1.00 12.63 205 ILE B O 1
ATOM 5027 N N . LEU B 1 227 ? -5.293 23.775 34.545 1.00 12.91 206 LEU B N 1
ATOM 5028 C CA . LEU B 1 227 ? -5.124 25.215 34.276 1.00 12.39 206 LEU B CA 1
ATOM 5029 C C . LEU B 1 227 ? -6.419 25.989 34.013 1.00 14.91 206 LEU B C 1
ATOM 5030 O O . LEU B 1 227 ? -6.626 26.645 32.973 1.00 13.60 206 LEU B O 1
ATOM 5035 N N . ARG B 1 228 ? -7.318 25.941 35.002 1.00 16.66 207 ARG B N 1
ATOM 5036 C CA . ARG B 1 228 ? -8.508 26.767 35.022 1.00 19.33 207 ARG B CA 1
ATOM 5037 C C . ARG B 1 228 ? -8.063 28.225 34.796 1.00 19.41 207 ARG B C 1
ATOM 5038 O O . ARG B 1 228 ? -7.024 28.606 35.284 1.00 18.31 207 ARG B O 1
ATOM 5046 N N . ASN B 1 229 ? -8.828 28.995 34.048 1.00 20.22 208 ASN B N 1
ATOM 5047 C CA . ASN B 1 229 ? -8.557 30.441 33.778 1.00 23.26 208 ASN B CA 1
ATOM 5048 C C . ASN B 1 229 ? -7.504 30.761 32.686 1.00 22.41 208 ASN B C 1
ATOM 5049 O O . ASN B 1 229 ? -7.271 31.952 32.363 1.00 25.10 208 ASN B O 1
ATOM 5054 N N . PHE B 1 230 ? -6.901 29.731 32.110 1.00 18.77 209 PHE B N 1
ATOM 5055 C CA . PHE B 1 230 ? -6.095 29.900 30.893 1.00 16.96 209 PHE B CA 1
ATOM 5056 C C . PHE B 1 230 ? -6.973 29.640 29.673 1.00 17.22 209 PHE B C 1
ATOM 5057 O O . PHE B 1 230 ? -8.018 28.987 29.776 1.00 17.33 209 PHE B O 1
ATOM 5065 N N . ASP B 1 231 ? -6.580 30.169 28.517 1.00 16.02 210 ASP B N 1
ATOM 5066 C CA . ASP B 1 231 ? -7.294 29.894 27.279 1.00 15.45 210 ASP B CA 1
ATOM 5067 C C . ASP B 1 231 ? -7.482 28.363 27.083 1.00 14.08 210 ASP B C 1
ATOM 5068 O O . ASP B 1 231 ? -6.588 27.587 27.344 1.00 11.84 210 ASP B O 1
ATOM 5073 N N . TYR B 1 232 ? -8.670 27.959 26.643 1.00 15.30 211 TYR B N 1
ATOM 5074 C CA . TYR B 1 232 ? -9.019 26.518 26.551 1.00 16.32 211 TYR B CA 1
ATOM 5075 C C . TYR B 1 232 ? -8.022 25.737 25.692 1.00 15.31 211 TYR B C 1
ATOM 5076 O O . TYR B 1 232 ? -7.638 24.629 26.046 1.00 14.93 211 TYR B O 1
ATOM 5085 N N . ASP B 1 233 ? -7.571 26.301 24.567 1.00 16.15 212 ASP B N 1
ATOM 5086 C CA . ASP B 1 233 ? -6.599 25.569 23.722 1.00 15.18 212 ASP B CA 1
ATOM 5087 C C . ASP B 1 233 ? -5.331 25.254 24.525 1.00 14.65 212 ASP B C 1
ATOM 5088 O O . ASP B 1 233 ? -4.765 24.166 24.411 1.00 14.66 212 ASP B O 1
ATOM 5093 N N . LEU B 1 234 ? -4.835 26.201 25.329 1.00 13.74 213 LEU B N 1
ATOM 5094 C CA . LEU B 1 234 ? -3.648 25.907 26.153 1.00 12.02 213 LEU B CA 1
ATOM 5095 C C . LEU B 1 234 ? -3.887 24.763 27.141 1.00 11.70 213 LEU B C 1
ATOM 5096 O O . LEU B 1 234 ? -3.013 23.917 27.390 1.00 9.82 213 LEU B O 1
ATOM 5101 N N . ARG B 1 235 ? -5.067 24.754 27.729 1.00 11.39 214 ARG B N 1
ATOM 5102 C CA . ARG B 1 235 ? -5.378 23.740 28.717 1.00 11.22 214 ARG B CA 1
ATOM 5103 C C . ARG B 1 235 ? -5.442 22.389 28.022 1.00 12.13 214 ARG B C 1
ATOM 5104 O O . ARG B 1 235 ? -4.868 21.375 28.499 1.00 11.99 214 ARG B O 1
ATOM 5112 N N . GLN B 1 236 ? -6.146 22.366 26.892 1.00 12.62 215 GLN B N 1
ATOM 5113 C CA . GLN B 1 236 ? -6.425 21.094 26.244 1.00 14.33 215 GLN B CA 1
ATOM 5114 C C . GLN B 1 236 ? -5.162 20.539 25.632 1.00 13.52 215 GLN B C 1
ATOM 5115 O O . GLN B 1 236 ? -4.869 19.360 25.815 1.00 12.97 215 GLN B O 1
ATOM 5121 N N . LEU B 1 237 ? -4.405 21.376 24.918 1.00 13.52 216 LEU B N 1
ATOM 5122 C CA . LEU B 1 237 ? -3.181 20.874 24.264 1.00 14.42 216 LEU B CA 1
ATOM 5123 C C . LEU B 1 237 ? -2.179 20.358 25.280 1.00 13.68 216 LEU B C 1
ATOM 5124 O O . LEU B 1 237 ? -1.499 19.325 25.030 1.00 13.81 216 LEU B O 1
ATOM 5129 N N . LEU B 1 238 ? -2.039 21.063 26.412 1.00 13.04 217 LEU B N 1
ATOM 5130 C CA . LEU B 1 238 ? -1.109 20.596 27.445 1.00 12.40 217 LEU B CA 1
ATOM 5131 C C . LEU B 1 238 ? -1.583 19.256 28.032 1.00 12.11 217 LEU B C 1
ATOM 5132 O O . LEU B 1 238 ? -0.808 18.285 28.121 1.00 11.87 217 LEU B O 1
ATOM 5137 N N . ASN B 1 239 ? -2.862 19.200 28.385 1.00 12.06 218 ASN B N 1
ATOM 5138 C CA . ASN B 1 239 ? -3.427 17.970 28.957 1.00 12.12 218 ASN B CA 1
ATOM 5139 C C . ASN B 1 239 ? -3.099 16.804 28.048 1.00 12.89 218 ASN B C 1
ATOM 5140 O O . ASN B 1 239 ? -2.634 15.774 28.497 1.00 13.16 218 ASN B O 1
ATOM 5145 N N . ASP B 1 240 ? -3.361 16.980 26.752 1.00 13.31 219 ASP B N 1
ATOM 5146 C CA . ASP B 1 240 ? -3.251 15.894 25.823 1.00 14.10 219 ASP B CA 1
ATOM 5147 C C . ASP B 1 240 ? -1.772 15.466 25.624 1.00 13.67 219 ASP B C 1
ATOM 5148 O O . ASP B 1 240 ? -1.466 14.278 25.462 1.00 13.07 219 ASP B O 1
ATOM 5153 N N . ALA B 1 241 ? -0.850 16.419 25.636 1.00 13.11 220 ALA B N 1
ATOM 5154 C CA . ALA B 1 241 ? 0.572 16.078 25.509 1.00 12.70 220 ALA B CA 1
ATOM 5155 C C . ALA B 1 241 ? 1.080 15.330 26.756 1.00 13.48 220 ALA B C 1
ATOM 5156 O O . ALA B 1 241 ? 1.978 14.451 26.668 1.00 14.94 220 ALA B O 1
ATOM 5158 N N . MET B 1 242 ? 0.546 15.699 27.918 1.00 12.85 221 MET B N 1
ATOM 5159 C CA . MET B 1 242 ? 0.978 15.070 29.169 1.00 13.15 221 MET B CA 1
ATOM 5160 C C . MET B 1 242 ? 0.509 13.622 29.211 1.00 13.14 221 MET B C 1
ATOM 5161 O O . MET B 1 242 ? 1.250 12.738 29.575 1.00 13.82 221 MET B O 1
ATOM 5166 N N . VAL B 1 243 ? -0.748 13.393 28.856 1.00 14.38 222 VAL B N 1
ATOM 5167 C CA . VAL B 1 243 ? -1.300 12.051 28.843 1.00 14.45 222 VAL B CA 1
ATOM 5168 C C . VAL B 1 243 ? -0.613 11.196 27.782 1.00 14.72 222 VAL B C 1
ATOM 5169 O O . VAL B 1 243 ? -0.269 10.021 28.002 1.00 15.71 222 VAL B O 1
ATOM 5173 N N . ALA B 1 244 ? -0.387 11.770 26.613 1.00 15.11 223 ALA B N 1
ATOM 5174 C CA . ALA B 1 244 ? 0.226 11.014 25.510 1.00 16.50 223 ALA B CA 1
ATOM 5175 C C . ALA B 1 244 ? 1.621 10.518 25.905 1.00 17.32 223 ALA B C 1
ATOM 5176 O O . ALA B 1 244 ? 2.029 9.432 25.509 1.00 18.28 223 ALA B O 1
ATOM 5178 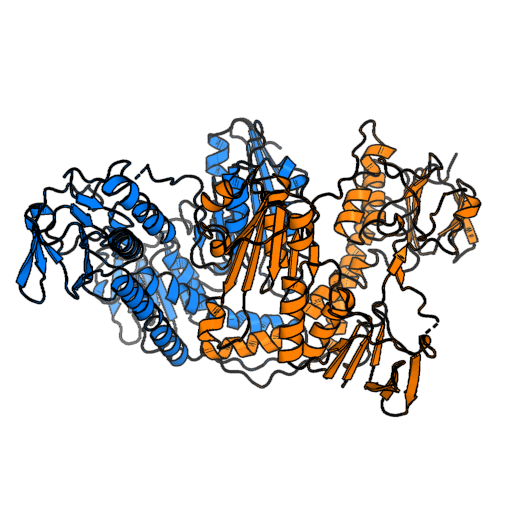N N . LYS B 1 245 ? 2.351 11.308 26.678 1.00 15.63 224 LYS B N 1
ATOM 5179 C CA . LYS B 1 245 ? 3.714 10.896 27.035 1.00 17.42 224 LYS B CA 1
ATOM 5180 C C . LYS B 1 245 ? 3.795 10.014 28.262 1.00 17.02 224 LYS B C 1
ATOM 5181 O O . LYS B 1 245 ? 4.879 9.488 28.540 1.00 16.28 224 LYS B O 1
ATOM 5187 N N . GLY B 1 246 ? 2.676 9.837 28.978 1.00 16.03 225 GLY B N 1
ATOM 5188 C CA . GLY B 1 246 ? 2.637 8.839 30.050 1.00 17.30 225 GLY B CA 1
ATOM 5189 C C . GLY B 1 246 ? 2.323 9.344 31.461 1.00 15.95 225 GLY B C 1
ATOM 5190 O O . GLY B 1 246 ? 2.419 8.579 32.436 1.00 16.83 225 GLY B O 1
ATOM 5191 N N . ILE B 1 247 ? 1.949 10.606 31.584 1.00 13.77 226 ILE B N 1
ATOM 5192 C CA . ILE B 1 247 ? 1.506 11.155 32.868 1.00 13.64 226 ILE B CA 1
ATOM 5193 C C . ILE B 1 247 ? 0.010 10.809 32.991 1.00 14.48 226 ILE B C 1
ATOM 5194 O O . ILE B 1 247 ? -0.759 10.959 32.041 1.00 14.34 226 ILE B O 1
ATOM 5199 N N . SER B 1 248 ? -0.368 10.297 34.145 1.00 14.76 227 SER B N 1
ATOM 5200 C CA A SER B 1 248 ? -1.750 10.009 34.457 0.70 15.55 227 SER B CA 1
ATOM 5201 C CA B SER B 1 248 ? -1.753 9.989 34.462 0.30 15.48 227 SER B CA 1
ATOM 5202 C C . SER B 1 248 ? -2.373 11.241 35.052 1.00 14.88 227 SER B C 1
ATOM 5203 O O . SER B 1 248 ? -1.850 11.785 35.990 1.00 14.55 227 SER B O 1
ATOM 5208 N N . ILE B 1 249 ? -3.488 11.681 34.487 1.00 14.72 228 ILE B N 1
ATOM 5209 C CA . ILE B 1 249 ? -4.220 12.797 35.013 1.00 14.24 228 ILE B CA 1
ATOM 5210 C C . ILE B 1 249 ? -5.612 12.312 35.367 1.00 15.99 228 ILE B C 1
ATOM 5211 O O . ILE B 1 249 ? -6.361 11.795 34.525 1.00 17.01 228 ILE B O 1
ATOM 5216 N N . ILE B 1 250 ? -5.927 12.431 36.639 1.00 15.29 229 ILE B N 1
ATOM 5217 C CA . ILE B 1 250 ? -7.182 12.041 37.150 1.00 17.17 229 ILE B CA 1
ATOM 5218 C C . ILE B 1 250 ? -7.971 13.300 37.488 1.00 16.21 229 ILE B C 1
ATOM 5219 O O . ILE B 1 250 ? -7.553 14.090 38.346 1.00 15.94 229 ILE B O 1
ATOM 5224 N N . TYR B 1 251 ? -9.149 13.418 36.875 1.00 17.55 230 TYR B N 1
ATOM 5225 C CA . TYR B 1 251 ? -10.014 14.559 37.091 1.00 17.79 230 TYR B CA 1
ATOM 5226 C C . TYR B 1 251 ? -11.172 14.246 38.039 1.00 19.41 230 TYR B C 1
ATOM 5227 O O . TYR B 1 251 ? -11.418 13.102 38.378 1.00 21.59 230 TYR B O 1
ATOM 5236 N N . GLU B 1 252 ? -11.866 15.304 38.447 1.00 20.04 231 GLU B N 1
ATOM 5237 C CA . GLU B 1 252 ? -12.934 15.285 39.413 1.00 21.34 231 GLU B CA 1
ATOM 5238 C C . GLU B 1 252 ? -12.476 14.596 40.704 1.00 22.04 231 GLU B C 1
ATOM 5239 O O . GLU B 1 252 ? -13.247 13.924 41.383 1.00 22.49 231 GLU B O 1
ATOM 5245 N N . ALA B 1 253 ? -11.201 14.792 41.018 1.00 21.08 232 ALA B N 1
ATOM 5246 C CA . ALA B 1 253 ? -10.519 14.051 42.068 1.00 22.63 232 ALA B CA 1
ATOM 5247 C C . ALA B 1 253 ? -10.395 14.939 43.324 1.00 23.62 232 ALA B C 1
ATOM 5248 O O . ALA B 1 253 ? -9.769 15.987 43.279 1.00 22.80 232 ALA B O 1
ATOM 5250 N N . THR B 1 254 ? -10.975 14.482 44.427 1.00 25.80 233 THR B N 1
ATOM 5251 C CA . THR B 1 254 ? -10.756 15.076 45.753 1.00 26.90 233 THR B CA 1
ATOM 5252 C C . THR B 1 254 ? -10.105 14.045 46.670 1.00 27.31 233 THR B C 1
ATOM 5253 O O . THR B 1 254 ? -10.591 12.913 46.786 1.00 28.26 233 THR B O 1
ATOM 5257 N N . VAL B 1 255 ? -8.995 14.417 47.288 1.00 25.79 234 VAL B N 1
ATOM 5258 C CA . VAL B 1 255 ? -8.322 13.522 48.196 1.00 27.21 234 VAL B CA 1
ATOM 5259 C C . VAL B 1 255 ? -9.064 13.508 49.511 1.00 30.37 234 VAL B C 1
ATOM 5260 O O . VAL B 1 255 ? -9.408 14.565 50.029 1.00 31.57 234 VAL B O 1
ATOM 5264 N N . SER B 1 256 ? -9.336 12.307 50.022 1.00 32.30 235 SER B N 1
ATOM 5265 C CA . SER B 1 256 ? -9.944 12.113 51.327 1.00 35.26 235 SER B CA 1
ATOM 5266 C C . SER B 1 256 ? -8.837 11.976 52.363 1.00 35.26 235 SER B C 1
ATOM 5267 O O . SER B 1 256 ? -8.840 12.648 53.396 1.00 37.01 235 SER B O 1
ATOM 5270 N N . GLN B 1 257 ? -7.885 11.098 52.106 1.00 34.23 236 GLN B N 1
ATOM 5271 C CA . GLN B 1 257 ? -6.834 10.895 53.077 1.00 34.69 236 GLN B CA 1
ATOM 5272 C C . GLN B 1 257 ? -5.595 10.380 52.412 1.00 32.52 236 GLN B C 1
ATOM 5273 O O . GLN B 1 257 ? -5.651 9.878 51.286 1.00 31.09 236 GLN B O 1
ATOM 5279 N N . VAL B 1 258 ? -4.473 10.582 53.086 1.00 31.31 237 VAL B N 1
ATOM 5280 C CA . VAL B 1 258 ? -3.208 10.016 52.684 1.00 30.83 237 VAL B CA 1
ATOM 5281 C C . VAL B 1 258 ? -2.741 9.152 53.860 1.00 34.18 237 VAL B C 1
ATOM 5282 O O . VAL B 1 258 ? -2.662 9.634 54.995 1.00 35.27 237 VAL B O 1
ATOM 5286 N N . GLN B 1 259 ? -2.467 7.877 53.582 1.00 36.37 238 GLN B N 1
ATOM 5287 C CA . GLN B 1 259 ? -2.077 6.906 54.593 1.00 39.36 238 GLN B CA 1
ATOM 5288 C C . GLN B 1 259 ? -0.680 6.397 54.304 1.00 39.39 238 GLN B C 1
ATOM 5289 O O . GLN B 1 259 ? -0.326 6.154 53.153 1.00 38.46 238 GLN B O 1
ATOM 5295 N N . SER B 1 260 ? 0.107 6.229 55.361 1.00 40.91 239 SER B N 1
ATOM 5296 C CA . SER B 1 260 ? 1.455 5.664 55.259 1.00 41.35 239 SER B CA 1
ATOM 5297 C C . SER B 1 260 ? 1.372 4.148 55.153 1.00 42.66 239 SER B C 1
ATOM 5298 O O . SER B 1 260 ? 0.655 3.512 55.930 1.00 45.03 239 SER B O 1
ATOM 5301 N N . THR B 1 261 ? 2.080 3.572 54.185 1.00 40.97 240 THR B N 1
ATOM 5302 C CA . THR B 1 261 ? 2.309 2.116 54.159 1.00 42.79 240 THR B CA 1
ATOM 5303 C C . THR B 1 261 ? 3.810 1.945 53.987 1.00 41.51 240 THR B C 1
ATOM 5304 O O . THR B 1 261 ? 4.516 2.912 53.719 1.00 39.34 240 THR B O 1
ATOM 5308 N N . GLU B 1 262 ? 4.315 0.733 54.155 1.00 43.23 241 GLU B N 1
ATOM 5309 C CA . GLU B 1 262 ? 5.764 0.498 54.152 1.00 43.00 241 GLU B CA 1
ATOM 5310 C C . GLU B 1 262 ? 6.438 0.837 52.817 1.00 40.40 241 GLU B C 1
ATOM 5311 O O . GLU B 1 262 ? 7.572 1.305 52.804 1.00 39.15 241 GLU B O 1
ATOM 5317 N N . ASN B 1 263 ? 5.754 0.583 51.703 1.00 39.32 242 ASN B N 1
ATOM 5318 C CA . ASN B 1 263 ? 6.350 0.788 50.359 1.00 37.68 242 ASN B CA 1
ATOM 5319 C C . ASN B 1 263 ? 5.867 2.021 49.593 1.00 35.07 242 ASN B C 1
ATOM 5320 O O . ASN B 1 263 ? 6.315 2.274 48.453 1.00 33.65 242 ASN B O 1
ATOM 5325 N N . CYS B 1 264 ? 4.965 2.790 50.206 1.00 34.41 243 CYS B N 1
ATOM 5326 C CA . CYS B 1 264 ? 4.382 3.972 49.577 1.00 32.29 243 CYS B CA 1
ATOM 5327 C C . CYS B 1 264 ? 3.269 4.604 50.380 1.00 32.16 243 CYS B C 1
ATOM 5328 O O . CYS B 1 264 ? 2.672 3.989 51.252 1.00 33.79 243 CYS B O 1
ATOM 5331 N N . TYR B 1 265 ? 2.988 5.862 50.051 1.00 30.54 244 TYR B N 1
ATOM 5332 C CA . TYR B 1 265 ? 1.838 6.558 50.591 1.00 30.14 244 TYR B CA 1
ATOM 5333 C C . TYR B 1 265 ? 0.625 6.232 49.742 1.00 30.05 244 TYR B C 1
ATOM 5334 O O . TYR B 1 265 ? 0.646 6.383 48.512 1.00 29.65 244 TYR B O 1
ATOM 5343 N N . ASN B 1 266 ? -0.438 5.844 50.407 1.00 31.47 245 ASN B N 1
ATOM 5344 C CA . ASN B 1 266 ? -1.662 5.508 49.735 1.00 32.63 245 ASN B CA 1
ATOM 5345 C C . ASN B 1 266 ? -2.596 6.716 49.726 1.00 31.10 245 ASN B C 1
ATOM 5346 O O . ASN B 1 266 ? -3.071 7.156 50.787 1.00 32.49 245 ASN B O 1
ATOM 5351 N N . VAL B 1 267 ? -2.870 7.221 48.536 1.00 28.88 246 VAL B N 1
ATOM 5352 C CA . VAL B 1 267 ? -3.729 8.372 48.380 1.00 28.26 246 VAL B CA 1
ATOM 5353 C C . VAL B 1 267 ? -5.119 7.871 48.053 1.00 30.00 246 VAL B C 1
ATOM 5354 O O . VAL B 1 267 ? -5.327 7.254 47.002 1.00 30.19 246 VAL B O 1
ATOM 5358 N N . VAL B 1 268 ? -6.059 8.147 48.948 1.00 30.87 247 VAL B N 1
ATOM 5359 C CA . VAL B 1 268 ? -7.401 7.666 48.831 1.00 33.52 247 VAL B CA 1
ATOM 5360 C C . VAL B 1 268 ? -8.276 8.848 48.444 1.00 32.97 247 VAL B C 1
ATOM 5361 O O . VAL B 1 268 ? -8.285 9.841 49.156 1.00 32.62 247 VAL B O 1
ATOM 5365 N N . LEU B 1 269 ? -9.004 8.715 47.327 1.00 32.58 248 LEU B N 1
ATOM 5366 C CA . LEU B 1 269 ? -9.907 9.764 46.781 1.00 32.13 248 LEU B CA 1
ATOM 5367 C C . LEU B 1 269 ? -11.291 9.583 47.313 1.00 35.23 248 LEU B C 1
ATOM 5368 O O . LEU B 1 269 ? -11.626 8.482 47.762 1.00 38.71 248 LEU B O 1
ATOM 5373 N N . THR B 1 270 ? -12.131 10.616 47.258 1.00 35.81 249 THR B N 1
ATOM 5374 C CA . THR B 1 270 ? -13.500 10.479 47.792 1.00 39.51 249 THR B CA 1
ATOM 5375 C C . THR B 1 270 ? -14.389 9.482 47.019 1.00 41.96 249 THR B C 1
ATOM 5376 O O . THR B 1 270 ? -15.407 9.051 47.541 1.00 43.98 249 THR B O 1
ATOM 5380 N N . ASN B 1 271 ? -14.017 9.136 45.786 1.00 41.07 250 ASN B N 1
ATOM 5381 C CA . ASN B 1 271 ? -14.788 8.194 44.999 1.00 43.71 250 ASN B CA 1
ATOM 5382 C C . ASN B 1 271 ? -14.341 6.734 45.150 1.00 45.79 250 ASN B C 1
ATOM 5383 O O . ASN B 1 271 ? -14.858 5.858 44.458 1.00 47.26 250 ASN B O 1
ATOM 5388 N N . GLY B 1 272 ? -13.368 6.481 46.024 1.00 45.32 251 GLY B N 1
ATOM 5389 C CA . GLY B 1 272 ? -12.913 5.130 46.293 1.00 46.90 251 GLY B CA 1
ATOM 5390 C C . GLY B 1 272 ? -11.617 4.726 45.607 1.00 44.85 251 GLY B C 1
ATOM 5391 O O . GLY B 1 272 ? -10.981 3.758 46.020 1.00 45.82 251 GLY B O 1
ATOM 5392 N N . GLN B 1 273 ? -11.222 5.440 44.558 1.00 42.45 252 GLN B N 1
ATOM 5393 C CA . GLN B 1 273 ? -9.996 5.093 43.868 1.00 40.99 252 GLN B CA 1
ATOM 5394 C C . GLN B 1 273 ? -8.829 5.366 44.828 1.00 40.39 252 GLN B C 1
ATOM 5395 O O . GLN B 1 273 ? -8.900 6.277 45.653 1.00 39.35 252 GLN B O 1
ATOM 5397 N N . THR B 1 274 ? -7.775 4.559 44.742 1.00 40.52 253 THR B N 1
ATOM 5398 C CA . THR B 1 274 ? -6.566 4.761 45.549 1.00 38.98 253 THR B CA 1
ATOM 5399 C C . THR B 1 274 ? -5.353 4.800 44.613 1.00 36.69 253 THR B C 1
ATOM 5400 O O . THR B 1 274 ? -5.343 4.102 43.581 1.00 37.72 253 THR B O 1
ATOM 5404 N N . ILE B 1 275 ? -4.359 5.623 44.948 1.00 33.42 254 ILE B N 1
ATOM 5405 C CA . ILE B 1 275 ? -3.080 5.683 44.218 1.00 31.20 254 ILE B CA 1
ATOM 5406 C C . ILE B 1 275 ? -1.935 5.598 45.220 1.00 30.67 254 ILE B C 1
ATOM 5407 O O . ILE B 1 275 ? -1.862 6.428 46.127 1.00 28.87 254 ILE B O 1
ATOM 5412 N N . CYS B 1 276 ? -1.059 4.600 45.062 1.00 30.75 255 CYS B N 1
ATOM 5413 C CA . CYS B 1 276 ? 0.077 4.412 45.965 1.00 30.54 255 CYS B CA 1
ATOM 5414 C C . CYS B 1 276 ? 1.351 4.912 45.300 1.00 28.50 255 CYS B C 1
ATOM 5415 O O . CYS B 1 276 ? 1.724 4.445 44.220 1.00 28.74 255 CYS B O 1
ATOM 5418 N N . ALA B 1 277 ? 1.996 5.899 45.931 1.00 26.37 256 ALA B N 1
ATOM 5419 C CA . ALA B 1 277 ? 3.156 6.579 45.353 1.00 23.42 256 ALA B CA 1
ATOM 5420 C C . ALA B 1 277 ? 4.215 6.748 46.394 1.00 23.06 256 ALA B C 1
ATOM 5421 O O . ALA B 1 277 ? 3.899 6.852 47.566 1.00 24.34 256 ALA B O 1
ATOM 5423 N N . ASP B 1 278 ? 5.477 6.807 45.977 1.00 22.72 257 ASP B N 1
ATOM 5424 C CA . ASP B 1 278 ? 6.580 7.023 46.904 1.00 24.21 257 ASP B CA 1
ATOM 5425 C C . ASP B 1 278 ? 6.488 8.365 47.653 1.00 22.64 257 ASP B C 1
ATOM 5426 O O . ASP B 1 278 ? 6.815 8.449 48.825 1.00 23.98 257 ASP B O 1
ATOM 5431 N N . ARG B 1 279 ? 6.045 9.411 46.961 1.00 20.88 258 ARG B N 1
ATOM 5432 C CA . ARG B 1 279 ? 5.872 10.735 47.567 1.00 19.60 258 ARG B CA 1
ATOM 5433 C C . ARG B 1 279 ? 4.575 11.334 47.046 1.00 18.15 258 ARG B C 1
ATOM 5434 O O . ARG B 1 279 ? 4.104 10.964 45.978 1.00 16.73 258 ARG B O 1
ATOM 5442 N N . VAL B 1 280 ? 4.014 12.239 47.835 1.00 17.19 259 VAL B N 1
ATOM 5443 C CA . VAL B 1 280 ? 2.804 12.933 47.506 1.00 16.08 259 VAL B CA 1
ATOM 5444 C C . VAL B 1 280 ? 3.071 14.435 47.705 1.00 15.58 259 VAL B C 1
ATOM 5445 O O . VAL B 1 280 ? 3.491 14.847 48.784 1.00 15.69 259 VAL B O 1
ATOM 5449 N N . MET B 1 281 ? 2.870 15.242 46.654 1.00 13.80 260 MET B N 1
ATOM 5450 C CA . MET B 1 281 ? 3.065 16.689 46.783 1.00 14.74 260 MET B CA 1
ATOM 5451 C C . MET B 1 281 ? 1.754 17.419 46.665 1.00 15.29 260 MET B C 1
ATOM 5452 O O . MET B 1 281 ? 0.987 17.176 45.746 1.00 15.80 260 MET B O 1
ATOM 5457 N N . LEU B 1 282 ? 1.498 18.337 47.590 1.00 16.83 261 LEU B N 1
ATOM 5458 C CA . LEU B 1 282 ? 0.322 19.177 47.501 1.00 17.38 261 LEU B CA 1
ATOM 5459 C C . LEU B 1 282 ? 0.682 20.496 46.793 1.00 17.44 261 LEU B C 1
ATOM 5460 O O . LEU B 1 282 ? 1.606 21.205 47.212 1.00 17.79 261 LEU B O 1
ATOM 5465 N N . ALA B 1 283 ? -0.087 20.845 45.764 1.00 16.23 262 ALA B N 1
ATOM 5466 C CA . ALA B 1 283 ? 0.086 22.101 45.059 1.00 15.64 262 ALA B CA 1
ATOM 5467 C C . ALA B 1 283 ? -1.272 22.741 44.888 1.00 16.10 262 ALA B C 1
ATOM 5468 O O . ALA B 1 283 ? -1.736 22.910 43.767 1.00 15.70 262 ALA B O 1
ATOM 5470 N N . THR B 1 284 ? -1.903 23.090 45.993 1.00 17.70 263 THR B N 1
ATOM 5471 C CA . THR B 1 284 ? -3.338 23.390 46.013 1.00 19.99 263 THR B CA 1
ATOM 5472 C C . THR B 1 284 ? -3.665 24.866 46.258 1.00 21.66 263 THR B C 1
ATOM 5473 O O . THR B 1 284 ? -4.849 25.230 46.427 1.00 23.15 263 THR B O 1
ATOM 5477 N N . GLY B 1 285 ? -2.629 25.708 46.264 1.00 19.48 264 GLY B N 1
ATOM 5478 C CA . GLY B 1 285 ? -2.805 27.172 46.312 1.00 19.63 264 GLY B CA 1
ATOM 5479 C C . GLY B 1 285 ? -2.013 27.819 47.454 1.00 19.52 264 GLY B C 1
ATOM 5480 O O . GLY B 1 285 ? -1.679 27.153 48.469 1.00 21.10 264 GLY B O 1
ATOM 5481 N N . ARG B 1 286 ? -1.749 29.113 47.285 1.00 17.13 265 ARG B N 1
ATOM 5482 C CA . ARG B 1 286 ? -1.080 29.938 48.270 1.00 16.38 265 ARG B CA 1
ATOM 5483 C C . ARG B 1 286 ? -1.945 31.146 48.547 1.00 16.09 265 ARG B C 1
ATOM 5484 O O . ARG B 1 286 ? -2.554 31.700 47.638 1.00 14.59 265 ARG B O 1
ATOM 5492 N N . VAL B 1 287 ? -1.999 31.549 49.793 1.00 16.02 266 VAL B N 1
ATOM 5493 C CA . VAL B 1 287 ? -2.803 32.693 50.208 1.00 16.55 266 VAL B CA 1
ATOM 5494 C C . VAL B 1 287 ? -1.896 33.751 50.882 1.00 14.98 266 VAL B C 1
ATOM 5495 O O . VAL B 1 287 ? -0.830 33.415 51.353 1.00 15.23 266 VAL B O 1
ATOM 5499 N N . PRO B 1 288 ? -2.318 35.025 50.906 1.00 14.80 267 PRO B N 1
ATOM 5500 C CA . PRO B 1 288 ? -1.584 36.099 51.592 1.00 13.77 267 PRO B CA 1
ATOM 5501 C C . PRO B 1 288 ? -1.215 35.721 53.016 1.00 14.29 267 PRO B C 1
ATOM 5502 O O . PRO B 1 288 ? -2.044 35.167 53.759 1.00 13.59 267 PRO B O 1
ATOM 5506 N N . ASN B 1 289 ? 0.048 35.977 53.371 1.00 13.43 268 ASN B N 1
ATOM 5507 C CA . ASN B 1 289 ? 0.617 35.593 54.652 1.00 14.45 268 ASN B CA 1
ATOM 5508 C C . ASN B 1 289 ? 0.453 36.740 55.670 1.00 14.33 268 ASN B C 1
ATOM 5509 O O . ASN B 1 289 ? 1.368 37.533 55.881 1.00 13.63 268 ASN B O 1
ATOM 5514 N N . THR B 1 290 ? -0.707 36.764 56.323 1.00 13.72 269 THR B N 1
ATOM 5515 C CA . THR B 1 290 ? -1.109 37.837 57.218 1.00 14.03 269 THR B CA 1
ATOM 5516 C C . THR B 1 290 ? -1.591 37.332 58.591 1.00 16.57 269 THR B C 1
ATOM 5517 O O . THR B 1 290 ? -1.970 38.156 59.422 1.00 19.38 269 THR B O 1
ATOM 5521 N N . THR B 1 291 ? -1.604 36.021 58.830 1.00 17.62 270 THR B N 1
ATOM 5522 C CA . THR B 1 291 ? -1.968 35.436 60.147 1.00 19.94 270 THR B CA 1
ATOM 5523 C C . THR B 1 291 ? -0.789 35.543 61.091 1.00 19.23 270 THR B C 1
ATOM 5524 O O . THR B 1 291 ? 0.348 35.291 60.704 1.00 18.34 270 THR B O 1
ATOM 5528 N N . GLY B 1 292 ? -1.067 35.894 62.328 1.00 18.91 271 GLY B N 1
ATOM 5529 C CA . GLY B 1 292 ? -0.041 35.915 63.371 1.00 19.70 271 GLY B CA 1
ATOM 5530 C C . GLY B 1 292 ? 0.984 37.021 63.169 1.00 18.21 271 GLY B C 1
ATOM 5531 O O . GLY B 1 292 ? 2.087 36.950 63.706 1.00 18.02 271 GLY B O 1
ATOM 5532 N N . LEU B 1 293 ? 0.616 38.057 62.423 1.00 16.52 272 LEU B N 1
ATOM 5533 C CA . LEU B 1 293 ? 1.540 39.162 62.093 1.00 15.76 272 LEU B CA 1
ATOM 5534 C C . LEU B 1 293 ? 1.365 40.378 62.984 1.00 15.09 272 LEU B C 1
ATOM 5535 O O . LEU B 1 293 ? 2.179 41.301 62.961 1.00 15.65 272 LEU B O 1
ATOM 5540 N N . GLY B 1 294 ? 0.285 40.419 63.757 1.00 15.39 273 GLY B N 1
ATOM 5541 C CA . GLY B 1 294 ? 0.001 41.553 64.621 1.00 13.77 273 GLY B CA 1
ATOM 5542 C C . GLY B 1 294 ? -0.658 42.659 63.860 1.00 13.40 273 GLY B C 1
ATOM 5543 O O . GLY B 1 294 ? -0.700 43.795 64.324 1.00 12.92 273 GLY B O 1
ATOM 5544 N N . LEU B 1 295 ? -1.223 42.363 62.693 1.00 12.96 274 LEU B N 1
ATOM 5545 C CA . LEU B 1 295 ? -1.876 43.458 61.917 1.00 13.53 274 LEU B CA 1
ATOM 5546 C C . LEU B 1 295 ? -3.004 44.088 62.707 1.00 13.43 274 LEU B C 1
ATOM 5547 O O . LEU B 1 295 ? -3.289 45.289 62.574 1.00 14.83 274 LEU B O 1
ATOM 5552 N N . GLU B 1 296 ? -3.660 43.290 63.538 1.00 14.42 275 GLU B N 1
ATOM 5553 C CA . GLU B 1 296 ? -4.740 43.783 64.388 1.00 14.79 275 GLU B CA 1
ATOM 5554 C C . GLU B 1 296 ? -4.250 44.752 65.485 1.00 14.77 275 GLU B C 1
ATOM 5555 O O . GLU B 1 296 ? -4.981 45.578 65.946 1.00 14.05 275 GLU B O 1
ATOM 5561 N N . ARG B 1 297 ? -2.989 44.649 65.861 1.00 15.26 276 ARG B N 1
ATOM 5562 C CA . ARG B 1 297 ? -2.380 45.638 66.749 1.00 15.23 276 ARG B CA 1
ATOM 5563 C C . ARG B 1 2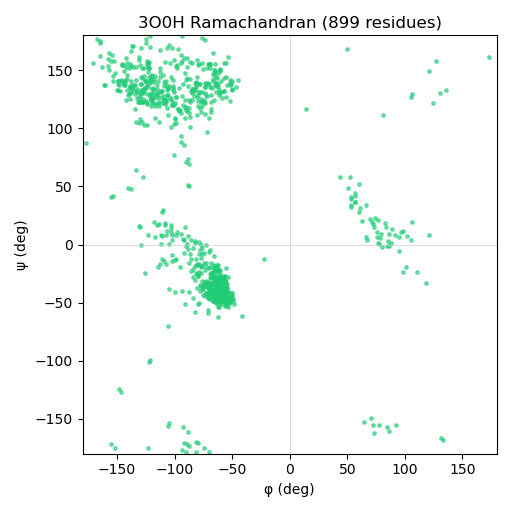97 ? -2.118 46.962 66.049 1.00 15.45 276 ARG B C 1
ATOM 5564 O O . ARG B 1 297 ? -2.226 48.015 66.658 1.00 15.69 276 ARG B O 1
ATOM 5572 N N . ALA B 1 298 ? -1.806 46.909 64.757 1.00 15.62 277 ALA B N 1
ATOM 5573 C CA . ALA B 1 298 ? -1.546 48.132 63.982 1.00 15.90 277 ALA B CA 1
ATOM 5574 C C . ALA B 1 298 ? -2.800 48.746 63.441 1.00 16.60 277 ALA B C 1
ATOM 5575 O O . ALA B 1 298 ? -2.775 49.880 62.936 1.00 17.37 277 ALA B O 1
ATOM 5577 N N . GLY B 1 299 ? -3.910 48.021 63.491 1.00 16.54 278 GLY B N 1
ATOM 5578 C CA . GLY B 1 299 ? -5.148 48.511 62.883 1.00 17.54 278 GLY B CA 1
ATOM 5579 C C . GLY B 1 299 ? -5.215 48.408 61.357 1.00 16.50 278 GLY B C 1
ATOM 5580 O O . GLY B 1 299 ? -6.050 49.077 60.719 1.00 18.45 278 GLY B O 1
ATOM 5581 N N . VAL B 1 300 ? -4.397 47.523 60.777 1.00 16.07 279 VAL B N 1
ATOM 5582 C CA . VAL B 1 300 ? -4.315 47.371 59.312 1.00 14.37 279 VAL B CA 1
ATOM 5583 C C . VAL B 1 300 ? -5.420 46.470 58.818 1.00 15.16 279 VAL B C 1
ATOM 5584 O O . VAL B 1 300 ? -5.580 45.348 59.303 1.00 15.05 279 VAL B O 1
ATOM 5588 N N . LYS B 1 301 ? -6.169 46.946 57.845 1.00 15.97 280 LYS B N 1
ATOM 5589 C CA . LYS B 1 301 ? -7.316 46.203 57.328 1.00 16.69 280 LYS B CA 1
ATOM 5590 C C . LYS B 1 301 ? -6.891 45.041 56.399 1.00 14.92 280 LYS B C 1
ATOM 5591 O O . LYS B 1 301 ? -6.063 45.196 55.491 1.00 13.69 280 LYS B O 1
ATOM 5597 N N . VAL B 1 302 ? -7.471 43.882 56.676 1.00 14.40 281 VAL B N 1
ATOM 5598 C CA . VAL B 1 302 ? -7.285 42.669 55.926 1.00 13.86 281 VAL B CA 1
ATOM 5599 C C . VAL B 1 302 ? -8.663 42.192 55.467 1.00 14.36 281 VAL B C 1
ATOM 5600 O O . VAL B 1 302 ? -9.601 42.208 56.232 1.00 16.72 281 VAL B O 1
ATOM 5604 N N . ASN B 1 303 ? -8.796 41.784 54.220 1.00 14.21 282 ASN B N 1
ATOM 5605 C CA . ASN B 1 303 ? -10.097 41.429 53.674 1.00 15.90 282 ASN B CA 1
ATOM 5606 C C . ASN B 1 303 ? -10.415 39.959 53.883 1.00 16.29 282 ASN B C 1
ATOM 5607 O O . ASN B 1 303 ? -9.629 39.259 54.476 1.00 14.94 282 ASN B O 1
ATOM 5612 N N . GLU B 1 304 ? -11.571 39.516 53.393 1.00 18.71 283 GLU B N 1
ATOM 5613 C CA . GLU B 1 304 ? -12.038 38.147 53.586 1.00 21.38 283 GLU B CA 1
ATOM 5614 C C . GLU B 1 304 ? -11.123 37.068 52.953 1.00 22.60 283 GLU B C 1
ATOM 5615 O O . GLU B 1 304 ? -11.294 35.870 53.247 1.00 23.57 283 GLU B O 1
ATOM 5621 N N . PHE B 1 305 ? -10.252 37.477 52.015 1.00 20.91 284 PHE B N 1
ATOM 5622 C CA . PHE B 1 305 ? -9.347 36.575 51.375 1.00 21.39 284 PHE B CA 1
ATOM 5623 C C . PHE B 1 305 ? -7.988 36.637 52.017 1.00 20.28 284 PHE B C 1
ATOM 5624 O O . PHE B 1 305 ? -7.051 36.072 51.452 1.00 21.69 284 PHE B O 1
ATOM 5632 N N . GLY B 1 306 ? -7.867 37.312 53.178 1.00 17.71 285 GLY B N 1
ATOM 5633 C CA . GLY B 1 306 ? -6.591 37.417 53.873 1.00 16.57 285 GLY B CA 1
ATOM 5634 C C . GLY B 1 306 ? -5.628 38.441 53.307 1.00 14.46 285 GLY B C 1
ATOM 5635 O O . GLY B 1 306 ? -4.479 38.564 53.770 1.00 14.34 285 GLY B O 1
ATOM 5636 N N . ALA B 1 307 ? -6.077 39.206 52.320 1.00 13.38 286 ALA B N 1
ATOM 5637 C CA . ALA B 1 307 ? -5.214 40.192 51.691 1.00 12.01 286 ALA B CA 1
ATOM 5638 C C . ALA B 1 307 ? -5.146 41.470 52.541 1.00 10.81 286 ALA B C 1
ATOM 5639 O O . ALA B 1 307 ? -6.154 41.910 53.090 1.00 10.99 286 ALA B O 1
ATOM 5641 N N . VAL B 1 308 ? -3.961 42.049 52.658 1.00 11.25 287 VAL B N 1
ATOM 5642 C CA . VAL B 1 308 ? -3.822 43.415 53.110 1.00 11.97 287 VAL B CA 1
ATOM 5643 C C . VAL B 1 308 ? -4.394 44.365 52.008 1.00 13.13 287 VAL B C 1
ATOM 5644 O O . VAL B 1 308 ? -3.925 44.365 50.851 1.00 13.11 287 VAL B O 1
ATOM 5648 N N . VAL B 1 309 ? -5.369 45.186 52.386 1.00 13.87 288 VAL B N 1
ATOM 5649 C CA . VAL B 1 309 ? -6.000 46.105 51.477 1.00 14.63 288 VAL B CA 1
ATOM 5650 C C . VAL B 1 309 ? -5.106 47.319 51.296 1.00 15.57 288 VAL B C 1
ATOM 5651 O O . VAL B 1 309 ? -4.645 47.895 52.279 1.00 14.40 288 VAL B O 1
ATOM 5655 N N . VAL B 1 310 ? -4.751 47.598 50.036 1.00 13.97 289 VAL B N 1
ATOM 5656 C CA . VAL B 1 310 ? -3.966 48.773 49.712 1.00 14.69 289 VAL B CA 1
ATOM 5657 C C . VAL B 1 310 ? -4.680 49.647 48.687 1.00 16.56 289 VAL B C 1
ATOM 5658 O O . VAL B 1 310 ? -5.539 49.178 47.912 1.00 16.84 289 VAL B O 1
ATOM 5662 N N . ASP B 1 311 ? -4.334 50.923 48.697 1.00 16.44 290 ASP B N 1
ATOM 5663 C CA . ASP B 1 311 ? -4.912 51.832 47.754 1.00 18.47 290 ASP B CA 1
ATOM 5664 C C . ASP B 1 311 ? -4.000 51.882 46.537 1.00 18.32 290 ASP B C 1
ATOM 5665 O O . ASP B 1 311 ? -3.072 51.111 46.422 1.00 17.08 290 ASP B O 1
ATOM 5670 N N . GLU B 1 312 ? -4.296 52.808 45.655 1.00 20.99 291 GLU B N 1
ATOM 5671 C CA . GLU B 1 312 ? -3.530 53.006 44.452 1.00 23.16 291 GLU B CA 1
ATOM 5672 C C . GLU B 1 312 ? -2.096 53.486 44.666 1.00 22.64 291 GLU B C 1
ATOM 5673 O O . GLU B 1 312 ? -1.315 53.490 43.707 1.00 24.36 291 GLU B O 1
ATOM 5679 N N . LYS B 1 313 ? -1.734 53.876 45.892 1.00 21.66 292 LYS B N 1
ATOM 5680 C CA . LYS B 1 313 ? -0.354 54.247 46.187 1.00 21.61 292 LYS B CA 1
ATOM 5681 C C . LYS B 1 313 ? 0.362 53.147 47.031 1.00 19.48 292 LYS B C 1
ATOM 5682 O O . LYS B 1 313 ? 1.496 53.329 47.507 1.00 19.04 292 LYS B O 1
ATOM 5688 N N . MET B 1 314 ? -0.279 51.987 47.139 1.00 17.70 293 MET B N 1
ATOM 5689 C CA . MET B 1 314 ? 0.223 50.850 47.933 1.00 15.85 293 MET B CA 1
ATOM 5690 C C . MET B 1 314 ? 0.109 51.112 49.466 1.00 14.98 293 MET B C 1
ATOM 5691 O O . MET B 1 314 ? 0.713 50.384 50.275 1.00 12.60 293 MET B O 1
ATOM 5696 N N . THR B 1 315 ? -0.713 52.088 49.841 1.00 15.93 294 THR B N 1
ATOM 5697 C CA . THR B 1 315 ? -0.924 52.457 51.253 1.00 16.34 294 THR B CA 1
ATOM 5698 C C . THR B 1 315 ? -2.051 51.604 51.841 1.00 15.01 294 THR B C 1
ATOM 5699 O O . THR B 1 315 ? -3.139 51.428 51.236 1.00 13.62 294 THR B O 1
ATOM 5703 N N . THR B 1 316 ? -1.813 51.132 53.046 1.00 14.74 295 THR B N 1
ATOM 5704 C CA . THR B 1 316 ? -2.900 50.593 53.877 1.00 14.80 295 THR B CA 1
ATOM 5705 C C . THR B 1 316 ? -3.838 51.713 54.370 1.00 16.09 295 THR B C 1
ATOM 5706 O O . THR B 1 316 ? -3.673 52.922 54.062 1.00 15.80 295 THR B O 1
ATOM 5710 N N . ASN B 1 317 ? -4.842 51.314 55.158 1.00 16.44 296 ASN B N 1
ATOM 5711 C CA . ASN B 1 317 ? -5.691 52.274 55.866 1.00 16.69 296 ASN B CA 1
ATOM 5712 C C . ASN B 1 317 ? -4.987 53.016 57.011 1.00 16.83 296 ASN B C 1
ATOM 5713 O O . ASN B 1 317 ? -5.583 53.899 57.594 1.00 17.91 296 ASN B O 1
ATOM 5718 N N . VAL B 1 318 ? -3.750 52.647 57.333 1.00 15.31 297 VAL B N 1
ATOM 5719 C CA . VAL B 1 318 ? -2.909 53.387 58.248 1.00 15.35 297 VAL B CA 1
ATOM 5720 C C . VAL B 1 318 ? -1.817 54.096 57.443 1.00 16.13 297 VAL B C 1
ATOM 5721 O O . VAL B 1 318 ? -0.968 53.444 56.824 1.00 13.95 297 VAL B O 1
ATOM 5725 N N . SER B 1 319 ? -1.837 55.431 57.501 1.00 16.87 298 SER B N 1
ATOM 5726 C CA . SER B 1 319 ? -1.165 56.279 56.517 1.00 18.30 298 SER B CA 1
ATOM 5727 C C . SER B 1 319 ? 0.373 56.085 56.426 1.00 17.45 298 SER B C 1
ATOM 5728 O O . SER B 1 319 ? 0.935 56.414 55.421 1.00 17.43 298 SER B O 1
ATOM 5731 N N . HIS B 1 320 ? 1.013 55.553 57.460 1.00 17.10 299 HIS B N 1
ATOM 5732 C CA . HIS B 1 320 ? 2.480 55.243 57.457 1.00 17.03 299 HIS B CA 1
ATOM 5733 C C . HIS B 1 320 ? 2.801 53.751 57.274 1.00 15.53 299 HIS B C 1
ATOM 5734 O O . HIS B 1 320 ? 3.961 53.325 57.425 1.00 15.45 299 HIS B O 1
ATOM 5741 N N . ILE B 1 321 ? 1.783 52.958 56.925 1.00 14.56 300 ILE B N 1
ATOM 5742 C CA . ILE B 1 321 ? 1.960 51.533 56.667 1.00 13.19 300 ILE B CA 1
ATOM 5743 C C . ILE B 1 321 ? 1.550 51.218 55.215 1.00 13.55 300 ILE B C 1
ATOM 5744 O O . ILE B 1 321 ? 0.434 51.578 54.772 1.00 15.10 300 ILE B O 1
ATOM 5749 N N . TRP B 1 322 ? 2.479 50.597 54.478 1.00 13.27 301 TRP B N 1
ATOM 5750 C CA . TRP B 1 322 ? 2.281 50.263 53.066 1.00 14.64 301 TRP B CA 1
ATOM 5751 C C . TRP B 1 322 ? 2.443 48.770 52.947 1.00 12.60 301 TRP B C 1
ATOM 5752 O O . TRP B 1 322 ? 2.862 48.134 53.905 1.00 13.01 301 TRP B O 1
ATOM 5763 N N . ALA B 1 323 ? 2.099 48.192 51.790 1.00 11.83 302 ALA B N 1
ATOM 5764 C CA . ALA B 1 323 ? 2.284 46.735 51.556 1.00 11.12 302 ALA B CA 1
ATOM 5765 C C . ALA B 1 323 ? 2.475 46.524 50.059 1.00 11.90 302 ALA B C 1
ATOM 5766 O O . ALA B 1 323 ? 1.897 47.273 49.256 1.00 13.16 302 ALA B O 1
ATOM 5768 N N . VAL B 1 324 ? 3.271 45.520 49.687 1.00 11.92 303 VAL B N 1
ATOM 5769 C CA . VAL B 1 324 ? 3.599 45.216 48.298 1.00 11.18 303 VAL B CA 1
ATOM 5770 C C . VAL B 1 324 ? 3.589 43.699 48.136 1.00 11.73 303 VAL B C 1
ATOM 5771 O O . VAL B 1 324 ? 3.844 42.962 49.109 1.00 10.98 303 VAL B O 1
ATOM 5775 N N . GLY B 1 325 ? 3.295 43.236 46.926 1.00 11.16 304 GLY B N 1
ATOM 5776 C CA . GLY B 1 325 ? 3.510 41.857 46.587 1.00 10.44 304 GLY B CA 1
ATOM 5777 C C . GLY B 1 325 ? 2.347 40.982 46.801 1.00 9.88 304 GLY B C 1
ATOM 5778 O O . GLY B 1 325 ? 1.221 41.480 46.873 1.00 11.31 304 GLY B O 1
ATOM 5779 N N . ASP B 1 326 ? 2.626 39.675 47.009 1.00 10.30 305 ASP B N 1
ATOM 5780 C CA . ASP B 1 326 ? 1.582 38.645 47.130 1.00 10.71 305 ASP B CA 1
ATOM 5781 C C . ASP B 1 326 ? 0.653 38.955 48.294 1.00 10.85 305 ASP B C 1
ATOM 5782 O O . ASP B 1 326 ? -0.565 38.689 48.228 1.00 10.59 305 ASP B O 1
ATOM 5787 N N . V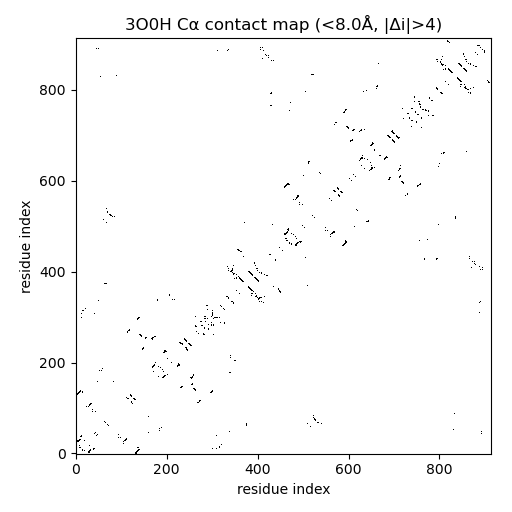AL B 1 327 ? 1.191 39.583 49.352 1.00 10.17 306 VAL B N 1
ATOM 5788 C CA . VAL B 1 327 ? 0.385 39.813 50.545 1.00 9.83 306 VAL B CA 1
ATOM 5789 C C . VAL B 1 327 ? -0.839 40.741 50.300 1.00 10.24 306 VAL B C 1
ATOM 5790 O O . VAL B 1 327 ? -1.810 40.737 51.068 1.00 11.55 306 VAL B O 1
ATOM 5794 N N . THR B 1 328 ? -0.821 41.496 49.201 1.00 11.10 307 THR B N 1
ATOM 5795 C CA . THR B 1 328 ? -1.860 42.452 48.896 1.00 11.58 307 THR B CA 1
ATOM 5796 C C . THR B 1 328 ? -2.985 41.808 48.114 1.00 12.50 307 THR B C 1
ATOM 5797 O O . THR B 1 328 ? -3.988 42.460 47.820 1.00 13.61 307 THR B O 1
ATOM 5801 N N . GLY B 1 329 ? -2.840 40.524 47.752 1.00 11.92 308 GLY B N 1
ATOM 5802 C CA . GLY B 1 329 ? -3.972 39.804 47.200 1.00 11.87 308 GLY B CA 1
ATOM 5803 C C . GLY B 1 329 ? -4.087 39.768 45.687 1.00 12.59 308 GLY B C 1
ATOM 5804 O O . GLY B 1 329 ? -4.981 39.123 45.145 1.00 13.80 308 GLY B O 1
ATOM 5805 N N . HIS B 1 330 ? -3.219 40.479 44.996 1.00 13.16 309 HIS B N 1
ATOM 5806 C CA . HIS B 1 330 ? -3.248 40.413 43.523 1.00 13.95 309 HIS B CA 1
ATOM 5807 C C . HIS B 1 330 ? -2.503 39.174 43.022 1.00 12.86 309 HIS B C 1
ATOM 5808 O O . HIS B 1 330 ? -2.031 38.362 43.809 1.00 12.29 309 HIS B O 1
ATOM 5815 N N . ILE B 1 331 ? -2.433 39.030 41.693 1.00 14.04 310 ILE B N 1
ATOM 5816 C CA . ILE B 1 331 ? -1.791 37.858 41.063 1.00 14.00 310 ILE B CA 1
ATOM 5817 C C . ILE B 1 331 ? -0.397 37.695 41.657 1.00 13.03 310 ILE B C 1
ATOM 5818 O O . ILE B 1 331 ? 0.343 38.672 41.858 1.00 12.24 310 ILE B O 1
ATOM 5823 N N . GLN B 1 332 ? -0.027 36.450 41.912 1.00 12.71 311 GLN B N 1
ATOM 5824 C CA . GLN B 1 332 ? 1.174 36.164 42.646 1.00 11.79 311 GLN B CA 1
ATOM 5825 C C . GLN B 1 332 ? 2.317 35.918 41.662 1.00 12.05 311 GLN B C 1
ATOM 5826 O O . GLN B 1 332 ? 2.525 34.781 41.178 1.00 12.25 311 GLN B O 1
ATOM 5832 N N . LEU B 1 333 ? 3.043 36.988 41.374 1.00 11.91 312 LEU B N 1
ATOM 5833 C CA . LEU B 1 333 ? 4.155 36.968 40.425 1.00 12.96 312 LEU B CA 1
ATOM 5834 C C . LEU B 1 333 ? 5.280 37.851 40.934 1.00 12.30 312 LEU B C 1
ATOM 5835 O O . LEU B 1 333 ? 5.078 38.969 41.479 1.00 12.72 312 LEU B O 1
ATOM 5840 N N . THR B 1 334 ? 6.496 37.398 40.704 1.00 12.79 313 THR B N 1
ATOM 5841 C CA . THR B 1 334 ? 7.629 38.140 41.155 1.00 13.03 313 THR B CA 1
ATOM 5842 C C . THR B 1 334 ? 7.740 39.514 40.465 1.00 12.53 313 THR B C 1
ATOM 5843 O O . THR B 1 334 ? 7.989 40.499 41.124 1.00 11.33 313 THR B O 1
ATOM 5847 N N . PRO B 1 335 ? 7.555 39.587 39.153 1.00 12.64 314 PRO B N 1
ATOM 5848 C CA . PRO B 1 335 ? 7.678 40.910 38.539 1.00 13.50 314 PRO B CA 1
ATOM 5849 C C . PRO B 1 335 ? 6.657 41.917 39.025 1.00 13.83 314 PRO B C 1
ATOM 5850 O O . PRO B 1 335 ? 6.950 43.128 39.079 1.00 16.33 314 PRO B O 1
ATOM 5854 N N . VAL B 1 336 ? 5.490 41.435 39.410 1.00 12.02 315 VAL B N 1
ATOM 5855 C CA . VAL B 1 336 ? 4.456 42.299 39.932 1.00 13.02 315 VAL B CA 1
ATOM 5856 C C . VAL B 1 336 ? 4.817 42.810 41.330 1.00 12.04 315 VAL B C 1
ATOM 5857 O O . VAL B 1 336 ? 4.590 43.966 41.646 1.00 10.65 315 VAL B O 1
ATOM 5861 N N . ALA B 1 337 ? 5.362 41.923 42.171 1.00 12.27 316 ALA B N 1
ATOM 5862 C CA . ALA B 1 337 ? 5.895 42.344 43.478 1.00 13.31 316 ALA B CA 1
ATOM 5863 C C . ALA B 1 337 ? 7.008 43.409 43.355 1.00 13.02 316 ALA B C 1
ATOM 5864 O O . ALA B 1 337 ? 7.065 44.352 44.128 1.00 13.49 316 ALA B O 1
ATOM 5866 N N . ILE B 1 338 ? 7.907 43.252 42.380 1.00 13.08 317 ILE B N 1
ATOM 5867 C CA . ILE B 1 338 ? 8.974 44.253 42.102 1.00 12.85 317 ILE B CA 1
ATOM 5868 C C . ILE B 1 338 ? 8.336 45.594 41.661 1.00 13.84 317 ILE B C 1
ATOM 5869 O O . ILE B 1 338 ? 8.738 46.684 42.130 1.00 13.09 317 ILE B O 1
ATOM 5874 N N . HIS B 1 339 ? 7.398 45.515 40.712 1.00 13.50 318 HIS B N 1
ATOM 5875 C CA . HIS B 1 339 ? 6.620 46.664 40.229 1.00 14.17 318 HIS B CA 1
ATOM 5876 C C . HIS B 1 339 ? 5.972 47.422 41.393 1.00 14.53 318 HIS B C 1
ATOM 5877 O O . HIS B 1 339 ? 6.096 48.674 41.507 1.00 14.44 318 HIS B O 1
ATOM 5884 N N . ASP B 1 340 ? 5.284 46.665 42.255 1.00 13.59 319 ASP B N 1
ATOM 5885 C CA . ASP B 1 340 ? 4.676 47.236 43.490 1.00 13.90 319 ASP B CA 1
ATOM 5886 C C . ASP B 1 340 ? 5.737 48.015 44.303 1.00 13.89 319 ASP B C 1
ATOM 5887 O O . ASP B 1 340 ? 5.487 49.126 44.762 1.00 14.34 319 ASP B O 1
ATOM 5892 N N . ALA B 1 341 ? 6.916 47.408 44.492 1.00 12.35 320 ALA B N 1
ATOM 5893 C CA . ALA B 1 341 ? 7.994 48.018 45.284 1.00 13.28 320 ALA B CA 1
ATOM 5894 C C . ALA B 1 341 ? 8.445 49.319 44.686 1.00 15.19 320 ALA B C 1
ATOM 5895 O O . ALA B 1 341 ? 8.653 50.302 45.410 1.00 14.82 320 ALA B O 1
ATOM 5897 N N . MET B 1 342 ? 8.567 49.351 43.354 1.00 16.17 321 MET B N 1
ATOM 5898 C CA . MET B 1 342 ? 8.969 50.573 42.681 1.00 17.89 321 MET B CA 1
ATOM 5899 C C . MET B 1 342 ? 7.917 51.649 42.879 1.00 17.95 321 MET B C 1
ATOM 5900 O O . MET B 1 342 ? 8.256 52.820 43.073 1.00 19.13 321 MET B O 1
ATOM 5905 N N . CYS B 1 343 ? 6.651 51.260 42.783 1.00 16.93 322 CYS B N 1
ATOM 5906 C CA A CYS B 1 343 ? 5.552 52.204 43.000 0.50 17.43 322 CYS B CA 1
ATOM 5907 C CA B CYS B 1 343 ? 5.543 52.177 43.002 0.50 18.48 322 CYS B CA 1
ATOM 5908 C C . CYS B 1 343 ? 5.578 52.732 44.427 1.00 17.39 322 CYS B C 1
ATOM 5909 O O . CYS B 1 343 ? 5.380 53.930 44.666 1.00 17.70 322 CYS B O 1
ATOM 5914 N N . PHE B 1 344 ? 5.853 51.844 45.381 1.00 15.87 323 PHE B N 1
ATOM 5915 C CA . PHE B 1 344 ? 5.911 52.244 46.794 1.00 15.72 323 PHE B CA 1
ATOM 5916 C C . PHE B 1 344 ? 7.008 53.272 47.056 1.00 16.81 323 PHE B C 1
ATOM 5917 O O . PHE B 1 344 ? 6.757 54.264 47.698 1.00 18.22 323 PHE B O 1
ATOM 5925 N N . VAL B 1 345 ? 8.202 53.067 46.502 1.00 17.70 324 VAL B N 1
ATOM 5926 C CA . VAL B 1 345 ? 9.316 53.975 46.751 1.00 19.38 324 VAL B CA 1
ATOM 5927 C C . VAL B 1 345 ? 9.062 55.378 46.185 1.00 21.72 324 VAL B C 1
ATOM 5928 O O . VAL B 1 345 ? 9.315 56.381 46.866 1.00 22.32 324 VAL B O 1
ATOM 5932 N N . LYS B 1 346 ? 8.556 55.445 44.968 1.00 22.43 325 LYS B N 1
ATOM 5933 C CA . LYS B 1 346 ? 8.102 56.716 44.356 1.00 24.62 325 LYS B CA 1
ATOM 5934 C C . LYS B 1 346 ? 7.030 57.452 45.215 1.00 25.72 325 LYS B C 1
ATOM 5935 O O . LYS B 1 346 ? 7.169 58.625 45.516 1.00 28.65 325 LYS B O 1
ATOM 5937 N N . ASN B 1 347 ? 5.983 56.763 45.646 1.00 25.48 326 ASN B N 1
ATOM 5938 C CA . ASN B 1 347 ? 4.903 57.405 46.424 1.00 25.14 326 ASN B CA 1
ATOM 5939 C C . ASN B 1 347 ? 5.286 57.837 47.841 1.00 25.59 326 ASN B C 1
ATOM 5940 O O . ASN B 1 347 ? 4.918 58.925 48.305 1.00 25.30 326 ASN B O 1
ATOM 5945 N N . ALA B 1 348 ? 6.020 56.982 48.545 1.00 23.99 327 ALA B N 1
ATOM 5946 C CA . ALA B 1 348 ? 6.290 57.224 49.965 1.00 24.76 327 ALA B CA 1
ATOM 5947 C C . ALA B 1 348 ? 7.302 58.341 50.142 1.00 27.09 327 ALA B C 1
ATOM 5948 O O . ALA B 1 348 ? 7.221 59.116 51.097 1.00 27.06 327 ALA B O 1
ATOM 5950 N N . PHE B 1 349 ? 8.255 58.399 49.225 1.00 28.57 328 PHE B N 1
ATOM 5951 C CA . PHE B 1 349 ? 9.369 59.329 49.346 1.00 32.14 328 PHE B CA 1
ATOM 5952 C C . PHE B 1 349 ? 9.373 60.461 48.293 1.00 35.53 328 PHE B C 1
ATOM 5953 O O . PHE B 1 349 ? 10.272 61.315 48.295 1.00 37.88 328 PHE B O 1
ATOM 5961 N N . GLU B 1 350 ? 8.382 60.499 47.407 1.00 36.56 329 GLU B N 1
ATOM 5962 C CA . GLU B 1 350 ? 8.318 61.590 46.404 1.00 40.01 329 GLU B CA 1
ATOM 5963 C C . GLU B 1 350 ? 6.889 62.150 46.253 1.00 40.78 329 GLU B C 1
ATOM 5964 O O . GLU B 1 350 ? 5.913 61.625 46.816 1.00 38.20 329 GLU B O 1
ATOM 5970 N N . ASN B 1 351 ? 6.794 63.256 45.521 1.00 44.45 330 ASN B N 1
ATOM 5971 C CA . ASN B 1 351 ? 5.517 63.844 45.141 1.00 46.56 330 ASN B CA 1
ATOM 5972 C C . ASN B 1 351 ? 5.195 63.457 43.693 1.00 48.06 330 ASN B C 1
ATOM 5973 O O . ASN B 1 351 ? 5.321 64.257 42.770 1.00 51.07 330 ASN B O 1
ATOM 5978 N N . THR B 1 352 ? 4.755 62.230 43.504 1.00 48.21 331 THR B N 1
ATOM 5979 C CA . THR B 1 352 ? 4.668 61.654 42.168 1.00 49.48 331 THR B CA 1
ATOM 5980 C C . THR B 1 352 ? 4.061 60.308 42.311 1.00 47.57 331 THR B C 1
ATOM 5981 O O . THR B 1 352 ? 4.798 59.338 42.487 1.00 46.66 331 THR B O 1
ATOM 5985 N N . SER B 1 353 ? 2.729 60.231 42.286 1.00 48.18 332 SER B N 1
ATOM 5986 C CA . SER B 1 353 ? 2.075 58.916 42.406 1.00 46.69 332 SER B CA 1
ATOM 5987 C C . SER B 1 353 ? 2.271 58.086 41.130 1.00 46.04 332 SER B C 1
ATOM 5988 O O . SER B 1 353 ? 1.551 58.287 40.123 1.00 47.73 332 SER B O 1
ATOM 5990 N N . THR B 1 354 ? 3.279 57.205 41.147 1.00 43.25 333 THR B N 1
ATOM 5991 C CA . THR B 1 354 ? 3.223 56.075 40.275 1.00 41.31 333 THR B CA 1
ATOM 5992 C C . THR B 1 354 ? 1.991 55.360 40.842 1.00 38.87 333 THR B C 1
ATOM 5993 O O . THR B 1 354 ? 1.774 55.321 42.056 1.00 38.51 333 THR B O 1
ATOM 5995 N N . THR B 1 355 ? 1.153 54.839 39.968 1.00 37.20 334 THR B N 1
ATOM 5996 C CA . THR B 1 355 ? 0.124 53.910 40.413 1.00 34.83 334 THR B CA 1
ATOM 5997 C C . THR B 1 355 ? 0.411 52.567 39.726 1.00 31.22 334 THR B C 1
ATOM 5998 O O . THR B 1 355 ? 0.874 52.571 38.589 1.00 29.80 334 THR B O 1
ATOM 6002 N N . PRO B 1 356 ? 0.147 51.435 40.406 1.00 26.90 335 PRO B N 1
ATOM 6003 C CA . PRO B 1 356 ? 0.484 50.177 39.752 1.00 25.11 335 PRO B CA 1
ATOM 6004 C C . PRO B 1 356 ? -0.443 49.870 38.582 1.00 24.71 335 PRO B C 1
ATOM 6005 O O . PRO B 1 356 ? -1.566 50.386 38.495 1.00 25.37 335 PRO B O 1
ATOM 6009 N N . ASP B 1 357 ? 0.069 49.067 37.659 1.00 23.35 336 ASP B N 1
ATOM 6010 C CA . ASP B 1 357 ? -0.623 48.740 36.435 1.00 22.27 336 ASP B CA 1
ATOM 6011 C C . ASP B 1 357 ? -0.606 47.224 36.268 1.00 20.53 336 ASP B C 1
ATOM 6012 O O . ASP B 1 357 ? 0.458 46.629 35.981 1.00 20.36 336 ASP B O 1
ATOM 6017 N N . TYR B 1 358 ? -1.768 46.608 36.470 1.00 19.27 337 TYR B N 1
ATOM 6018 C CA . TYR B 1 358 ? -1.901 45.160 36.412 1.00 18.07 337 TYR B CA 1
ATOM 6019 C C . TYR B 1 358 ? -2.678 44.726 35.150 1.00 18.37 337 TYR B C 1
ATOM 6020 O O . TYR B 1 358 ? -3.183 43.602 35.064 1.00 17.96 337 TYR B O 1
ATOM 6029 N N . ASP B 1 359 ? -2.760 45.608 34.169 1.00 18.93 338 ASP B N 1
ATOM 6030 C CA . ASP B 1 359 ? -3.378 45.268 32.894 1.00 19.88 338 ASP B CA 1
ATOM 6031 C C . ASP B 1 359 ? -2.364 44.637 31.954 1.00 18.26 338 ASP B C 1
ATOM 6032 O O . ASP B 1 359 ? -1.194 45.064 31.905 1.00 17.04 338 ASP B O 1
ATOM 6037 N N . LEU B 1 360 ? -2.847 43.640 31.197 1.00 16.67 339 LEU B N 1
ATOM 6038 C CA . LEU B 1 360 ? -2.116 42.983 30.120 1.00 16.54 339 LEU B CA 1
ATOM 6039 C C . LEU B 1 360 ? -0.782 42.403 30.610 1.00 15.43 339 LEU B C 1
ATOM 6040 O O . LEU B 1 360 ? 0.243 42.492 29.929 1.00 16.15 339 LEU B O 1
ATOM 6045 N N . ILE B 1 361 ? -0.811 41.806 31.786 1.00 14.03 340 ILE B N 1
ATOM 6046 C CA . ILE B 1 361 ? 0.347 41.078 32.309 1.00 13.70 340 ILE B CA 1
ATOM 6047 C C . ILE B 1 361 ? 0.514 39.737 31.576 1.00 13.36 340 ILE B C 1
ATOM 6048 O O . ILE B 1 361 ? -0.421 38.939 31.502 1.00 12.53 340 ILE B O 1
ATOM 6053 N N . THR B 1 362 ? 1.679 39.536 30.979 1.00 12.46 341 THR B N 1
ATOM 6054 C CA . THR B 1 362 ? 2.040 38.276 30.387 1.00 11.63 341 THR B CA 1
ATOM 6055 C C . THR B 1 362 ? 2.460 37.303 31.450 1.00 11.39 341 THR B C 1
ATOM 6056 O O . THR B 1 362 ? 3.163 37.657 32.401 1.00 11.57 341 THR B O 1
ATOM 6060 N N . THR B 1 363 ? 2.012 36.064 31.299 1.00 11.24 342 THR B N 1
ATOM 6061 C CA . THR B 1 363 ? 2.375 34.989 32.173 1.00 12.28 342 THR B CA 1
ATOM 6062 C C . THR B 1 363 ? 2.884 33.792 31.395 1.00 12.48 342 THR B C 1
ATOM 6063 O O . THR B 1 363 ? 2.582 33.630 30.221 1.00 11.27 342 THR B O 1
ATOM 6067 N N . ALA B 1 364 ? 3.750 33.025 32.061 1.00 12.36 343 ALA B N 1
ATOM 6068 C CA . ALA B 1 364 ? 4.308 31.795 31.508 1.00 11.61 343 ALA B CA 1
ATOM 6069 C C . ALA B 1 364 ? 3.987 30.638 32.432 1.00 11.75 343 ALA B C 1
ATOM 6070 O O . ALA B 1 364 ? 3.814 30.837 33.627 1.00 11.67 343 ALA B O 1
ATOM 6072 N N . VAL B 1 365 ? 3.876 29.424 31.877 1.00 11.14 344 VAL B N 1
ATOM 6073 C CA . VAL B 1 365 ? 3.903 28.202 32.680 1.00 11.48 344 VAL B CA 1
ATOM 6074 C C . VAL B 1 365 ? 5.005 27.328 32.122 1.00 11.77 344 VAL B C 1
ATOM 6075 O O . VAL B 1 365 ? 4.987 27.068 30.924 1.00 11.52 344 VAL B O 1
ATOM 6079 N N . PHE B 1 366 ? 5.979 26.932 32.954 1.00 10.71 345 PHE B N 1
ATOM 6080 C CA . PHE B 1 366 ? 7.070 26.082 32.508 1.00 11.81 345 PHE B CA 1
ATOM 6081 C C . PHE B 1 366 ? 6.713 24.618 32.635 1.00 11.70 345 PHE B C 1
ATOM 6082 O O . PHE B 1 366 ? 7.434 23.782 33.214 1.00 11.38 345 PHE B O 1
ATOM 6090 N N . SER B 1 367 ? 5.561 24.349 32.064 1.00 10.64 346 SER B N 1
ATOM 6091 C CA . SER B 1 367 ? 5.137 23.013 31.746 1.00 12.00 346 SER B CA 1
ATOM 6092 C C . SER B 1 367 ? 5.945 22.521 30.533 1.00 12.10 346 SER B C 1
ATOM 6093 O O . SER B 1 367 ? 6.773 23.259 29.947 1.00 11.50 346 SER B O 1
ATOM 6096 N N . GLN B 1 368 ? 5.721 21.272 30.161 1.00 11.90 347 GLN B N 1
ATOM 6097 C CA . GLN B 1 368 ? 6.300 20.707 28.952 1.00 12.93 347 GLN B CA 1
ATOM 6098 C C . GLN B 1 368 ? 5.192 19.974 28.202 1.00 13.79 347 GLN B C 1
ATOM 6099 O O . GLN B 1 368 ? 4.757 18.936 28.641 1.00 13.31 347 GLN B O 1
ATOM 6105 N N . PRO B 1 369 ? 4.708 20.550 27.111 1.00 13.91 348 PRO B N 1
ATOM 6106 C CA . PRO B 1 369 ? 5.109 21.821 26.498 1.00 13.16 348 PRO B CA 1
ATOM 6107 C C . PRO B 1 369 ? 4.825 23.073 27.344 1.00 13.10 348 PRO B C 1
ATOM 6108 O O . PRO B 1 369 ? 3.915 23.067 28.168 1.00 12.39 348 PRO B O 1
ATOM 6112 N N . GLU B 1 370 ? 5.685 24.073 27.132 1.00 12.87 349 GLU B N 1
ATOM 6113 C CA . GLU B 1 370 ? 5.648 25.362 27.760 1.00 12.76 349 GLU B CA 1
ATOM 6114 C C . GLU B 1 370 ? 4.484 26.187 27.229 1.00 11.08 349 GLU B C 1
ATOM 6115 O O . GLU B 1 370 ? 4.027 26.014 26.085 1.00 10.45 349 GLU B O 1
ATOM 6121 N N . ILE B 1 371 ? 4.014 27.088 28.087 1.00 11.07 350 ILE B N 1
ATOM 6122 C CA . ILE B 1 371 ? 2.911 27.975 27.782 1.00 10.47 350 ILE B CA 1
ATOM 6123 C C . ILE B 1 371 ? 3.333 29.442 28.030 1.00 10.28 350 ILE B C 1
ATOM 6124 O O . ILE B 1 371 ? 4.048 29.742 29.006 1.00 10.32 350 ILE B O 1
ATOM 6129 N N . GLY B 1 372 ? 2.878 30.310 27.142 1.00 11.11 351 GLY B N 1
ATOM 6130 C CA . GLY B 1 372 ? 2.904 31.752 27.317 1.00 9.93 351 GLY B CA 1
ATOM 6131 C C . GLY B 1 372 ? 1.561 32.344 26.938 1.00 11.38 351 GLY B C 1
ATOM 6132 O O . GLY B 1 372 ? 0.898 31.920 25.954 1.00 10.19 351 GLY B O 1
ATOM 6133 N N . THR B 1 373 ? 1.126 33.351 27.699 1.00 10.21 352 THR B N 1
ATOM 6134 C CA . THR B 1 373 ? -0.194 33.930 27.472 1.00 10.77 352 THR B CA 1
ATOM 6135 C C . THR B 1 373 ? -0.246 35.397 27.947 1.00 10.23 352 THR B C 1
ATOM 6136 O O . THR B 1 373 ? 0.368 35.758 28.951 1.00 11.29 352 THR B O 1
ATOM 6140 N N . VAL B 1 374 ? -0.924 36.211 27.182 1.00 11.44 353 VAL B N 1
ATOM 6141 C CA . VAL B 1 374 ? -1.147 37.630 27.520 1.00 11.45 353 VAL B CA 1
ATOM 6142 C C . VAL B 1 374 ? -2.500 38.044 27.020 1.00 11.86 353 VAL B C 1
ATOM 6143 O O . VAL B 1 374 ? -2.921 37.655 25.945 1.00 11.07 353 VAL B O 1
ATOM 6147 N N . GLY B 1 375 ? -3.194 38.841 27.806 1.00 13.42 354 GLY B N 1
ATOM 6148 C CA . GLY B 1 375 ? -4.512 39.336 27.411 1.00 13.60 354 GLY B CA 1
ATOM 6149 C C . GLY B 1 375 ? -5.595 38.277 27.441 1.00 14.27 354 GLY B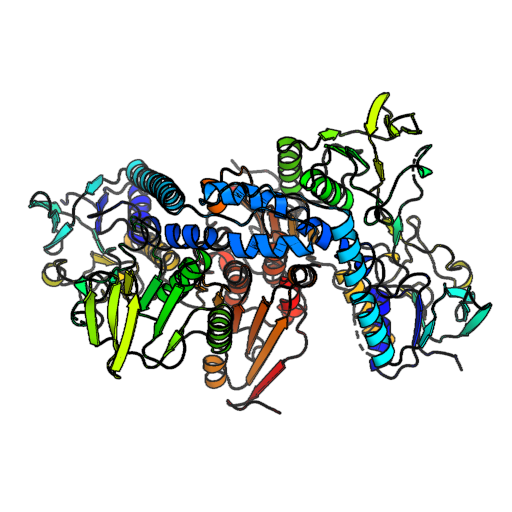 C 1
ATOM 6150 O O . GLY B 1 375 ? -5.491 37.292 28.162 1.00 14.58 354 GLY B O 1
ATOM 6151 N N . LEU B 1 376 ? -6.632 38.497 26.651 1.00 14.57 355 LEU B N 1
ATOM 6152 C CA . LEU B 1 376 ? -7.863 37.737 26.783 1.00 16.04 355 LEU B CA 1
ATOM 6153 C C . LEU B 1 376 ? -7.831 36.395 26.072 1.00 16.14 355 LEU B C 1
ATOM 6154 O O . LEU B 1 376 ? -7.474 36.304 24.891 1.00 15.31 355 LEU B O 1
ATOM 6159 N N . SER B 1 377 ? -8.252 35.367 26.803 1.00 16.49 356 SER B N 1
ATOM 6160 C CA . SER B 1 377 ? -8.632 34.081 26.173 1.00 15.78 356 SER B CA 1
ATOM 6161 C C . SER B 1 377 ? -9.688 34.275 25.108 1.00 17.67 356 SER B C 1
ATOM 6162 O O . SER B 1 377 ? -10.464 35.243 25.089 1.00 18.00 356 SER B O 1
ATOM 6165 N N . GLU B 1 378 ? -9.730 33.328 24.199 1.00 17.83 357 GLU B N 1
ATOM 6166 C CA . GLU B 1 378 ? -10.728 33.321 23.178 1.00 19.68 357 GLU B CA 1
ATOM 6167 C C . GLU B 1 378 ? -12.151 33.463 23.756 1.00 21.47 357 GLU B C 1
ATOM 6168 O O . GLU B 1 378 ? -12.963 34.283 23.290 1.00 21.07 357 GLU B O 1
ATOM 6174 N N . GLU B 1 379 ? -12.449 32.730 24.821 1.00 21.92 358 GLU B N 1
ATOM 6175 C CA . GLU B 1 379 ? -13.800 32.740 25.374 1.00 25.30 358 GLU B CA 1
ATOM 6176 C C . GLU B 1 379 ? -14.131 34.095 26.061 1.00 25.69 358 GLU B C 1
ATOM 6177 O O . GLU B 1 379 ? -15.203 34.652 25.873 1.00 28.21 358 GLU B O 1
ATOM 6183 N N . ASP B 1 380 ? -13.210 34.609 26.863 1.00 24.16 359 ASP B N 1
ATOM 6184 C CA . ASP B 1 380 ? -13.429 35.906 27.478 1.00 24.43 359 ASP B CA 1
ATOM 6185 C C . ASP B 1 380 ? -13.654 36.961 26.393 1.00 25.07 359 ASP B C 1
ATOM 6186 O O . ASP B 1 380 ? -14.576 37.769 26.513 1.00 27.87 359 ASP B O 1
ATOM 6191 N N . ALA B 1 381 ? -12.857 36.917 25.326 1.00 24.24 360 ALA B N 1
ATOM 6192 C CA . ALA B 1 381 ? -12.948 37.891 24.238 1.00 23.02 360 ALA B CA 1
ATOM 6193 C C . ALA B 1 381 ? -14.333 37.891 23.546 1.00 25.22 360 ALA B C 1
ATOM 6194 O O . ALA B 1 381 ? -14.916 38.940 23.313 1.00 23.09 360 ALA B O 1
ATOM 6196 N N . LEU B 1 382 ? -14.857 36.690 23.270 1.00 27.56 361 LEU B N 1
ATOM 6197 C CA . LEU B 1 382 ? -16.076 36.556 22.489 1.00 30.11 361 LEU B CA 1
ATOM 6198 C C . LEU B 1 382 ? -17.304 37.071 23.240 1.00 33.18 361 LEU B C 1
ATOM 6199 O O . LEU B 1 382 ? -18.276 37.475 22.606 1.00 34.56 361 LEU B O 1
ATOM 6204 N N . HIS B 1 383 ? -17.248 37.085 24.574 1.00 34.74 362 HIS B N 1
ATOM 6205 C CA . HIS B 1 383 ? -18.284 37.738 25.386 1.00 37.96 362 HIS B CA 1
ATOM 6206 C C . HIS B 1 383 ? -18.091 39.245 25.524 1.00 36.61 362 HIS B C 1
ATOM 6207 O O . HIS B 1 383 ? -19.066 39.992 25.672 1.00 37.43 362 HIS B O 1
ATOM 6214 N N . ARG B 1 384 ? -16.831 39.680 25.492 1.00 33.36 363 ARG B N 1
ATOM 6215 C CA . ARG B 1 384 ? -16.463 41.086 25.682 1.00 32.60 363 ARG B CA 1
ATOM 6216 C C . ARG B 1 384 ? -16.698 41.975 24.453 1.00 30.31 363 ARG B C 1
ATOM 6217 O O . ARG B 1 384 ? -17.045 43.149 24.597 1.00 30.70 363 ARG B O 1
ATOM 6225 N N . TYR B 1 385 ? -16.498 41.431 23.259 1.00 27.68 364 TYR B N 1
ATOM 6226 C CA . TYR B 1 385 ? -16.492 42.233 22.028 1.00 26.32 364 TYR B CA 1
ATOM 6227 C C . TYR B 1 385 ? -17.553 41.752 21.074 1.00 27.83 364 TYR B C 1
ATOM 6228 O O . TYR B 1 385 ? -17.783 40.545 20.991 1.00 29.34 364 TYR B O 1
ATOM 6237 N N . LYS B 1 386 ? -18.157 42.677 20.324 1.00 28.13 365 LYS B N 1
ATOM 6238 C CA . LYS B 1 386 ? -19.180 42.293 19.316 1.00 30.52 365 LYS B CA 1
ATOM 6239 C C . LYS B 1 386 ? -18.570 41.397 18.210 1.00 29.72 365 LYS B C 1
ATOM 6240 O O . LYS B 1 386 ? -19.189 40.416 17.748 1.00 31.77 365 LYS B O 1
ATOM 6242 N N . ARG B 1 387 ? -17.342 41.701 17.798 1.00 27.25 366 ARG B N 1
ATOM 6243 C CA . ARG B 1 387 ? -16.683 40.912 16.755 1.00 27.44 366 ARG B CA 1
ATOM 6244 C C . ARG B 1 387 ? -15.259 40.538 17.146 1.00 23.95 366 ARG B C 1
ATOM 6245 O O . ARG B 1 387 ? -14.458 41.403 17.480 1.00 21.55 366 ARG B O 1
ATOM 6253 N N . VAL B 1 388 ? -14.980 39.242 17.092 1.00 23.91 367 VAL B N 1
ATOM 6254 C CA . VAL B 1 388 ? -13.683 38.688 17.469 1.00 21.40 367 VAL B CA 1
ATOM 6255 C C . VAL B 1 388 ? -13.191 37.796 16.336 1.00 22.57 367 VAL B C 1
ATOM 6256 O O . VAL B 1 388 ? -13.889 36.880 15.885 1.00 24.97 367 VAL B O 1
ATOM 6260 N N . GLU B 1 389 ? -12.012 38.133 15.837 1.00 22.12 368 GLU B N 1
ATOM 6261 C CA . GLU B 1 389 ? -11.347 37.397 14.788 1.00 22.51 368 GLU B CA 1
ATOM 6262 C C . GLU B 1 389 ? -10.266 36.551 15.486 1.00 21.08 368 GLU B C 1
ATOM 6263 O O . GLU B 1 389 ? -9.539 37.041 16.346 1.00 19.28 368 GLU B O 1
ATOM 6269 N N . ILE B 1 390 ? -10.200 35.277 15.117 1.00 21.50 369 ILE B N 1
ATOM 6270 C CA . ILE B 1 390 ? -9.239 34.331 15.694 1.00 19.28 369 ILE B CA 1
ATOM 6271 C C . ILE B 1 390 ? -8.244 33.885 14.617 1.00 18.86 369 ILE B C 1
ATOM 6272 O O . ILE B 1 390 ? -8.639 33.381 13.549 1.00 21.22 369 ILE B O 1
ATOM 6277 N N . TYR B 1 391 ? -6.963 34.038 14.909 1.00 16.59 370 TYR B N 1
ATOM 6278 C CA . TYR B 1 391 ? -5.912 33.610 14.024 1.00 17.71 370 TYR B CA 1
ATOM 6279 C C . TYR B 1 391 ? -5.148 32.544 14.791 1.00 17.52 370 TYR B C 1
ATOM 6280 O O . TYR B 1 391 ? -4.492 32.851 15.788 1.00 17.73 370 TYR B O 1
ATOM 6289 N N . ARG B 1 392 ? -5.315 31.305 14.341 1.00 19.11 371 ARG B N 1
ATOM 6290 C CA . ARG B 1 392 ? -4.871 30.107 15.055 1.00 18.39 371 ARG B CA 1
ATOM 6291 C C . ARG B 1 392 ? -4.023 29.228 14.162 1.00 19.20 371 ARG B C 1
ATOM 6292 O O . ARG B 1 392 ? -4.399 28.929 13.014 1.00 22.10 371 ARG B O 1
ATOM 6300 N N . THR B 1 393 ? -2.886 28.775 14.691 1.00 18.85 372 THR B N 1
ATOM 6301 C CA . THR B 1 393 ? -2.057 27.832 13.952 1.00 20.44 372 THR B CA 1
ATOM 6302 C C . THR B 1 393 ? -1.409 26.835 14.877 1.00 19.35 372 THR B C 1
ATOM 6303 O O . THR B 1 393 ? -0.925 27.208 15.927 1.00 16.88 372 THR B O 1
ATOM 6307 N N . VAL B 1 394 ? -1.405 25.565 14.463 1.00 20.21 373 VAL B N 1
ATOM 6308 C CA . VAL B 1 394 ? -0.678 24.512 15.159 1.00 20.19 373 VAL B CA 1
ATOM 6309 C C . VAL B 1 394 ? 0.227 23.940 14.067 1.00 20.82 373 VAL B C 1
ATOM 6310 O O . VAL B 1 394 ? -0.257 23.558 13.014 1.00 21.21 373 VAL B O 1
ATOM 6314 N N . PHE B 1 395 ? 1.530 23.951 14.269 1.00 19.69 374 PHE B N 1
ATOM 6315 C CA . PHE B 1 395 ? 2.418 23.481 13.227 1.00 21.37 374 PHE B CA 1
ATOM 6316 C C . PHE B 1 395 ? 3.592 22.715 13.834 1.00 21.89 374 PHE B C 1
ATOM 6317 O O . PHE B 1 395 ? 3.864 22.808 15.012 1.00 20.16 374 PHE B O 1
ATOM 6325 N N . ARG B 1 396 ? 4.252 21.906 13.016 1.00 24.16 375 ARG B N 1
ATOM 6326 C CA . ARG B 1 396 ? 5.444 21.196 13.433 1.00 24.82 375 ARG B CA 1
ATOM 6327 C C . ARG B 1 396 ? 6.646 22.072 13.124 1.00 25.42 375 ARG B C 1
ATOM 6328 O O . ARG B 1 396 ? 6.864 22.434 11.986 1.00 26.24 375 ARG B O 1
ATOM 6330 N N . PRO B 1 397 ? 7.413 22.468 14.151 1.00 25.78 376 PRO B N 1
ATOM 6331 C CA . PRO B 1 397 ? 8.638 23.204 13.869 1.00 26.55 376 PRO B CA 1
ATOM 6332 C C . PRO B 1 397 ? 9.629 22.398 13.022 1.00 28.47 376 PRO B C 1
ATOM 6333 O O . PRO B 1 397 ? 9.672 21.153 13.091 1.00 27.90 376 PRO B O 1
ATOM 6337 N N . MET B 1 398 ? 10.411 23.111 12.228 1.00 29.44 377 MET B N 1
ATOM 6338 C CA . MET B 1 398 ? 11.339 22.476 11.318 1.00 31.87 377 MET B CA 1
ATOM 6339 C C . MET B 1 398 ? 12.227 21.415 12.006 1.00 32.64 377 MET B C 1
ATOM 6340 O O . MET B 1 398 ? 12.440 20.350 11.471 1.00 32.53 377 MET B O 1
ATOM 6345 N N . ARG B 1 399 ? 12.712 21.734 13.204 1.00 32.65 378 ARG B N 1
ATOM 6346 C CA . ARG B 1 399 ? 13.568 20.839 13.958 1.00 34.19 378 ARG B CA 1
ATOM 6347 C C . ARG B 1 399 ? 12.912 19.487 14.260 1.00 32.41 378 ARG B C 1
ATOM 6348 O O . ARG B 1 399 ? 13.588 18.463 14.327 1.00 33.19 378 ARG B O 1
ATOM 6356 N N . ASN B 1 400 ? 11.595 19.480 14.438 1.00 29.87 379 ASN B N 1
ATOM 6357 C CA . ASN B 1 400 ? 10.893 18.244 14.761 1.00 29.51 379 ASN B CA 1
ATOM 6358 C C . ASN B 1 400 ? 10.649 17.380 13.536 1.00 31.43 379 ASN B C 1
ATOM 6359 O O . ASN B 1 400 ? 10.607 16.172 13.665 1.00 33.48 379 ASN B O 1
ATOM 6364 N N . VAL B 1 401 ? 10.552 17.995 12.357 1.00 32.85 380 VAL B N 1
ATOM 6365 C CA . VAL B 1 401 ? 10.562 17.274 11.079 1.00 35.30 380 VAL B CA 1
ATOM 6366 C C . VAL B 1 401 ? 11.587 16.165 11.044 1.00 37.48 380 VAL B C 1
ATOM 6367 O O . VAL B 1 401 ? 11.211 15.008 10.890 1.00 39.18 380 VAL B O 1
ATOM 6369 N N . LEU B 1 402 ? 12.871 16.504 11.189 1.00 37.99 381 LEU B N 1
ATOM 6370 C CA . LEU B 1 402 ? 13.954 15.513 11.164 1.00 40.28 381 LEU B CA 1
ATOM 6371 C C . LEU B 1 402 ? 13.952 14.556 12.361 1.00 40.50 381 LEU B C 1
ATOM 6372 O O . LEU B 1 402 ? 14.249 13.352 12.229 1.00 42.04 381 LEU B O 1
ATOM 6377 N N . SER B 1 403 ? 13.641 15.099 13.525 1.00 39.08 382 SER B N 1
ATOM 6378 C CA . SER B 1 403 ? 13.765 14.345 14.766 1.00 40.35 382 SER B CA 1
ATOM 6379 C C . SER B 1 403 ? 12.624 13.336 14.974 1.00 40.41 382 SER B C 1
ATOM 6380 O O . SER B 1 403 ? 12.778 12.394 15.751 1.00 41.44 382 SER B O 1
ATOM 6383 N N . GLY B 1 404 ? 11.501 13.508 14.276 1.00 39.34 383 GLY B N 1
ATOM 6384 C CA . GLY B 1 404 ? 10.378 12.581 14.418 1.00 40.13 383 GLY B CA 1
ATOM 6385 C C . GLY B 1 404 ? 9.663 12.819 15.748 1.00 38.84 383 GLY B C 1
ATOM 6386 O O . GLY B 1 404 ? 9.009 11.934 16.300 1.00 40.51 383 GLY B O 1
ATOM 6387 N N . SER B 1 405 ? 9.821 14.008 16.285 1.00 36.49 384 SER B N 1
ATOM 6388 C CA . SER B 1 405 ? 9.221 14.342 17.563 1.00 35.90 384 SER B CA 1
ATOM 6389 C C . SER B 1 405 ? 7.744 14.705 17.342 1.00 34.54 384 SER B C 1
ATOM 6390 O O . SER B 1 405 ? 7.408 15.351 16.350 1.00 32.11 384 SER B O 1
ATOM 6393 N N . PRO B 1 406 ? 6.872 14.332 18.287 1.00 35.77 385 PRO B N 1
ATOM 6394 C CA . PRO B 1 406 ? 5.456 14.731 18.216 1.00 35.27 385 PRO B CA 1
ATOM 6395 C C . PRO B 1 406 ? 5.169 16.189 18.634 1.00 32.78 385 PRO B C 1
ATOM 6396 O O . PRO B 1 406 ? 4.032 16.630 18.577 1.00 32.07 385 PRO B O 1
ATOM 6400 N N . GLU B 1 407 ? 6.192 16.933 19.027 1.00 31.66 386 GLU B N 1
ATOM 6401 C CA . GLU B 1 407 ? 5.980 18.256 19.572 1.00 30.14 386 GLU B CA 1
ATOM 6402 C C . GLU B 1 407 ? 5.590 19.227 18.468 1.00 27.66 386 GLU B C 1
ATOM 6403 O O . GLU B 1 407 ? 6.244 19.293 17.404 1.00 27.62 386 GLU B O 1
ATOM 6409 N N . LYS B 1 408 ? 4.492 19.931 18.728 1.00 26.50 387 LYS B N 1
ATOM 6410 C CA . LYS B 1 408 ? 3.961 21.000 17.879 1.00 25.17 387 LYS B CA 1
ATOM 6411 C C . LYS B 1 408 ? 4.252 22.357 18.497 1.00 22.65 387 LYS B C 1
ATOM 6412 O O . LYS B 1 408 ? 4.726 22.449 19.650 1.00 23.03 387 LYS B O 1
ATOM 6418 N N . MET B 1 409 ? 3.972 23.404 17.723 1.00 19.23 388 MET B N 1
ATOM 6419 C CA . MET B 1 409 ? 3.938 24.766 18.222 1.00 18.10 388 MET B CA 1
ATOM 6420 C C . MET B 1 409 ? 2.523 25.233 17.951 1.00 16.80 388 MET B C 1
ATOM 6421 O O . MET B 1 409 ? 1.983 25.009 16.849 1.00 15.14 388 MET B O 1
ATOM 6426 N N . PHE B 1 410 ? 1.937 25.855 18.954 1.00 15.71 389 PHE B N 1
ATOM 6427 C CA . PHE B 1 410 ? 0.600 26.432 18.853 1.00 15.35 389 PHE B CA 1
ATOM 6428 C C . PHE B 1 410 ? 0.679 27.942 19.065 1.00 14.85 389 PHE B C 1
ATOM 6429 O O . PHE B 1 410 ? 1.298 28.392 20.022 1.00 14.74 389 PHE B O 1
ATOM 6437 N N . MET B 1 411 ? 0.092 28.733 18.178 1.00 14.37 390 MET B N 1
ATOM 6438 C CA . MET B 1 411 ? 0.062 30.195 18.350 1.00 14.56 390 MET B CA 1
ATOM 6439 C C . MET B 1 411 ? -1.349 30.670 18.007 1.00 14.40 390 MET B C 1
ATOM 6440 O O . MET B 1 411 ? -1.942 30.238 16.991 1.00 15.66 390 MET B O 1
ATOM 6445 N N . LYS B 1 412 ? -1.907 31.532 18.843 1.00 13.96 391 LYS B N 1
ATOM 6446 C CA . LYS B 1 412 ? -3.238 32.055 18.550 1.00 13.66 391 LYS B CA 1
ATOM 6447 C C . LYS B 1 412 ? -3.302 33.545 18.881 1.00 13.31 391 LYS B C 1
ATOM 6448 O O . LYS B 1 412 ? -2.873 33.966 19.935 1.00 14.17 391 LYS B O 1
ATOM 6454 N N . LEU B 1 413 ? -3.778 34.358 17.938 1.00 14.21 392 LEU B N 1
ATOM 6455 C CA . LEU B 1 413 ? -4.034 35.766 18.220 1.00 13.80 392 LEU B CA 1
ATOM 6456 C C . LEU B 1 413 ? -5.544 36.002 18.247 1.00 13.50 392 LEU B C 1
ATOM 6457 O O . LEU B 1 413 ? -6.277 35.506 17.426 1.00 14.25 392 LEU B O 1
ATOM 6462 N N . VAL B 1 414 ? -5.992 36.767 19.230 1.00 13.11 393 VAL B N 1
ATOM 6463 C CA . VAL B 1 414 ? -7.381 37.022 19.448 1.00 12.89 393 VAL B CA 1
ATOM 6464 C C . VAL B 1 414 ? -7.555 38.511 19.149 1.00 11.94 393 VAL B C 1
ATOM 6465 O O . VAL B 1 414 ? -6.904 39.365 19.742 1.00 13.14 393 VAL B O 1
ATOM 6469 N N . VAL B 1 415 ? -8.422 38.821 18.216 1.00 14.28 394 VAL B N 1
ATOM 6470 C CA . VAL B 1 415 ? -8.447 40.192 17.664 1.00 14.36 394 VAL B CA 1
ATOM 6471 C C . VAL B 1 415 ? -9.845 40.814 17.798 1.00 15.40 394 VAL B C 1
ATOM 6472 O O . VAL B 1 415 ? -10.838 40.147 17.544 1.00 18.49 394 VAL B O 1
ATOM 6476 N N . ASP B 1 416 ? -9.912 42.083 18.204 1.00 16.69 395 ASP B N 1
ATOM 6477 C CA . ASP B 1 416 ? -11.173 42.804 18.233 1.00 18.61 395 ASP B CA 1
ATOM 6478 C C . ASP B 1 416 ? -11.392 43.250 16.798 1.00 19.39 395 ASP B C 1
ATOM 6479 O O . ASP B 1 416 ? -10.659 44.071 16.282 1.00 21.27 395 ASP B O 1
ATOM 6484 N N . GLY B 1 417 ? -12.391 42.679 16.154 1.00 20.87 396 GLY B N 1
ATOM 6485 C CA . GLY B 1 417 ? -12.720 42.979 14.743 1.00 22.91 396 GLY B CA 1
ATOM 6486 C C . GLY B 1 417 ? -13.090 44.419 14.408 1.00 24.63 396 GLY B C 1
ATOM 6487 O O . GLY B 1 417 ? -12.941 44.844 13.275 1.00 26.01 396 GLY B O 1
ATOM 6488 N N . GLU B 1 418 ? -13.578 45.179 15.379 1.00 24.41 397 GLU B N 1
ATOM 6489 C CA . GLU B 1 418 ? -13.956 46.560 15.112 1.00 26.37 397 GLU B CA 1
ATOM 6490 C C . GLU B 1 418 ? -12.759 47.475 15.197 1.00 24.35 397 GLU B C 1
ATOM 6491 O O . GLU B 1 418 ? -12.605 48.303 14.347 1.00 25.65 397 GLU B O 1
ATOM 6497 N N . SER B 1 419 ? -11.936 47.347 16.234 1.00 21.46 398 SER B N 1
ATOM 6498 C CA . SER B 1 419 ? -10.742 48.214 16.377 1.00 22.19 398 SER B CA 1
ATOM 6499 C C . SER B 1 419 ? -9.507 47.639 15.644 1.00 21.77 398 SER B C 1
ATOM 6500 O O . SER B 1 419 ? -8.544 48.362 15.403 1.00 23.30 398 SER B O 1
ATOM 6503 N N . ARG B 1 420 ? -9.555 46.360 15.293 1.00 21.08 399 ARG B N 1
ATOM 6504 C CA . ARG B 1 420 ? -8.392 45.600 14.775 1.00 21.44 399 ARG B CA 1
ATOM 6505 C C . ARG B 1 420 ? -7.275 45.389 15.833 1.00 19.33 399 ARG B C 1
ATOM 6506 O O . ARG B 1 420 ? -6.249 44.782 15.535 1.00 18.42 399 ARG B O 1
ATOM 6514 N N . ILE B 1 421 ? -7.490 45.816 17.079 1.00 16.76 400 ILE B N 1
ATOM 6515 C CA . ILE B 1 421 ? -6.474 45.622 18.127 1.00 15.55 400 ILE B CA 1
ATOM 6516 C C . ILE B 1 421 ? -6.341 44.118 18.497 1.00 14.65 400 ILE B C 1
ATOM 6517 O O . ILE B 1 421 ? -7.349 43.408 18.671 1.00 15.61 400 ILE B O 1
ATOM 6522 N N . VAL B 1 422 ? -5.103 43.646 18.618 1.00 13.98 401 VAL B N 1
ATOM 6523 C CA . VAL B 1 422 ? -4.844 42.287 19.136 1.00 12.41 401 VAL B CA 1
ATOM 6524 C C . VAL B 1 422 ? -5.025 42.397 20.644 1.00 12.83 401 VAL B C 1
ATOM 6525 O O . VAL B 1 422 ? -4.278 43.121 21.328 1.00 12.79 401 VAL B O 1
ATOM 6529 N N . VAL B 1 423 ? -6.061 41.721 21.135 1.00 13.59 402 VAL B N 1
ATOM 6530 C CA . VAL B 1 423 ? -6.451 41.762 22.534 1.00 13.87 402 VAL B CA 1
ATOM 6531 C C . VAL B 1 423 ? -6.052 40.550 23.348 1.00 14.09 402 VAL B C 1
ATOM 6532 O O . VAL B 1 423 ? -6.203 40.555 24.575 1.00 14.31 402 VAL B O 1
ATOM 6536 N N . GLY B 1 424 ? -5.561 39.510 22.690 1.00 13.87 403 GLY B N 1
ATOM 6537 C CA . GLY B 1 424 ? -5.047 38.329 23.390 1.00 13.63 403 GLY B CA 1
ATOM 6538 C C . GLY B 1 424 ? -4.056 37.570 22.506 1.00 13.20 403 GLY B C 1
ATOM 6539 O O . GLY B 1 424 ? -4.183 37.586 21.282 1.00 13.74 403 GLY B O 1
ATOM 6540 N N . ALA B 1 425 ? -3.085 36.902 23.132 1.00 12.43 404 ALA B N 1
ATOM 6541 C CA . ALA B 1 425 ? -2.111 36.101 22.409 1.00 12.18 404 ALA B CA 1
ATOM 6542 C C . ALA B 1 425 ? -1.689 34.944 23.328 1.00 12.07 404 ALA B C 1
ATOM 6543 O O . ALA B 1 425 ? -1.357 35.158 24.511 1.00 10.89 404 ALA B O 1
ATOM 6545 N N . HIS B 1 426 ? -1.676 33.746 22.740 1.00 11.82 405 HIS B N 1
ATOM 6546 C CA . HIS B 1 426 ? -1.532 32.473 23.451 1.00 12.19 405 HIS B CA 1
ATOM 6547 C C . HIS B 1 426 ? -0.615 31.545 22.681 1.00 11.96 405 HIS B C 1
ATOM 6548 O O . HIS B 1 426 ? -0.785 31.372 21.482 1.00 12.60 405 HIS B O 1
ATOM 6555 N N . VAL B 1 427 ? 0.368 30.961 23.368 1.00 11.87 406 VAL B N 1
ATOM 6556 C CA . VAL B 1 427 ? 1.438 30.230 22.725 1.00 11.90 406 VAL B CA 1
ATOM 6557 C C . VAL B 1 427 ? 1.688 28.982 23.560 1.00 12.40 406 VAL B C 1
ATOM 6558 O O . VAL B 1 427 ? 1.721 29.042 24.798 1.00 11.83 406 VAL B O 1
ATOM 6562 N N . LEU B 1 428 ? 1.860 27.864 22.883 1.00 12.60 407 LEU B N 1
ATOM 6563 C CA . LEU B 1 428 ? 2.249 26.627 23.527 1.00 13.65 407 LEU B CA 1
ATOM 6564 C C . LEU B 1 428 ? 3.277 25.946 22.669 1.00 14.43 407 LEU B C 1
ATOM 6565 O O . LEU B 1 428 ? 3.040 25.769 21.483 1.00 17.72 407 LEU B O 1
ATOM 6570 N N . GLY B 1 429 ? 4.384 25.508 23.282 1.00 13.85 408 GLY B N 1
ATOM 6571 C CA . GLY B 1 429 ? 5.488 24.890 22.614 1.00 14.43 408 GLY B CA 1
ATOM 6572 C C . GLY B 1 429 ? 6.795 25.537 23.064 1.00 14.78 408 GLY B C 1
ATOM 6573 O O . GLY B 1 429 ? 6.864 26.297 24.052 1.00 12.21 408 GLY B O 1
ATOM 6574 N N . GLU B 1 430 ? 7.830 25.244 22.316 1.00 15.98 409 GLU B N 1
ATOM 6575 C CA . GLU B 1 430 ? 9.195 25.583 22.723 1.00 18.45 409 GLU B CA 1
ATOM 6576 C C . GLU B 1 430 ? 9.381 27.118 22.939 1.00 16.55 409 GLU B C 1
ATOM 6577 O O . GLU B 1 430 ? 9.040 27.930 22.064 1.00 15.84 409 GLU B O 1
ATOM 6583 N N . ASN B 1 431 ? 9.879 27.495 24.126 1.00 15.84 410 ASN B N 1
ATOM 6584 C CA . ASN B 1 431 ? 10.128 28.888 24.493 1.00 15.13 410 ASN B CA 1
ATOM 6585 C C . ASN B 1 431 ? 8.887 29.772 24.464 1.00 14.16 410 ASN B C 1
ATOM 6586 O O . ASN B 1 431 ? 8.994 30.982 24.355 1.00 14.48 410 ASN B O 1
ATOM 6591 N N . ALA B 1 432 ? 7.719 29.170 24.684 1.00 14.09 411 ALA B N 1
ATOM 6592 C CA . ALA B 1 432 ? 6.450 29.884 24.640 1.00 12.85 411 ALA B CA 1
ATOM 6593 C C . ALA B 1 432 ? 6.453 31.108 25.590 1.00 12.45 411 ALA B C 1
ATOM 6594 O O . ALA B 1 432 ? 5.909 32.132 25.253 1.00 11.94 411 ALA B O 1
ATOM 6596 N N . GLY B 1 433 ? 7.082 30.989 26.753 1.00 13.85 412 GLY B N 1
ATOM 6597 C CA . GLY B 1 433 ? 7.219 32.126 27.659 1.00 13.11 412 GLY B CA 1
ATOM 6598 C C . GLY B 1 433 ? 7.996 33.306 27.093 1.00 12.95 412 GLY B C 1
ATOM 6599 O O . GLY B 1 433 ? 7.584 34.473 27.275 1.00 13.80 412 GLY B O 1
ATOM 6600 N N . GLU B 1 434 ? 9.158 33.026 26.501 1.00 13.58 413 GLU B N 1
ATOM 6601 C CA . GLU B 1 434 ? 9.949 34.054 25.807 1.00 13.76 413 GLU B CA 1
ATOM 6602 C C . GLU B 1 434 ? 9.107 34.723 24.725 1.00 13.34 413 GLU B C 1
ATOM 6603 O O . GLU B 1 434 ? 9.025 35.966 24.625 1.00 13.22 413 GLU B O 1
ATOM 6609 N N . ILE B 1 435 ? 8.446 33.907 23.921 1.00 10.90 414 ILE B N 1
ATOM 6610 C CA . ILE B 1 435 ? 7.662 34.441 22.816 1.00 11.64 414 ILE B CA 1
ATOM 6611 C C . ILE B 1 435 ? 6.532 35.321 23.295 1.00 10.85 414 ILE B C 1
ATOM 6612 O O . ILE B 1 435 ? 6.310 36.404 22.756 1.00 11.78 414 ILE B O 1
ATOM 6617 N N . ALA B 1 436 ? 5.814 34.866 24.308 1.00 10.77 415 ALA B N 1
ATOM 6618 C CA . ALA B 1 436 ? 4.708 35.640 24.845 1.00 10.03 415 ALA B CA 1
ATOM 6619 C C . ALA B 1 436 ? 5.176 36.958 25.484 1.00 10.67 415 ALA B C 1
ATOM 6620 O O . ALA B 1 436 ? 4.528 38.027 25.293 1.00 10.51 415 ALA B O 1
ATOM 6622 N N . GLN B 1 437 ? 6.305 36.941 26.213 1.00 9.78 416 GLN B N 1
ATOM 6623 C CA . GLN B 1 437 ? 6.855 38.185 26.762 1.00 10.35 416 GLN B CA 1
ATOM 6624 C C . GLN B 1 437 ? 6.950 39.256 25.675 1.00 10.25 416 GLN B C 1
ATOM 6625 O O . GLN B 1 437 ? 6.603 40.439 25.877 1.00 9.65 416 GLN B O 1
ATOM 6631 N N . LEU B 1 438 ? 7.450 38.847 24.514 1.00 10.36 417 LEU B N 1
ATOM 6632 C CA . LEU B 1 438 ? 7.737 39.770 23.438 1.00 11.16 417 LEU B CA 1
ATOM 6633 C C . LEU B 1 438 ? 6.490 40.234 22.738 1.00 10.58 417 LEU B C 1
ATOM 6634 O O . LEU B 1 438 ? 6.352 41.410 22.425 1.00 11.57 417 LEU B O 1
ATOM 6639 N N . ILE B 1 439 ? 5.570 39.326 22.470 1.00 11.39 418 ILE B N 1
ATOM 6640 C CA . ILE B 1 439 ? 4.265 39.713 21.936 1.00 11.16 418 ILE B CA 1
ATOM 6641 C C . ILE B 1 439 ? 3.556 40.678 22.922 1.00 11.56 418 ILE B C 1
ATOM 6642 O O . ILE B 1 439 ? 2.815 41.593 22.529 1.00 11.36 418 ILE B O 1
ATOM 6647 N N . GLY B 1 440 ? 3.822 40.494 24.221 1.00 11.79 419 GLY B N 1
ATOM 6648 C CA . GLY B 1 440 ? 3.199 41.278 25.240 1.00 12.08 419 GLY B CA 1
ATOM 6649 C C . GLY B 1 440 ? 3.528 42.778 25.133 1.00 12.46 419 GLY B C 1
ATOM 6650 O O . GLY B 1 440 ? 2.728 43.643 25.479 1.00 11.90 419 GLY B O 1
ATOM 6651 N N . ILE B 1 441 ? 4.713 43.078 24.629 1.00 12.01 420 ILE B N 1
ATOM 6652 C CA . ILE B 1 441 ? 5.103 44.455 24.381 1.00 11.78 420 ILE B CA 1
ATOM 6653 C C . ILE B 1 441 ? 4.206 45.054 23.285 1.00 12.55 420 ILE B C 1
ATOM 6654 O O . ILE B 1 441 ? 3.693 46.171 23.445 1.00 12.59 420 ILE B O 1
ATOM 6659 N N . SER B 1 442 ? 3.997 44.298 22.207 1.00 11.44 421 SER B N 1
ATOM 6660 C CA . SER B 1 442 ? 3.135 44.732 21.131 1.00 12.17 421 SER B CA 1
ATOM 6661 C C . SER B 1 442 ? 1.697 44.927 21.609 1.00 12.52 421 SER B C 1
ATOM 6662 O O . SER B 1 442 ? 1.068 45.923 21.261 1.00 13.29 421 SER B O 1
ATOM 6665 N N . LEU B 1 443 ? 1.189 44.010 22.429 1.00 11.89 422 LEU B N 1
ATOM 6666 C CA . LEU B 1 443 ? -0.165 44.130 22.996 1.00 12.61 422 LEU B CA 1
ATOM 6667 C C . LEU B 1 443 ? -0.280 45.312 23.982 1.00 13.12 422 LEU B C 1
ATOM 6668 O O . LEU B 1 443 ? -1.287 46.039 23.966 1.00 13.39 422 LEU B O 1
ATOM 6673 N N . LYS B 1 444 ? 0.750 45.541 24.797 1.00 12.67 423 LYS B N 1
ATOM 6674 C CA . LYS B 1 444 ? 0.779 46.737 25.676 1.00 12.94 423 LYS B CA 1
ATOM 6675 C C . LYS B 1 444 ? 0.626 48.011 24.844 1.00 13.86 423 LYS B C 1
ATOM 6676 O O . LYS B 1 444 ? 0.031 48.992 25.291 1.00 13.96 423 LYS B O 1
ATOM 6682 N N . GLY B 1 445 ? 1.204 47.999 23.649 1.00 13.72 424 GLY B N 1
ATOM 6683 C CA . GLY B 1 445 ? 1.130 49.072 22.702 1.00 14.79 424 GLY B CA 1
ATOM 6684 C C . GLY B 1 445 ? -0.168 49.179 21.914 1.00 14.91 424 GLY B C 1
ATOM 6685 O O . GLY B 1 445 ? -0.318 50.131 21.152 1.00 15.28 424 GLY B O 1
ATOM 6686 N N . LYS B 1 446 ? -1.067 48.215 22.111 1.00 13.87 425 LYS B N 1
ATOM 6687 C CA . LYS B 1 446 ? -2.364 48.129 21.399 1.00 14.71 425 LYS B CA 1
ATOM 6688 C C . LYS B 1 446 ? -2.179 48.107 19.892 1.00 14.47 425 LYS B C 1
ATOM 6689 O O . LYS B 1 446 ? -2.995 48.618 19.131 1.00 14.94 425 LYS B O 1
ATOM 6695 N N . LEU B 1 447 ? -1.121 47.450 19.446 1.00 13.60 426 LEU B N 1
ATOM 6696 C CA . LEU B 1 447 ? -0.886 47.367 18.017 1.00 14.06 426 LEU B CA 1
ATOM 6697 C C . LEU B 1 447 ? -1.987 46.547 17.366 1.00 14.31 426 LEU B C 1
ATOM 6698 O O . LEU B 1 447 ? -2.488 45.560 17.938 1.00 11.39 426 LEU B O 1
ATOM 6703 N N . THR B 1 448 ? -2.308 46.925 16.142 1.00 15.48 427 THR B N 1
ATOM 6704 C CA . THR B 1 448 ? -3.382 46.285 15.416 1.00 17.40 427 THR B CA 1
ATOM 6705 C C . THR B 1 448 ? -2.811 45.097 14.648 1.00 17.33 427 THR B C 1
ATOM 6706 O O . THR B 1 448 ? -1.589 44.987 14.419 1.00 17.68 427 THR B O 1
ATOM 6710 N N . LYS B 1 449 ? -3.710 44.196 14.283 1.00 17.16 428 LYS B N 1
ATOM 6711 C CA . LYS B 1 449 ? -3.349 43.007 13.564 1.00 17.56 428 LYS B CA 1
ATOM 6712 C C . LYS B 1 449 ? -2.656 43.359 12.234 1.00 19.25 428 LYS B C 1
ATOM 6713 O O . LYS B 1 449 ? -1.752 42.637 11.783 1.00 18.80 428 LYS B O 1
ATOM 6719 N N . ASP B 1 450 ? -3.053 44.489 11.633 1.00 19.87 429 ASP B N 1
ATOM 6720 C CA . ASP B 1 450 ? -2.428 44.996 10.423 1.00 21.22 429 ASP B CA 1
ATOM 6721 C C . ASP B 1 450 ? -0.932 45.255 10.558 1.00 20.27 429 ASP B C 1
ATOM 6722 O O . ASP B 1 450 ? -0.193 45.084 9.606 1.00 20.01 429 ASP B O 1
ATOM 6727 N N . ILE B 1 451 ? -0.483 45.663 11.726 1.00 18.78 430 ILE B N 1
ATOM 6728 C CA . ILE B 1 451 ? 0.932 45.947 11.942 1.00 17.98 430 ILE B CA 1
ATOM 6729 C C . ILE B 1 451 ? 1.709 44.635 12.052 1.00 18.62 430 ILE B C 1
ATOM 6730 O O . ILE B 1 451 ? 2.845 44.543 11.560 1.00 18.89 430 ILE B O 1
ATOM 6735 N N . PHE B 1 452 ? 1.117 43.629 12.701 1.00 18.08 431 PHE B N 1
ATOM 6736 C CA . PHE B 1 452 ? 1.700 42.288 12.704 1.00 18.69 431 PHE B CA 1
ATOM 6737 C C . PHE B 1 452 ? 1.923 41.825 11.267 1.00 20.01 431 PHE B C 1
ATOM 6738 O O . PHE B 1 452 ? 3.008 41.327 10.916 1.00 20.92 431 PHE B O 1
ATOM 6746 N N . ASP B 1 453 ? 0.890 41.960 10.426 1.00 20.71 432 ASP B N 1
ATOM 6747 C CA . ASP B 1 453 ? 0.968 41.472 9.047 1.00 21.38 432 ASP B CA 1
ATOM 6748 C C . ASP B 1 453 ? 1.990 42.242 8.207 1.00 22.07 432 ASP B C 1
ATOM 6749 O O . ASP B 1 453 ? 2.511 41.715 7.224 1.00 22.42 432 ASP B O 1
ATOM 6754 N N . LYS B 1 454 ? 2.212 43.509 8.554 1.00 21.76 433 LYS B N 1
ATOM 6755 C CA . LYS B 1 454 ? 3.129 44.377 7.815 1.00 24.36 433 LYS B CA 1
ATOM 6756 C C . LYS B 1 454 ? 4.591 44.082 8.191 1.00 21.71 433 LYS B C 1
ATOM 6757 O O . LYS B 1 454 ? 5.520 44.490 7.503 1.00 21.77 433 LYS B O 1
ATOM 6763 N N . THR B 1 455 ? 4.786 43.402 9.295 1.00 19.04 434 THR B N 1
ATOM 6764 C CA . THR B 1 455 ? 6.137 43.119 9.783 1.00 18.72 434 THR B CA 1
ATOM 6765 C C . THR B 1 455 ? 6.767 42.038 8.916 1.00 18.31 434 THR B C 1
ATOM 6766 O O . THR B 1 455 ? 6.200 40.944 8.754 1.00 19.33 434 THR B O 1
A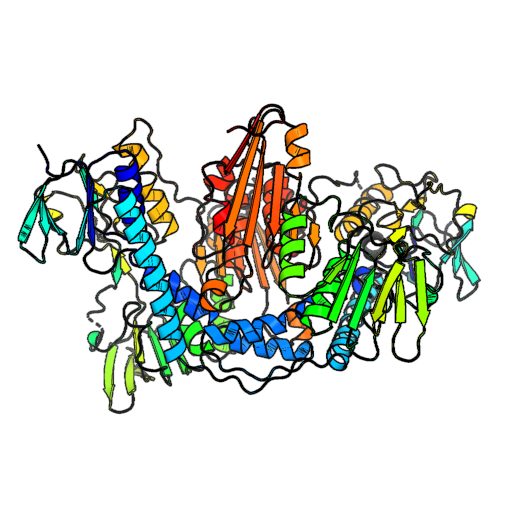TOM 6770 N N . MET B 1 456 ? 7.930 42.324 8.347 1.00 17.97 435 MET B N 1
ATOM 6771 C CA . MET B 1 456 ? 8.635 41.340 7.547 1.00 18.64 435 MET B CA 1
ATOM 6772 C C . MET B 1 456 ? 9.010 40.105 8.389 1.00 16.80 435 MET B C 1
ATOM 6773 O O . MET B 1 456 ? 9.473 40.233 9.532 1.00 15.28 435 MET B O 1
ATOM 6778 N N . ALA B 1 457 ? 8.736 38.928 7.832 1.00 15.45 436 ALA B N 1
ATOM 6779 C CA . ALA B 1 457 ? 9.204 37.662 8.394 1.00 15.29 436 ALA B CA 1
ATOM 6780 C C . ALA B 1 457 ? 10.727 37.529 8.387 1.00 14.81 436 ALA B C 1
ATOM 6781 O O . ALA B 1 457 ? 11.394 37.985 7.469 1.00 15.95 436 ALA B O 1
ATOM 6783 N N . VAL B 1 458 ? 11.228 36.885 9.436 1.00 14.61 437 VAL B N 1
ATOM 6784 C CA . VAL B 1 458 ? 12.583 36.385 9.525 1.00 16.75 437 VAL B CA 1
ATOM 6785 C C . VAL B 1 458 ? 12.529 34.881 9.284 1.00 16.32 437 VAL B C 1
ATOM 6786 O O . VAL B 1 458 ? 11.822 34.188 9.994 1.00 16.93 437 VAL B O 1
ATOM 6790 N N . HIS B 1 459 ? 13.266 34.396 8.294 1.00 17.68 438 HIS B N 1
ATOM 6791 C CA . HIS B 1 459 ? 13.179 33.002 7.858 1.00 18.47 438 HIS B CA 1
ATOM 6792 C C . HIS B 1 459 ? 14.567 32.360 7.987 1.00 18.78 438 HIS B C 1
ATOM 6793 O O . HIS B 1 459 ? 15.560 32.981 7.615 1.00 18.49 438 HIS B O 1
ATOM 6800 N N . PRO B 1 460 ? 14.643 31.106 8.453 1.00 19.17 439 PRO B N 1
ATOM 6801 C CA . PRO B 1 460 ? 13.594 30.287 9.004 1.00 19.70 439 PRO B CA 1
ATOM 6802 C C . PRO B 1 460 ? 13.493 30.443 10.521 1.00 19.15 439 PRO B C 1
ATOM 6803 O O . PRO B 1 460 ? 14.474 30.269 11.242 1.00 19.02 439 PRO B O 1
ATOM 6807 N N . THR B 1 461 ? 12.313 30.799 10.994 1.00 18.36 440 THR B N 1
ATOM 6808 C CA . THR B 1 461 ? 12.043 30.835 12.421 1.00 18.66 440 THR B CA 1
ATOM 6809 C C . THR B 1 461 ? 10.666 30.231 12.680 1.00 18.97 440 THR B C 1
ATOM 6810 O O . THR B 1 461 ? 9.897 30.005 11.748 1.00 20.59 440 THR B O 1
ATOM 6814 N N . MET B 1 462 ? 10.354 30.019 13.948 1.00 18.09 441 MET B N 1
ATOM 6815 C CA . MET B 1 462 ? 8.993 29.702 14.379 1.00 18.67 441 MET B CA 1
ATOM 6816 C C . MET B 1 462 ? 8.169 30.949 14.472 1.00 17.82 441 MET B C 1
ATOM 6817 O O . MET B 1 462 ? 6.989 30.975 14.090 1.00 18.16 441 MET B O 1
ATOM 6822 N N . SER B 1 463 ? 8.795 32.032 14.924 1.00 17.71 442 SER B N 1
ATOM 6823 C CA . SER B 1 463 ? 8.055 33.262 15.167 1.00 16.76 442 SER B CA 1
ATOM 6824 C C . SER B 1 463 ? 7.480 33.922 13.920 1.00 17.23 442 SER B C 1
ATOM 6825 O O . SER B 1 463 ? 6.490 34.668 14.018 1.00 15.16 442 SER B O 1
ATOM 6828 N N . GLU B 1 464 ? 8.049 33.604 12.746 1.00 17.51 443 GLU B N 1
ATOM 6829 C CA . GLU B 1 464 ? 7.542 34.201 11.511 1.00 18.74 443 GLU B CA 1
ATOM 6830 C C . GLU B 1 464 ? 6.082 33.834 11.225 1.00 19.82 443 GLU B C 1
ATOM 6831 O O . GLU B 1 464 ? 5.399 34.573 10.499 1.00 19.76 443 GLU B O 1
ATOM 6837 N N . GLU B 1 465 ? 5.601 32.721 11.781 1.00 19.63 444 GLU B N 1
ATOM 6838 C CA . GLU B 1 465 ? 4.182 32.354 11.603 1.00 20.84 444 GLU B CA 1
ATOM 6839 C C . GLU B 1 465 ? 3.248 33.437 12.116 1.00 20.22 444 GLU B C 1
ATOM 6840 O O . GLU B 1 465 ? 2.152 33.582 11.591 1.00 21.65 444 GLU B O 1
ATOM 6846 N N . LEU B 1 466 ? 3.688 34.217 13.103 1.00 19.29 445 LEU B N 1
ATOM 6847 C CA . LEU B 1 466 ? 2.858 35.261 13.718 1.00 20.01 445 LEU B CA 1
ATOM 6848 C C . LEU B 1 466 ? 2.650 36.474 12.825 1.00 20.44 445 LEU B C 1
ATOM 6849 O O . LEU B 1 466 ? 1.711 37.241 13.033 1.00 20.52 445 LEU B O 1
ATOM 6854 N N . VAL B 1 467 ? 3.512 36.651 11.815 1.00 20.78 446 VAL B N 1
ATOM 6855 C CA . VAL B 1 467 ? 3.400 37.831 10.970 1.00 21.28 446 VAL B CA 1
ATOM 6856 C C . VAL B 1 467 ? 2.858 37.500 9.574 1.00 22.68 446 VAL B C 1
ATOM 6857 O O . VAL B 1 467 ? 2.842 38.375 8.708 1.00 23.66 446 VAL B O 1
ATOM 6861 N N . THR B 1 468 ? 2.419 36.251 9.374 1.00 22.60 447 THR B N 1
ATOM 6862 C CA . THR B 1 468 ? 1.940 35.777 8.078 1.00 24.73 447 THR B CA 1
ATOM 6863 C C . THR B 1 468 ? 0.583 35.081 8.163 1.00 25.13 447 THR B C 1
ATOM 6864 O O . THR B 1 468 ? 0.150 34.445 7.199 1.00 26.75 447 THR B O 1
ATOM 6868 N N . MET B 1 469 ? -0.135 35.248 9.279 1.00 23.87 448 MET B N 1
ATOM 6869 C CA . MET B 1 469 ? -1.500 34.729 9.352 1.00 25.21 448 MET B CA 1
ATOM 6870 C C . MET B 1 469 ? -2.499 35.732 8.816 1.00 25.91 448 MET B C 1
ATOM 6871 O O . MET B 1 469 ? -3.309 36.267 9.553 1.00 24.51 448 MET B O 1
ATOM 6876 N N . TYR B 1 470 ? -2.459 35.946 7.513 1.00 28.00 449 TYR B N 1
ATOM 6877 C CA . TYR B 1 470 ? -3.174 37.053 6.900 1.00 29.19 449 TYR B CA 1
ATOM 6878 C C . TYR B 1 470 ? -4.686 36.878 6.995 1.00 30.48 449 TYR B C 1
ATOM 6879 O O . TYR B 1 470 ? -5.397 37.852 7.202 1.00 30.97 449 TYR B O 1
ATOM 6888 N N . LYS B 1 471 ? -5.183 35.656 6.797 1.00 30.70 450 LYS B N 1
ATOM 6889 C CA . LYS B 1 471 ? -6.627 35.406 6.869 1.00 31.70 450 LYS B CA 1
ATOM 6890 C C . LYS B 1 471 ? -7.012 34.771 8.217 1.00 30.01 450 LYS B C 1
ATOM 6891 O O . LYS B 1 471 ? -6.282 33.916 8.752 1.00 28.77 450 LYS B O 1
ATOM 6893 N N . PRO B 1 472 ? -8.165 35.174 8.770 1.00 29.27 451 PRO B N 1
ATOM 6894 C CA . PRO B 1 472 ? -8.604 34.561 10.023 1.00 27.73 451 PRO B CA 1
ATOM 6895 C C . PRO B 1 472 ? -8.912 33.079 9.857 1.00 28.33 451 PRO B C 1
ATOM 6896 O O . PRO B 1 472 ? -9.335 32.683 8.782 1.00 29.00 451 PRO B O 1
ATOM 6900 N N . SER B 1 473 ? -8.712 32.299 10.929 1.00 26.65 452 SER B N 1
ATOM 6901 C CA . SER B 1 473 ? -9.172 30.903 11.023 1.00 28.03 452 SER B CA 1
ATOM 6902 C C . SER B 1 473 ? -10.703 30.873 11.090 1.00 29.36 452 SER B C 1
ATOM 6903 O O . SER B 1 473 ? -11.390 30.077 10.409 1.00 31.62 452 SER B O 1
ATOM 6906 N N . TYR B 1 474 ? -11.257 31.763 11.899 1.00 28.61 453 TYR B N 1
ATOM 6907 C CA . TYR B 1 474 ? -12.699 31.957 11.943 1.00 30.48 453 TYR B CA 1
ATOM 6908 C C . TYR B 1 474 ? -13.027 33.229 12.721 1.00 29.18 453 TYR B C 1
ATOM 6909 O O . TYR B 1 474 ? -12.132 33.887 13.245 1.00 26.75 453 TYR B O 1
ATOM 6918 N N . VAL B 1 475 ? -14.305 33.581 12.794 1.00 30.75 454 VAL B N 1
ATOM 6919 C CA . VAL B 1 475 ? -14.701 34.863 13.391 1.00 30.60 454 VAL B CA 1
ATOM 6920 C C . VAL B 1 475 ? -15.970 34.679 14.206 1.00 31.12 454 VAL B C 1
ATOM 6921 O O . VAL B 1 475 ? -16.821 33.872 13.849 1.00 34.41 454 VAL B O 1
ATOM 6925 N N . TYR B 1 476 ? -16.091 35.423 15.297 1.00 29.52 455 TYR B N 1
ATOM 6926 C CA . TYR B 1 476 ? -17.323 35.497 16.061 1.00 30.36 455 TYR B CA 1
ATOM 6927 C C . TYR B 1 476 ? -17.987 36.851 15.833 1.00 31.43 455 TYR B C 1
ATOM 6928 O O . TYR B 1 476 ? -17.316 37.873 15.747 1.00 29.33 455 TYR B O 1
ATOM 6937 N N . GLU B 1 477 ? -19.303 36.836 15.733 1.00 33.83 456 GLU B N 1
ATOM 6938 C CA . GLU B 1 477 ? -20.116 38.053 15.775 1.00 35.85 456 GLU B CA 1
ATOM 6939 C C . GLU B 1 477 ? -21.168 37.808 16.859 1.00 37.45 456 GLU B C 1
ATOM 6940 O O . GLU B 1 477 ? -21.870 36.804 16.825 1.00 38.28 456 GLU B O 1
ATOM 6942 N N . ASN B 1 478 ? -21.246 38.706 17.833 1.00 38.39 457 ASN B N 1
ATOM 6943 C CA . ASN B 1 478 ? -22.202 38.601 18.939 1.00 40.90 457 ASN B CA 1
ATOM 6944 C C . ASN B 1 478 ? -22.153 37.223 19.590 1.00 40.79 457 ASN B C 1
ATOM 6945 O O . ASN B 1 478 ? -23.181 36.569 19.777 1.00 43.42 457 ASN B O 1
ATOM 6950 N N . GLY B 1 479 ? -20.939 36.778 19.902 1.00 39.14 458 GLY B N 1
ATOM 6951 C CA . GLY B 1 479 ? -20.725 35.536 20.632 1.00 38.96 458 GLY B CA 1
ATOM 6952 C C . GLY B 1 479 ? -20.863 34.241 19.852 1.00 40.72 458 GLY B C 1
ATOM 6953 O O . GLY B 1 479 ? -20.673 33.187 20.431 1.00 39.60 458 GLY B O 1
ATOM 6954 N N . GLU B 1 480 ? -21.167 34.313 18.553 1.00 43.15 459 GLU B N 1
ATOM 6955 C CA . GLU B 1 480 ? -21.539 33.136 17.768 1.00 46.12 459 GLU B CA 1
ATOM 6956 C C . GLU B 1 480 ? -20.563 32.993 16.609 1.00 46.51 459 GLU B C 1
ATOM 6957 O O . GLU B 1 480 ? -20.329 33.935 15.876 1.00 46.93 459 GLU B O 1
ATOM 6959 N N . LYS B 1 481 ? -19.979 31.810 16.461 1.00 47.48 460 LYS B N 1
ATOM 6960 C CA . LYS B 1 481 ? -18.962 31.566 15.444 1.00 48.20 460 LYS B CA 1
ATOM 6961 C C . LYS B 1 481 ? -19.618 31.489 14.075 1.00 51.82 460 LYS B C 1
ATOM 6962 O O . LYS B 1 481 ? -20.645 30.848 13.933 1.00 54.24 460 LYS B O 1
ATOM 6968 N N . LEU B 1 482 ? -19.037 32.141 13.068 1.00 52.87 461 LEU B N 1
ATOM 6969 C CA . LEU B 1 482 ? -19.610 32.114 11.712 1.00 56.50 461 LEU B CA 1
ATOM 6970 C C . LEU B 1 482 ? -19.058 30.927 10.903 1.00 57.98 461 LEU B C 1
ATOM 6971 O O . LEU B 1 482 ? -17.879 30.591 11.017 1.00 55.91 461 LEU B O 1
ATOM 6976 N N . ASP B 1 483 ? -19.912 30.317 10.077 1.00 62.01 462 ASP B N 1
ATOM 6977 C CA . ASP B 1 483 ? -19.598 29.028 9.417 1.00 64.01 462 ASP B CA 1
ATOM 6978 C C . ASP B 1 483 ? -18.641 29.200 8.230 1.00 64.33 462 ASP B C 1
ATOM 6979 O O . ASP B 1 483 ? -17.704 30.008 8.265 1.00 62.33 462 ASP B O 1
#

Foldseek 3Di:
DFQFQEEEEAQALQRLLLLLVCLQVVTAYAYEHQPFHHPCCLQQRVVLLVLLLVLLVVLVVQLLVVLVPDDRPPDDDFLVVSLVVSVVRSVVVRVVSVVSNVVSVYHYHHAHWADPAQFWIAGPVPRDIGGYQFYEYEHAWADDPDAAACVQAAESVCVSPPPGQWQEEEEEAQALVRLSVQQSNVSNPHQAEYEYLADWGHPPDFPVQGVVLVVVCVVSRHHYHYNWAFNHWDDDDQFIWTATPVGDIDTTNHYYYPHDIAADCPNHNCVNNVFDADPRQARDADQQQATPRRRYGYAARSRPDDHDSVRSNQSSVSNCCVSPVDGGDPAFDWDWRSHVQIKIKTFDHPLRVLQVAQKKFKQKDKACDVSCVSSVDPFIKIKMWIARPPVQFGGMIMITGPPNRVLNVVVSVCNVVRHGLVVLQVDDADPPDPCSSSRPSPHTPWMRGRNDTDD/DFQFQEEEAAQELQRLLLLLVVLLVVGAYEYEHQDAHHDCCLQQRVQLLVLLLVVLCVQVVVLLCVLVPDDDPNDDDDLVVSLVVSVVRSVVVRVVSVVSNVVSVYHYHNFHWADPAQFWIAGVVPRDIGGHQFYEYEHAWADDDPVAAAVVQAAESVCVSPDPGQWQEEEEEAQALVRLSVQSSSVSNVHQYEYEYLADWGHPPDFPVVGVVLVVVSVVSHYHYHYNWDWNHWDDDPQFIWTATPVGDIDGTNHYYYDHDIAADQPPRNVVNHVFDADPRQAGDADQQQDTPSRRYGYFARNRPDDHDSVRSSQSSVQNNCRVPHDDRDGGDPAFDWDWRSHVQIKIKTFDHQQRLLQVAQKKFKQKDKACAPSCVSSVDPFIKIWMFIARVVVQFGGMIMITGDPNHVLNVVVSVVNVVRPGLVVLLVDDADPPDPCSSSNPSPHTPWMHGNSHTDD

B-factor: mean 21.19, std 8.89, range [2.0, 73.08]

Radius of gyration: 30.6 Å; Cα contacts (8 Å, |Δi|>4): 2218; chains: 2; bounding box: 75×65×101 Å

Solvent-accessible surface area: 35707 Å² total; per-residue (Å²): 153,59,73,25,27,0,0,0,7,12,0,14,20,5,1,4,75,0,0,88,64,0,10,79,87,66,63,123,1,0,0,2,18,90,118,58,7,1,14,52,9,8,8,74,16,25,7,0,19,8,0,0,2,30,0,1,51,2,27,77,23,9,59,10,1,52,15,0,1,12,101,146,6,85,25,95,32,80,11,65,47,0,20,65,20,6,61,168,12,3,55,123,30,37,16,89,67,94,84,3,0,94,129,17,130,7,93,34,28,106,6,74,3,39,2,25,66,81,42,22,0,52,3,61,114,97,39,82,138,8,26,0,75,40,0,0,0,11,32,20,9,78,32,45,109,59,63,70,29,29,107,71,18,30,21,12,46,81,1,5,79,16,104,148,47,6,76,24,1,1,0,17,12,3,38,84,35,0,0,1,5,0,1,0,0,43,24,14,67,3,67,5,19,0,1,28,72,22,103,11,0,2,179,144,45,4,132,24,0,34,58,33,0,15,67,35,0,75,88,80,52,2,55,24,43,51,112,5,71,18,50,66,6,63,78,62,173,125,32,48,27,0,26,4,90,97,52,45,73,40,59,3,42,88,1,0,10,17,58,39,42,47,13,28,37,79,38,5,13,13,140,133,3,47,12,127,46,51,158,146,25,3,0,71,39,65,99,94,2,20,10,102,19,92,25,0,22,0,1,4,28,0,16,44,38,87,53,42,21,14,0,8,43,50,0,0,68,5,0,3,29,41,15,46,150,100,71,23,45,86,88,28,24,2,21,17,1,7,0,26,27,12,0,0,17,1,32,59,18,19,97,84,0,15,132,70,69,150,84,0,17,0,3,79,26,57,50,108,13,38,25,2,36,22,22,58,8,113,59,106,0,0,0,3,0,0,0,13,14,88,52,56,48,2,18,0,0,2,0,6,3,49,36,0,0,24,3,0,0,1,1,1,0,1,0,18,18,110,14,38,0,70,50,0,28,51,2,17,8,5,62,11,15,25,0,20,57,0,0,59,24,105,79,55,61,47,17,24,76,107,28,124,118,76,199,161,71,71,28,33,0,0,0,7,12,0,13,22,5,0,9,60,0,0,91,45,0,6,76,94,64,80,119,2,0,0,2,20,97,125,62,6,1,14,56,7,8,7,64,17,25,10,0,19,10,0,1,3,34,0,2,53,3,32,48,24,1,58,14,0,104,20,0,6,20,136,46,50,130,39,96,33,54,11,67,92,0,21,63,20,4,59,167,5,2,53,107,31,36,30,96,87,72,101,14,0,89,120,10,129,6,92,17,32,118,6,72,2,35,2,24,56,79,53,26,0,48,6,63,116,98,38,88,139,6,24,0,75,41,0,0,0,11,27,22,11,127,37,46,94,33,111,41,156,15,24,132,72,16,29,23,15,52,77,1,5,80,15,105,68,53,11,74,24,1,0,0,19,11,2,38,91,34,0,0,1,6,0,1,0,0,45,21,12,67,3,109,0,13,0,1,13,62,10,102,15,0,1,133,147,45,2,131,16,0,37,51,48,0,16,68,32,0,78,90,80,37,3,45,25,48,56,120,9,72,20,47,58,5,69,76,70,172,119,31,48,28,0,28,5,96,117,54,43,74,38,60,2,43,97,1,0,8,17,60,37,43,66,18,23,16,121,54,4,8,5,140,137,1,44,9,118,48,53,157,147,21,4,0,67,39,56,92,79,1,20,9,100,25,95,31,0,23,0,2,4,28,0,18,44,33,86,56,46,20,15,0,8,48,46,0,0,64,5,0,10,20,25,20,40,90,160,70,66,39,79,26,47,80,103,44,23,2,23,21,1,7,0,26,33,12,0,0,15,2,31,57,16,20,98,83,0,18,136,163,44,52,93,0,15,0,3,83,29,57,42,59,10,47,25,10,45,26,20,67,23,122,70,110,0,0,0,3,0,0,0,13,14,132,50,62,44,2,16,0,1,2,1,7,3,62,43,0,0,19,4,0,0,1,1,0,0,0,1,30,20,112,14,39,0,70,34,0,29,111,4,19,12,4,59,3,15,20,0,20,59,0,0,55,23,102,79,57,60,47,15,26,34,131,34,58,115,91,198

InterPro domains:
  IPR001100 Pyridine nucleotide-disulphide oxidoreductase, class I [PIRSF000350] (5-445)
  IPR004099 Pyridine nucleotide-disulphide oxidoreductase, dimerisation domain [PF02852] (341-448)
  IPR006324 Glutathione reductase [TIGR01424] (4-449)
  IPR012999 Pyridine nucleotide-disulphide oxidoreductase, class I, active site [PS00076] (40-50)
  IPR016156 FAD/NAD-linked reductase, dimerisation domain superfamily [G3DSA:3.30.390.30] (339-463)
  IPR016156 FAD/NAD-linked reductase, dimerisation domain superfamily [SSF55424] (336-451)
  IPR023753 FAD/NAD(P)-binding domain [PF07992] (6-319)
  IPR036188 FAD/NAD(P)-binding domain superfamily [G3DSA:3.50.50.60] (6-318)
  IPR036188 FAD/NAD(P)-binding domain superfamily [G3DSA:3.50.50.60] (146-263)
  IPR036188 FAD/NAD(P)-binding domain superfamily [SSF51905] (3-364)
  IPR046952 Glutathione reductase/thioredoxin reductase-like [PTHR42737] (6-450)

CATH classification: 3.50.50.60 (+2 more: 3.50.50.60, 3.30.390.30)

Organism: Bartonella henselae (strain ATCC 49882 / DSM 28221 / CCUG 30454 / Houston 1) (NCBI:txid283166)

Nearest PDB structures (foldseek):
  3o0h-assembly1_A  TM=1.002E+00  e=1.168E-100  Bartonella henselae str. Houston-1
  3o0h-assembly1_B  TM=9.961E-01  e=9.266E-95  Bartonella henselae str. Houston-1
  4dna-assembly1_B  TM=9.878E-01  e=6.930E-72  Sinorhizobium meliloti 1021
  1zx9-assembly1_A-2  TM=9.335E-01  e=6.006E-42  Pseudomonas aeruginosa
  4k7z-assembly1_A-2  TM=9.223E-01  e=1.181E-40  Pseudomonas aeruginosa